Protein 4B0T (pdb70)

Secondary structure (DSSP, 8-state):
--GGGS-SS--EEEEEE-EEEEE--THHHHHHHHHHHHHHHS-SEEE-TTS-EEE--TTS--EEEPPPBSSHHHHHHHHHHHHHHHHHHHHHHHHHHHHSS---EEEEE-SSB-TT--B--EEEEEEEETTS-HHHIIIIIHHHHHHHHHHH---EEE---TT--S----SEEES-SSHHHHHHHHH--STT---SEE--S--SS-TTTEEEEEE--PPP--SHHHHHHHHHHHHHHHHHHHHT--PPP--BSSTTTTHHHHHT-TT---EEEBTTS-EEEHHHHHHHHHHHHHHHHHHPPPPSSSS--HHHHHHHHHHHHHHHHHHHHS--TTTTTT-HHHHHHHHHHHHHHHHT--TT-HHHHHHHHHTTB-STTTSHHHHHHHTTSS--SS-HHHHHHHHHS--SSSTHHHHHHHHHHHHHHT--EEE-SSEEEE-SSS-EEEE---TT----HHHHHHHHHHHHH-/--GGGS-SS--EEEEEE-EEEEE---HHHHHHHHHHHHHHHHS-SEEE-TTS-EEE--TTS--EEEPPPBSSHHHHHHHHHHHHHHHHHHHHHHHHHHHHTT---EEEEE-SSB-TT--B--EEEEEEEETTS-HHHHHHHHHHHHHHHHHHH---EEE---TT-TT----SEEES-SSHHHHHHHHS-SSTT---SEE--S--SS-TTTEEEEEE--PPP--SHHHHHHHHHHHHHHHHHHHTT-------BS-TTTTHHHHHH-TT---EEEBTTS-EEEHHHHHHHHHHHHHHHHHH-PPPSSSS--HHHHHHHHHHHHHHHHHHHHS--TTTTTT-HHHHHHHHHHHHHHHHT--TT-HHHHHHHHHTTB-STTTSHHHHHHHHT-S--SS-HHHHHHHHHS--SSSTHHHHHHHHHHHHHHT---EE-SSEEEE-SSS-EEEE---TT----HHHHHHHHHHHHT--

B-factor: mean 53.7, std 21.45, range [22.52, 218.52]

InterPro domains:
  IPR004347 Pup ligase/deamidase [PF03136] (11-443)
  IPR004347 Pup ligase/deamidase [PIRSF018077] (7-478)
  IPR004347 Pup ligase/deamidase [PTHR42307] (9-471)
  IPR022279 Pup--protein ligase [MF_02111] (8-473)
  IPR022279 Pup--protein ligase [TIGR03686] (10-473)

Structure (mmCIF, N/CA/C/O backbone):
data_4B0T
#
_entry.id   4B0T
#
_cell.length_a   62.100
_cell.length_b   118.810
_cell.length_c   163.020
_cell.angle_alpha   90.00
_cell.angle_beta   90.00
_cell.angle_gamma   90.00
#
_symmetry.space_group_name_H-M   'P 21 21 21'
#
loop_
_entity.id
_entity.type
_entity.pdbx_description
1 polymer 'PUP--PROTEIN LIGASE'
2 non-polymer "ADENOSINE-5'-DIPHOSPHATE"
3 non-polymer 'MAGNESIUM ION'
4 water water
#
loop_
_atom_site.group_PDB
_atom_site.id
_atom_site.type_symbol
_atom_site.label_atom_id
_atom_site.label_alt_id
_atom_site.label_comp_id
_atom_site.label_asym_id
_atom_site.label_entity_id
_atom_site.label_seq_id
_atom_site.pdbx_PDB_ins_code
_atom_site.Cartn_x
_atom_site.Cartn_y
_atom_site.Cartn_z
_atom_site.occupancy
_atom_site.B_iso_or_equiv
_atom_site.auth_seq_id
_atom_site.auth_comp_id
_atom_site.auth_asym_id
_atom_site.auth_atom_id
_atom_site.pdbx_PDB_model_num
ATOM 1 N N . SER A 1 2 ? -22.212 27.984 53.109 1.00 101.13 2 SER A N 1
ATOM 2 C CA . SER A 1 2 ? -22.643 26.806 52.357 1.00 101.85 2 SER A CA 1
ATOM 3 C C . SER A 1 2 ? -21.779 25.589 52.654 1.00 95.90 2 SER A C 1
ATOM 4 O O . SER A 1 2 ? -21.898 24.972 53.716 1.00 94.34 2 SER A O 1
ATOM 7 N N . THR A 1 3 ? -20.906 25.251 51.706 1.00 90.21 3 THR A N 1
ATOM 8 C CA . THR A 1 3 ? -20.087 24.057 51.831 1.00 88.20 3 THR A CA 1
ATOM 9 C C . THR A 1 3 ? -18.643 24.388 52.196 1.00 78.30 3 THR A C 1
ATOM 10 O O . THR A 1 3 ? -17.863 24.827 51.354 1.00 74.30 3 THR A O 1
ATOM 14 N N . VAL A 1 4 ? -18.275 24.098 53.441 1.00 74.07 4 VAL A N 1
ATOM 15 C CA . VAL A 1 4 ? -16.945 24.420 53.950 1.00 71.88 4 VAL A CA 1
ATOM 16 C C . VAL A 1 4 ? -15.856 23.505 53.368 1.00 69.21 4 VAL A C 1
ATOM 17 O O . VAL A 1 4 ? -14.683 23.888 53.287 1.00 67.08 4 VAL A O 1
ATOM 21 N N . GLU A 1 5 ? -16.250 22.300 52.967 1.00 68.61 5 GLU A N 1
ATOM 22 C CA . GLU A 1 5 ? -15.315 21.351 52.370 1.00 69.54 5 GLU A CA 1
ATOM 23 C C . GLU A 1 5 ? -14.941 21.717 50.932 1.00 63.64 5 GLU A C 1
ATOM 24 O O . GLU A 1 5 ? -14.105 21.064 50.325 1.00 61.50 5 GLU A O 1
ATOM 30 N N . SER A 1 6 ? -15.582 22.739 50.377 1.00 63.18 6 SER A N 1
ATOM 31 C CA . SER A 1 6 ? -15.270 23.162 49.016 1.00 61.52 6 SER A CA 1
ATOM 32 C C . SER A 1 6 ? -14.053 24.094 48.926 1.00 58.58 6 SER A C 1
ATOM 33 O O . SER A 1 6 ? -13.472 24.256 47.853 1.00 57.48 6 SER A O 1
ATOM 36 N N . ALA A 1 7 ? -13.663 24.693 50.047 1.00 53.86 7 ALA A N 1
ATOM 37 C CA . ALA A 1 7 ? -12.523 25.596 50.046 1.00 52.49 7 ALA A CA 1
ATOM 38 C C . ALA A 1 7 ? -11.268 24.782 49.813 1.00 52.49 7 ALA A C 1
ATOM 39 O O . ALA A 1 7 ? -11.094 23.730 50.436 1.00 50.69 7 ALA A O 1
ATOM 41 N N . LEU A 1 8 ? -10.361 25.261 48.965 1.00 47.00 8 LEU A N 1
ATOM 42 C CA . LEU A 1 8 ? -9.174 24.464 48.783 1.00 47.57 8 LEU A CA 1
ATOM 43 C C . LEU A 1 8 ? -8.181 24.984 49.798 1.00 47.07 8 LEU A C 1
ATOM 44 O O . LEU A 1 8 ? -7.468 25.966 49.570 1.00 49.29 8 LEU A O 1
ATOM 49 N N . THR A 1 9 ? -8.065 24.202 50.859 1.00 45.03 9 THR A N 1
ATOM 50 C CA . THR A 1 9 ? -7.222 24.461 52.010 1.00 44.90 9 THR A CA 1
ATOM 51 C C . THR A 1 9 ? -5.806 23.994 51.703 1.00 40.35 9 THR A C 1
ATOM 52 O O . THR A 1 9 ? -4.817 24.468 52.271 1.00 40.89 9 THR A O 1
ATOM 56 N N . ARG A 1 10 ? -5.738 23.011 50.815 1.00 37.98 10 ARG A N 1
ATOM 57 C CA . ARG A 1 10 ? -4.512 22.694 50.122 1.00 40.63 10 ARG A CA 1
ATOM 58 C C . ARG A 1 10 ? -4.685 23.160 48.669 1.00 42.43 10 ARG A C 1
ATOM 59 O O . ARG A 1 10 ? -5.579 22.695 47.952 1.00 42.21 10 ARG A O 1
ATOM 67 N N . ARG A 1 11 ? -3.840 24.095 48.248 1.00 39.21 11 ARG A N 1
ATOM 68 C CA . ARG A 1 11 ? -3.964 24.723 46.936 1.00 42.78 11 ARG A CA 1
ATOM 69 C C . ARG A 1 11 ? -2.564 24.853 46.295 1.00 44.72 11 ARG A C 1
ATOM 70 O O . ARG A 1 11 ? -1.571 24.911 47.010 1.00 52.90 11 ARG A O 1
ATOM 78 N N . ILE A 1 12 ? -2.466 24.912 44.969 1.00 37.62 12 ILE A N 1
ATOM 79 C CA . ILE A 1 12 ? -1.163 25.196 44.348 1.00 34.95 12 ILE A CA 1
ATOM 80 C C . ILE A 1 12 ? -0.942 26.717 44.203 1.00 35.25 12 ILE A C 1
ATOM 81 O O . ILE A 1 12 ? -1.878 27.472 43.908 1.00 35.38 12 ILE A O 1
ATOM 86 N N . MET A 1 13 ? 0.287 27.163 44.437 1.00 32.31 13 MET A N 1
ATOM 87 C CA . MET A 1 13 ? 0.598 28.578 44.314 1.00 40.36 13 MET A CA 1
ATOM 88 C C . MET A 1 13 ? 2.057 28.807 43.925 1.00 36.84 13 MET A C 1
ATOM 89 O O . MET A 1 13 ? 2.917 27.971 44.200 1.00 32.71 13 MET A O 1
ATOM 94 N N . GLY A 1 14 ? 2.331 29.939 43.278 1.00 34.66 14 GLY A N 1
ATOM 95 C CA . GLY A 1 14 ? 3.682 30.259 42.844 1.00 32.82 14 GLY A CA 1
ATOM 96 C C . GLY A 1 14 ? 3.882 31.763 42.692 1.00 33.56 14 GLY A C 1
ATOM 97 O O . GLY A 1 14 ? 2.921 32.493 42.467 1.00 33.36 14 GLY A O 1
ATOM 98 N N . ILE A 1 15 ? 5.129 32.223 42.797 1.00 33.74 15 ILE A N 1
ATOM 99 C CA . ILE A 1 15 ? 5.451 33.653 42.669 1.00 30.76 15 ILE A CA 1
ATOM 100 C C . ILE A 1 15 ? 6.499 33.792 41.589 1.00 30.70 15 ILE A C 1
ATOM 101 O O . ILE A 1 15 ? 7.416 32.976 41.526 1.00 31.37 15 ILE A O 1
ATOM 106 N N . GLU A 1 16 ? 6.367 34.816 40.744 1.00 30.55 16 GLU A N 1
ATOM 107 C CA . GLU A 1 16 ? 7.386 35.118 39.736 1.00 33.21 16 GLU A CA 1
ATOM 108 C C . GLU A 1 16 ? 7.911 36.523 40.014 1.00 31.01 16 GLU A C 1
ATOM 109 O O . GLU A 1 16 ? 7.135 37.475 40.086 1.00 30.71 16 GLU A O 1
ATOM 115 N N . THR A 1 17 ? 9.219 36.657 40.185 1.00 32.48 17 THR A N 1
ATOM 116 C CA . THR A 1 17 ? 9.783 37.940 40.593 1.00 36.91 17 THR A CA 1
ATOM 117 C C . THR A 1 17 ? 10.841 38.356 39.622 1.00 33.58 17 THR A C 1
ATOM 118 O O . THR A 1 17 ? 11.758 37.577 39.341 1.00 31.71 17 THR A O 1
ATOM 122 N N . GLU A 1 18 ? 10.700 39.572 39.095 1.00 30.97 18 GLU A N 1
ATOM 123 C CA . GLU A 1 18 ? 11.743 40.199 38.285 1.00 33.70 18 GLU A CA 1
ATOM 124 C C . GLU A 1 18 ? 12.694 40.998 39.173 1.00 34.42 18 GLU A C 1
ATOM 125 O O . GLU A 1 18 ? 12.266 41.628 40.137 1.00 37.40 18 GLU A O 1
ATOM 131 N N . TYR A 1 19 ? 13.976 40.980 38.840 1.00 35.33 19 TYR A N 1
ATOM 132 C CA . TYR A 1 19 ? 14.969 41.748 39.586 1.00 35.45 19 TYR A CA 1
ATOM 133 C C . TYR A 1 19 ? 15.556 42.869 38.738 1.00 38.78 19 TYR A C 1
ATOM 134 O O . TYR A 1 19 ? 15.813 42.683 37.552 1.00 39.22 19 TYR A O 1
ATOM 143 N N . GLY A 1 20 ? 15.721 44.047 39.339 1.00 42.39 20 GLY A N 1
ATOM 144 C CA . GLY A 1 20 ? 16.493 45.121 38.734 1.00 39.59 20 GLY A CA 1
ATOM 145 C C . GLY A 1 20 ? 17.981 44.825 38.759 1.00 42.59 20 GLY A C 1
ATOM 146 O O . GLY A 1 20 ? 18.552 44.571 39.819 1.00 48.80 20 GLY A O 1
ATOM 147 N N . LEU A 1 21 ? 18.618 44.895 37.601 1.00 39.55 21 LEU A N 1
ATOM 148 C CA . LEU A 1 21 ? 20.039 44.601 37.486 1.00 44.14 21 LEU A CA 1
ATOM 149 C C . LEU A 1 21 ? 20.856 45.850 37.118 1.00 49.28 21 LEU A C 1
ATOM 150 O O . LEU A 1 21 ? 20.698 46.405 36.030 1.00 50.58 21 LEU A O 1
ATOM 155 N N . THR A 1 22 ? 21.731 46.289 38.017 1.00 48.82 22 THR A N 1
ATOM 156 C CA . THR A 1 22 ? 22.603 47.424 37.715 1.00 51.76 22 THR A CA 1
ATOM 157 C C . THR A 1 22 ? 24.076 47.106 37.953 1.00 53.02 22 THR A C 1
ATOM 158 O O . THR A 1 22 ? 24.430 46.340 38.847 1.00 49.84 22 THR A O 1
ATOM 162 N N . PHE A 1 23 ? 24.934 47.716 37.153 1.00 54.92 23 PHE A N 1
ATOM 163 C CA . PHE A 1 23 ? 26.365 47.570 37.332 1.00 56.46 23 PHE A CA 1
ATOM 164 C C . PHE A 1 23 ? 27.007 48.931 37.628 1.00 60.66 23 PHE A C 1
ATOM 165 O O . PHE A 1 23 ? 26.792 49.894 36.892 1.00 63.02 23 PHE A O 1
ATOM 173 N N . VAL A 1 24 ? 27.792 49.010 38.701 1.00 61.17 24 VAL A N 1
ATOM 174 C CA . VAL A 1 24 ? 28.424 50.271 39.091 1.00 65.24 24 VAL A CA 1
ATOM 175 C C . VAL A 1 24 ? 29.926 50.260 38.833 1.00 72.02 24 VAL A C 1
ATOM 176 O O . VAL A 1 24 ? 30.671 49.539 39.505 1.00 69.49 24 VAL A O 1
ATOM 180 N N . ASP A 1 25 ? 30.364 51.067 37.868 1.00 80.68 25 ASP A N 1
ATOM 181 C CA . ASP A 1 25 ? 31.790 51.245 37.586 1.00 85.87 25 ASP A CA 1
ATOM 182 C C . ASP A 1 25 ? 32.434 52.143 38.641 1.00 85.13 25 ASP A C 1
ATOM 183 O O . ASP A 1 25 ? 33.037 51.664 39.598 1.00 85.66 25 ASP A O 1
ATOM 188 N N . ARG A 1 32 ? 29.183 47.339 27.472 1.00 125.08 32 ARG A N 1
ATOM 189 C CA . ARG A 1 32 ? 27.900 47.840 27.950 1.00 126.20 32 ARG A CA 1
ATOM 190 C C . ARG A 1 32 ? 27.411 47.013 29.131 1.00 124.72 32 ARG A C 1
ATOM 191 O O . ARG A 1 32 ? 28.094 46.088 29.570 1.00 125.71 32 ARG A O 1
ATOM 199 N N . PRO A 1 33 ? 26.221 47.350 29.653 1.00 120.72 33 PRO A N 1
ATOM 200 C CA . PRO A 1 33 ? 25.565 46.548 30.692 1.00 118.10 33 PRO A CA 1
ATOM 201 C C . PRO A 1 33 ? 25.092 45.195 30.150 1.00 114.52 33 PRO A C 1
ATOM 202 O O . PRO A 1 33 ? 24.937 44.239 30.912 1.00 113.68 33 PRO A O 1
ATOM 206 N N . ASP A 1 34 ? 24.868 45.124 28.842 1.00 110.71 34 ASP A N 1
ATOM 207 C CA . ASP A 1 34 ? 24.432 43.891 28.196 1.00 105.87 34 ASP A CA 1
ATOM 208 C C . ASP A 1 34 ? 25.488 42.806 28.324 1.00 100.57 34 ASP A C 1
ATOM 209 O O . ASP A 1 34 ? 25.181 41.618 28.251 1.00 99.89 34 ASP A O 1
ATOM 214 N N . GLU A 1 35 ? 26.736 43.228 28.504 1.00 96.52 35 GLU A N 1
ATOM 215 C CA . GLU A 1 35 ? 27.849 42.302 28.678 1.00 94.20 35 GLU A CA 1
ATOM 216 C C . GLU A 1 35 ? 27.868 41.769 30.104 1.00 83.10 35 GLU A C 1
ATOM 217 O O . GLU A 1 35 ? 28.367 40.671 30.364 1.00 79.32 35 GLU A O 1
ATOM 223 N N . ILE A 1 36 ? 27.330 42.563 31.026 1.00 76.70 36 ILE A N 1
ATOM 224 C CA . ILE A 1 36 ? 27.229 42.165 32.426 1.00 70.98 36 ILE A CA 1
ATOM 225 C C . ILE A 1 36 ? 26.181 41.064 32.583 1.00 62.14 36 ILE A C 1
ATOM 226 O O . ILE A 1 36 ? 26.410 40.073 33.274 1.00 58.10 36 ILE A O 1
ATOM 231 N N . ALA A 1 37 ? 25.035 41.246 31.933 1.00 59.19 37 ALA A N 1
ATOM 232 C CA . ALA A 1 37 ? 23.938 40.291 32.031 1.00 60.23 37 ALA A CA 1
ATOM 233 C C . ALA A 1 37 ? 24.352 38.953 31.415 1.00 61.43 37 ALA A C 1
ATOM 234 O O . ALA A 1 37 ? 24.132 37.895 32.002 1.00 59.51 37 ALA A O 1
ATOM 236 N N . ARG A 1 38 ? 24.984 39.027 30.245 1.00 61.44 38 ARG A N 1
ATOM 237 C CA . ARG A 1 38 ? 25.466 37.855 29.527 1.00 62.44 38 ARG A CA 1
ATOM 238 C C . ARG A 1 38 ? 26.468 37.009 30.322 1.00 62.13 38 ARG A C 1
ATOM 239 O O . ARG A 1 38 ? 26.377 35.777 30.319 1.00 60.08 38 ARG A O 1
ATOM 247 N N . ARG A 1 39 ? 27.417 37.653 31.000 1.00 58.04 39 ARG A N 1
ATOM 248 C CA . ARG A 1 39 ? 28.409 36.913 31.784 1.00 58.16 39 ARG A CA 1
ATOM 249 C C . ARG A 1 39 ? 27.795 36.331 33.046 1.00 53.06 39 ARG A C 1
ATOM 250 O O . ARG A 1 39 ? 28.195 35.268 33.535 1.00 53.26 39 ARG A O 1
ATOM 258 N N . MET A 1 40 ? 26.825 37.051 33.581 1.00 45.97 40 MET A N 1
ATOM 259 C CA . MET A 1 40 ? 26.120 36.602 34.761 1.00 51.47 40 MET A CA 1
ATOM 260 C C . MET A 1 40 ? 25.237 35.379 34.483 1.00 48.05 40 MET A C 1
ATOM 261 O O . MET A 1 40 ? 25.158 34.465 35.303 1.00 45.99 40 MET A O 1
ATOM 266 N N . PHE A 1 41 ? 24.572 35.381 33.331 1.00 43.11 41 PHE A N 1
ATOM 267 C CA . PHE A 1 41 ? 23.661 34.301 32.954 1.00 43.73 41 PHE A CA 1
ATOM 268 C C . PHE A 1 41 ? 24.412 33.049 32.482 1.00 43.37 41 PHE A C 1
ATOM 269 O O . PHE A 1 41 ? 23.865 31.945 32.459 1.00 42.97 41 PHE A O 1
ATOM 277 N N . ARG A 1 42 ? 25.665 33.233 32.096 1.00 42.59 42 ARG A N 1
ATOM 278 C CA . ARG A 1 42 ? 26.399 32.199 31.377 1.00 48.25 42 ARG A CA 1
ATOM 279 C C . ARG A 1 42 ? 26.471 30.841 32.074 1.00 47.89 42 ARG A C 1
ATOM 280 O O . ARG A 1 42 ? 26.133 29.831 31.480 1.00 48.97 42 ARG A O 1
ATOM 288 N N . PRO A 1 43 ? 26.928 30.813 33.332 1.00 49.28 43 PRO A N 1
ATOM 289 C CA . PRO A 1 43 ? 27.028 29.514 34.008 1.00 50.68 43 PRO A CA 1
ATOM 290 C C . PRO A 1 43 ? 25.696 28.747 34.027 1.00 43.36 43 PRO A C 1
ATOM 291 O O . PRO A 1 43 ? 25.680 27.556 33.750 1.00 41.69 43 PRO A O 1
ATOM 295 N N . ILE A 1 44 ? 24.594 29.417 34.333 1.00 39.17 44 ILE A N 1
ATOM 296 C CA . ILE A 1 44 ? 23.316 28.716 34.422 1.00 38.75 44 ILE A CA 1
ATOM 297 C C . ILE A 1 44 ? 22.751 28.359 33.052 1.00 36.45 44 ILE A C 1
ATOM 298 O O . ILE A 1 44 ? 22.110 27.319 32.903 1.00 32.79 44 ILE A O 1
ATOM 303 N N . VAL A 1 45 ? 22.991 29.209 32.055 1.00 38.41 45 VAL A N 1
ATOM 304 C CA . VAL A 1 45 ? 22.506 28.924 30.707 1.00 40.09 45 VAL A CA 1
ATOM 305 C C . VAL A 1 45 ? 23.193 27.689 30.138 1.00 37.40 45 VAL A C 1
ATOM 306 O O . VAL A 1 45 ? 22.543 26.821 29.579 1.00 36.68 45 VAL A O 1
ATOM 310 N N . GLU A 1 46 ? 24.508 27.607 30.284 1.00 35.28 46 GLU A N 1
ATOM 311 C CA . GLU A 1 46 ? 25.225 26.465 29.734 1.00 41.50 46 GLU A CA 1
ATOM 312 C C . GLU A 1 46 ? 24.898 25.160 30.475 1.00 40.27 46 GLU A C 1
ATOM 313 O O . GLU A 1 46 ? 24.879 24.083 29.880 1.00 42.68 46 GLU A O 1
ATOM 319 N N . LYS A 1 47 ? 24.650 25.260 31.776 1.00 42.11 47 LYS A N 1
ATOM 320 C CA . LYS A 1 47 ? 24.351 24.074 32.583 1.00 44.34 47 LYS A CA 1
ATOM 321 C C . LYS A 1 47 ? 22.917 23.543 32.455 1.00 39.30 47 LYS A C 1
ATOM 322 O O . LYS A 1 47 ? 22.710 22.341 32.415 1.00 39.69 47 LYS A O 1
ATOM 328 N N . TYR A 1 48 ? 21.935 24.429 32.570 1.00 38.98 48 TYR A N 1
ATOM 329 C CA . TYR A 1 48 ? 20.529 24.031 32.530 1.00 34.71 48 TYR A CA 1
ATOM 330 C C . TYR A 1 48 ? 19.643 24.268 31.296 1.00 35.24 48 TYR A C 1
ATOM 331 O O . TYR A 1 48 ? 18.494 23.800 31.265 1.00 32.52 48 TYR A O 1
ATOM 340 N N . SER A 1 49 ? 20.144 24.970 30.282 1.00 30.72 49 SER A N 1
ATOM 341 C CA . SER A 1 49 ? 19.287 25.294 29.161 1.00 30.19 49 SER A CA 1
ATOM 342 C C . SER A 1 49 ? 19.010 24.004 28.395 1.00 31.47 49 SER A C 1
ATOM 343 O O . SER A 1 49 ? 19.809 23.089 28.448 1.00 31.70 49 SER A O 1
ATOM 346 N N . SER A 1 50 ? 17.874 23.926 27.709 1.00 28.57 50 SER A N 1
ATOM 347 C CA . SER A 1 50 ? 17.593 22.760 26.880 1.00 31.97 50 SER A CA 1
ATOM 348 C C . SER A 1 50 ? 18.638 22.593 25.765 1.00 33.27 50 SER A C 1
ATOM 349 O O . SER A 1 50 ? 19.018 23.558 25.101 1.00 29.88 50 SER A O 1
ATOM 352 N N . SER A 1 51 ? 19.078 21.357 25.559 1.00 30.26 51 SER A N 1
ATOM 353 C CA . SER A 1 51 ? 20.043 21.021 24.517 1.00 33.85 51 SER A CA 1
ATOM 354 C C . SER A 1 51 ? 19.471 20.997 23.096 1.00 29.51 51 SER A C 1
ATOM 355 O O . SER A 1 51 ? 20.219 20.868 22.122 1.00 30.63 51 SER A O 1
ATOM 358 N N . ASN A 1 52 ? 18.155 21.087 22.969 1.00 25.80 52 ASN A N 1
ATOM 359 C CA . ASN A 1 52 ? 17.555 21.114 21.643 1.00 29.13 52 ASN A CA 1
ATOM 360 C C . ASN A 1 52 ? 17.410 22.563 21.171 1.00 32.16 52 ASN A C 1
ATOM 361 O O . ASN A 1 52 ? 16.565 23.303 21.658 1.00 30.83 52 ASN A O 1
ATOM 366 N N . ILE A 1 53 ? 18.207 22.938 20.179 1.00 30.11 53 ILE A N 1
ATOM 367 C CA . ILE A 1 53 ? 18.286 24.322 19.747 1.00 29.77 53 ILE A CA 1
ATOM 368 C C . ILE A 1 53 ? 17.774 24.525 18.332 1.00 29.22 53 ILE A C 1
ATOM 369 O O . ILE A 1 53 ? 18.362 24.049 17.357 1.00 29.96 53 ILE A O 1
ATOM 374 N N . PHE A 1 54 ? 16.672 25.256 18.231 1.00 24.67 54 PHE A N 1
ATOM 375 C CA . PHE A 1 54 ? 16.042 25.506 16.944 1.00 25.16 54 PHE A CA 1
ATOM 376 C C . PHE A 1 54 ? 16.553 26.806 16.347 1.00 28.74 54 PHE A C 1
ATOM 377 O O . PHE A 1 54 ? 16.598 27.827 17.022 1.00 30.12 54 PHE A O 1
ATOM 385 N N . ILE A 1 55 ? 16.897 26.771 15.065 1.00 27.40 55 ILE A N 1
ATOM 386 C CA . ILE A 1 55 ? 17.507 27.925 14.402 1.00 29.39 55 ILE A CA 1
ATOM 387 C C . ILE A 1 55 ? 16.635 28.427 13.240 1.00 26.95 55 ILE A C 1
ATOM 388 O O . ILE A 1 55 ? 15.761 27.707 12.761 1.00 32.42 55 ILE A O 1
ATOM 393 N N . PRO A 1 56 ? 16.867 29.673 12.786 1.00 32.91 56 PRO A N 1
ATOM 394 C CA . PRO A 1 56 ? 15.905 30.316 11.874 1.00 32.93 56 PRO A CA 1
ATOM 395 C C . PRO A 1 56 ? 15.656 29.602 10.551 1.00 32.77 56 PRO A C 1
ATOM 396 O O . PRO A 1 56 ? 14.628 29.869 9.937 1.00 34.82 56 PRO A O 1
ATOM 400 N N . ASN A 1 57 ? 16.518 28.686 10.122 1.00 33.66 57 ASN A N 1
ATOM 401 C CA . ASN A 1 57 ? 16.209 27.967 8.879 1.00 29.29 57 ASN A CA 1
ATOM 402 C C . ASN A 1 57 ? 15.240 26.795 9.124 1.00 30.28 57 ASN A C 1
ATOM 403 O O . ASN A 1 57 ? 14.977 26.008 8.216 1.00 33.20 57 ASN A O 1
ATOM 408 N N . GLY A 1 58 ? 14.754 26.661 10.364 1.00 29.34 58 GLY A N 1
ATOM 409 C CA . GLY A 1 58 ? 13.766 25.637 10.711 1.00 33.55 58 GLY A CA 1
ATOM 410 C C . GLY A 1 58 ? 14.346 24.312 11.206 1.00 33.55 58 GLY A C 1
ATOM 411 O O . GLY A 1 58 ? 13.614 23.422 11.659 1.00 28.99 58 GLY A O 1
ATOM 412 N N . SER A 1 59 ? 15.664 24.170 11.051 1.00 29.03 59 SER A N 1
ATOM 413 C CA . SER A 1 59 ? 16.448 23.033 11.547 1.00 23.86 59 SER A CA 1
ATOM 414 C C . SER A 1 59 ? 16.708 23.060 13.060 1.00 30.43 59 SER A C 1
ATOM 415 O O . SER A 1 59 ? 16.446 24.068 13.745 1.00 26.79 59 SER A O 1
ATOM 418 N N . ARG A 1 60 ? 17.134 21.916 13.586 1.00 28.20 60 ARG A N 1
ATOM 419 C CA . ARG A 1 60 ? 17.519 21.821 14.978 1.0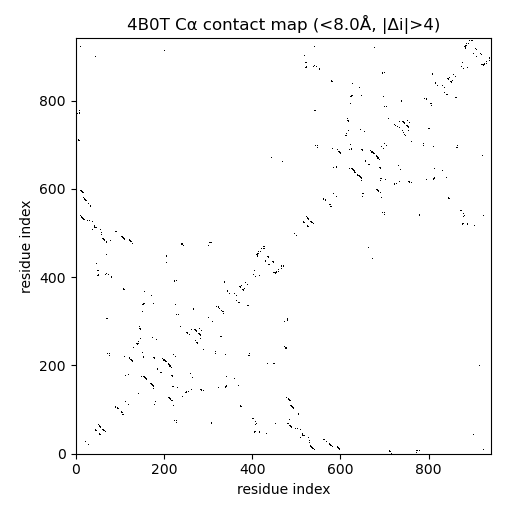0 29.90 60 ARG A CA 1
ATOM 420 C C . ARG A 1 60 ? 18.944 21.300 15.214 1.00 32.72 60 ARG A C 1
ATOM 421 O O . ARG A 1 60 ? 19.374 20.316 14.612 1.00 31.99 60 ARG A O 1
ATOM 429 N N . LEU A 1 61 ? 19.670 21.969 16.099 1.00 29.21 61 LEU A N 1
ATOM 430 C CA . LEU A 1 61 ? 20.971 21.479 16.553 1.00 29.70 61 LEU A CA 1
ATOM 431 C C . LEU A 1 61 ? 20.815 20.915 17.943 1.00 27.40 61 LEU A C 1
ATOM 432 O O . LEU A 1 61 ? 20.221 21.549 18.812 1.00 28.95 61 LEU A O 1
ATOM 437 N N . TYR A 1 62 ? 21.354 19.722 18.153 1.00 27.77 62 TYR A N 1
ATOM 438 C CA . TYR A 1 62 ? 21.394 19.130 19.484 1.00 31.99 62 TYR A CA 1
ATOM 439 C C . TYR A 1 62 ? 22.828 19.235 20.022 1.00 31.34 62 TYR A C 1
ATOM 440 O O . TYR A 1 62 ? 23.732 18.571 19.522 1.00 32.11 62 TYR A O 1
ATOM 449 N N . LEU A 1 63 ? 23.030 20.092 21.024 1.00 34.06 63 LEU A N 1
ATOM 450 C CA . LEU A 1 63 ? 24.373 20.380 21.557 1.00 33.55 63 LEU A CA 1
ATOM 451 C C . LEU A 1 63 ? 24.439 20.151 23.059 1.00 33.96 63 LEU A C 1
ATOM 452 O O . LEU A 1 63 ? 23.814 20.861 23.846 1.00 35.24 63 LEU A O 1
ATOM 457 N N . ASP A 1 64 ? 25.198 19.143 23.450 1.00 38.65 64 ASP A N 1
ATOM 458 C CA . ASP A 1 64 ? 25.406 18.831 24.855 1.00 43.17 64 ASP A CA 1
ATOM 459 C C . ASP A 1 64 ? 26.876 18.457 25.033 1.00 40.57 64 ASP A C 1
ATOM 460 O O . ASP A 1 64 ? 27.378 17.586 24.332 1.00 35.14 64 ASP A O 1
ATOM 465 N N . VAL A 1 65 ? 27.563 19.105 25.967 1.00 42.35 65 VAL A N 1
ATOM 466 C CA . VAL A 1 65 ? 29.025 18.987 26.040 1.00 47.51 65 VAL A CA 1
ATOM 467 C C . VAL A 1 65 ? 29.593 17.553 26.158 1.00 56.02 65 VAL A C 1
ATOM 468 O O . VAL A 1 65 ? 30.737 17.304 25.784 1.00 64.09 65 VAL A O 1
ATOM 472 N N . GLY A 1 66 ? 28.805 16.600 26.631 1.00 57.05 66 GLY A N 1
ATOM 473 C CA . GLY A 1 66 ? 29.258 15.217 26.578 1.00 61.55 66 GLY A CA 1
ATOM 474 C C . GLY A 1 66 ? 28.771 14.368 25.402 1.00 61.83 66 GLY A C 1
ATOM 475 O O . GLY A 1 66 ? 29.004 13.156 25.375 1.00 61.03 66 GLY A O 1
ATOM 476 N N . SER A 1 67 ? 28.095 14.987 24.434 1.00 53.39 67 SER A N 1
ATOM 477 C CA . SER A 1 67 ? 27.463 14.239 23.349 1.00 50.67 67 SER A CA 1
ATOM 478 C C . SER A 1 67 ? 27.991 14.681 21.982 1.00 46.68 67 SER A C 1
ATOM 479 O O . SER A 1 67 ? 28.544 15.772 21.844 1.00 45.35 67 SER A O 1
ATOM 482 N N . HIS A 1 68 ? 27.814 13.829 20.978 1.00 42.91 68 HIS A N 1
ATOM 483 C CA . HIS A 1 68 ? 28.110 14.202 19.597 1.00 45.94 68 HIS A CA 1
ATOM 484 C C . HIS A 1 68 ? 27.184 15.346 19.206 1.00 38.55 68 HIS A C 1
ATOM 485 O O . HIS A 1 68 ? 25.996 15.297 19.492 1.00 35.38 68 HIS A O 1
ATOM 492 N N . PRO A 1 69 ? 27.717 16.383 18.547 1.00 36.70 69 PRO A N 1
ATOM 493 C CA . PRO A 1 69 ? 26.781 17.390 18.026 1.00 31.07 69 PRO A CA 1
ATOM 494 C C . PRO A 1 69 ? 25.950 16.802 16.894 1.00 32.31 69 PRO A C 1
ATOM 495 O O . PRO A 1 69 ? 26.483 16.079 16.039 1.00 32.98 69 PRO A O 1
ATOM 499 N N . GLU A 1 70 ? 24.656 17.093 16.891 1.00 27.36 70 GLU A N 1
ATOM 500 C CA . GLU A 1 70 ? 23.778 16.557 15.857 1.00 27.94 70 GLU A CA 1
ATOM 501 C C . GLU A 1 70 ? 22.966 17.646 15.163 1.00 29.85 70 GLU A C 1
ATOM 502 O O . GLU A 1 70 ? 22.496 18.591 15.808 1.00 32.77 70 GLU A O 1
ATOM 508 N N . TYR A 1 71 ? 22.810 17.518 13.846 1.00 26.11 71 TYR A N 1
ATOM 509 C CA . TYR A 1 71 ? 21.997 18.464 13.086 1.00 26.64 71 TYR A CA 1
ATOM 510 C C . TYR A 1 71 ? 20.835 17.731 12.473 1.00 27.88 71 TYR A C 1
ATOM 511 O O . TYR A 1 71 ? 21.016 16.724 11.783 1.00 30.76 71 TYR A O 1
ATOM 520 N N . ALA A 1 72 ? 19.633 18.217 12.741 1.00 28.33 72 ALA A N 1
ATOM 521 C CA . ALA A 1 72 ? 18.433 17.609 12.183 1.00 28.98 72 ALA A CA 1
ATOM 522 C C . ALA A 1 72 ? 17.784 18.610 11.243 1.00 30.81 72 ALA A C 1
ATOM 523 O O . ALA A 1 72 ? 17.436 19.721 11.668 1.00 29.60 72 ALA A O 1
ATOM 525 N N . THR A 1 73 ? 17.615 18.228 9.979 1.00 27.68 73 THR A N 1
ATOM 526 C CA . THR A 1 73 ? 17.097 19.162 8.985 1.00 25.99 73 THR A CA 1
ATOM 527 C C . THR A 1 73 ? 15.669 19.551 9.355 1.00 29.45 73 THR A C 1
ATOM 528 O O . THR A 1 73 ? 14.986 18.842 10.075 1.00 29.55 73 THR A O 1
ATOM 532 N N . ALA A 1 74 ? 15.244 20.695 8.851 1.00 29.61 74 ALA A N 1
ATOM 533 C CA . ALA A 1 74 ? 13.842 21.086 8.830 1.00 30.69 74 ALA A CA 1
ATOM 534 C C . ALA A 1 74 ? 13.059 20.088 7.973 1.00 29.46 74 ALA A C 1
ATOM 535 O O . ALA A 1 74 ? 13.635 19.349 7.173 1.00 29.47 74 ALA A O 1
ATOM 537 N N . GLU A 1 75 ? 11.749 20.039 8.169 1.00 30.25 75 GLU A N 1
ATOM 538 C CA . GLU A 1 75 ? 10.899 19.195 7.342 1.00 32.88 75 GLU A CA 1
ATOM 539 C C . GLU A 1 75 ? 11.009 19.585 5.866 1.00 37.23 75 GLU A C 1
ATOM 540 O O . GLU A 1 75 ? 10.778 20.737 5.516 1.00 36.81 75 GLU A O 1
ATOM 546 N N . CYS A 1 76 ? 11.332 18.624 5.002 1.00 34.12 76 CYS A N 1
ATOM 547 C CA . CYS A 1 76 ? 11.366 18.882 3.562 1.00 32.99 76 CYS A CA 1
ATOM 548 C C . CYS A 1 76 ? 10.334 18.030 2.807 1.00 34.11 76 CYS A C 1
ATOM 549 O O . CYS A 1 76 ? 9.998 16.935 3.236 1.00 34.71 76 CYS A O 1
ATOM 552 N N . ASP A 1 77 ? 9.700 18.630 1.805 1.00 36.02 77 ASP A N 1
ATOM 553 C CA . ASP A 1 77 ? 8.798 17.939 0.872 1.00 38.16 77 ASP A CA 1
ATOM 554 C C . ASP A 1 77 ? 9.338 17.583 -0.524 1.00 39.54 77 ASP A C 1
ATOM 555 O O . ASP A 1 77 ? 8.557 17.288 -1.419 1.00 38.33 77 ASP A O 1
ATOM 560 N N . ASN A 1 78 ? 10.630 17.783 -0.755 1.00 40.65 78 ASN A N 1
ATOM 561 C CA . ASN A 1 78 ? 11.211 17.599 -2.088 1.00 38.40 78 ASN A CA 1
ATOM 562 C C . ASN A 1 78 ? 12.647 17.038 -1.979 1.00 34.69 78 ASN A C 1
ATOM 563 O O . ASN A 1 78 ? 13.385 17.424 -1.087 1.00 30.45 78 ASN A O 1
ATOM 568 N N . LEU A 1 79 ? 13.043 16.140 -2.878 1.00 33.47 79 LEU A N 1
ATOM 569 C CA . LEU A 1 79 ? 14.363 15.503 -2.778 1.00 34.94 79 LEU A CA 1
ATOM 570 C C . LEU A 1 79 ? 15.535 16.490 -2.820 1.00 35.36 79 LEU A C 1
ATOM 571 O O . LEU A 1 79 ? 16.457 16.427 -1.985 1.00 31.23 79 LEU A O 1
ATOM 576 N N . THR A 1 80 ? 15.525 17.380 -3.804 1.00 32.87 80 THR A N 1
ATOM 577 C CA . THR A 1 80 ? 16.625 18.342 -3.942 1.00 34.69 80 THR A CA 1
ATOM 578 C C . THR A 1 80 ? 16.676 19.304 -2.758 1.00 30.29 80 THR A C 1
ATOM 579 O O . THR A 1 80 ? 17.755 19.642 -2.259 1.00 34.18 80 THR A O 1
ATOM 583 N N . GLN A 1 81 ? 15.505 19.752 -2.322 1.00 29.06 81 GLN A N 1
ATOM 584 C CA . GLN A 1 81 ? 15.391 20.608 -1.143 1.00 29.85 81 GLN A CA 1
ATOM 585 C C . GLN A 1 81 ? 15.968 19.919 0.103 1.00 27.78 81 GLN A C 1
ATOM 586 O O . GLN A 1 81 ? 16.724 20.531 0.864 1.00 28.66 81 GLN A O 1
ATOM 592 N N . LEU A 1 82 ? 15.636 18.643 0.312 1.00 29.99 82 LEU A N 1
ATOM 593 C CA . LEU A 1 82 ? 16.237 17.901 1.428 1.00 28.74 82 LEU A CA 1
ATOM 594 C C . LEU A 1 82 ? 17.769 17.932 1.326 1.00 34.07 82 LEU A C 1
ATOM 595 O O . LEU A 1 82 ? 18.460 18.153 2.326 1.00 32.25 82 LEU A O 1
ATOM 600 N N . ILE A 1 83 ? 18.296 17.715 0.116 1.00 29.76 83 ILE A N 1
ATOM 601 C CA . ILE A 1 83 ? 19.742 17.751 -0.079 1.00 34.39 83 ILE A CA 1
ATOM 602 C C . ILE A 1 83 ? 20.322 19.128 0.293 1.00 32.28 83 ILE A C 1
ATOM 603 O O . ILE A 1 83 ? 21.307 19.217 1.041 1.00 28.53 83 ILE A O 1
ATOM 608 N N . ASN A 1 84 ? 19.677 20.194 -0.176 1.00 30.19 84 ASN A N 1
ATOM 609 C CA . ASN A 1 84 ? 20.080 21.549 0.198 1.00 30.31 84 ASN A CA 1
ATOM 610 C C . ASN A 1 84 ? 20.219 21.757 1.704 1.00 27.95 84 ASN A C 1
ATOM 611 O O . ASN A 1 84 ? 21.204 22.338 2.169 1.00 29.18 84 ASN A O 1
ATOM 616 N N . PHE A 1 85 ? 19.224 21.295 2.454 1.00 26.51 85 PHE A N 1
ATOM 617 C CA . PHE A 1 85 ? 19.196 21.473 3.902 1.00 28.85 85 PHE A CA 1
ATOM 618 C C . PHE A 1 85 ? 20.148 20.577 4.684 1.00 30.98 85 PHE A C 1
ATOM 619 O O . PHE A 1 85 ? 20.670 20.985 5.741 1.00 24.92 85 PHE A O 1
ATOM 627 N N . GLU A 1 86 ? 20.393 19.373 4.172 1.00 32.86 86 GLU A N 1
ATOM 628 C CA . GLU A 1 86 ? 21.405 18.521 4.789 1.00 31.83 86 GLU A CA 1
ATOM 629 C C . GLU A 1 86 ? 22.785 19.145 4.600 1.00 31.12 86 GLU A C 1
ATOM 630 O O . GLU A 1 86 ? 23.598 19.199 5.547 1.00 30.38 86 GLU A O 1
ATOM 636 N N . LYS A 1 87 ? 23.058 19.603 3.374 1.00 27.39 87 LYS A N 1
ATOM 637 C CA . LYS A 1 87 ? 24.330 20.286 3.088 1.00 27.03 87 LYS A CA 1
ATOM 638 C C . LYS A 1 87 ? 24.447 21.596 3.885 1.00 32.33 87 LYS A C 1
ATOM 639 O O . LYS A 1 87 ? 25.537 21.963 4.307 1.00 28.69 87 LYS A O 1
ATOM 645 N N . ALA A 1 88 ? 23.324 22.280 4.127 1.00 28.57 88 ALA A N 1
ATOM 646 C CA . ALA A 1 88 ? 23.377 23.502 4.931 1.00 30.84 88 ALA A CA 1
ATOM 647 C C . ALA A 1 88 ? 23.853 23.184 6.345 1.00 31.19 88 ALA A C 1
ATOM 648 O O . ALA A 1 88 ? 24.569 23.976 6.979 1.00 29.28 88 ALA A O 1
ATOM 650 N N . GLY A 1 89 ? 23.441 22.027 6.851 1.00 28.91 89 GLY A N 1
ATOM 651 C CA . GLY A 1 89 ? 23.926 21.585 8.138 1.00 26.57 89 GLY A CA 1
ATOM 652 C C . GLY A 1 89 ? 25.454 21.487 8.154 1.00 29.81 89 GLY A C 1
ATOM 653 O O . GLY A 1 89 ? 26.100 21.929 9.112 1.00 32.20 89 GLY A O 1
ATOM 654 N N . ASP A 1 90 ? 26.045 20.910 7.112 1.00 30.87 90 ASP A N 1
ATOM 655 C CA . ASP A 1 90 ? 27.510 20.809 7.074 1.00 35.87 90 ASP A CA 1
ATOM 656 C C . ASP A 1 90 ? 28.136 22.205 7.107 1.00 35.93 90 ASP A C 1
ATOM 657 O O . ASP A 1 90 ? 29.117 22.442 7.810 1.00 38.78 90 ASP A O 1
ATOM 662 N N . VAL A 1 91 ? 27.552 23.142 6.373 1.00 32.91 91 VAL A N 1
ATOM 663 C CA . VAL A 1 91 ? 28.046 24.524 6.402 1.00 30.08 91 VAL A CA 1
ATOM 664 C C . VAL A 1 91 ? 27.966 25.137 7.800 1.00 31.77 91 VAL A C 1
ATOM 665 O O . VAL A 1 91 ? 28.926 25.737 8.280 1.00 31.68 91 VAL A O 1
ATOM 669 N N . ILE A 1 92 ? 26.820 24.970 8.452 1.00 30.43 92 ILE A N 1
ATOM 670 C CA . ILE A 1 92 ? 26.601 25.541 9.771 1.00 28.52 92 ILE A CA 1
ATOM 671 C C . ILE A 1 92 ? 27.519 24.926 10.825 1.00 31.41 92 ILE A C 1
ATOM 672 O O . ILE A 1 92 ? 28.073 25.628 11.650 1.00 31.65 92 ILE A O 1
ATOM 677 N N . ALA A 1 93 ? 27.692 23.609 10.786 1.00 27.28 93 ALA A N 1
ATOM 678 C CA . ALA A 1 93 ? 28.560 22.957 11.750 1.00 28.76 93 ALA A CA 1
ATOM 679 C C . ALA A 1 93 ? 30.016 23.347 11.488 1.00 28.88 93 ALA A C 1
ATOM 680 O O . ALA A 1 93 ? 30.780 23.638 12.414 1.00 33.35 93 ALA A O 1
ATOM 682 N N . ASP A 1 94 ? 30.402 23.376 10.223 1.00 27.52 94 ASP A N 1
ATOM 683 C CA . ASP A 1 94 ? 31.772 23.804 9.889 1.00 32.86 94 ASP A CA 1
ATOM 684 C C . ASP A 1 94 ? 32.086 25.215 10.412 1.00 35.28 94 ASP A C 1
ATOM 685 O O . ASP A 1 94 ? 33.172 25.471 10.942 1.00 38.39 94 ASP A O 1
ATOM 690 N N . ARG A 1 95 ? 31.134 26.125 10.256 1.00 29.64 95 ARG A N 1
ATOM 691 C CA . ARG A 1 95 ? 31.306 27.500 10.740 1.00 38.20 95 ARG A CA 1
ATOM 692 C C . ARG A 1 95 ? 31.508 27.571 12.250 1.00 41.08 95 ARG A C 1
ATOM 693 O O . ARG A 1 95 ? 32.230 28.438 12.739 1.00 39.78 95 ARG A O 1
ATOM 701 N N . MET A 1 96 ? 30.869 26.668 12.988 1.00 39.34 96 MET A N 1
ATOM 702 C CA . MET A 1 96 ? 31.099 26.590 14.430 1.00 38.68 96 MET A CA 1
ATOM 703 C C . MET A 1 96 ? 32.549 26.230 14.738 1.00 35.47 96 MET A C 1
ATOM 704 O O . MET A 1 96 ? 33.175 26.848 15.591 1.00 35.04 96 MET A O 1
ATOM 709 N N . ALA A 1 97 ? 33.067 25.222 14.038 1.00 35.32 97 ALA A N 1
ATOM 710 C CA . ALA A 1 97 ? 34.457 24.813 14.185 1.00 35.19 97 ALA A CA 1
ATOM 711 C C . ALA A 1 97 ? 35.421 25.957 13.861 1.00 36.45 97 ALA A C 1
ATOM 712 O O . ALA A 1 97 ? 36.381 26.198 14.606 1.00 40.56 97 ALA A O 1
ATOM 714 N N . VAL A 1 98 ? 35.172 26.642 12.746 1.00 32.55 98 VAL A N 1
ATOM 715 C CA . VAL A 1 98 ? 36.033 27.745 12.309 1.00 36.02 98 VAL A CA 1
ATOM 716 C C . VAL A 1 98 ? 36.082 28.835 13.371 1.00 40.04 98 VAL A C 1
ATOM 717 O O . VAL A 1 98 ? 37.150 29.310 13.723 1.00 41.64 98 VAL A O 1
ATOM 721 N N . ASP A 1 99 ? 34.918 29.218 13.886 1.00 40.44 99 ASP A N 1
ATOM 722 C CA . ASP A 1 99 ? 34.846 30.233 14.932 1.00 40.95 99 ASP A CA 1
ATOM 723 C C . ASP A 1 99 ? 35.534 29.812 16.229 1.00 40.12 99 ASP A C 1
ATOM 724 O O . ASP A 1 99 ? 36.102 30.642 16.921 1.00 45.79 99 ASP A O 1
ATOM 729 N N . ALA A 1 100 ? 35.455 28.531 16.578 1.00 42.21 100 ALA A N 1
ATOM 730 C CA . ALA A 1 100 ? 36.207 28.026 17.726 1.00 45.13 100 ALA A CA 1
ATOM 731 C C . ALA A 1 100 ? 37.741 28.155 17.538 1.00 45.14 100 ALA A C 1
ATOM 732 O O . ALA A 1 100 ? 38.458 28.584 18.451 1.00 47.05 100 ALA A O 1
ATOM 734 N N . GLU A 1 101 ? 38.243 27.797 16.359 1.00 43.78 101 GLU A N 1
ATOM 735 C CA . GLU A 1 101 ? 39.670 27.966 16.066 1.00 47.55 101 GLU A CA 1
ATOM 736 C C . GLU A 1 101 ? 40.121 29.418 16.228 1.00 53.83 101 GLU A C 1
ATOM 737 O O . GLU A 1 101 ? 41.233 29.687 16.698 1.00 53.85 101 GLU A O 1
ATOM 743 N N . GLU A 1 102 ? 39.261 30.353 15.829 1.00 53.38 102 GLU A N 1
ATOM 744 C CA . GLU A 1 102 ? 39.613 31.767 15.887 1.00 58.18 102 GLU A CA 1
ATOM 745 C C . GLU A 1 102 ? 39.603 32.289 17.313 1.00 56.97 102 GLU A C 1
ATOM 746 O O . GLU A 1 102 ? 40.475 33.068 17.689 1.00 58.99 102 GLU A O 1
ATOM 752 N N . SER A 1 103 ? 38.608 31.886 18.100 1.00 53.40 103 SER A N 1
ATOM 753 C CA . SER A 1 103 ? 38.547 32.335 19.487 1.00 59.67 103 SER A CA 1
ATOM 754 C C . SER A 1 103 ? 39.715 31.750 20.280 1.00 62.83 103 SER A C 1
ATOM 755 O O . SER A 1 103 ? 40.230 32.383 21.204 1.00 66.68 103 SER A O 1
ATOM 758 N N . LEU A 1 104 ? 40.150 30.555 19.894 1.00 61.36 104 LEU A N 1
ATOM 759 C CA . LEU A 1 104 ? 41.344 29.965 20.482 1.00 64.34 104 LEU A CA 1
ATOM 760 C C . LEU A 1 104 ? 42.580 30.729 20.047 1.00 67.06 104 LEU A C 1
ATOM 761 O O . LEU A 1 104 ? 43.453 31.016 20.859 1.00 68.50 104 LEU A O 1
ATOM 766 N N . ALA A 1 105 ? 42.660 31.054 18.763 1.00 67.17 105 ALA A N 1
ATOM 767 C CA . ALA A 1 105 ? 43.826 31.764 18.255 1.00 71.03 105 ALA A CA 1
ATOM 768 C C . ALA A 1 105 ? 43.936 33.157 18.864 1.00 76.60 105 ALA A C 1
ATOM 769 O O . ALA A 1 105 ? 45.037 33.681 19.015 1.00 78.96 105 ALA A O 1
ATOM 771 N N . LYS A 1 106 ? 42.799 33.755 19.209 1.00 79.31 106 LYS A N 1
ATOM 772 C CA . LYS A 1 106 ? 42.803 35.062 19.859 1.00 84.39 106 LYS A CA 1
ATOM 773 C C . LYS A 1 106 ? 43.468 34.932 21.217 1.00 91.26 106 LYS A C 1
ATOM 774 O O . LYS A 1 106 ? 44.206 35.813 21.653 1.00 94.37 106 LYS A O 1
ATOM 780 N N . GLU A 1 107 ? 43.175 33.829 21.892 1.00 93.68 107 GLU A N 1
ATOM 781 C CA . GLU A 1 107 ? 43.959 33.389 23.033 1.00 97.34 107 GLU A CA 1
ATOM 782 C C . GLU A 1 107 ? 45.260 32.804 22.503 1.00 99.21 107 GLU A C 1
ATOM 783 O O . GLU A 1 107 ? 45.373 32.515 21.316 1.00 100.29 107 GLU A O 1
ATOM 789 N N . ASP A 1 108 ? 46.260 32.680 23.363 1.00 102.10 108 ASP A N 1
ATOM 790 C CA . ASP A 1 108 ? 47.540 32.107 22.960 1.00 105.93 108 ASP A CA 1
ATOM 791 C C . ASP A 1 108 ? 47.379 30.784 22.200 1.00 101.25 108 ASP A C 1
ATOM 792 O O . ASP A 1 108 ? 48.055 30.550 21.199 1.00 101.82 108 ASP A O 1
ATOM 797 N N . ILE A 1 109 ? 46.478 29.929 22.676 1.00 96.23 109 ILE A N 1
ATOM 798 C CA . ILE A 1 109 ? 46.332 28.568 22.150 1.00 91.52 109 ILE A CA 1
ATOM 799 C C . ILE A 1 109 ? 45.901 28.459 20.679 1.00 88.64 109 ILE A C 1
ATOM 800 O O . ILE A 1 109 ? 44.965 29.121 20.234 1.00 89.59 109 ILE A O 1
ATOM 805 N N . ALA A 1 110 ? 46.594 27.608 19.931 1.00 84.32 110 ALA A N 1
ATOM 806 C CA . ALA A 1 110 ? 46.296 27.428 18.517 1.00 81.32 110 ALA A CA 1
ATOM 807 C C . ALA A 1 110 ? 46.246 25.949 18.156 1.00 74.34 110 ALA A C 1
ATOM 808 O O . ALA A 1 110 ? 46.849 25.115 18.830 1.00 73.16 110 ALA A O 1
ATOM 810 N N . GLY A 1 111 ? 45.517 25.628 17.093 1.00 65.39 111 GLY A N 1
ATOM 811 C CA . GLY A 1 111 ? 45.337 24.245 16.691 1.00 61.06 111 GLY A CA 1
ATOM 812 C C . GLY A 1 111 ? 44.123 24.083 15.800 1.00 53.51 111 GLY A C 1
ATOM 813 O O . GLY A 1 111 ? 43.449 25.059 15.480 1.00 56.28 111 GLY A O 1
ATOM 814 N N . GLN A 1 112 ? 43.837 22.854 15.392 1.00 51.63 112 GLN A N 1
ATOM 815 C CA . GLN A 1 112 ? 42.737 22.627 14.458 1.00 50.59 112 GLN A CA 1
ATOM 816 C C . GLN A 1 112 ? 41.561 21.843 15.027 1.00 44.75 112 GLN A C 1
ATOM 817 O O . GLN A 1 112 ? 41.744 20.854 15.729 1.00 46.87 112 GLN A O 1
ATOM 823 N N . VAL A 1 113 ? 40.356 22.280 14.685 1.00 39.53 113 VAL A N 1
ATOM 824 C CA . VAL A 1 113 ? 39.136 21.568 15.044 1.00 37.80 113 VAL A CA 1
ATOM 825 C C . VAL A 1 113 ? 38.648 20.767 13.842 1.00 36.88 113 VAL A C 1
ATOM 826 O O . VAL A 1 113 ? 38.512 21.304 12.742 1.00 32.12 113 VAL A O 1
ATOM 830 N N . TYR A 1 114 ? 38.429 19.472 14.046 1.00 34.69 114 TYR A N 1
ATOM 831 C CA . TYR A 1 114 ? 37.909 18.605 12.999 1.00 36.82 114 TYR A CA 1
ATOM 832 C C . TYR A 1 114 ? 36.500 18.098 13.335 1.00 37.53 114 TYR A C 1
ATOM 833 O O . TYR A 1 114 ? 36.248 17.591 14.434 1.00 38.80 114 TYR A O 1
ATOM 842 N N . LEU A 1 115 ? 35.603 18.217 12.364 1.00 30.88 115 LEU A N 1
ATOM 843 C CA . LEU A 1 115 ? 34.280 17.621 12.422 1.00 32.86 115 LEU A CA 1
ATOM 844 C C . LEU A 1 115 ? 34.201 16.626 11.265 1.00 36.37 115 LEU A C 1
ATOM 845 O O . LEU A 1 115 ? 34.430 16.993 10.111 1.00 37.78 115 LEU A O 1
ATOM 850 N N . PHE A 1 116 ? 33.884 15.373 11.571 1.00 35.05 116 PHE A N 1
ATOM 851 C CA . PHE A 1 116 ? 33.862 14.331 10.560 1.00 32.64 116 PHE A CA 1
ATOM 852 C C . PHE A 1 116 ? 32.451 13.888 10.333 1.00 30.38 116 PHE A C 1
ATOM 853 O O . PHE A 1 116 ? 31.722 13.617 11.288 1.00 31.38 116 PHE A O 1
ATOM 861 N N . LYS A 1 117 ? 32.025 13.827 9.079 1.00 27.97 117 LYS A N 1
ATOM 862 C CA . LYS A 1 117 ? 30.712 13.268 8.900 1.00 28.84 117 LYS A CA 1
ATOM 863 C C . LYS A 1 117 ? 30.934 11.867 8.349 1.00 31.18 117 LYS A C 1
ATOM 864 O O . LYS A 1 117 ? 30.765 11.615 7.155 1.00 29.08 117 LYS A O 1
ATOM 870 N N . ASN A 1 118 ? 30.989 10.920 9.264 1.00 35.24 118 ASN A N 1
ATOM 871 C CA . ASN A 1 118 ? 31.170 9.510 8.928 1.00 35.32 118 ASN A CA 1
ATOM 872 C C . ASN A 1 118 ? 30.473 8.762 10.046 1.00 33.23 118 ASN A C 1
ATOM 873 O O . ASN A 1 118 ? 29.832 9.399 10.883 1.00 33.91 118 ASN A O 1
ATOM 878 N N . ASN A 1 119 ? 30.446 7.438 9.983 1.00 33.60 119 ASN A N 1
ATOM 879 C CA . ASN A 1 119 ? 29.764 6.653 11.011 1.00 31.21 119 ASN A CA 1
ATOM 880 C C . ASN A 1 119 ? 30.567 5.918 12.098 1.00 36.51 119 ASN A C 1
ATOM 881 O O . ASN A 1 119 ? 29.982 5.289 12.984 1.00 36.85 119 ASN A O 1
ATOM 886 N N . VAL A 1 120 ? 31.888 5.974 12.020 1.00 34.11 120 VAL A N 1
ATOM 887 C CA . VAL A 1 120 ? 32.745 5.236 12.953 1.00 38.05 120 VAL A CA 1
ATOM 888 C C . VAL A 1 120 ? 33.953 6.092 13.302 1.00 43.29 120 VAL A C 1
ATOM 889 O O . VAL A 1 120 ? 34.382 6.919 12.505 1.00 45.56 120 VAL A O 1
ATOM 893 N N . ASP A 1 121 ? 34.520 5.868 14.479 1.00 45.28 121 ASP A N 1
ATOM 894 C CA . ASP A 1 121 ? 35.734 6.573 14.901 1.00 50.32 121 ASP A CA 1
ATOM 895 C C . ASP A 1 121 ? 36.837 5.563 15.222 1.00 51.55 121 ASP A C 1
ATOM 896 O O . ASP A 1 121 ? 36.607 4.361 15.179 1.00 49.77 121 ASP A O 1
ATOM 901 N N . SER A 1 122 ? 38.059 6.043 15.400 1.00 58.67 122 SER A N 1
ATOM 902 C CA . SER A 1 122 ? 39.192 5.165 15.698 1.00 62.06 122 SER A CA 1
ATOM 903 C C . SER A 1 122 ? 38.974 4.249 16.908 1.00 59.50 122 SER A C 1
ATOM 904 O O . SER A 1 122 ? 39.606 3.203 17.016 1.00 60.25 122 SER A O 1
ATOM 907 N N . VAL A 1 123 ? 38.106 4.648 17.829 1.00 59.55 123 VAL A N 1
ATOM 908 C CA . VAL A 1 123 ? 37.893 3.868 19.049 1.00 62.57 123 VAL A CA 1
ATOM 909 C C . VAL A 1 123 ? 36.755 2.849 18.965 1.00 61.80 123 VAL A C 1
ATOM 910 O O . VAL A 1 123 ? 36.581 2.028 19.867 1.00 61.71 123 VAL A O 1
ATOM 914 N N . GLY A 1 124 ? 35.991 2.890 17.879 1.00 59.93 124 GLY A N 1
ATOM 915 C CA . GLY A 1 124 ? 34.879 1.969 17.714 1.00 57.91 124 GLY A CA 1
ATOM 916 C C . GLY A 1 124 ? 33.517 2.557 18.040 1.00 56.97 124 GLY A C 1
ATOM 917 O O . GLY A 1 124 ? 32.504 1.859 17.977 1.00 58.85 124 GLY A O 1
ATOM 918 N N . ASN A 1 125 ? 33.484 3.840 18.388 1.00 56.18 125 ASN A N 1
ATOM 919 C CA . ASN A 1 125 ? 32.213 4.532 18.597 1.00 53.64 125 ASN A CA 1
ATOM 920 C C . ASN A 1 125 ? 31.378 4.635 17.322 1.00 44.91 125 ASN A C 1
ATOM 921 O O . ASN A 1 125 ? 31.903 4.673 16.215 1.00 40.88 125 ASN A O 1
ATOM 926 N N . SER A 1 126 ? 30.070 4.692 17.501 1.00 42.17 126 SER A N 1
ATOM 927 C CA . SER A 1 126 ? 29.130 4.755 16.399 1.00 45.76 126 SER A CA 1
ATOM 928 C C . SER A 1 126 ? 28.539 6.159 16.286 1.00 43.61 126 SER A C 1
ATOM 929 O O . SER A 1 126 ? 28.363 6.830 17.296 1.00 47.83 126 SER A O 1
ATOM 932 N N . TYR A 1 127 ? 28.247 6.589 15.059 1.00 37.95 127 TYR A N 1
ATOM 933 C CA . TYR A 1 127 ? 27.626 7.894 14.784 1.00 41.68 127 TYR A CA 1
ATOM 934 C C . TYR A 1 127 ? 26.534 7.667 13.751 1.00 42.77 127 TYR A C 1
ATOM 935 O O . TYR A 1 127 ? 26.800 7.101 12.694 1.00 43.75 127 TYR A O 1
ATOM 944 N N . GLY A 1 128 ? 25.305 8.074 14.054 1.00 41.94 128 GLY A N 1
ATOM 945 C CA . GLY A 1 128 ? 24.191 7.819 13.147 1.00 40.25 128 GLY A CA 1
ATOM 946 C C . GLY A 1 128 ? 23.939 8.850 12.058 1.00 39.61 128 GLY A C 1
ATOM 947 O O . GLY A 1 128 ? 24.147 10.053 12.266 1.00 36.66 128 GLY A O 1
ATOM 948 N N . CYS A 1 129 ? 23.491 8.400 10.885 1.00 38.67 129 CYS A N 1
ATOM 949 C CA . CYS A 1 129 ? 22.809 9.317 9.985 1.00 38.90 129 CYS A CA 1
ATOM 950 C C . CYS A 1 129 ? 21.418 8.741 9.740 1.00 40.61 129 CYS A C 1
ATOM 951 O O . CYS A 1 129 ? 21.257 7.832 8.925 1.00 41.94 129 CYS A O 1
ATOM 954 N N . HIS A 1 130 ? 20.396 9.347 10.332 1.00 32.48 130 HIS A N 1
ATOM 955 C CA . HIS A 1 130 ? 19.076 8.716 10.350 1.00 30.93 130 HIS A CA 1
ATOM 956 C C . HIS A 1 130 ? 18.087 9.394 9.434 1.00 33.98 130 HIS A C 1
ATOM 957 O O . HIS A 1 130 ? 18.107 10.619 9.281 1.00 33.65 130 HIS A O 1
ATOM 964 N N . GLU A 1 131 ? 17.231 8.579 8.821 1.00 32.03 131 GLU A N 1
ATOM 965 C CA . GLU A 1 131 ? 16.226 9.068 7.894 1.00 33.23 131 GLU A CA 1
ATOM 966 C C . GLU A 1 131 ? 14.856 9.017 8.547 1.00 34.72 131 GLU A C 1
ATOM 967 O O . GLU A 1 131 ? 14.542 8.090 9.318 1.00 32.66 131 GLU A O 1
ATOM 973 N N . ASN A 1 132 ? 14.049 10.028 8.246 1.00 32.00 132 ASN A N 1
ATOM 974 C CA . ASN A 1 132 ? 12.677 10.095 8.730 1.00 31.08 132 ASN A CA 1
ATOM 975 C C . ASN A 1 132 ? 11.758 10.304 7.532 1.00 31.25 132 ASN A C 1
ATOM 976 O O . ASN A 1 132 ? 11.959 11.224 6.733 1.00 36.05 132 ASN A O 1
ATOM 981 N N . TYR A 1 133 ? 10.757 9.445 7.396 1.00 31.10 133 TYR A N 1
ATOM 982 C CA . TYR A 1 133 ? 9.828 9.531 6.283 1.00 34.16 133 TYR A CA 1
ATOM 983 C C . TYR A 1 133 ? 8.410 9.541 6.819 1.00 37.95 133 TYR A C 1
ATOM 984 O O . TYR A 1 133 ? 8.023 8.676 7.612 1.00 39.01 133 TYR A O 1
ATOM 993 N N . LEU A 1 134 ? 7.619 10.506 6.375 1.00 33.52 134 LEU A N 1
ATOM 994 C CA . LEU A 1 134 ? 6.207 10.464 6.709 1.00 36.59 134 LEU A CA 1
ATOM 995 C C . LEU A 1 134 ? 5.523 9.424 5.808 1.00 39.47 134 LEU A C 1
ATOM 996 O O . LEU A 1 134 ? 5.817 9.338 4.614 1.00 37.78 134 LEU A O 1
ATOM 1001 N N . VAL A 1 135 ? 4.667 8.597 6.397 1.00 41.63 135 VAL A N 1
ATOM 1002 C CA . VAL A 1 135 ? 3.833 7.665 5.628 1.00 50.22 135 VAL A CA 1
ATOM 1003 C C . VAL A 1 135 ? 2.401 7.754 6.160 1.00 53.36 135 VAL A C 1
ATOM 1004 O O . VAL A 1 135 ? 2.171 8.217 7.284 1.00 50.41 135 VAL A O 1
ATOM 1008 N N . GLY A 1 136 ? 1.432 7.350 5.352 1.00 62.64 136 GLY A N 1
ATOM 1009 C CA . GLY A 1 136 ? 0.046 7.383 5.791 1.00 71.99 136 GLY A CA 1
ATOM 1010 C C . GLY A 1 136 ? -0.299 6.152 6.605 1.00 80.05 136 GLY A C 1
ATOM 1011 O O . GLY A 1 136 ? 0.318 5.102 6.433 1.00 78.20 136 GLY A O 1
ATOM 1012 N N . ARG A 1 137 ? -1.288 6.272 7.488 1.00 90.92 137 ARG A N 1
ATOM 1013 C CA . ARG A 1 137 ? -1.761 5.118 8.249 1.00 99.96 137 ARG A CA 1
ATOM 1014 C C . ARG A 1 137 ? -2.278 4.073 7.266 1.00 101.45 137 ARG A C 1
ATOM 1015 O O . ARG A 1 137 ? -2.529 2.921 7.630 1.00 101.95 137 ARG A O 1
ATOM 1023 N N . SER A 1 138 ? -2.432 4.506 6.017 1.00 100.94 138 SER A N 1
ATOM 1024 C CA . SER A 1 138 ? -2.784 3.634 4.902 1.00 102.03 138 SER A CA 1
ATOM 1025 C C . SER A 1 138 ? -1.884 2.394 4.803 1.00 102.01 138 SER A C 1
ATOM 1026 O O . SER A 1 138 ? -2.377 1.262 4.777 1.00 102.35 138 SER A O 1
ATOM 1029 N N . MET A 1 139 ? -0.569 2.611 4.756 1.00 99.09 139 MET A N 1
ATOM 1030 C CA . MET A 1 139 ? 0.390 1.517 4.588 1.00 94.44 139 MET A CA 1
ATOM 1031 C C . MET A 1 139 ? 0.423 0.535 5.764 1.00 87.96 139 MET A C 1
ATOM 1032 O O . MET A 1 139 ? 0.550 0.945 6.919 1.00 86.42 139 MET A O 1
ATOM 1037 N N . PRO A 1 140 ? 0.337 -0.773 5.464 1.00 83.55 140 PRO A N 1
ATOM 1038 C CA . PRO A 1 140 ? 0.235 -1.834 6.478 1.00 81.88 140 PRO A CA 1
ATOM 1039 C C . PRO A 1 140 ? 1.557 -2.113 7.204 1.00 80.67 140 PRO A C 1
ATOM 1040 O O . PRO A 1 140 ? 2.625 -1.991 6.608 1.00 79.02 140 PRO A O 1
ATOM 1044 N N . LEU A 1 141 ? 1.476 -2.482 8.480 1.00 80.83 141 LEU A N 1
ATOM 1045 C CA . LEU A 1 141 ? 2.662 -2.837 9.256 1.00 81.39 141 LEU A CA 1
ATOM 1046 C C . LEU A 1 141 ? 3.461 -3.931 8.549 1.00 78.67 141 LEU A C 1
ATOM 1047 O O . LEU A 1 141 ? 4.698 -3.883 8.481 1.00 78.30 141 LEU A O 1
ATOM 1052 N N . LYS A 1 142 ? 2.730 -4.905 8.015 1.00 74.04 142 LYS A N 1
ATOM 1053 C CA . LYS A 1 142 ? 3.310 -6.106 7.429 1.00 71.74 142 LYS A CA 1
ATOM 1054 C C . LYS A 1 142 ? 4.248 -5.821 6.264 1.00 64.37 142 LYS A C 1
ATOM 1055 O O . LYS A 1 142 ? 5.300 -6.447 6.147 1.00 62.30 142 LYS A O 1
ATOM 1061 N N . ALA A 1 143 ? 3.864 -4.883 5.405 1.00 63.38 143 ALA A N 1
ATOM 1062 C CA . ALA A 1 143 ? 4.606 -4.616 4.172 1.00 65.04 143 ALA A CA 1
ATOM 1063 C C . ALA A 1 143 ? 6.069 -4.275 4.407 1.00 63.41 143 ALA A C 1
ATOM 1064 O O . ALA A 1 143 ? 6.925 -4.577 3.574 1.00 71.32 143 ALA A O 1
ATOM 1066 N N . LEU A 1 144 ? 6.360 -3.648 5.540 1.00 54.93 144 LEU A N 1
ATOM 1067 C CA . LEU A 1 144 ? 7.716 -3.187 5.807 1.00 57.61 144 LEU A CA 1
ATOM 1068 C C . LEU A 1 144 ? 8.710 -4.333 5.797 1.00 55.81 144 LEU A C 1
ATOM 1069 O O . LEU A 1 144 ? 9.724 -4.285 5.093 1.00 56.74 144 LEU A O 1
ATOM 1074 N N . GLY A 1 145 ? 8.411 -5.364 6.580 1.00 53.48 145 GLY A N 1
ATOM 1075 C CA . GLY A 1 145 ? 9.245 -6.546 6.626 1.00 50.67 145 GLY A CA 1
ATOM 1076 C C . GLY A 1 145 ? 9.301 -7.244 5.281 1.00 53.75 145 GLY A C 1
ATOM 1077 O O . GLY A 1 145 ? 10.330 -7.790 4.898 1.00 55.69 145 GLY A O 1
ATOM 1078 N N . LYS A 1 146 ? 8.188 -7.230 4.557 1.00 55.56 146 LYS A N 1
ATOM 1079 C CA . LYS A 1 146 ? 8.111 -7.976 3.311 1.00 54.99 146 LYS A CA 1
ATOM 1080 C C . LYS A 1 146 ? 8.785 -7.260 2.153 1.00 55.21 146 LYS A C 1
ATOM 1081 O O . LYS A 1 146 ? 9.477 -7.871 1.346 1.00 56.86 146 LYS A O 1
ATOM 1087 N N . ARG A 1 147 ? 8.579 -5.957 2.077 1.00 52.97 147 ARG A N 1
ATOM 1088 C CA . ARG A 1 147 ? 8.960 -5.199 0.891 1.00 54.01 147 ARG A CA 1
ATOM 1089 C C . ARG A 1 147 ? 10.100 -4.198 1.135 1.00 55.41 147 ARG A C 1
ATOM 1090 O O . ARG A 1 147 ? 11.138 -4.254 0.477 1.00 63.48 147 ARG A O 1
ATOM 1098 N N . LEU A 1 148 ? 9.884 -3.253 2.036 1.00 50.42 148 LEU A N 1
ATOM 1099 C CA . LEU A 1 148 ? 10.926 -2.299 2.400 1.00 48.20 148 LEU A CA 1
ATOM 1100 C C . LEU A 1 148 ? 12.218 -2.949 2.925 1.00 45.68 148 LEU A C 1
ATOM 1101 O O . LEU A 1 148 ? 13.306 -2.665 2.417 1.00 44.14 148 LEU A O 1
ATOM 1106 N N . MET A 1 149 ? 12.111 -3.812 3.940 1.00 42.49 149 MET A N 1
ATOM 1107 C CA .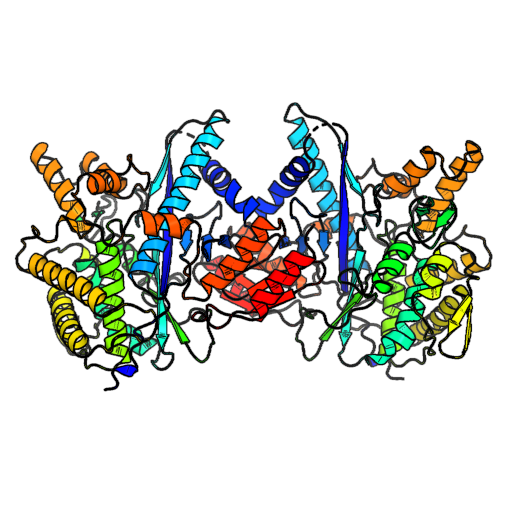 MET A 1 149 ? 13.315 -4.353 4.584 1.00 39.31 149 MET A CA 1
ATOM 1108 C C . MET A 1 149 ? 14.362 -5.004 3.632 1.00 47.19 149 MET A C 1
ATOM 1109 O O . MET A 1 149 ? 15.559 -4.745 3.764 1.00 42.97 149 MET A O 1
ATOM 1114 N N . PRO A 1 150 ? 13.925 -5.870 2.692 1.00 45.49 150 PRO A N 1
ATOM 1115 C CA . PRO A 1 150 ? 14.944 -6.497 1.829 1.00 46.31 150 PRO A CA 1
ATOM 1116 C C . PRO A 1 150 ? 15.697 -5.471 0.987 1.00 45.75 150 PRO A C 1
ATOM 1117 O O . PRO A 1 150 ? 16.904 -5.596 0.786 1.00 47.02 150 PRO A O 1
ATOM 1121 N N . PHE A 1 151 ? 14.985 -4.464 0.501 1.00 43.13 151 PHE A N 1
ATOM 1122 C CA . PHE A 1 151 ? 15.618 -3.367 -0.211 1.00 39.51 151 PHE A CA 1
ATOM 1123 C C . PHE A 1 151 ? 16.642 -2.664 0.689 1.00 39.30 151 PHE A C 1
ATOM 1124 O O . PHE A 1 151 ? 17.752 -2.386 0.264 1.00 39.99 151 PHE A O 1
ATOM 1132 N N . LEU A 1 152 ? 16.275 -2.410 1.939 1.00 39.02 152 LEU A N 1
ATOM 1133 C CA . LEU A 1 152 ? 17.159 -1.694 2.858 1.00 37.93 152 LEU A CA 1
ATOM 1134 C C . LEU A 1 152 ? 18.446 -2.450 3.189 1.00 39.44 152 LEU A C 1
ATOM 1135 O O . LEU A 1 152 ? 19.526 -1.855 3.276 1.00 41.64 152 LEU A O 1
ATOM 1140 N N . ILE A 1 153 ? 18.336 -3.755 3.399 1.00 37.51 153 ILE A N 1
ATOM 1141 C CA . ILE A 1 153 ? 19.511 -4.566 3.715 1.00 38.74 153 ILE A CA 1
ATOM 1142 C C . ILE A 1 153 ? 20.535 -4.522 2.571 1.00 39.72 153 ILE A C 1
ATOM 1143 O O . ILE A 1 153 ? 21.742 -4.516 2.802 1.00 39.98 153 ILE A O 1
ATOM 1148 N N . THR A 1 154 ? 20.051 -4.499 1.334 1.00 37.57 154 THR A N 1
ATOM 1149 C CA . THR A 1 154 ? 20.942 -4.476 0.176 1.00 37.02 154 THR A CA 1
ATOM 1150 C C . THR A 1 154 ? 21.279 -3.062 -0.361 1.00 40.37 154 THR A C 1
ATOM 1151 O O . THR A 1 154 ? 22.121 -2.921 -1.249 1.00 40.05 154 THR A O 1
ATOM 1155 N N . ARG A 1 155 ? 20.626 -2.027 0.169 1.00 38.82 155 ARG A N 1
ATOM 1156 C CA . ARG A 1 155 ? 20.757 -0.658 -0.374 1.00 36.78 155 ARG A CA 1
ATOM 1157 C C . ARG A 1 155 ? 22.188 -0.151 -0.289 1.00 36.13 155 ARG A C 1
ATOM 1158 O O . ARG A 1 155 ? 22.629 0.648 -1.119 1.00 39.35 155 ARG A O 1
ATOM 1166 N N . GLN A 1 156 ? 22.912 -0.650 0.706 1.00 35.04 156 GLN A N 1
ATOM 1167 C CA . GLN A 1 156 ? 24.319 -0.340 0.887 1.00 34.02 156 GLN A CA 1
ATOM 1168 C C . GLN A 1 156 ? 25.152 -0.554 -0.402 1.00 38.86 156 GLN A C 1
ATOM 1169 O O . GLN A 1 156 ? 26.128 0.164 -0.648 1.00 37.06 156 GLN A O 1
ATOM 1175 N N . LEU A 1 157 ? 24.780 -1.536 -1.220 1.00 39.37 157 LEU A N 1
ATOM 1176 C CA . LEU A 1 157 ? 25.522 -1.801 -2.457 1.00 39.91 157 LEU A CA 1
ATOM 1177 C C . LEU A 1 157 ? 25.563 -0.565 -3.341 1.00 41.22 157 LEU A C 1
ATOM 1178 O O . LEU A 1 157 ? 26.562 -0.289 -3.989 1.00 47.64 157 LEU A O 1
ATOM 1183 N N . ILE A 1 158 ? 24.435 0.122 -3.443 1.00 37.13 158 ILE A N 1
ATOM 1184 C CA . ILE A 1 158 ? 24.362 1.315 -4.266 1.00 40.17 158 ILE A CA 1
ATOM 1185 C C . ILE A 1 158 ? 24.842 2.641 -3.625 1.00 45.21 158 ILE A C 1
ATOM 1186 O O . ILE A 1 158 ? 25.364 3.501 -4.317 1.00 52.11 158 ILE A O 1
ATOM 1191 N N . CYS A 1 159 ? 24.479 2.868 -2.372 1.00 44.01 159 CYS A N 1
ATOM 1192 C CA . CYS A 1 159 ? 24.851 4.081 -1.625 1.00 42.74 159 CYS A CA 1
ATOM 1193 C C . CYS A 1 159 ? 25.908 4.133 -0.497 1.00 41.49 159 CYS A C 1
ATOM 1194 O O . CYS A 1 159 ? 26.033 5.181 0.151 1.00 38.72 159 CYS A O 1
ATOM 1197 N N . GLY A 1 160 ? 26.577 3.030 -0.175 1.00 38.53 160 GLY A N 1
ATOM 1198 C CA . GLY A 1 160 ? 27.520 3.035 0.943 1.00 35.68 160 GLY A CA 1
ATOM 1199 C C . GLY A 1 160 ? 28.621 4.094 0.817 1.00 35.77 160 GLY A C 1
ATOM 1200 O O . GLY A 1 160 ? 28.911 4.536 -0.294 1.00 35.69 160 GLY A O 1
ATOM 1201 N N . ALA A 1 161 ? 29.196 4.545 1.939 1.00 33.26 161 ALA A N 1
ATOM 1202 C CA . ALA A 1 161 ? 30.338 5.484 1.888 1.00 35.12 161 ALA A CA 1
ATOM 1203 C C . ALA A 1 161 ? 31.733 4.857 1.937 1.00 36.23 161 ALA A C 1
ATOM 1204 O O . ALA A 1 161 ? 32.738 5.540 1.702 1.00 33.93 161 ALA A O 1
ATOM 1206 N N . GLY A 1 162 ? 31.799 3.571 2.263 1.00 38.41 162 GLY A N 1
ATOM 1207 C CA . GLY A 1 162 ? 33.058 2.835 2.252 1.00 38.10 162 GLY A CA 1
ATOM 1208 C C . GLY A 1 162 ? 33.834 2.991 3.551 1.00 37.77 162 GLY A C 1
ATOM 1209 O O . GLY A 1 162 ? 33.756 4.034 4.202 1.00 39.94 162 GLY A O 1
ATOM 1210 N N . ARG A 1 163 ? 34.563 1.952 3.949 1.00 36.99 163 ARG A N 1
ATOM 1211 C CA . ARG A 1 163 ? 35.554 2.077 5.020 1.00 36.72 163 ARG A CA 1
ATOM 1212 C C . ARG A 1 163 ? 36.564 0.934 4.970 1.00 38.71 163 ARG A C 1
ATOM 1213 O O . ARG A 1 163 ? 36.262 -0.153 4.477 1.00 40.04 163 ARG A O 1
ATOM 1221 N N . ILE A 1 164 ? 37.735 1.160 5.541 1.00 37.77 164 ILE A N 1
ATOM 1222 C CA . ILE A 1 164 ? 38.715 0.100 5.663 1.00 41.97 164 ILE A CA 1
ATOM 1223 C C . ILE A 1 164 ? 38.496 -0.635 6.978 1.00 44.09 164 ILE A C 1
ATOM 1224 O O . ILE A 1 164 ? 38.564 -0.029 8.043 1.00 45.56 164 ILE A O 1
ATOM 1229 N N . HIS A 1 165 ? 38.235 -1.936 6.899 1.00 44.56 165 HIS A N 1
ATOM 1230 C CA . HIS A 1 165 ? 37.998 -2.737 8.091 1.00 45.34 165 HIS A CA 1
ATOM 1231 C C . HIS A 1 165 ? 39.265 -3.400 8.633 1.00 47.06 165 HIS A C 1
ATOM 1232 O O . HIS A 1 165 ? 39.973 -4.094 7.905 1.00 52.29 165 HIS A O 1
ATOM 1239 N N . HIS A 1 166 ? 39.537 -3.184 9.914 1.00 44.25 166 HIS A N 1
ATOM 1240 C CA . HIS A 1 166 ? 40.592 -3.908 10.620 1.00 50.34 166 HIS A CA 1
ATOM 1241 C C . HIS A 1 166 ? 40.009 -4.891 11.629 1.00 55.30 166 HIS A C 1
ATOM 1242 O O . HIS A 1 166 ? 39.241 -4.503 12.512 1.00 58.29 166 HIS A O 1
ATOM 1249 N N . PRO A 1 167 ? 40.373 -6.171 11.503 1.00 55.68 167 PRO A N 1
ATOM 1250 C CA . PRO A 1 167 ? 39.946 -7.139 12.515 1.00 57.02 167 PRO A CA 1
ATOM 1251 C C . PRO A 1 167 ? 40.410 -6.732 13.914 1.00 57.55 167 PRO A C 1
ATOM 1252 O O . PRO A 1 167 ? 41.576 -6.397 14.100 1.00 60.64 167 PRO A O 1
ATOM 1256 N N . ASN A 1 168 ? 39.491 -6.759 14.874 1.00 56.98 168 ASN A N 1
ATOM 1257 C CA . ASN A 1 168 ? 39.803 -6.527 16.278 1.00 63.70 168 ASN A CA 1
ATOM 1258 C C . ASN A 1 168 ? 40.156 -7.848 16.986 1.00 70.55 168 ASN A C 1
ATOM 1259 O O . ASN A 1 168 ? 39.323 -8.757 17.077 1.00 69.88 168 ASN A O 1
ATOM 1264 N N . PRO A 1 169 ? 41.397 -7.954 17.496 1.00 74.60 169 PRO A N 1
ATOM 1265 C CA . PRO A 1 169 ? 41.891 -9.220 18.061 1.00 76.64 169 PRO A CA 1
ATOM 1266 C C . PRO A 1 169 ? 41.100 -9.673 19.290 1.00 76.12 169 PRO A C 1
ATOM 1267 O O . PRO A 1 169 ? 41.060 -10.867 19.566 1.00 80.96 169 PRO A O 1
ATOM 1271 N N . LEU A 1 170 ? 40.482 -8.731 20.000 1.00 74.07 170 LEU A N 1
ATOM 1272 C CA . LEU A 1 170 ? 39.678 -9.035 21.185 1.00 79.07 170 LEU A CA 1
ATOM 1273 C C . LEU A 1 170 ? 38.200 -9.295 20.880 1.00 87.64 170 LEU A C 1
ATOM 1274 O O . LEU A 1 170 ? 37.428 -9.659 21.771 1.00 86.10 170 LEU A O 1
ATOM 1279 N N . ASP A 1 171 ? 37.798 -9.085 19.632 1.00 96.66 171 ASP A N 1
ATOM 1280 C CA . ASP A 1 171 ? 36.428 -9.382 19.241 1.00 103.80 171 ASP A CA 1
ATOM 1281 C C . ASP A 1 171 ? 36.149 -10.848 19.546 1.00 109.14 171 ASP A C 1
ATOM 1282 O O . ASP A 1 171 ? 37.014 -11.707 19.359 1.00 110.23 171 ASP A O 1
ATOM 1287 N N . LYS A 1 172 ? 34.946 -11.132 20.030 1.00 111.44 172 LYS A N 1
ATOM 1288 C CA . LYS A 1 172 ? 34.599 -12.498 20.389 1.00 114.27 172 LYS A CA 1
ATOM 1289 C C . LYS A 1 172 ? 33.559 -13.069 19.432 1.00 115.67 172 LYS A C 1
ATOM 1290 O O . LYS A 1 172 ? 32.571 -12.412 19.105 1.00 114.30 172 LYS A O 1
ATOM 1296 N N . GLY A 1 173 ? 33.811 -14.284 18.959 1.00 118.15 173 GLY A N 1
ATOM 1297 C CA . GLY A 1 173 ? 32.838 -15.026 18.178 1.00 118.76 173 GLY A CA 1
ATOM 1298 C C . GLY A 1 173 ? 32.886 -14.867 16.669 1.00 115.83 173 GLY A C 1
ATOM 1299 O O . GLY A 1 173 ? 32.394 -15.730 15.943 1.00 119.20 173 GLY A O 1
ATOM 1300 N N . GLU A 1 174 ? 33.471 -13.782 16.181 1.00 109.30 174 GLU A N 1
ATOM 1301 C CA . GLU A 1 174 ? 33.559 -13.593 14.738 1.00 108.08 174 GLU A CA 1
ATOM 1302 C C . GLU A 1 174 ? 34.780 -12.793 14.316 1.00 103.13 174 GLU A C 1
ATOM 1303 O O . GLU A 1 174 ? 35.241 -11.901 15.025 1.00 104.83 174 GLU A O 1
ATOM 1309 N N . SER A 1 175 ? 35.294 -13.119 13.141 1.00 95.65 175 SER A N 1
ATOM 1310 C CA . SER A 1 175 ? 36.430 -12.413 12.593 1.00 89.63 175 SER A CA 1
ATOM 1311 C C . SER A 1 175 ? 36.200 -12.154 11.117 1.00 77.33 175 SER A C 1
ATOM 1312 O O . SER A 1 175 ? 35.923 -13.079 10.351 1.00 78.37 175 SER A O 1
ATOM 1315 N N . PHE A 1 176 ? 36.337 -10.898 10.715 1.00 63.80 176 PHE A N 1
ATOM 1316 C CA . PHE A 1 176 ? 36.400 -10.593 9.302 1.00 56.68 176 PHE A CA 1
ATOM 1317 C C . PHE A 1 176 ? 37.787 -10.024 9.105 1.00 54.69 176 PHE A C 1
ATOM 1318 O O . PHE A 1 176 ? 38.294 -9.296 9.961 1.00 54.67 176 PHE A O 1
ATOM 1326 N N . PRO A 1 177 ? 38.400 -10.347 7.961 1.00 52.83 177 PRO A N 1
ATOM 1327 C CA . PRO A 1 177 ? 39.777 -9.991 7.622 1.00 52.42 177 PRO A CA 1
ATOM 1328 C C . PRO A 1 177 ? 39.916 -8.522 7.246 1.00 52.41 177 PRO A C 1
ATOM 1329 O O . PRO A 1 177 ? 38.926 -7.860 6.935 1.00 50.15 177 PRO A O 1
ATOM 1333 N N . LEU A 1 178 ? 41.151 -8.031 7.264 1.00 52.06 178 LEU A N 1
ATOM 1334 C CA . LEU A 1 178 ? 41.456 -6.704 6.781 1.00 50.79 178 LEU A CA 1
ATOM 1335 C C . LEU A 1 178 ? 40.918 -6.592 5.366 1.00 50.81 178 LEU A C 1
ATOM 1336 O O . LEU A 1 178 ? 41.246 -7.403 4.504 1.00 50.23 178 LEU A O 1
ATOM 1341 N N . GLY A 1 179 ? 40.104 -5.570 5.129 1.00 49.49 179 GLY A N 1
ATOM 1342 C CA . GLY A 1 179 ? 39.433 -5.405 3.851 1.00 46.49 179 GLY A CA 1
ATOM 1343 C C . GLY A 1 179 ? 38.653 -4.097 3.749 1.00 46.46 179 GLY A C 1
ATOM 1344 O O . GLY A 1 179 ? 38.322 -3.463 4.757 1.00 47.42 179 GLY A O 1
ATOM 1345 N N . TYR A 1 180 ? 38.373 -3.697 2.514 1.00 43.67 180 TYR A N 1
ATOM 1346 C CA . TYR A 1 180 ? 37.543 -2.545 2.231 1.00 44.83 180 TYR A CA 1
ATOM 1347 C C . TYR A 1 180 ? 36.077 -2.978 2.248 1.00 49.92 180 TYR A C 1
ATOM 1348 O O . TYR A 1 180 ? 35.708 -3.934 1.573 1.00 53.22 180 TYR A O 1
ATOM 1357 N N . CYS A 1 181 ? 35.247 -2.294 3.033 1.00 49.16 181 CYS A N 1
ATOM 1358 C CA . CYS A 1 181 ? 33.802 -2.531 3.029 1.00 47.99 181 CYS A CA 1
ATOM 1359 C C . CYS A 1 181 ? 33.110 -1.387 2.317 1.00 48.70 181 CYS A C 1
ATOM 1360 O O . CYS A 1 181 ? 33.554 -0.236 2.420 1.00 46.10 181 CYS A O 1
ATOM 1363 N N . ILE A 1 182 ? 32.012 -1.678 1.623 1.00 49.06 182 ILE A N 1
ATOM 1364 C CA . ILE A 1 182 ? 31.274 -0.608 0.951 1.00 50.46 182 ILE A CA 1
ATOM 1365 C C . ILE A 1 182 ? 30.436 0.187 1.944 1.00 45.98 182 ILE A C 1
ATOM 1366 O O . ILE A 1 182 ? 30.049 1.316 1.681 1.00 43.46 182 ILE A O 1
ATOM 1371 N N . SER A 1 183 ? 30.162 -0.408 3.093 1.00 44.40 183 SER A N 1
ATOM 1372 C CA . SER A 1 183 ? 29.320 0.243 4.083 1.00 47.38 183 SER A CA 1
ATOM 1373 C C . SER A 1 183 ? 30.084 0.536 5.378 1.00 44.09 183 SER A C 1
ATOM 1374 O O . SER A 1 183 ? 30.868 -0.284 5.844 1.00 46.47 183 SER A O 1
ATOM 1377 N N . GLN A 1 184 ? 29.857 1.707 5.953 1.00 34.24 184 GLN A N 1
ATOM 1378 C CA . GLN A 1 184 ? 30.392 2.001 7.277 1.00 34.53 184 GLN A CA 1
ATOM 1379 C C . GLN A 1 184 ? 29.555 1.383 8.413 1.00 35.78 184 GLN A C 1
ATOM 1380 O O . GLN A 1 184 ? 30.096 0.986 9.434 1.00 39.90 184 GLN A O 1
ATOM 1386 N N . ARG A 1 185 ? 28.236 1.370 8.249 1.00 31.31 185 ARG A N 1
ATOM 1387 C CA . ARG A 1 185 ? 27.306 1.057 9.337 1.00 32.14 185 ARG A CA 1
ATOM 1388 C C . ARG A 1 185 ? 27.013 -0.421 9.634 1.00 41.21 185 ARG A C 1
ATOM 1389 O O . ARG A 1 185 ? 26.548 -0.760 10.731 1.00 45.81 185 ARG A O 1
ATOM 1397 N N . SER A 1 186 ? 27.256 -1.294 8.662 1.00 37.17 186 SER A N 1
ATOM 1398 C CA . SER A 1 186 ? 26.697 -2.640 8.728 1.00 41.28 186 SER A CA 1
ATOM 1399 C C . SER A 1 186 ? 27.052 -3.465 9.980 1.00 37.85 186 SER A C 1
ATOM 1400 O O . SER A 1 186 ? 26.186 -4.140 10.532 1.00 35.61 186 SER A O 1
ATOM 1403 N N . ASP A 1 187 ? 28.301 -3.408 10.437 1.00 32.66 187 ASP A N 1
ATOM 1404 C CA . ASP A 1 187 ? 28.700 -4.209 11.604 1.00 35.56 187 ASP A CA 1
ATOM 1405 C C . ASP A 1 187 ? 27.983 -3.718 12.855 1.00 38.56 187 ASP A C 1
ATOM 1406 O O . ASP A 1 187 ? 27.543 -4.513 13.694 1.00 39.40 187 ASP A O 1
ATOM 1411 N N . HIS A 1 188 ? 27.864 -2.397 12.986 1.00 36.45 188 HIS A N 1
ATOM 1412 C CA . HIS A 1 188 ? 27.190 -1.821 14.144 1.00 38.98 188 HIS A CA 1
ATOM 1413 C C . HIS A 1 188 ? 25.699 -2.108 14.105 1.00 36.20 188 HIS A C 1
ATOM 1414 O O . HIS A 1 188 ? 25.094 -2.365 15.140 1.00 34.11 188 HIS A O 1
ATOM 1421 N N . VAL A 1 189 ? 25.102 -2.039 12.915 1.00 35.21 189 VAL A N 1
ATOM 1422 C CA . VAL A 1 189 ? 23.689 -2.366 12.783 1.00 36.83 189 VAL A CA 1
ATOM 1423 C C . VAL A 1 189 ? 23.453 -3.820 13.213 1.00 38.61 189 VAL A C 1
ATOM 1424 O O . VAL A 1 189 ? 22.511 -4.116 13.947 1.00 38.57 189 VAL A O 1
ATOM 1428 N N . TRP A 1 190 ? 24.338 -4.711 12.773 1.00 41.84 190 TRP A N 1
ATOM 1429 C CA . TRP A 1 190 ? 24.266 -6.119 13.148 1.00 40.00 190 TRP A CA 1
ATOM 1430 C C . TRP A 1 190 ? 24.290 -6.266 14.670 1.00 38.45 190 TRP A C 1
ATOM 1431 O O . TRP A 1 190 ? 23.448 -6.955 15.249 1.00 38.23 190 TRP A O 1
ATOM 1442 N N . GLU A 1 191 ? 25.242 -5.605 15.329 1.00 43.78 191 GLU A N 1
ATOM 1443 C CA . GLU A 1 191 ? 25.321 -5.691 16.788 1.00 45.65 191 GLU A CA 1
ATOM 1444 C C . GLU A 1 191 ? 24.023 -5.237 17.437 1.00 44.58 191 GLU A C 1
ATOM 1445 O O . GLU A 1 191 ? 23.529 -5.877 18.357 1.00 42.06 191 GLU A O 1
ATOM 1451 N N . GLY A 1 192 ? 23.492 -4.105 16.980 1.00 43.89 192 GLY A N 1
ATOM 1452 C CA . GLY A 1 192 ? 22.316 -3.528 17.604 1.00 44.33 192 GLY A CA 1
ATOM 1453 C C . GLY A 1 192 ? 21.125 -4.458 17.523 1.00 41.87 192 GLY A C 1
ATOM 1454 O O . GLY A 1 192 ? 20.407 -4.667 18.517 1.00 43.24 192 GLY A O 1
ATOM 1455 N N . VAL A 1 193 ? 20.910 -5.019 16.334 1.00 38.00 193 VAL A N 1
ATOM 1456 C CA . VAL A 1 193 ? 19.809 -5.960 16.133 1.00 45.03 193 VAL A CA 1
ATOM 1457 C C . VAL A 1 193 ? 20.036 -7.282 16.880 1.00 48.26 193 VAL A C 1
ATOM 1458 O O . VAL A 1 193 ? 19.100 -7.855 17.427 1.00 49.54 193 VAL A O 1
ATOM 1462 N N . SER A 1 194 ? 21.278 -7.757 16.913 1.00 49.39 194 SER A N 1
ATOM 1463 C CA . SER A 1 194 ? 21.565 -9.039 17.564 1.00 49.02 194 SER A CA 1
ATOM 1464 C C . SER A 1 194 ? 21.335 -8.967 19.054 1.00 50.35 194 SER A C 1
ATOM 1465 O O . SER A 1 194 ? 21.040 -9.982 19.690 1.00 49.23 194 SER A O 1
ATOM 1468 N N . SER A 1 195 ? 21.465 -7.767 19.609 1.00 45.11 195 SER A N 1
ATOM 1469 C CA . SER A 1 195 ? 21.436 -7.608 21.057 1.00 50.02 195 SER A CA 1
ATOM 1470 C C . SER A 1 195 ? 20.045 -7.855 21.636 1.00 49.38 195 SER A C 1
ATOM 1471 O O . SER A 1 195 ? 19.031 -7.389 21.089 1.00 49.31 195 SER A O 1
ATOM 1474 N N . ALA A 1 196 ? 20.014 -8.641 22.707 1.00 47.72 196 ALA A N 1
ATOM 1475 C CA . ALA A 1 196 ? 18.808 -8.880 23.504 1.00 52.77 196 ALA A CA 1
ATOM 1476 C C . ALA A 1 196 ? 18.744 -8.004 24.762 1.00 58.46 196 ALA A C 1
ATOM 1477 O O . ALA A 1 196 ? 17.891 -8.208 25.622 1.00 59.63 196 ALA A O 1
ATOM 1479 N N . THR A 1 197 ? 19.722 -7.116 24.922 1.00 61.69 197 THR A N 1
ATOM 1480 C CA . THR A 1 197 ? 19.730 -6.129 26.012 1.00 58.24 197 THR A CA 1
ATOM 1481 C C . THR A 1 197 ? 19.273 -4.691 25.647 1.00 56.72 197 THR A C 1
ATOM 1482 O O . THR A 1 197 ? 18.725 -4.421 24.569 1.00 48.52 197 THR A O 1
ATOM 1486 N N . THR A 1 198 ? 19.488 -3.777 26.587 1.00 59.35 198 THR A N 1
ATOM 1487 C CA . THR A 1 198 ? 19.300 -2.354 26.335 1.00 59.75 198 THR A CA 1
ATOM 1488 C C . THR A 1 198 ? 20.131 -1.874 25.126 1.00 55.29 198 THR A C 1
ATOM 1489 O O . THR A 1 198 ? 19.840 -0.832 24.557 1.00 52.29 198 THR A O 1
ATOM 1493 N N . ARG A 1 199 ? 21.144 -2.650 24.736 1.00 52.63 199 ARG A N 1
ATOM 1494 C CA . ARG A 1 199 ? 21.966 -2.335 23.562 1.00 52.79 199 ARG A CA 1
ATOM 1495 C C . ARG A 1 199 ? 21.286 -2.530 22.202 1.00 50.08 199 ARG A C 1
ATOM 1496 O O . ARG A 1 199 ? 21.858 -2.200 21.166 1.00 48.47 199 ARG A O 1
ATOM 1504 N N . SER A 1 200 ? 20.078 -3.074 22.185 1.00 51.46 200 SER A N 1
ATOM 1505 C CA . SER A 1 200 ? 19.422 -3.342 20.905 1.00 52.34 200 SER A CA 1
ATOM 1506 C C . SER A 1 200 ? 18.929 -2.075 20.161 1.00 49.79 200 SER A C 1
ATOM 1507 O O . SER A 1 200 ? 18.363 -1.152 20.763 1.00 49.02 200 SER A O 1
ATOM 1510 N N . ARG A 1 201 ? 19.276 -1.979 18.880 1.00 51.64 201 ARG A N 1
ATOM 1511 C CA . ARG A 1 201 ? 18.751 -0.945 17.978 1.00 47.52 201 ARG A CA 1
ATOM 1512 C C . ARG A 1 201 ? 18.004 -1.507 16.758 1.00 47.23 201 ARG A C 1
ATOM 1513 O O . ARG A 1 201 ? 18.640 -2.048 15.865 1.00 46.98 201 ARG A O 1
ATOM 1521 N N . PRO A 1 202 ? 16.669 -1.346 16.693 1.00 52.90 202 PRO A N 1
ATOM 1522 C CA . PRO A 1 202 ? 15.876 -1.783 15.529 1.00 50.24 202 PRO A CA 1
ATOM 1523 C C . PRO A 1 202 ? 16.169 -0.970 14.256 1.00 48.50 202 PRO A C 1
ATOM 1524 O O . PRO A 1 202 ? 16.384 0.242 14.326 1.00 45.02 202 PRO A O 1
ATOM 1528 N N . ILE A 1 203 ? 16.163 -1.639 13.108 1.00 43.76 203 ILE A N 1
ATOM 1529 C CA . ILE A 1 203 ? 16.500 -1.006 11.837 1.00 44.47 203 ILE A CA 1
ATOM 1530 C C . ILE A 1 203 ? 15.422 -0.017 11.378 1.00 41.35 203 ILE A C 1
ATOM 1531 O O . ILE A 1 203 ? 15.730 1.085 10.921 1.00 38.39 203 ILE A O 1
ATOM 1536 N N . ILE A 1 204 ? 14.164 -0.422 11.511 1.00 44.58 204 ILE A N 1
ATOM 1537 C CA . ILE A 1 204 ? 13.026 0.434 11.195 1.00 50.09 204 ILE A CA 1
ATOM 1538 C C . ILE A 1 204 ? 12.158 0.603 12.445 1.00 47.61 204 ILE A C 1
ATOM 1539 O O . ILE A 1 204 ? 11.960 -0.352 13.186 1.00 42.81 204 ILE A O 1
ATOM 1544 N N . ASN A 1 205 ? 11.670 1.821 12.686 1.00 51.44 205 ASN A N 1
ATOM 1545 C CA A ASN A 1 205 ? 10.779 2.128 13.801 0.51 54.48 205 ASN A CA 1
ATOM 1546 C CA B ASN A 1 205 ? 10.707 2.056 13.769 0.49 54.45 205 ASN A CA 1
ATOM 1547 C C . ASN A 1 205 ? 9.578 2.951 13.308 1.00 57.72 205 ASN A C 1
ATOM 1548 O O . ASN A 1 205 ? 9.781 4.061 12.807 1.00 58.22 205 ASN A O 1
ATOM 1557 N N . THR A 1 206 ? 8.363 2.430 13.424 1.00 64.45 206 THR A N 1
ATOM 1558 C CA . THR A 1 206 ? 7.175 3.185 13.026 1.00 75.04 206 THR A CA 1
ATOM 1559 C C . THR A 1 206 ? 6.429 3.860 14.171 1.00 80.99 206 THR A C 1
ATOM 1560 O O . THR A 1 206 ? 5.465 4.596 13.942 1.00 82.67 206 THR A O 1
ATOM 1564 N N . ARG A 1 207 ? 6.871 3.613 15.398 1.00 84.46 207 ARG A N 1
ATOM 1565 C CA . ARG A 1 207 ? 6.094 4.011 16.572 1.00 88.94 207 ARG A CA 1
ATOM 1566 C C . ARG A 1 207 ? 6.494 5.336 17.232 1.00 87.97 207 ARG A C 1
ATOM 1567 O O . ARG A 1 207 ? 5.931 5.715 18.264 1.00 89.66 207 ARG A O 1
ATOM 1575 N N . ASP A 1 208 ? 7.449 6.041 16.632 1.00 83.65 208 ASP A N 1
ATOM 1576 C CA . ASP A 1 208 ? 7.933 7.299 17.197 1.00 80.28 208 ASP A CA 1
ATOM 1577 C C . ASP A 1 208 ? 6.787 8.311 17.244 1.00 76.17 208 ASP A C 1
ATOM 1578 O O . ASP A 1 208 ? 5.782 8.145 16.544 1.00 72.47 208 ASP A O 1
ATOM 1583 N N . GLU A 1 209 ? 6.913 9.318 18.111 1.00 73.78 209 GLU A N 1
ATOM 1584 C CA . GLU A 1 209 ? 6.012 10.465 18.079 1.00 72.75 209 GLU A CA 1
ATOM 1585 C C . GLU A 1 209 ? 6.034 10.985 16.653 1.00 62.74 209 GLU A C 1
ATOM 1586 O O . GLU A 1 209 ? 7.106 11.280 16.119 1.00 60.51 209 GLU A O 1
ATOM 1592 N N . PRO A 1 210 ? 4.858 11.074 16.015 1.00 56.90 210 PRO A N 1
ATOM 1593 C CA . PRO A 1 210 ? 4.832 11.448 14.593 1.00 55.34 210 PRO A CA 1
ATOM 1594 C C . PRO A 1 210 ? 5.237 12.901 14.289 1.00 51.63 210 PRO A C 1
ATOM 1595 O O . PRO A 1 210 ? 5.599 13.179 13.149 1.00 50.25 210 PRO A O 1
ATOM 1599 N N . HIS A 1 211 ? 5.210 13.786 15.282 1.00 52.31 211 HIS A N 1
ATOM 1600 C CA . HIS A 1 211 ? 5.341 15.232 15.041 1.00 56.13 211 HIS A CA 1
ATOM 1601 C C . HIS A 1 211 ? 4.324 15.678 14.001 1.00 58.70 211 HIS A C 1
ATOM 1602 O O . HIS A 1 211 ? 4.622 16.492 13.134 1.00 60.31 211 HIS A O 1
ATOM 1609 N N . ALA A 1 212 ? 3.144 15.079 14.078 1.00 59.22 212 ALA A N 1
ATOM 1610 C CA . ALA A 1 212 ? 2.044 15.300 13.143 1.00 62.46 212 ALA A CA 1
ATOM 1611 C C . ALA A 1 212 ? 0.744 14.891 13.840 1.00 73.98 212 ALA A C 1
ATOM 1612 O O . ALA A 1 212 ? 0.781 14.288 14.920 1.00 70.83 212 ALA A O 1
ATOM 1614 N N . ASP A 1 213 ? -0.401 15.254 13.268 1.00 84.40 213 ASP A N 1
ATOM 1615 C CA . ASP A 1 213 ? -1.661 14.705 13.763 1.00 93.37 213 ASP A CA 1
ATOM 1616 C C . ASP A 1 213 ? -1.603 13.179 13.725 1.00 97.06 213 ASP A C 1
ATOM 1617 O O . ASP A 1 213 ? -1.378 12.575 12.671 1.00 95.69 213 ASP A O 1
ATOM 1622 N N . SER A 1 214 ? -1.845 12.567 14.880 1.00 101.79 214 SER A N 1
ATOM 1623 C CA . SER A 1 214 ? -1.587 11.145 15.083 1.00 106.14 214 SER A CA 1
ATOM 1624 C C . SER A 1 214 ? -2.478 10.238 14.238 1.00 109.86 214 SER A C 1
ATOM 1625 O O . SER A 1 214 ? -2.078 9.131 13.867 1.00 110.10 214 SER A O 1
ATOM 1628 N N . HIS A 1 215 ? -3.681 10.712 13.933 1.00 111.11 215 HIS A N 1
ATOM 1629 C CA . HIS A 1 215 ? -4.648 9.908 13.196 1.00 111.30 215 HIS A CA 1
ATOM 1630 C C . HIS A 1 215 ? -4.266 9.722 11.737 1.00 104.29 215 HIS A C 1
ATOM 1631 O O . HIS A 1 215 ? -4.329 8.617 11.203 1.00 104.70 215 HIS A O 1
ATOM 1638 N N . SER A 1 216 ? -3.865 10.809 11.097 1.00 96.47 216 SER A N 1
ATOM 1639 C CA . SER A 1 216 ? -3.542 10.763 9.685 1.00 89.36 216 SER A CA 1
ATOM 1640 C C . SER A 1 216 ? -2.153 10.170 9.426 1.00 82.92 216 SER A C 1
ATOM 1641 O O . SER A 1 216 ? -1.971 9.380 8.493 1.00 78.30 216 SER A O 1
ATOM 1644 N N . TYR A 1 217 ? -1.185 10.541 10.264 1.00 78.49 217 TYR A N 1
ATOM 1645 C CA . TYR A 1 217 ? 0.230 10.376 9.906 1.00 75.33 217 TYR A CA 1
ATOM 1646 C C . TYR A 1 217 ? 1.116 9.596 10.877 1.00 73.70 217 TYR A C 1
ATOM 1647 O O . TYR A 1 217 ? 1.093 9.825 12.090 1.00 73.77 217 TYR A O 1
ATOM 1656 N N . ARG A 1 218 ? 1.907 8.687 10.309 1.00 70.89 218 ARG A N 1
ATOM 1657 C CA . ARG A 1 218 ? 2.963 7.991 11.032 1.00 65.02 218 ARG A CA 1
ATOM 1658 C C . ARG A 1 218 ? 4.328 8.455 10.538 1.00 56.96 218 ARG A C 1
ATOM 1659 O O . ARG A 1 218 ? 4.498 8.796 9.370 1.00 51.74 218 ARG A O 1
ATOM 1667 N N . ARG A 1 219 ? 5.298 8.465 11.446 1.00 53.32 219 ARG A N 1
ATOM 1668 C CA . ARG A 1 219 ? 6.668 8.791 11.111 1.00 48.65 219 ARG A CA 1
ATOM 1669 C C . ARG A 1 219 ? 7.483 7.489 11.106 1.00 49.21 219 ARG A C 1
ATOM 1670 O O . ARG A 1 219 ? 7.471 6.722 12.068 1.00 52.04 219 ARG A O 1
ATOM 1678 N N . LEU A 1 220 ? 8.160 7.227 9.995 1.00 42.92 220 LEU A N 1
ATOM 1679 C CA . LEU A 1 220 ? 9.036 6.070 9.868 1.00 41.06 220 LEU A CA 1
ATOM 1680 C C . LEU A 1 220 ? 10.517 6.480 10.017 1.00 38.08 220 LEU A C 1
ATOM 1681 O O . LEU A 1 220 ? 11.010 7.309 9.251 1.00 39.08 220 LEU A O 1
ATOM 1686 N N . HIS A 1 221 ? 11.206 5.898 10.999 1.00 31.75 221 HIS A N 1
ATOM 1687 C CA . HIS A 1 221 ? 12.587 6.250 11.376 1.00 30.65 221 HIS A CA 1
ATOM 1688 C C . HIS A 1 221 ? 13.546 5.122 10.990 1.00 37.40 221 HIS A C 1
ATOM 1689 O O . HIS A 1 221 ? 13.455 4.018 11.531 1.00 37.63 221 HIS A O 1
ATOM 1696 N N . VAL A 1 222 ? 14.461 5.392 10.053 1.00 38.17 222 VAL A N 1
ATOM 1697 C CA . VAL A 1 222 ? 15.380 4.377 9.532 1.00 34.03 222 VAL A CA 1
ATOM 1698 C C . VAL A 1 222 ? 16.856 4.636 9.923 1.00 32.74 222 VAL A C 1
ATOM 1699 O O . VAL A 1 222 ? 17.362 5.744 9.740 1.00 31.02 222 VAL A O 1
ATOM 1703 N N . ILE A 1 223 ? 17.505 3.646 10.536 1.00 33.21 223 ILE A N 1
ATOM 1704 C CA . ILE A 1 223 ? 18.888 3.795 11.029 1.00 36.85 223 ILE A CA 1
ATOM 1705 C C . ILE A 1 223 ? 20.051 3.206 10.214 1.00 41.06 223 ILE A C 1
ATOM 1706 O O . ILE A 1 223 ? 21.199 3.239 10.659 1.00 40.24 223 ILE A O 1
ATOM 1711 N N . VAL A 1 224 ? 19.761 2.610 9.066 1.00 38.76 224 VAL A N 1
ATOM 1712 C CA . VAL A 1 224 ? 20.747 1.752 8.419 1.00 35.82 224 VAL A CA 1
ATOM 1713 C C . VAL A 1 224 ? 21.742 2.441 7.478 1.00 38.60 224 VAL A C 1
ATOM 1714 O O . VAL A 1 224 ? 22.752 1.849 7.129 1.00 42.58 224 VAL A O 1
ATOM 1718 N N . GLY A 1 225 ? 21.485 3.691 7.097 1.00 39.20 225 GLY A N 1
ATOM 1719 C CA . GLY A 1 225 ? 22.289 4.352 6.073 1.00 38.71 225 GLY A CA 1
ATOM 1720 C C . GLY A 1 225 ? 23.603 4.954 6.560 1.00 38.55 225 GLY A C 1
ATOM 1721 O O . GLY A 1 225 ? 23.716 5.339 7.716 1.00 37.10 225 GLY A O 1
ATOM 1722 N N . ASP A 1 226 ? 24.603 5.023 5.683 1.00 36.41 226 ASP A N 1
ATOM 1723 C CA . ASP A 1 226 ? 25.832 5.771 5.982 1.00 33.12 226 ASP A CA 1
ATOM 1724 C C . ASP A 1 226 ? 25.596 7.284 5.899 1.00 31.77 226 ASP A C 1
ATOM 1725 O O . ASP A 1 226 ? 24.651 7.738 5.270 1.00 32.70 226 ASP A O 1
ATOM 1730 N N . ALA A 1 227 ? 26.447 8.062 6.549 1.00 31.10 227 ALA A N 1
ATOM 1731 C CA . ALA A 1 227 ? 26.534 9.474 6.221 1.00 35.90 227 ALA A CA 1
ATOM 1732 C C . ALA A 1 227 ? 27.257 9.605 4.877 1.00 38.00 227 ALA A C 1
ATOM 1733 O O . ALA A 1 227 ? 28.343 9.055 4.704 1.00 35.39 227 ALA A O 1
ATOM 1735 N N . ASN A 1 228 ? 26.639 10.315 3.932 1.00 39.30 228 ASN A N 1
ATOM 1736 C CA . ASN A 1 228 ? 27.186 10.500 2.582 1.00 36.84 228 ASN A CA 1
ATOM 1737 C C . ASN A 1 228 ? 27.735 11.914 2.335 1.00 39.22 228 ASN A C 1
ATOM 1738 O O . ASN A 1 228 ? 27.222 12.894 2.892 1.00 33.92 228 ASN A O 1
ATOM 1743 N N . MET A 1 229 ? 28.868 12.005 1.646 1.00 36.40 229 MET A N 1
ATOM 1744 C CA . MET A 1 229 ? 29.366 13.285 1.134 1.00 36.45 229 MET A CA 1
ATOM 1745 C C . MET A 1 229 ? 28.829 13.760 -0.234 1.00 35.12 229 MET A C 1
ATOM 1746 O O . MET A 1 229 ? 28.274 14.854 -0.359 1.00 31.56 229 MET A O 1
ATOM 1751 N N . ALA A 1 230 ? 28.919 12.889 -1.237 1.00 35.47 230 ALA A N 1
ATOM 1752 C CA . ALA A 1 230 ? 28.612 13.264 -2.618 1.00 34.02 230 ALA A CA 1
ATOM 1753 C C . ALA A 1 230 ? 27.111 13.443 -2.775 1.00 29.80 230 ALA A C 1
ATOM 1754 O O . ALA A 1 230 ? 26.345 12.596 -2.345 1.00 31.70 230 ALA A O 1
ATOM 1756 N N . GLU A 1 231 ? 26.697 14.552 -3.376 1.00 30.52 231 GLU A N 1
ATOM 1757 C CA . GLU A 1 231 ? 25.279 14.860 -3.507 1.00 27.18 231 GLU A CA 1
ATOM 1758 C C . GLU A 1 231 ? 24.482 13.777 -4.256 1.00 31.76 231 GLU A C 1
ATOM 1759 O O . GLU A 1 231 ? 23.381 13.450 -3.848 1.00 34.27 231 GLU A O 1
ATOM 1765 N N . PRO A 1 232 ? 25.043 13.208 -5.343 1.00 28.10 232 PRO A N 1
ATOM 1766 C CA . PRO A 1 232 ? 24.345 12.145 -6.075 1.00 30.32 232 PRO A CA 1
ATOM 1767 C C . PRO A 1 232 ? 24.148 10.895 -5.212 1.00 33.46 232 PRO A C 1
ATOM 1768 O O . PRO A 1 232 ? 23.190 10.165 -5.433 1.00 30.96 232 PRO A O 1
ATOM 1772 N N . SER A 1 233 ? 25.030 10.668 -4.241 1.00 31.49 233 SER A N 1
ATOM 1773 C CA . SER A 1 233 ? 24.876 9.536 -3.335 1.00 36.16 233 SER A CA 1
ATOM 1774 C C . SER A 1 233 ? 23.735 9.733 -2.347 1.00 36.60 233 SER A C 1
ATOM 1775 O O . SER A 1 233 ? 23.025 8.779 -2.045 1.00 33.23 233 SER A O 1
ATOM 1778 N N . ILE A 1 234 ? 23.594 10.947 -1.809 1.00 34.59 234 ILE A N 1
ATOM 1779 C CA . ILE A 1 234 ? 22.427 11.276 -0.974 1.00 36.19 234 ILE A CA 1
ATOM 1780 C C . ILE A 1 234 ? 21.140 11.162 -1.798 1.00 32.22 234 ILE A C 1
ATOM 1781 O O . ILE A 1 234 ? 20.139 10.625 -1.336 1.00 32.96 234 ILE A O 1
ATOM 1786 N N . ALA A 1 235 ? 21.189 11.655 -3.032 1.00 33.44 235 ALA A N 1
ATOM 1787 C CA . ALA A 1 235 ? 20.031 11.614 -3.921 1.00 33.09 235 ALA A CA 1
ATOM 1788 C C . ALA A 1 235 ? 19.581 10.176 -4.207 1.00 36.49 235 ALA A C 1
ATOM 1789 O O . ALA A 1 235 ? 18.380 9.885 -4.179 1.00 32.43 235 ALA A O 1
ATOM 1791 N N . LEU A 1 236 ? 20.540 9.286 -4.492 1.00 36.58 236 LEU A N 1
ATOM 1792 C CA . LEU A 1 236 ? 20.215 7.887 -4.788 1.00 33.67 236 LEU A CA 1
ATOM 1793 C C . LEU A 1 236 ? 19.709 7.169 -3.535 1.00 33.07 236 LEU A C 1
ATOM 1794 O O . LEU A 1 236 ? 18.714 6.451 -3.588 1.00 37.26 236 LEU A O 1
ATOM 1799 N N . LYS A 1 237 ? 20.384 7.385 -2.409 1.00 30.74 237 LYS A N 1
ATOM 1800 C CA . LYS A 1 237 ? 19.981 6.776 -1.150 1.00 32.82 237 LYS A CA 1
ATOM 1801 C C . LYS A 1 237 ? 18.526 7.084 -0.795 1.00 36.12 237 LYS A C 1
ATOM 1802 O O . LYS A 1 237 ? 17.708 6.170 -0.601 1.00 39.25 237 LYS A O 1
ATOM 1808 N N . VAL A 1 238 ? 18.197 8.371 -0.720 1.00 36.54 238 VAL A N 1
ATOM 1809 C CA . VAL A 1 238 ? 16.854 8.786 -0.333 1.00 34.86 238 VAL A CA 1
ATOM 1810 C C . VAL A 1 238 ? 15.863 8.560 -1.486 1.00 34.39 238 VAL A C 1
ATOM 1811 O O . VAL A 1 238 ? 14.720 8.147 -1.260 1.00 33.46 238 VAL A O 1
ATOM 1815 N N . GLY A 1 239 ? 16.318 8.846 -2.711 1.00 33.62 239 GLY A N 1
ATOM 1816 C CA . GLY A 1 239 ? 15.500 8.737 -3.911 1.00 32.14 239 GLY A CA 1
ATOM 1817 C C . GLY A 1 239 ? 14.995 7.322 -4.155 1.00 40.62 239 GLY A C 1
ATOM 1818 O O . GLY A 1 239 ? 13.804 7.117 -4.394 1.00 38.69 239 GLY A O 1
ATOM 1819 N N . SER A 1 240 ? 15.896 6.343 -4.103 1.00 39.85 240 SER A N 1
ATOM 1820 C CA . SER A 1 240 ? 15.494 4.960 -4.300 1.00 37.76 240 SER A CA 1
ATOM 1821 C C . SER A 1 240 ? 14.456 4.587 -3.248 1.00 38.58 240 SER A C 1
ATOM 1822 O O . SER A 1 240 ? 13.421 4.007 -3.568 1.00 39.40 240 SER A O 1
ATOM 1825 N N . THR A 1 241 ? 14.725 4.955 -1.998 1.00 35.45 241 THR A N 1
ATOM 1826 C CA . THR A 1 241 ? 13.835 4.634 -0.888 1.00 35.08 241 THR A CA 1
ATOM 1827 C C . THR A 1 241 ? 12.440 5.253 -1.076 1.00 35.59 241 THR A C 1
ATOM 1828 O O . THR A 1 241 ? 11.430 4.624 -0.770 1.00 35.82 241 THR A O 1
ATOM 1832 N N . LEU A 1 242 ? 12.389 6.481 -1.589 1.00 35.61 242 LEU A N 1
ATOM 1833 C CA . LEU A 1 242 ? 11.115 7.141 -1.870 1.00 33.62 242 LEU A CA 1
ATOM 1834 C C . LEU A 1 242 ? 10.264 6.357 -2.868 1.00 33.94 242 LEU A C 1
ATOM 1835 O O . LEU A 1 242 ? 9.074 6.148 -2.640 1.00 38.44 242 LEU A O 1
ATOM 1840 N N . LEU A 1 243 ? 10.888 5.923 -3.963 1.00 37.01 243 LEU A N 1
ATOM 1841 C CA . LEU A 1 243 ? 10.222 5.112 -4.974 1.00 39.61 243 LEU A CA 1
ATOM 1842 C C . LEU A 1 243 ? 9.683 3.807 -4.380 1.00 37.49 243 LEU A C 1
ATOM 1843 O O . LEU A 1 243 ? 8.564 3.407 -4.668 1.00 40.38 243 LEU A O 1
ATOM 1848 N N . VAL A 1 244 ? 10.477 3.151 -3.545 1.00 36.47 244 VAL A N 1
ATOM 1849 C CA . VAL A 1 244 ? 10.033 1.911 -2.914 1.00 37.87 244 VAL A CA 1
ATOM 1850 C C . VAL A 1 244 ? 8.806 2.163 -2.044 1.00 38.39 244 VAL A C 1
ATOM 1851 O O . VAL A 1 244 ? 7.836 1.400 -2.096 1.00 42.88 244 VAL A O 1
ATOM 1855 N N . LEU A 1 245 ? 8.824 3.250 -1.274 1.00 35.71 245 LEU A N 1
ATOM 1856 C CA . LEU A 1 245 ? 7.661 3.591 -0.449 1.00 36.55 245 LEU A CA 1
ATOM 1857 C C . LEU A 1 245 ? 6.414 3.855 -1.288 1.00 38.94 245 LEU A C 1
ATOM 1858 O O . LEU A 1 245 ? 5.309 3.454 -0.915 1.00 40.90 245 LEU A O 1
ATOM 1863 N N . GLU A 1 246 ? 6.587 4.542 -2.414 1.00 36.81 246 GLU A N 1
ATOM 1864 C CA . GLU A 1 246 ? 5.453 4.856 -3.285 1.00 41.11 246 GLU A CA 1
ATOM 1865 C C . GLU A 1 246 ? 4.842 3.582 -3.872 1.00 41.60 246 GLU A C 1
ATOM 1866 O O . GLU A 1 246 ? 3.632 3.425 -3.880 1.00 44.27 246 GLU A O 1
ATOM 1872 N N . MET A 1 247 ? 5.689 2.688 -4.371 1.00 38.75 247 MET A N 1
ATOM 1873 C CA . MET A 1 247 ? 5.220 1.416 -4.902 1.00 43.27 247 MET A CA 1
ATOM 1874 C C . MET A 1 247 ? 4.421 0.630 -3.856 1.00 43.80 247 MET A C 1
ATOM 1875 O O . MET A 1 247 ? 3.351 0.108 -4.153 1.00 46.73 247 MET A O 1
ATOM 1880 N N . ILE A 1 248 ? 4.945 0.548 -2.635 1.00 40.40 248 ILE A N 1
ATOM 1881 C CA . ILE A 1 248 ? 4.206 -0.077 -1.550 1.00 45.10 248 ILE A CA 1
ATOM 1882 C C . ILE A 1 248 ? 2.854 0.615 -1.332 1.00 47.18 248 ILE A C 1
ATOM 1883 O O . ILE A 1 248 ? 1.810 -0.035 -1.332 1.00 49.18 248 ILE A O 1
ATOM 1888 N N . GLU A 1 249 ? 2.876 1.933 -1.158 1.00 45.99 249 GLU A N 1
ATOM 1889 C CA . GLU A 1 249 ? 1.651 2.709 -0.959 1.00 45.55 249 GLU A CA 1
ATOM 1890 C C . GLU A 1 249 ? 0.646 2.529 -2.108 1.00 46.98 249 GLU A C 1
ATOM 1891 O O . GLU A 1 249 ? -0.564 2.578 -1.892 1.00 43.53 249 GLU A O 1
ATOM 1897 N N . ALA A 1 250 ? 1.153 2.337 -3.323 1.00 46.13 250 ALA A N 1
ATOM 1898 C CA . ALA A 1 250 ? 0.299 2.244 -4.506 1.00 49.31 250 ALA A CA 1
ATOM 1899 C C . ALA A 1 250 ? -0.123 0.797 -4.786 1.00 52.65 250 ALA A C 1
ATOM 1900 O O . ALA A 1 250 ? -0.891 0.532 -5.712 1.00 49.60 250 ALA A O 1
ATOM 1902 N N . ASP A 1 251 ? 0.381 -0.131 -3.978 1.00 54.27 251 ASP A N 1
ATOM 1903 C CA . ASP A 1 251 ? 0.110 -1.536 -4.185 1.00 62.67 251 ASP A CA 1
ATOM 1904 C C . ASP A 1 251 ? 0.458 -1.878 -5.630 1.00 65.75 251 ASP A C 1
ATOM 1905 O O . ASP A 1 251 ? -0.351 -2.464 -6.353 1.00 70.40 251 ASP A O 1
ATOM 1910 N N . PHE A 1 252 ? 1.667 -1.507 -6.044 1.00 58.40 252 PHE A N 1
ATOM 1911 C CA . PHE A 1 252 ? 2.045 -1.574 -7.449 1.00 54.79 252 PHE A CA 1
ATOM 1912 C C . PHE A 1 252 ? 2.530 -2.958 -7.882 1.00 60.51 252 PHE A C 1
ATOM 1913 O O . PHE A 1 252 ? 2.797 -3.185 -9.063 1.00 63.83 252 PHE A O 1
ATOM 1921 N N . GLY A 1 253 ? 2.617 -3.893 -6.940 1.00 62.76 253 GLY A N 1
ATOM 1922 C CA . GLY A 1 253 ? 2.998 -5.256 -7.283 1.00 64.25 253 GLY A CA 1
ATOM 1923 C C . GLY A 1 253 ? 4.450 -5.650 -7.041 1.00 66.75 253 GLY A C 1
ATOM 1924 O O . GLY A 1 253 ? 4.931 -6.647 -7.586 1.00 68.64 253 GLY A O 1
ATOM 1925 N N . LEU A 1 254 ? 5.163 -4.857 -6.249 1.00 64.94 254 LEU A N 1
ATOM 1926 C CA . LEU A 1 254 ? 6.483 -5.254 -5.769 1.00 61.53 254 LEU A CA 1
ATOM 1927 C C . LEU A 1 254 ? 6.377 -6.607 -5.071 1.00 61.12 254 LEU A C 1
ATOM 1928 O O . LEU A 1 254 ? 5.562 -6.787 -4.157 1.00 61.05 254 LEU A O 1
ATOM 1933 N N . PRO A 1 255 ? 7.185 -7.578 -5.511 1.00 61.32 255 PRO A N 1
ATOM 1934 C CA . PRO A 1 255 ? 7.087 -8.930 -4.949 1.00 64.36 255 PRO A CA 1
ATOM 1935 C C . PRO A 1 255 ? 7.521 -8.927 -3.501 1.00 63.95 255 PRO A C 1
ATOM 1936 O O . PRO A 1 255 ? 8.298 -8.047 -3.107 1.00 58.57 255 PRO A O 1
ATOM 1940 N N . SER A 1 256 ? 7.064 -9.906 -2.727 1.00 63.27 256 SER A N 1
ATOM 1941 C CA . SER A 1 256 ? 7.544 -10.029 -1.365 1.00 62.42 256 SER A CA 1
ATOM 1942 C C . SER A 1 256 ? 8.855 -10.796 -1.405 1.00 62.20 256 SER A C 1
ATOM 1943 O O . SER A 1 256 ? 8.926 -11.939 -1.849 1.00 62.69 256 SER A O 1
ATOM 1946 N N . LEU A 1 257 ? 9.899 -10.096 -0.988 1.00 59.44 257 LEU A N 1
ATOM 1947 C CA . LEU A 1 257 ? 11.268 -10.588 -0.860 1.00 57.53 257 LEU A CA 1
ATOM 1948 C C . LEU A 1 257 ? 11.673 -11.029 0.553 1.00 58.79 257 LEU A C 1
ATOM 1949 O O . LEU A 1 257 ? 12.868 -11.154 0.848 1.00 57.91 257 LEU A O 1
ATOM 1954 N N . GLU A 1 258 ? 10.692 -11.130 1.447 1.00 54.89 258 GLU A N 1
ATOM 1955 C CA . GLU A 1 258 ? 10.932 -11.146 2.883 1.00 50.45 258 GLU A CA 1
ATOM 1956 C C . GLU A 1 258 ? 12.041 -12.113 3.291 1.00 49.48 258 GLU A C 1
ATOM 1957 O O . GLU A 1 258 ? 12.127 -13.229 2.787 1.00 49.09 258 GLU A O 1
ATOM 1963 N N . LEU A 1 259 ? 12.900 -11.659 4.202 1.00 45.97 259 LEU A N 1
ATOM 1964 C CA . LEU A 1 259 ? 14.092 -12.411 4.587 1.00 49.60 259 LEU A CA 1
ATOM 1965 C C . LEU A 1 259 ? 13.826 -13.270 5.806 1.00 55.87 259 LEU A C 1
ATOM 1966 O O . LEU A 1 259 ? 13.082 -12.870 6.703 1.00 60.02 259 LEU A O 1
ATOM 1971 N N . ALA A 1 260 ? 14.438 -14.452 5.831 1.00 56.57 260 ALA A N 1
ATOM 1972 C CA . ALA A 1 260 ? 14.312 -15.343 6.978 1.00 60.96 260 ALA A CA 1
ATOM 1973 C C . ALA A 1 260 ? 14.861 -14.656 8.226 1.00 62.57 260 ALA A C 1
ATOM 1974 O O . ALA A 1 260 ? 14.229 -14.659 9.284 1.00 65.98 260 ALA A O 1
ATOM 1976 N N . ASN A 1 261 ? 16.058 -14.096 8.098 1.00 60.40 261 ASN A N 1
ATOM 1977 C CA . ASN A 1 261 ? 16.655 -13.274 9.145 1.00 58.10 261 ASN A CA 1
ATOM 1978 C C . ASN A 1 261 ? 17.321 -12.021 8.548 1.00 52.14 261 ASN A C 1
ATOM 1979 O O . ASN A 1 261 ? 18.285 -12.122 7.782 1.00 47.44 261 ASN A O 1
ATOM 1984 N N . ASP A 1 262 ? 16.835 -10.842 8.923 1.00 53.52 262 ASP A N 1
ATOM 1985 C CA . ASP A 1 262 ? 17.282 -9.595 8.286 1.00 53.23 262 ASP A CA 1
ATOM 1986 C C . ASP A 1 262 ? 18.793 -9.359 8.305 1.00 46.99 262 ASP A C 1
ATOM 1987 O O . ASP A 1 262 ? 19.371 -8.929 7.310 1.00 50.11 262 ASP A O 1
ATOM 1992 N N . ILE A 1 263 ? 19.436 -9.641 9.430 1.00 43.94 263 ILE A N 1
ATOM 1993 C CA . ILE A 1 263 ? 20.853 -9.325 9.576 1.00 45.74 263 ILE A CA 1
ATOM 1994 C C . ILE A 1 263 ? 21.818 -10.460 9.252 1.00 47.83 263 ILE A C 1
ATOM 1995 O O . ILE A 1 263 ? 23.037 -10.291 9.397 1.00 47.31 263 ILE A O 1
ATOM 2000 N N . ALA A 1 264 ? 21.292 -11.607 8.822 1.00 48.35 264 ALA A N 1
ATOM 2001 C CA . ALA A 1 264 ? 22.136 -12.773 8.579 1.00 50.28 264 ALA A CA 1
ATOM 2002 C C . ALA A 1 264 ? 23.222 -12.487 7.551 1.00 53.85 264 ALA A C 1
ATOM 2003 O O . ALA A 1 264 ? 24.360 -12.940 7.703 1.00 54.82 264 ALA A O 1
ATOM 2005 N N . SER A 1 265 ? 22.855 -11.801 6.471 1.00 50.34 265 SER A N 1
ATOM 2006 C CA . SER A 1 265 ? 23.834 -11.419 5.447 1.00 47.07 265 SER A CA 1
ATOM 2007 C C . SER A 1 265 ? 24.378 -9.969 5.460 1.00 41.52 265 SER A C 1
ATOM 2008 O O . SER A 1 265 ? 25.207 -9.608 4.617 1.00 37.33 265 SER A O 1
ATOM 2011 N N . ILE A 1 266 ? 23.911 -9.131 6.383 1.00 43.16 266 ILE A N 1
ATOM 2012 C CA . ILE A 1 266 ? 24.182 -7.694 6.247 1.00 43.49 266 ILE A CA 1
ATOM 2013 C C . ILE A 1 266 ? 25.670 -7.347 6.265 1.00 45.00 266 ILE A C 1
ATOM 2014 O O . ILE A 1 266 ? 26.133 -6.520 5.475 1.00 42.93 266 ILE A O 1
ATOM 2019 N N . ARG A 1 267 ? 26.419 -7.987 7.158 1.00 45.56 267 ARG A N 1
ATOM 2020 C CA . ARG A 1 267 ? 27.859 -7.774 7.205 1.00 45.61 267 ARG A CA 1
ATOM 2021 C C . ARG A 1 267 ? 28.552 -8.349 5.972 1.00 43.86 267 ARG A C 1
ATOM 2022 O O . ARG A 1 267 ? 29.517 -7.765 5.474 1.00 37.64 267 ARG A O 1
ATOM 2030 N N . GLU A 1 268 ? 28.058 -9.478 5.465 1.00 41.76 268 GLU A N 1
ATOM 2031 C CA . GLU A 1 268 ? 28.696 -10.099 4.301 1.00 45.22 268 GLU A CA 1
ATOM 2032 C C . GLU A 1 268 ? 28.485 -9.304 3.010 1.00 46.28 268 GLU A C 1
ATOM 2033 O O . GLU A 1 268 ? 29.394 -9.199 2.188 1.00 44.89 268 GLU A O 1
ATOM 2039 N N . ILE A 1 269 ? 27.290 -8.753 2.823 1.00 44.58 269 ILE A N 1
ATOM 2040 C CA . ILE A 1 269 ? 27.039 -7.911 1.657 1.00 45.95 269 ILE A CA 1
ATOM 2041 C C . ILE A 1 269 ? 28.050 -6.766 1.594 1.00 47.37 269 ILE A C 1
ATOM 2042 O O . ILE A 1 269 ? 28.487 -6.360 0.512 1.00 46.50 269 ILE A O 1
ATOM 2047 N N . SER A 1 270 ? 28.431 -6.265 2.763 1.00 45.36 270 SER A N 1
ATOM 2048 C CA . SER A 1 270 ? 29.328 -5.117 2.859 1.00 43.12 270 SER A CA 1
ATOM 2049 C C . SER A 1 270 ? 30.712 -5.408 2.281 1.00 44.47 270 SER A C 1
ATOM 2050 O O . SER A 1 270 ? 31.351 -4.527 1.678 1.00 41.18 270 SER A O 1
ATOM 2053 N N . ARG A 1 271 ? 31.158 -6.651 2.459 1.00 45.22 271 ARG A N 1
ATOM 2054 C CA . ARG A 1 271 ? 32.465 -7.110 1.996 1.00 44.10 271 ARG A CA 1
ATOM 2055 C C . ARG A 1 271 ? 32.489 -7.541 0.527 1.00 46.14 271 ARG A C 1
ATOM 2056 O O . ARG A 1 271 ? 33.549 -7.895 0.013 1.00 47.90 271 ARG A O 1
ATOM 2064 N N . ASP A 1 272 ? 31.351 -7.557 -0.158 1.00 46.52 272 ASP A N 1
ATOM 2065 C CA . ASP A 1 272 ? 31.391 -8.046 -1.534 1.00 50.86 272 ASP A CA 1
ATOM 2066 C C . ASP A 1 272 ? 30.792 -7.106 -2.570 1.00 50.10 272 ASP A C 1
ATOM 2067 O O . ASP A 1 272 ? 29.578 -6.992 -2.711 1.00 49.60 272 ASP A O 1
ATOM 2072 N N . ALA A 1 273 ? 31.665 -6.548 -3.394 1.00 52.58 273 ALA A N 1
ATOM 2073 C CA . ALA A 1 273 ? 31.274 -5.503 -4.322 1.00 52.13 273 ALA A CA 1
ATOM 2074 C C . ALA A 1 273 ? 30.703 -6.066 -5.629 1.00 53.17 273 ALA A C 1
ATOM 2075 O O . ALA A 1 273 ? 30.293 -5.299 -6.503 1.00 50.67 273 ALA A O 1
ATOM 2077 N N . THR A 1 274 ? 30.694 -7.395 -5.763 1.00 51.12 274 THR A N 1
ATOM 2078 C CA . THR A 1 274 ? 30.033 -8.054 -6.892 1.00 51.59 274 THR A CA 1
ATOM 2079 C C . THR A 1 274 ? 28.549 -8.312 -6.604 1.00 53.69 274 THR A C 1
ATOM 2080 O O . THR A 1 274 ? 27.780 -8.653 -7.511 1.00 52.88 274 THR A O 1
ATOM 2084 N N . GLY A 1 275 ? 28.153 -8.161 -5.343 1.00 52.22 275 GLY A N 1
ATOM 2085 C CA . GLY A 1 275 ? 26.768 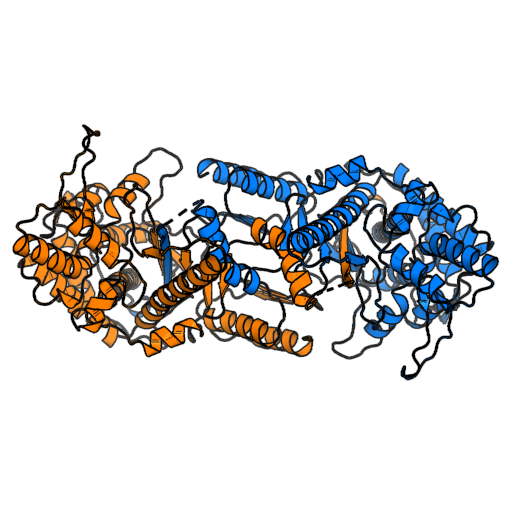-8.364 -4.952 1.00 50.52 275 GLY A CA 1
ATOM 2086 C C . GLY A 1 275 ? 26.304 -9.805 -5.069 1.00 52.58 275 GLY A C 1
ATOM 2087 O O . GLY A 1 275 ? 25.101 -10.087 -5.135 1.00 50.82 275 GLY A O 1
ATOM 2088 N N . SER A 1 276 ? 27.262 -10.726 -5.079 1.00 53.90 276 SER A N 1
ATOM 2089 C CA . SER A 1 276 ? 26.948 -12.142 -5.221 1.00 56.57 276 SER A CA 1
ATOM 2090 C C . SER A 1 276 ? 26.542 -12.788 -3.892 1.00 58.31 276 SER A C 1
ATOM 2091 O O . SER A 1 276 ? 26.119 -13.937 -3.866 1.00 61.04 276 SER A O 1
ATOM 2094 N N . THR A 1 277 ? 26.639 -12.039 -2.796 1.00 55.52 277 THR A N 1
ATOM 2095 C CA . THR A 1 277 ? 26.288 -12.564 -1.477 1.00 52.56 277 THR A CA 1
ATOM 2096 C C . THR A 1 277 ? 24.892 -13.189 -1.537 1.00 55.55 277 THR A C 1
ATOM 2097 O O . THR A 1 277 ? 23.975 -12.619 -2.136 1.00 58.20 277 THR A O 1
ATOM 2101 N N . LEU A 1 278 ? 24.730 -14.362 -0.926 1.00 53.37 278 LEU A N 1
ATOM 2102 C CA . LEU A 1 278 ? 23.468 -15.088 -1.022 1.00 57.47 278 LEU A CA 1
ATOM 2103 C C . LEU A 1 278 ? 22.635 -14.939 0.243 1.00 60.28 278 LEU A C 1
ATOM 2104 O O . LEU A 1 278 ? 23.118 -15.174 1.354 1.00 62.26 278 LEU A O 1
ATOM 2109 N N . LEU A 1 279 ? 21.380 -14.544 0.066 1.00 60.30 279 LEU A N 1
ATOM 2110 C CA . LEU A 1 279 ? 20.467 -14.349 1.185 1.00 57.36 279 LEU A CA 1
ATOM 2111 C C . LEU A 1 279 ? 19.398 -15.416 1.183 1.00 53.69 279 LEU A C 1
ATOM 2112 O O . LEU A 1 279 ? 18.903 -15.796 0.125 1.00 51.65 279 LEU A O 1
ATOM 2117 N N . SER A 1 280 ? 19.017 -15.873 2.369 1.00 56.93 280 SER A N 1
ATOM 2118 C CA . SER A 1 280 ? 17.959 -16.866 2.480 1.00 62.37 280 SER A CA 1
ATOM 2119 C C . SER A 1 280 ? 16.622 -16.193 2.734 1.00 62.67 280 SER A C 1
ATOM 2120 O O . SER A 1 280 ? 16.418 -15.559 3.771 1.00 62.93 280 SER A O 1
ATOM 2123 N N . LEU A 1 281 ? 15.721 -16.331 1.769 1.00 61.11 281 LEU A N 1
ATOM 2124 C CA . LEU A 1 281 ? 14.369 -15.818 1.906 1.00 64.45 281 LEU A CA 1
ATOM 2125 C C . LEU A 1 281 ? 13.525 -16.720 2.801 1.00 66.53 281 LEU A C 1
ATOM 2126 O O . LEU A 1 281 ? 13.739 -17.929 2.856 1.00 66.43 281 LEU A O 1
ATOM 2131 N N . LYS A 1 282 ? 12.565 -16.113 3.490 1.00 66.63 282 LYS A N 1
ATOM 2132 C CA . LYS A 1 282 ? 11.651 -16.822 4.373 1.00 69.06 282 LYS A CA 1
ATOM 2133 C C . LYS A 1 282 ? 10.860 -17.835 3.545 1.00 73.99 282 LYS A C 1
ATOM 2134 O O . LYS A 1 282 ? 10.210 -18.728 4.080 1.00 76.19 282 LYS A O 1
ATOM 2140 N N . ASP A 1 283 ? 10.936 -17.670 2.229 1.00 77.30 283 ASP A N 1
ATOM 2141 C CA . ASP A 1 283 ? 10.412 -18.621 1.255 1.00 80.67 283 ASP A CA 1
ATOM 2142 C C . ASP A 1 283 ? 11.055 -19.990 1.374 1.00 79.28 283 ASP A C 1
ATOM 2143 O O . ASP A 1 283 ? 10.411 -21.006 1.148 1.00 83.54 283 ASP A O 1
ATOM 2148 N N . GLY A 1 284 ? 12.340 -19.999 1.710 1.00 76.27 284 GLY A N 1
ATOM 2149 C CA . GLY A 1 284 ? 13.162 -21.189 1.625 1.00 75.77 284 GLY A CA 1
ATOM 2150 C C . GLY A 1 284 ? 14.065 -21.064 0.412 1.00 76.78 284 GLY A C 1
ATOM 2151 O O . GLY A 1 284 ? 15.080 -21.752 0.296 1.00 79.41 284 GLY A O 1
ATOM 2152 N N . THR A 1 285 ? 13.673 -20.172 -0.493 1.00 72.79 285 THR A N 1
ATOM 2153 C CA . THR A 1 285 ? 14.455 -19.806 -1.674 1.00 71.79 285 THR A CA 1
ATOM 2154 C C . THR A 1 285 ? 15.659 -18.922 -1.325 1.00 69.02 285 THR A C 1
ATOM 2155 O O . THR A 1 285 ? 15.749 -18.399 -0.214 1.00 69.02 285 THR A O 1
ATOM 2159 N N . THR A 1 286 ? 16.614 -18.816 -2.245 1.00 65.99 286 THR A N 1
ATOM 2160 C CA . THR A 1 286 ? 17.724 -17.884 -2.072 1.00 67.80 286 THR A CA 1
ATOM 2161 C C . THR A 1 286 ? 17.947 -16.975 -3.286 1.00 67.54 286 THR A C 1
ATOM 2162 O O . THR A 1 286 ? 17.706 -17.374 -4.427 1.00 69.48 286 THR A O 1
ATOM 2166 N N . MET A 1 287 ? 18.397 -15.749 -3.015 1.00 64.72 287 MET A N 1
ATOM 2167 C CA . MET A 1 287 ? 18.763 -14.779 -4.047 1.00 62.06 287 MET A CA 1
ATOM 2168 C C . MET A 1 287 ? 20.030 -14.067 -3.626 1.00 56.40 287 MET A C 1
ATOM 2169 O O . MET A 1 287 ? 20.337 -13.983 -2.437 1.00 56.95 287 MET A O 1
ATOM 2174 N N . THR A 1 288 ? 20.757 -13.537 -4.603 1.00 50.08 288 THR A N 1
ATOM 2175 C CA . THR A 1 288 ? 21.881 -12.664 -4.314 1.00 51.35 288 THR A CA 1
ATOM 2176 C C . THR A 1 288 ? 21.423 -11.239 -3.986 1.00 47.72 288 THR A C 1
ATOM 2177 O O . THR A 1 288 ? 20.342 -10.791 -4.384 1.00 47.20 288 THR A O 1
ATOM 2181 N N . ALA A 1 289 ? 22.254 -10.540 -3.236 1.00 45.38 289 ALA A N 1
ATOM 2182 C CA . ALA A 1 289 ? 22.008 -9.131 -2.948 1.00 45.06 289 ALA A CA 1
ATOM 2183 C C . ALA A 1 289 ? 21.749 -8.341 -4.231 1.00 48.17 289 ALA A C 1
ATOM 2184 O O . ALA A 1 289 ? 20.823 -7.533 -4.291 1.00 52.09 289 ALA A O 1
ATOM 2186 N N . LEU A 1 290 ? 22.560 -8.584 -5.257 1.00 47.51 290 LEU A N 1
ATOM 2187 C CA . LEU A 1 290 ? 22.398 -7.914 -6.547 1.00 46.05 290 LEU A CA 1
ATOM 2188 C C . LEU A 1 290 ? 21.048 -8.213 -7.191 1.00 46.30 290 LEU A C 1
ATOM 2189 O O . LEU A 1 290 ? 20.393 -7.315 -7.721 1.00 48.04 290 LEU A O 1
ATOM 2194 N N . GLN A 1 291 ? 20.634 -9.473 -7.148 1.00 47.75 291 GLN A N 1
ATOM 2195 C CA . GLN A 1 291 ? 19.347 -9.861 -7.711 1.00 50.92 291 GLN A CA 1
ATOM 2196 C C . GLN A 1 291 ? 18.187 -9.164 -7.000 1.00 52.54 291 GLN A C 1
ATOM 2197 O O . GLN A 1 291 ? 17.204 -8.770 -7.631 1.00 55.36 291 GLN A O 1
ATOM 2203 N N . ILE A 1 292 ? 18.297 -9.012 -5.687 1.00 47.07 292 ILE A N 1
ATOM 2204 C CA . ILE A 1 292 ? 17.267 -8.293 -4.937 1.00 47.32 292 ILE A CA 1
ATOM 2205 C C . ILE A 1 292 ? 17.161 -6.844 -5.433 1.00 49.17 292 ILE A C 1
ATOM 2206 O O . ILE A 1 292 ? 16.067 -6.350 -5.712 1.00 51.13 292 ILE A O 1
ATOM 2211 N N . GLN A 1 293 ? 18.301 -6.179 -5.579 1.00 49.37 293 GLN A N 1
ATOM 2212 C CA . GLN A 1 293 ? 18.323 -4.811 -6.103 1.00 46.34 293 GLN A CA 1
ATOM 2213 C C . GLN A 1 293 ? 17.811 -4.731 -7.548 1.00 52.04 293 GLN A C 1
ATOM 2214 O O . GLN A 1 293 ? 17.107 -3.785 -7.904 1.00 52.51 293 GLN A O 1
ATOM 2220 N N . GLN A 1 294 ? 18.158 -5.715 -8.380 1.00 50.46 294 GLN A N 1
ATOM 2221 C CA . GLN A 1 294 ? 17.703 -5.708 -9.771 1.00 49.45 294 GLN A CA 1
ATOM 2222 C C . GLN A 1 294 ? 16.181 -5.840 -9.852 1.00 50.32 294 GLN A C 1
ATOM 2223 O O . GLN A 1 294 ? 15.540 -5.222 -10.710 1.00 49.80 294 GLN A O 1
ATOM 2229 N N . VAL A 1 295 ? 15.602 -6.626 -8.942 1.00 48.59 295 VAL A N 1
ATOM 2230 C CA . VAL A 1 295 ? 14.148 -6.785 -8.883 1.00 48.15 295 VAL A CA 1
ATOM 2231 C C . VAL A 1 295 ? 13.425 -5.491 -8.527 1.00 47.96 295 VAL A C 1
ATOM 2232 O O . VAL A 1 295 ? 12.477 -5.089 -9.213 1.00 46.17 295 VAL A O 1
ATOM 2236 N N . VAL A 1 296 ? 13.878 -4.836 -7.459 1.00 45.38 296 VAL A N 1
ATOM 2237 C CA . VAL A 1 296 ? 13.259 -3.591 -7.020 1.00 40.74 296 VAL A CA 1
ATOM 2238 C C . VAL A 1 296 ? 13.437 -2.504 -8.075 1.00 42.34 296 VAL A C 1
ATOM 2239 O O . VAL A 1 296 ? 12.511 -1.734 -8.356 1.00 41.13 296 VAL A O 1
ATOM 2243 N N . PHE A 1 297 ? 14.629 -2.457 -8.667 1.00 44.38 297 PHE A N 1
ATOM 2244 C CA . PHE A 1 297 ? 14.937 -1.468 -9.699 1.00 45.06 297 PHE A CA 1
ATOM 2245 C C . PHE A 1 297 ? 14.028 -1.588 -10.927 1.00 49.52 297 PHE A C 1
ATOM 2246 O O . PHE A 1 297 ? 13.453 -0.594 -11.381 1.00 51.55 297 PHE A O 1
ATOM 2254 N N . GLU A 1 298 ? 13.902 -2.802 -11.459 1.00 49.51 298 GLU A N 1
ATOM 2255 C CA . GLU A 1 298 ? 13.022 -3.043 -12.603 1.00 55.61 298 GLU A CA 1
ATOM 2256 C C . GLU A 1 298 ? 11.573 -2.649 -12.328 1.00 51.99 298 GLU A C 1
ATOM 2257 O O . GLU A 1 298 ? 10.904 -2.073 -13.191 1.00 53.15 298 GLU A O 1
ATOM 2263 N N . HIS A 1 299 ? 11.084 -2.951 -11.130 1.00 45.97 299 HIS A N 1
ATOM 2264 C CA . HIS A 1 299 ? 9.731 -2.533 -10.777 1.00 47.67 299 HIS A CA 1
ATOM 2265 C C . HIS A 1 299 ? 9.633 -1.016 -10.608 1.00 46.94 299 HIS A C 1
ATOM 2266 O O . HIS A 1 299 ? 8.637 -0.393 -11.003 1.00 49.41 299 HIS A O 1
ATOM 2273 N N . ALA A 1 300 ? 10.669 -0.422 -10.027 1.00 44.75 300 ALA A N 1
ATOM 2274 C CA . ALA A 1 300 ? 10.712 1.033 -9.879 1.00 46.78 300 ALA A CA 1
ATOM 2275 C C . ALA A 1 300 ? 10.731 1.708 -11.243 1.00 44.16 300 ALA A C 1
ATOM 2276 O O . ALA A 1 300 ? 10.144 2.786 -11.414 1.00 41.82 300 ALA A O 1
ATOM 2278 N N . SER A 1 301 ? 11.389 1.066 -12.210 1.00 38.51 301 SER A N 1
ATOM 2279 C CA . SER A 1 301 ? 11.448 1.594 -13.570 1.00 48.57 301 SER A CA 1
ATOM 2280 C C . SER A 1 301 ? 10.074 1.584 -14.243 1.00 53.08 301 SER A C 1
ATOM 2281 O O . SER A 1 301 ? 9.757 2.458 -15.063 1.00 56.72 301 SER A O 1
ATOM 2284 N N . LYS A 1 302 ? 9.265 0.588 -13.912 1.00 52.25 302 LYS A N 1
ATOM 2285 C CA . LYS A 1 302 ? 7.916 0.534 -14.452 1.00 55.19 302 LYS A CA 1
ATOM 2286 C C . LYS A 1 302 ? 6.988 1.478 -13.697 1.00 51.94 302 LYS A C 1
ATOM 2287 O O . LYS A 1 302 ? 6.081 2.067 -14.284 1.00 53.80 302 LYS A O 1
ATOM 2293 N N . TRP A 1 303 ? 7.221 1.630 -12.398 1.00 50.02 303 TRP A N 1
ATOM 2294 C CA . TRP A 1 303 ? 6.441 2.583 -11.608 1.00 46.82 303 TRP A CA 1
ATOM 2295 C C . TRP A 1 303 ? 6.521 3.970 -12.221 1.00 48.21 303 TRP A C 1
ATOM 2296 O O . TRP A 1 303 ? 5.500 4.644 -12.386 1.00 47.76 303 TRP A O 1
ATOM 2307 N N . LEU A 1 304 ? 7.732 4.385 -12.586 1.00 46.22 304 LEU A N 1
ATOM 2308 C CA . LEU A 1 304 ? 7.936 5.737 -13.100 1.00 49.41 304 LEU A CA 1
ATOM 2309 C C . LEU A 1 304 ? 7.058 6.028 -14.317 1.00 52.18 304 LEU A C 1
ATOM 2310 O O . LEU A 1 304 ? 6.580 7.150 -14.502 1.00 49.81 304 LEU A O 1
ATOM 2315 N N . GLU A 1 305 ? 6.844 5.003 -15.135 1.00 57.60 305 GLU A N 1
ATOM 2316 C CA . GLU A 1 305 ? 6.012 5.120 -16.327 1.00 61.35 305 GLU A CA 1
ATOM 2317 C C . GLU A 1 305 ? 4.565 5.456 -15.982 1.00 58.25 305 GLU A C 1
ATOM 2318 O O . GLU A 1 305 ? 3.886 6.141 -16.745 1.00 59.56 305 GLU A O 1
ATOM 2324 N N . GLN A 1 306 ? 4.080 4.916 -14.866 1.00 55.84 306 GLN A N 1
ATOM 2325 C CA . GLN A 1 306 ? 2.752 5.244 -14.347 1.00 53.81 306 GLN A CA 1
ATOM 2326 C C . GLN A 1 306 ? 2.704 6.283 -13.215 1.00 52.55 306 GLN A C 1
ATOM 2327 O O . GLN A 1 306 ? 1.622 6.636 -12.746 1.00 50.55 306 GLN A O 1
ATOM 2333 N N . ARG A 1 307 ? 3.857 6.761 -12.760 1.00 50.19 307 ARG A N 1
ATOM 2334 C CA . ARG A 1 307 ? 3.888 7.669 -11.606 1.00 47.99 307 ARG A CA 1
ATOM 2335 C C . ARG A 1 307 ? 3.178 8.984 -11.927 1.00 49.74 307 ARG A C 1
ATOM 2336 O O . ARG A 1 307 ? 3.580 9.711 -12.844 1.00 49.73 307 ARG A O 1
ATOM 2344 N N . PRO A 1 308 ? 2.105 9.287 -11.187 1.00 48.26 308 PRO A N 1
ATOM 2345 C CA . PRO A 1 308 ? 1.437 10.571 -11.412 1.00 51.10 308 PRO A CA 1
ATOM 2346 C C . PRO A 1 308 ? 2.321 11.714 -10.944 1.00 51.86 308 PRO A C 1
ATOM 2347 O O . PRO A 1 308 ? 2.887 11.645 -9.851 1.00 51.14 308 PRO A O 1
ATOM 2351 N N . GLU A 1 309 ? 2.424 12.755 -11.763 1.00 52.78 309 GLU A N 1
ATOM 2352 C CA . GLU A 1 309 ? 3.206 13.935 -11.434 1.00 53.22 309 GLU A CA 1
ATOM 2353 C C . GLU A 1 309 ? 2.569 14.606 -10.208 1.00 49.63 309 GLU A C 1
ATOM 2354 O O . GLU A 1 309 ? 1.353 14.775 -10.159 1.00 49.84 309 GLU A O 1
ATOM 2360 N N . PRO A 1 310 ? 3.370 14.952 -9.188 1.00 46.08 310 PRO A N 1
ATOM 2361 C CA . PRO A 1 310 ? 2.720 15.639 -8.062 1.00 46.33 310 PRO A CA 1
ATOM 2362 C C . PRO A 1 310 ? 2.145 16.971 -8.510 1.00 52.22 310 PRO A C 1
ATOM 2363 O O . PRO A 1 310 ? 2.819 17.717 -9.223 1.00 53.52 310 PRO A O 1
ATOM 2367 N N . GLU A 1 311 ? 0.920 17.277 -8.097 1.00 56.84 311 GLU A N 1
ATOM 2368 C CA . GLU A 1 311 ? 0.299 18.525 -8.514 1.00 63.97 311 GLU A CA 1
ATOM 2369 C C . GLU A 1 311 ? 0.948 19.726 -7.844 1.00 63.19 311 GLU A C 1
ATOM 2370 O O . GLU A 1 311 ? 1.022 20.800 -8.434 1.00 65.87 311 GLU A O 1
ATOM 2376 N N . PHE A 1 312 ? 1.427 19.540 -6.619 1.00 59.28 312 PHE A N 1
ATOM 2377 C CA . PHE A 1 312 ? 2.044 20.640 -5.886 1.00 56.93 312 PHE A CA 1
ATOM 2378 C C . PHE A 1 312 ? 3.322 20.226 -5.152 1.00 48.18 312 PHE A C 1
ATOM 2379 O O . PHE A 1 312 ? 3.329 19.278 -4.367 1.00 46.99 312 PHE A O 1
ATOM 2387 N N . SER A 1 313 ? 4.409 20.934 -5.423 1.00 45.86 313 SER A N 1
ATOM 2388 C CA . SER A 1 313 ? 5.693 20.585 -4.831 1.00 45.94 313 SER A CA 1
ATOM 2389 C C . SER A 1 313 ? 5.970 19.091 -5.038 1.00 45.92 313 SER A C 1
ATOM 2390 O O . SER A 1 313 ? 5.712 18.553 -6.115 1.00 50.01 313 SER A O 1
ATOM 2393 N N . GLY A 1 314 ? 6.472 18.418 -4.003 1.00 40.35 314 GLY A N 1
ATOM 2394 C CA . GLY A 1 314 ? 6.874 17.027 -4.128 1.00 35.17 314 GLY A CA 1
ATOM 2395 C C . GLY A 1 314 ? 8.111 16.833 -4.991 1.00 38.32 314 GLY A C 1
ATOM 2396 O O . GLY A 1 314 ? 8.750 17.800 -5.401 1.00 41.35 314 GLY A O 1
ATOM 2397 N N . THR A 1 315 ? 8.455 15.577 -5.264 1.00 36.87 315 THR A N 1
ATOM 2398 C CA . THR A 1 315 ? 9.561 15.257 -6.166 1.00 36.57 315 THR A CA 1
ATOM 2399 C C . THR A 1 315 ? 9.025 14.907 -7.558 1.00 38.12 315 THR A C 1
ATOM 2400 O O . THR A 1 315 ? 8.177 14.018 -7.702 1.00 39.93 315 THR A O 1
ATOM 2404 N N . SER A 1 316 ? 9.532 15.606 -8.572 1.00 37.02 316 SER A N 1
ATOM 2405 C CA . SER A 1 316 ? 8.999 15.539 -9.933 1.00 40.63 316 SER A CA 1
ATOM 2406 C C . SER A 1 316 ? 9.361 14.229 -10.621 1.00 37.73 316 SER A C 1
ATOM 2407 O O . SER A 1 316 ? 10.276 13.528 -10.192 1.00 38.26 316 SER A O 1
ATOM 2410 N N . ASN A 1 317 ? 8.627 13.896 -11.679 1.00 34.99 317 ASN A N 1
ATOM 2411 C CA . ASN A 1 317 ? 8.961 12.721 -12.474 1.00 38.79 317 ASN A CA 1
ATOM 2412 C C . ASN A 1 317 ? 10.317 12.892 -13.143 1.00 39.42 317 ASN A C 1
ATOM 2413 O O . ASN A 1 317 ? 11.090 11.946 -13.229 1.00 43.89 317 ASN A O 1
ATOM 2418 N N . THR A 1 318 ? 10.607 14.105 -13.607 1.00 37.60 318 THR A N 1
ATOM 2419 C CA . THR A 1 318 ? 11.905 14.386 -14.212 1.00 42.44 318 THR A CA 1
ATOM 2420 C C . THR A 1 318 ? 13.032 14.080 -13.237 1.00 43.16 318 THR A C 1
ATOM 2421 O O . THR A 1 318 ? 14.040 13.487 -13.611 1.00 46.80 318 THR A O 1
ATOM 2425 N N . GLU A 1 319 ? 12.863 14.480 -11.983 1.00 40.50 319 GLU A N 1
ATOM 2426 C CA . GLU A 1 319 ? 13.911 14.240 -10.997 1.00 42.14 319 GLU A CA 1
ATOM 2427 C C . GLU A 1 319 ? 14.030 12.737 -10.650 1.00 40.36 319 GLU A C 1
ATOM 2428 O O . GLU A 1 319 ? 15.130 12.215 -10.497 1.00 38.44 319 GLU A O 1
ATOM 2434 N N . MET A 1 320 ? 12.904 12.040 -10.553 1.00 35.18 320 MET A N 1
ATOM 2435 C CA . MET A 1 320 ? 12.947 10.592 -10.361 1.00 37.20 320 MET A CA 1
ATOM 2436 C C . MET A 1 320 ? 13.658 9.875 -11.518 1.00 39.23 320 MET A C 1
ATOM 2437 O O . MET A 1 320 ? 14.345 8.872 -11.309 1.00 40.71 320 MET A O 1
ATOM 2442 N N . ALA A 1 321 ? 13.527 10.409 -12.728 1.00 39.18 321 ALA A N 1
ATOM 2443 C CA . ALA A 1 321 ? 14.241 9.842 -13.872 1.00 42.38 321 ALA A CA 1
ATOM 2444 C C . ALA A 1 321 ? 15.756 9.957 -13.706 1.00 43.03 321 ALA A C 1
ATOM 2445 O O . ALA A 1 321 ? 16.496 9.095 -14.189 1.00 40.37 321 ALA A O 1
ATOM 2447 N N . ARG A 1 322 ? 16.216 11.009 -13.020 1.00 41.74 322 ARG A N 1
ATOM 2448 C CA . ARG A 1 322 ? 17.650 11.165 -12.761 1.00 40.94 322 ARG A CA 1
ATOM 2449 C C . ARG A 1 322 ? 18.071 10.147 -11.715 1.00 35.91 322 ARG A C 1
ATOM 2450 O O . ARG A 1 322 ? 19.134 9.529 -11.803 1.00 39.57 322 ARG A O 1
ATOM 2458 N N . VAL A 1 323 ? 17.220 9.973 -10.717 1.00 36.33 323 VAL A N 1
ATOM 2459 C CA . VAL A 1 323 ? 17.457 8.983 -9.682 1.00 35.45 323 VAL A CA 1
ATOM 2460 C C . VAL A 1 323 ? 17.578 7.588 -10.311 1.00 40.31 323 VAL A C 1
ATOM 2461 O O . VAL A 1 323 ? 18.567 6.889 -10.103 1.00 41.18 323 VAL A O 1
ATOM 2465 N N . LEU A 1 324 ? 16.580 7.200 -11.097 1.00 38.76 324 LEU A N 1
ATOM 2466 C CA . LEU A 1 324 ? 16.584 5.883 -11.734 1.00 43.69 324 LEU A CA 1
ATOM 2467 C C . LEU A 1 324 ? 17.738 5.712 -12.730 1.00 45.64 324 LEU A C 1
ATOM 2468 O O . LEU A 1 324 ? 18.290 4.615 -12.868 1.00 43.38 324 LEU A O 1
ATOM 2473 N N . ASP A 1 325 ? 18.110 6.790 -13.417 1.00 42.76 325 ASP A N 1
ATOM 2474 C CA . ASP A 1 325 ? 19.238 6.702 -14.343 1.00 45.93 325 ASP A CA 1
ATOM 2475 C C . ASP A 1 325 ? 20.503 6.257 -13.600 1.00 45.67 325 ASP A C 1
ATOM 2476 O O . ASP A 1 325 ? 21.147 5.291 -13.985 1.00 46.70 325 ASP A O 1
ATOM 2481 N N . LEU A 1 326 ? 20.844 6.963 -12.524 1.00 43.55 326 LEU A N 1
ATOM 2482 C CA . LEU A 1 326 ? 21.999 6.612 -11.694 1.00 40.06 326 LEU A CA 1
ATOM 2483 C C . LEU A 1 326 ? 21.855 5.212 -11.064 1.00 37.32 326 LEU A C 1
ATOM 2484 O O . LEU A 1 326 ? 22.801 4.435 -11.012 1.00 38.23 326 LEU A O 1
ATOM 2489 N N . TRP A 1 327 ? 20.663 4.907 -10.581 1.00 35.83 327 TRP A N 1
ATOM 2490 C CA . TRP A 1 327 ? 20.383 3.594 -10.010 1.00 38.79 327 TRP A CA 1
ATOM 2491 C C . TRP A 1 327 ? 20.714 2.482 -11.014 1.00 40.91 327 TRP A C 1
ATOM 2492 O O . TRP A 1 327 ? 21.453 1.554 -10.703 1.00 39.60 327 TRP A O 1
ATOM 2503 N N . GLY A 1 328 ? 20.183 2.597 -12.225 1.00 45.35 328 GLY A N 1
ATOM 2504 C CA . GLY A 1 328 ? 20.458 1.624 -13.272 1.00 45.45 328 GLY A CA 1
ATOM 2505 C C . GLY A 1 328 ? 21.934 1.498 -13.617 1.00 47.11 328 GLY A C 1
ATOM 2506 O O . GLY A 1 328 ? 22.475 0.390 -13.720 1.00 46.03 328 GLY A O 1
ATOM 2507 N N . ARG A 1 329 ? 22.589 2.639 -13.801 1.00 44.58 329 ARG A N 1
ATOM 2508 C CA . ARG A 1 329 ? 24.021 2.664 -14.095 1.00 44.22 329 ARG A CA 1
ATOM 2509 C C . ARG A 1 329 ? 24.864 2.004 -13.000 1.00 45.87 329 ARG A C 1
ATOM 2510 O O . ARG A 1 329 ? 25.847 1.322 -13.297 1.00 51.03 329 ARG A O 1
ATOM 2518 N N . MET A 1 330 ? 24.486 2.203 -11.739 1.00 42.29 330 MET A N 1
ATOM 2519 C CA . MET A 1 330 ? 25.212 1.573 -10.634 1.00 41.18 330 MET A CA 1
ATOM 2520 C C . MET A 1 330 ? 25.060 0.033 -10.651 1.00 44.20 330 MET A C 1
ATOM 2521 O O . MET A 1 330 ? 26.042 -0.694 -10.470 1.00 44.33 330 MET A O 1
ATOM 2526 N N . LEU A 1 331 ? 23.844 -0.458 -10.883 1.00 41.90 331 LEU A N 1
ATOM 2527 C CA . LEU A 1 331 ? 23.609 -1.906 -10.944 1.00 44.24 331 LEU A CA 1
ATOM 2528 C C . LEU A 1 331 ? 24.363 -2.565 -12.107 1.00 46.64 331 LEU A C 1
ATOM 2529 O O . LEU A 1 331 ? 24.892 -3.667 -11.967 1.00 49.97 331 LEU A O 1
ATOM 2534 N N . LYS A 1 332 ? 24.413 -1.880 -13.246 1.00 41.16 332 LYS A N 1
ATOM 2535 C CA . LYS A 1 332 ? 25.189 -2.348 -14.393 1.00 46.39 332 LYS A CA 1
ATOM 2536 C C . LYS A 1 332 ? 26.698 -2.356 -14.098 1.00 47.67 332 LYS A C 1
ATOM 2537 O O . LYS A 1 332 ? 27.443 -3.168 -14.647 1.00 48.12 332 LYS A O 1
ATOM 2543 N N . ALA A 1 333 ? 27.147 -1.449 -13.231 1.00 47.19 333 ALA A N 1
ATOM 2544 C CA . ALA A 1 333 ? 28.551 -1.412 -12.827 1.00 43.70 333 ALA A CA 1
ATOM 2545 C C . ALA A 1 333 ? 28.897 -2.539 -11.861 1.00 45.89 333 ALA A C 1
ATOM 2546 O O . ALA A 1 333 ? 29.933 -3.181 -11.997 1.00 50.03 333 ALA A O 1
ATOM 2548 N N . ILE A 1 334 ? 28.042 -2.769 -10.872 1.00 42.24 334 ILE A N 1
ATOM 2549 C CA . ILE A 1 334 ? 28.249 -3.873 -9.938 1.00 45.27 334 ILE A CA 1
ATOM 2550 C C . ILE A 1 334 ? 28.251 -5.208 -10.686 1.00 50.17 334 ILE A C 1
ATOM 2551 O O . ILE A 1 334 ? 29.017 -6.118 -10.372 1.00 55.61 334 ILE A O 1
ATOM 2556 N N . GLU A 1 335 ? 27.386 -5.306 -11.686 1.00 52.03 335 GLU A N 1
ATOM 2557 C CA . GLU A 1 335 ? 27.205 -6.533 -12.448 1.00 58.79 335 GLU A CA 1
ATOM 2558 C C . GLU A 1 335 ? 28.355 -6.766 -13.429 1.00 61.11 335 GLU A C 1
ATOM 2559 O O . GLU A 1 335 ? 28.867 -7.876 -13.543 1.00 61.02 335 GLU A O 1
ATOM 2565 N N . SER A 1 336 ? 28.749 -5.719 -14.146 1.00 60.19 336 SER A N 1
ATOM 2566 C CA . SER A 1 336 ? 29.832 -5.829 -15.117 1.00 59.00 336 SER A CA 1
ATOM 2567 C C . SER A 1 336 ? 31.217 -5.713 -14.486 1.00 59.67 336 SER A C 1
ATOM 2568 O O . SER A 1 336 ? 32.207 -6.115 -15.084 1.00 64.21 336 SER A O 1
ATOM 2571 N N . GLY A 1 337 ? 31.288 -5.146 -13.288 1.00 58.69 337 GLY A N 1
ATOM 2572 C CA . GLY A 1 337 ? 32.565 -4.854 -12.650 1.00 56.69 337 GLY A CA 1
ATOM 2573 C C . GLY A 1 337 ? 33.269 -3.593 -13.147 1.00 56.71 337 GLY A C 1
ATOM 2574 O O . GLY A 1 337 ? 34.359 -3.262 -12.679 1.00 57.67 337 GLY A O 1
ATOM 2575 N N . ASP A 1 338 ? 32.664 -2.887 -14.100 1.00 56.23 338 ASP A N 1
ATOM 2576 C CA . ASP A 1 338 ? 33.264 -1.661 -14.635 1.00 58.30 338 ASP A CA 1
ATOM 2577 C C . ASP A 1 338 ? 32.568 -0.416 -14.078 1.00 55.35 338 ASP A C 1
ATOM 2578 O O . ASP A 1 338 ? 31.399 -0.166 -14.354 1.00 54.34 338 ASP A O 1
ATOM 2583 N N . PHE A 1 339 ? 33.301 0.343 -13.274 1.00 52.60 339 PHE A N 1
ATOM 2584 C CA . PHE A 1 339 ? 32.740 1.474 -12.541 1.00 52.39 339 PHE A CA 1
ATOM 2585 C C . PHE A 1 339 ? 32.927 2.858 -13.185 1.00 51.63 339 PHE A C 1
ATOM 2586 O O . PHE A 1 339 ? 32.586 3.883 -12.577 1.00 50.28 339 PHE A O 1
ATOM 2594 N N . SER A 1 340 ? 33.491 2.894 -14.392 1.00 47.44 340 SER A N 1
ATOM 2595 C CA . SER A 1 340 ? 33.899 4.168 -14.987 1.00 53.44 340 SER A CA 1
ATOM 2596 C C . SER A 1 340 ? 32.741 5.123 -15.257 1.00 52.13 340 SER A C 1
ATOM 2597 O O . SER A 1 340 ? 32.964 6.310 -15.454 1.00 51.88 340 SER A O 1
ATOM 2600 N N . GLU A 1 341 ? 31.517 4.606 -15.311 1.00 48.58 341 GLU A N 1
ATOM 2601 C CA . GLU A 1 341 ? 30.342 5.469 -15.456 1.00 48.76 341 GLU A CA 1
ATOM 2602 C C . GLU A 1 341 ? 29.828 6.083 -14.147 1.00 45.14 341 GLU A C 1
ATOM 2603 O O . GLU A 1 341 ? 29.109 7.073 -14.173 1.00 47.65 341 GLU A O 1
ATOM 2609 N N . VAL A 1 342 ? 30.043 5.387 -13.037 1.00 40.25 342 VAL A N 1
ATOM 2610 C CA . VAL A 1 342 ? 29.588 5.830 -11.706 1.00 40.89 342 VAL A CA 1
ATOM 2611 C C . VAL A 1 342 ? 30.611 6.447 -10.732 1.00 43.80 342 VAL A C 1
ATOM 2612 O O . VAL A 1 342 ? 30.266 6.813 -9.593 1.00 40.93 342 VAL A O 1
ATOM 2616 N N . ASP A 1 343 ? 31.865 6.514 -11.151 1.00 44.49 343 ASP A N 1
ATOM 2617 C CA . ASP A 1 343 ? 32.962 6.737 -10.212 1.00 43.87 343 ASP A CA 1
ATOM 2618 C C . ASP A 1 343 ? 33.211 8.201 -9.839 1.00 43.24 343 ASP A C 1
ATOM 2619 O O . ASP A 1 343 ? 34.155 8.511 -9.095 1.00 39.34 343 ASP A O 1
ATOM 2624 N N . THR A 1 344 ? 32.447 9.118 -10.421 1.00 39.47 344 THR A N 1
ATOM 2625 C CA . THR A 1 344 ? 32.325 10.419 -9.788 1.00 35.76 344 THR A CA 1
ATOM 2626 C C . THR A 1 344 ? 31.026 10.604 -8.980 1.00 37.09 344 THR A C 1
ATOM 2627 O O . THR A 1 344 ? 30.825 11.676 -8.413 1.00 37.44 344 THR A O 1
ATOM 2631 N N . GLU A 1 345 ? 30.094 9.645 -9.019 1.00 37.70 345 GLU A N 1
ATOM 2632 C CA . GLU A 1 345 ? 28.866 9.801 -8.210 1.00 39.61 345 GLU A CA 1
ATOM 2633 C C . GLU A 1 345 ? 28.615 9.077 -6.869 1.00 40.58 345 GLU A C 1
ATOM 2634 O O . GLU A 1 345 ? 27.888 9.610 -6.013 1.00 39.85 345 GLU A O 1
ATOM 2640 N N . ILE A 1 346 ? 29.320 7.983 -6.598 1.00 38.42 346 ILE A N 1
ATOM 2641 C CA . ILE A 1 346 ? 28.921 7.105 -5.487 1.00 38.24 346 ILE A CA 1
ATOM 2642 C C . ILE A 1 346 ? 30.037 7.052 -4.466 1.00 40.21 346 ILE A C 1
ATOM 2643 O O . ILE A 1 346 ? 31.153 6.640 -4.800 1.00 43.07 346 ILE A O 1
ATOM 2648 N N . ASP A 1 347 ? 29.739 7.427 -3.222 1.00 38.10 347 ASP A N 1
ATOM 2649 C CA . ASP A 1 347 ? 30.803 7.624 -2.238 1.00 37.29 347 ASP A CA 1
ATOM 2650 C C . ASP A 1 347 ? 31.773 6.438 -2.194 1.00 36.44 347 ASP A C 1
ATOM 2651 O O . ASP A 1 347 ? 32.963 6.637 -2.420 1.00 37.59 347 ASP A O 1
ATOM 2656 N N . TRP A 1 348 ? 31.298 5.209 -1.952 1.00 34.54 348 TRP A N 1
ATOM 2657 C CA . TRP A 1 348 ? 32.275 4.123 -1.746 1.00 34.82 348 TRP A CA 1
ATOM 2658 C C . TRP A 1 348 ? 33.160 3.881 -2.954 1.00 36.00 348 TRP A C 1
ATOM 2659 O O . TRP A 1 348 ? 34.317 3.468 -2.812 1.00 35.06 348 TRP A O 1
ATOM 2670 N N . VAL A 1 349 ? 32.613 4.142 -4.134 1.00 35.85 349 VAL A N 1
ATOM 2671 C CA . VAL A 1 349 ? 33.351 3.971 -5.385 1.00 37.92 349 VAL A CA 1
ATOM 2672 C C . VAL A 1 349 ? 34.378 5.077 -5.606 1.00 42.59 349 VAL A C 1
ATOM 2673 O O . VAL A 1 349 ? 35.513 4.815 -6.023 1.00 42.43 349 VAL A O 1
ATOM 2677 N N . ILE A 1 350 ? 33.965 6.319 -5.355 1.00 39.77 350 ILE A N 1
ATOM 2678 C CA . ILE A 1 350 ? 34.857 7.467 -5.449 1.00 40.85 350 ILE A CA 1
ATOM 2679 C C . ILE A 1 350 ? 36.052 7.252 -4.516 1.00 40.72 350 ILE A C 1
ATOM 2680 O O . ILE A 1 350 ? 37.210 7.438 -4.898 1.00 36.63 350 ILE A O 1
ATOM 2685 N N . LYS A 1 351 ? 35.753 6.847 -3.289 1.00 40.15 351 LYS A N 1
ATOM 2686 C CA . LYS A 1 351 ? 36.774 6.674 -2.265 1.00 40.22 351 LYS A CA 1
ATOM 2687 C C . LYS A 1 351 ? 37.696 5.517 -2.640 1.00 44.78 351 LYS A C 1
ATOM 2688 O O . LYS A 1 351 ? 38.911 5.586 -2.454 1.00 46.82 351 LYS A O 1
ATOM 2694 N N . LYS A 1 352 ? 37.116 4.455 -3.176 1.00 45.67 352 LYS A N 1
ATOM 2695 C CA . LYS A 1 352 ? 37.892 3.267 -3.476 1.00 45.58 352 LYS A CA 1
ATOM 2696 C C . LYS A 1 352 ? 38.832 3.569 -4.637 1.00 48.35 352 LYS A C 1
ATOM 2697 O O . LYS A 1 352 ? 39.977 3.101 -4.664 1.00 45.38 352 LYS A O 1
ATOM 2703 N N . LYS A 1 353 ? 38.346 4.360 -5.587 1.00 49.58 353 LYS A N 1
ATOM 2704 C CA . LYS A 1 353 ? 39.145 4.716 -6.750 1.00 49.57 353 LYS A CA 1
ATOM 2705 C C . LYS A 1 353 ? 40.393 5.478 -6.327 1.00 53.95 353 LYS A C 1
ATOM 2706 O O . LYS A 1 353 ? 41.468 5.295 -6.899 1.00 52.94 353 LYS A O 1
ATOM 2712 N N . LEU A 1 354 ? 40.253 6.334 -5.321 1.00 53.23 354 LEU A N 1
ATOM 2713 C CA . LEU A 1 354 ? 41.390 7.104 -4.837 1.00 52.08 354 LEU A CA 1
ATOM 2714 C C . LEU A 1 354 ? 42.363 6.209 -4.087 1.00 54.52 354 LEU A C 1
ATOM 2715 O O . LEU A 1 354 ? 43.572 6.264 -4.307 1.00 52.80 354 LEU A O 1
ATOM 2720 N N . ILE A 1 355 ? 41.825 5.387 -3.193 1.00 52.41 355 ILE A N 1
ATOM 2721 C CA . ILE A 1 355 ? 42.624 4.414 -2.458 1.00 51.77 355 ILE A CA 1
ATOM 2722 C C . ILE A 1 355 ? 43.439 3.521 -3.404 1.00 55.82 355 ILE A C 1
ATOM 2723 O O . ILE A 1 355 ? 44.623 3.276 -3.170 1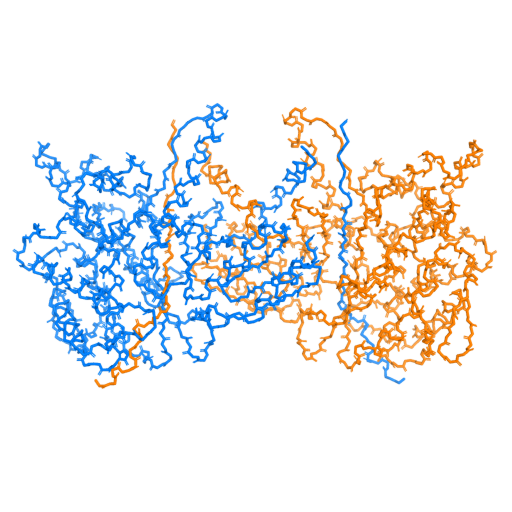.00 54.82 355 ILE A O 1
ATOM 2728 N N . ASP A 1 356 ? 42.809 3.055 -4.480 1.00 58.99 356 ASP A N 1
ATOM 2729 C CA . ASP A 1 356 ? 43.496 2.205 -5.459 1.00 62.71 356 ASP A CA 1
ATOM 2730 C C . ASP A 1 356 ? 44.651 2.909 -6.172 1.00 62.52 356 ASP A C 1
ATOM 2731 O O . ASP A 1 356 ? 45.668 2.281 -6.459 1.00 61.61 356 ASP A O 1
ATOM 2736 N N . ARG A 1 357 ? 44.495 4.198 -6.464 1.00 61.52 357 ARG A N 1
ATOM 2737 C CA . ARG A 1 357 ? 45.589 4.969 -7.043 1.00 65.89 357 ARG A CA 1
ATOM 2738 C C . ARG A 1 357 ? 46.777 5.004 -6.095 1.00 63.52 357 ARG A C 1
ATOM 2739 O O . ARG A 1 357 ? 47.914 4.825 -6.516 1.00 63.60 357 ARG A O 1
ATOM 2747 N N . PHE A 1 358 ? 46.515 5.256 -4.817 1.00 59.20 358 PHE A N 1
ATOM 2748 C CA . PHE A 1 358 ? 47.583 5.302 -3.831 1.00 58.23 358 PHE A CA 1
ATOM 2749 C C . PHE A 1 358 ? 48.257 3.945 -3.674 1.00 60.25 358 PHE A C 1
ATOM 2750 O O . PHE A 1 358 ? 49.482 3.864 -3.565 1.00 66.96 358 PHE A O 1
ATOM 2758 N N . ILE A 1 359 ? 47.465 2.879 -3.682 1.00 56.18 359 ILE A N 1
ATOM 2759 C CA . ILE A 1 359 ? 48.024 1.537 -3.601 1.00 59.69 359 ILE A CA 1
ATOM 2760 C C . ILE A 1 359 ? 48.908 1.227 -4.810 1.00 66.35 359 ILE A C 1
ATOM 2761 O O . ILE A 1 359 ? 50.029 0.747 -4.662 1.00 61.96 359 ILE A O 1
ATOM 2766 N N . GLN A 1 360 ? 48.382 1.492 -6.001 1.00 73.43 360 GLN A N 1
ATOM 2767 C CA . GLN A 1 360 ? 49.123 1.309 -7.243 1.00 79.95 360 GLN A CA 1
ATOM 2768 C C . GLN A 1 360 ? 50.461 2.049 -7.217 1.00 83.72 360 GLN A C 1
ATOM 2769 O O . GLN A 1 360 ? 51.516 1.443 -7.380 1.00 85.60 360 GLN A O 1
ATOM 2775 N N . ARG A 1 361 ? 50.417 3.354 -6.976 1.00 84.78 361 ARG A N 1
ATOM 2776 C CA . ARG A 1 361 ? 51.622 4.172 -7.053 1.00 88.06 361 ARG A CA 1
ATOM 2777 C C . ARG A 1 361 ? 52.656 3.800 -5.997 1.00 89.21 361 ARG A C 1
ATOM 2778 O O . ARG A 1 361 ? 53.825 3.588 -6.316 1.00 94.95 361 ARG A O 1
ATOM 2786 N N . GLY A 1 362 ? 52.233 3.738 -4.740 1.00 83.93 362 GLY A N 1
ATOM 2787 C CA . GLY A 1 362 ? 53.151 3.470 -3.648 1.00 79.23 362 GLY A CA 1
ATOM 2788 C C . GLY A 1 362 ? 53.361 1.994 -3.360 1.00 76.18 362 GLY A C 1
ATOM 2789 O O . GLY A 1 362 ? 54.169 1.631 -2.500 1.00 73.53 362 GLY A O 1
ATOM 2790 N N . ASN A 1 363 ? 52.638 1.137 -4.075 1.00 77.39 363 ASN A N 1
ATOM 2791 C CA . ASN A 1 363 ? 52.705 -0.303 -3.833 1.00 78.14 363 ASN A CA 1
ATOM 2792 C C . ASN A 1 363 ? 52.302 -0.646 -2.398 1.00 75.29 363 ASN A C 1
ATOM 2793 O O . ASN A 1 363 ? 52.845 -1.572 -1.794 1.00 76.34 363 ASN A O 1
ATOM 2798 N N . LEU A 1 364 ? 51.347 0.111 -1.866 1.00 71.25 364 LEU A N 1
ATOM 2799 C CA . LEU A 1 364 ? 50.969 0.042 -0.454 1.00 68.17 364 LEU A CA 1
ATOM 2800 C C . LEU A 1 364 ? 50.103 -1.164 -0.095 1.00 66.98 364 LEU A C 1
ATOM 2801 O O . LEU A 1 364 ? 49.441 -1.747 -0.953 1.00 70.14 364 LEU A O 1
ATOM 2806 N N . GLY A 1 365 ? 50.124 -1.529 1.183 1.00 63.26 365 GLY A N 1
ATOM 2807 C CA . GLY A 1 365 ? 49.192 -2.505 1.726 1.00 63.72 365 GLY A CA 1
ATOM 2808 C C . GLY A 1 365 ? 47.971 -1.789 2.283 1.00 64.77 365 GLY A C 1
ATOM 2809 O O . GLY A 1 365 ? 48.028 -0.587 2.557 1.00 62.36 365 GLY A O 1
ATOM 2810 N N . LEU A 1 366 ? 46.873 -2.520 2.462 1.00 64.30 366 LEU A N 1
ATOM 2811 C CA . LEU A 1 366 ? 45.588 -1.910 2.821 1.00 63.26 366 LEU A CA 1
ATOM 2812 C C . LEU A 1 366 ? 45.585 -1.252 4.203 1.00 60.50 366 LEU A C 1
ATOM 2813 O O . LEU A 1 366 ? 44.762 -0.384 4.491 1.00 60.02 366 LEU A O 1
ATOM 2818 N N . ASP A 1 367 ? 46.522 -1.666 5.044 1.00 61.67 367 ASP A N 1
ATOM 2819 C CA . ASP A 1 367 ? 46.666 -1.129 6.395 1.00 61.48 367 ASP A CA 1
ATOM 2820 C C . ASP A 1 367 ? 47.633 0.060 6.472 1.00 59.20 367 ASP A C 1
ATOM 2821 O O . ASP A 1 367 ? 48.004 0.489 7.562 1.00 60.00 367 ASP A O 1
ATOM 2826 N N . ASP A 1 368 ? 48.102 0.539 5.326 1.00 59.84 368 ASP A N 1
ATOM 2827 C CA . ASP A 1 368 ? 49.009 1.687 5.307 1.00 65.23 368 ASP A CA 1
ATOM 2828 C C . ASP A 1 368 ? 48.331 2.938 5.880 1.00 67.75 368 ASP A C 1
ATOM 2829 O O . ASP A 1 368 ? 47.225 3.297 5.469 1.00 66.58 368 ASP A O 1
ATOM 2834 N N . PRO A 1 369 ? 49.001 3.608 6.828 1.00 68.58 369 PRO A N 1
ATOM 2835 C CA . PRO A 1 369 ? 48.487 4.831 7.457 1.00 69.30 369 PRO A CA 1
ATOM 2836 C C . PRO A 1 369 ? 48.043 5.879 6.435 1.00 66.51 369 PRO A C 1
ATOM 2837 O O . PRO A 1 369 ? 47.139 6.667 6.708 1.00 62.73 369 PRO A O 1
ATOM 2841 N N . LYS A 1 370 ? 48.674 5.883 5.269 1.00 66.78 370 LYS A N 1
ATOM 2842 C CA . LYS A 1 370 ? 48.318 6.825 4.221 1.00 68.17 370 LYS A CA 1
ATOM 2843 C C . LYS A 1 370 ? 46.882 6.589 3.754 1.00 62.93 370 LYS A C 1
ATOM 2844 O O . LYS A 1 370 ? 46.138 7.538 3.492 1.00 59.56 370 LYS A O 1
ATOM 2850 N N . LEU A 1 371 ? 46.501 5.319 3.654 1.00 56.13 371 LEU A N 1
ATOM 2851 C CA . LEU A 1 371 ? 45.161 4.957 3.215 1.00 46.58 371 LEU A CA 1
ATOM 2852 C C . LEU A 1 371 ? 44.134 5.288 4.292 1.00 42.30 371 LEU A C 1
ATOM 2853 O O . LEU A 1 371 ? 43.025 5.729 3.987 1.00 42.83 371 LEU A O 1
ATOM 2858 N N . ALA A 1 372 ? 44.504 5.067 5.548 1.00 39.54 372 ALA A N 1
ATOM 2859 C CA . ALA A 1 372 ? 43.622 5.385 6.659 1.00 45.39 372 ALA A CA 1
ATOM 2860 C C . ALA A 1 372 ? 43.306 6.884 6.655 1.00 48.75 372 ALA A C 1
ATOM 2861 O O . ALA A 1 372 ? 42.200 7.306 7.011 1.00 45.77 372 ALA A O 1
ATOM 2863 N N . GLN A 1 373 ? 44.279 7.683 6.234 1.00 48.73 373 GLN A N 1
ATOM 2864 C CA . GLN A 1 373 ? 44.089 9.121 6.174 1.00 51.76 373 GLN A CA 1
ATOM 2865 C C . GLN A 1 373 ? 43.092 9.486 5.072 1.00 51.56 373 GLN A C 1
ATOM 2866 O O . GLN A 1 373 ? 42.212 10.330 5.282 1.00 51.25 373 GLN A O 1
ATOM 2872 N N . VAL A 1 374 ? 43.216 8.855 3.904 1.00 43.80 374 VAL A N 1
ATOM 2873 C CA . VAL A 1 374 ? 42.208 9.053 2.871 1.00 42.02 374 VAL A CA 1
ATOM 2874 C C . VAL A 1 374 ? 40.802 8.700 3.377 1.00 41.37 374 VAL A C 1
ATOM 2875 O O . VAL A 1 374 ? 39.874 9.498 3.230 1.00 42.75 374 VAL A O 1
ATOM 2879 N N . ASP A 1 375 ? 40.667 7.515 3.975 1.00 40.77 375 ASP A N 1
ATOM 2880 C CA . ASP A 1 375 ? 39.382 6.962 4.436 1.00 39.10 375 ASP A CA 1
ATOM 2881 C C . ASP A 1 375 ? 38.737 7.916 5.446 1.00 40.39 375 ASP A C 1
ATOM 2882 O O . ASP A 1 375 ? 37.525 8.098 5.438 1.00 41.74 375 ASP A O 1
ATOM 2887 N N . LEU A 1 376 ? 39.552 8.508 6.324 1.00 41.38 376 LEU A N 1
ATOM 2888 C CA . LEU A 1 376 ? 39.059 9.474 7.303 1.00 41.13 376 LEU A CA 1
ATOM 2889 C C . LEU A 1 376 ? 38.774 10.900 6.774 1.00 40.13 376 LEU A C 1
ATOM 2890 O O . LEU A 1 376 ? 37.678 11.419 6.973 1.00 37.16 376 LEU A O 1
ATOM 2895 N N . THR A 1 377 ? 39.740 11.506 6.078 1.00 35.98 377 THR A N 1
ATOM 2896 C CA . THR A 1 377 ? 39.661 12.922 5.752 1.00 37.89 377 THR A CA 1
ATOM 2897 C C . THR A 1 377 ? 38.741 13.177 4.560 1.00 39.67 377 THR A C 1
ATOM 2898 O O . THR A 1 377 ? 38.419 14.330 4.261 1.00 37.12 377 THR A O 1
ATOM 2902 N N . TYR A 1 378 ? 38.345 12.102 3.882 1.00 31.49 378 TYR A N 1
ATOM 2903 C CA . TYR A 1 378 ? 37.236 12.152 2.945 1.00 32.77 378 TYR A CA 1
ATOM 2904 C C . TYR A 1 378 ? 36.025 12.774 3.641 1.00 34.73 378 TYR A C 1
ATOM 2905 O O . TYR A 1 378 ? 35.206 13.437 2.997 1.00 37.90 378 TYR A O 1
ATOM 2914 N N . HIS A 1 379 ? 35.901 12.536 4.948 1.00 30.83 379 HIS A N 1
ATOM 2915 C CA . HIS A 1 379 ? 34.727 12.998 5.714 1.00 28.61 379 HIS A CA 1
ATOM 2916 C C . HIS A 1 379 ? 34.883 14.317 6.479 1.00 28.67 379 HIS A C 1
ATOM 2917 O O . HIS A 1 379 ? 33.949 14.762 7.167 1.00 30.31 379 HIS A O 1
ATOM 2924 N N . ASP A 1 380 ? 36.055 14.936 6.372 1.00 30.35 380 ASP A N 1
ATOM 2925 C CA . ASP A 1 380 ? 36.293 16.243 6.988 1.00 32.71 380 ASP A CA 1
ATOM 2926 C C . ASP A 1 380 ? 35.496 17.290 6.211 1.00 33.92 380 ASP A C 1
ATOM 2927 O O . ASP A 1 380 ? 35.759 17.524 5.034 1.00 31.72 380 ASP A O 1
ATOM 2932 N N . ILE A 1 381 ? 34.578 17.980 6.888 1.00 31.40 381 ILE A N 1
ATOM 2933 C CA . ILE A 1 381 ? 33.647 18.865 6.187 1.00 34.80 381 ILE A CA 1
ATOM 2934 C C . ILE A 1 381 ? 34.212 20.251 5.880 1.00 36.10 381 ILE A C 1
ATOM 2935 O O . ILE A 1 381 ? 33.535 21.059 5.261 1.00 37.84 381 ILE A O 1
ATOM 2940 N N . ARG A 1 382 ? 35.446 20.521 6.302 1.00 30.70 382 ARG A N 1
ATOM 2941 C CA . ARG A 1 382 ? 36.024 21.844 6.120 1.00 29.71 382 ARG A CA 1
ATOM 2942 C C . ARG A 1 382 ? 36.379 22.112 4.651 1.00 34.15 382 ARG A C 1
ATOM 2943 O O . ARG A 1 382 ? 37.211 21.410 4.076 1.00 35.70 382 ARG A O 1
ATOM 2951 N N . PRO A 1 383 ? 35.743 23.129 4.042 1.00 34.21 383 PRO A N 1
ATOM 2952 C CA . PRO A 1 383 ? 36.072 23.499 2.660 1.00 39.60 383 PRO A CA 1
ATOM 2953 C C . PRO A 1 383 ? 37.560 23.769 2.481 1.00 43.93 383 PRO A C 1
ATOM 2954 O O . PRO A 1 383 ? 38.155 24.554 3.215 1.00 42.84 383 PRO A O 1
ATOM 2958 N N . GLY A 1 384 ? 38.139 23.101 1.494 1.00 46.73 384 GLY A N 1
ATOM 2959 C CA . GLY A 1 384 ? 39.504 23.313 1.045 1.00 47.60 384 GLY A CA 1
ATOM 2960 C C . GLY A 1 384 ? 40.511 22.490 1.836 1.00 49.37 384 GLY A C 1
ATOM 2961 O O . GLY A 1 384 ? 41.566 22.154 1.321 1.00 51.47 384 GLY A O 1
ATOM 2962 N N . ARG A 1 385 ? 40.190 22.162 3.086 1.00 50.36 385 ARG A N 1
ATOM 2963 C CA . ARG A 1 385 ? 40.965 21.191 3.863 1.00 47.52 385 ARG A CA 1
ATOM 2964 C C . ARG A 1 385 ? 40.555 19.726 3.645 1.00 47.01 385 ARG A C 1
ATOM 2965 O O . ARG A 1 385 ? 41.392 18.848 3.477 1.00 49.60 385 ARG A O 1
ATOM 2973 N N . GLY A 1 386 ? 39.252 19.474 3.642 1.00 42.04 386 GLY A N 1
ATOM 2974 C CA . GLY A 1 386 ? 38.748 18.116 3.582 1.00 37.79 386 GLY A CA 1
ATOM 2975 C C . GLY A 1 386 ? 38.957 17.526 2.209 1.00 42.62 386 GLY A C 1
ATOM 2976 O O . GLY A 1 386 ? 38.938 18.253 1.213 1.00 42.09 386 GLY A O 1
ATOM 2977 N N . LEU A 1 387 ? 39.156 16.211 2.148 1.00 38.69 387 LEU A N 1
ATOM 2978 C CA . LEU A 1 387 ? 39.410 15.562 0.876 1.00 41.68 387 LEU A CA 1
ATOM 2979 C C . LEU A 1 387 ? 38.200 15.584 -0.083 1.00 42.91 387 LEU A C 1
ATOM 2980 O O . LEU A 1 387 ? 38.365 15.749 -1.287 1.00 43.70 387 LEU A O 1
ATOM 2985 N N . PHE A 1 388 ? 36.991 15.415 0.438 1.00 39.22 388 PHE A N 1
ATOM 2986 C CA . PHE A 1 388 ? 35.802 15.539 -0.412 1.00 40.45 388 PHE A CA 1
ATOM 2987 C C . PHE A 1 388 ? 35.735 16.907 -1.126 1.00 39.53 388 PHE A C 1
ATOM 2988 O O . PHE A 1 388 ? 35.427 16.989 -2.314 1.00 37.86 388 PHE A O 1
ATOM 2996 N N . SER A 1 389 ? 36.038 17.969 -0.388 1.00 39.12 389 SER A N 1
ATOM 2997 C CA . SER A 1 389 ? 36.004 19.335 -0.917 1.00 37.55 389 SER A CA 1
ATOM 2998 C C . SER A 1 389 ? 36.994 19.536 -2.086 1.00 37.64 389 SER A C 1
ATOM 2999 O O . SER A 1 389 ? 36.665 20.139 -3.106 1.00 34.84 389 SER A O 1
ATOM 3002 N N . VAL A 1 390 ? 38.204 19.015 -1.931 1.00 34.64 390 VAL A N 1
ATOM 3003 C CA . VAL A 1 390 ? 39.237 19.120 -2.958 1.00 34.89 390 VAL A CA 1
ATOM 3004 C C . VAL A 1 390 ? 38.814 18.373 -4.237 1.00 36.44 390 VAL A C 1
ATOM 3005 O O . VAL A 1 390 ? 38.899 18.919 -5.335 1.00 32.82 390 VAL A O 1
ATOM 3009 N N . LEU A 1 391 ? 38.328 17.135 -4.078 1.00 31.07 391 LEU A N 1
ATOM 3010 C CA . LEU A 1 391 ? 37.866 16.329 -5.203 1.00 32.43 391 LEU A CA 1
ATOM 3011 C C . LEU A 1 391 ? 36.748 17.020 -5.979 1.00 35.78 391 LEU A C 1
ATOM 3012 O O . LEU A 1 391 ? 36.785 17.098 -7.198 1.00 36.42 391 LEU A O 1
ATOM 3017 N N . GLN A 1 392 ? 35.746 17.515 -5.262 1.00 34.00 392 GLN A N 1
ATOM 3018 C CA . GLN A 1 392 ? 34.590 18.110 -5.904 1.00 31.50 392 GLN A CA 1
ATOM 3019 C C . GLN A 1 392 ? 34.980 19.401 -6.663 1.00 36.36 392 GLN A C 1
ATOM 3020 O O . GLN A 1 392 ? 34.443 19.693 -7.728 1.00 38.57 392 GLN A O 1
ATOM 3026 N N . SER A 1 393 ? 35.912 20.162 -6.096 1.00 30.11 393 SER A N 1
ATOM 3027 C CA . SER A 1 393 ? 36.369 21.415 -6.681 1.00 32.88 393 SER A CA 1
ATOM 3028 C C . SER A 1 393 ? 37.113 21.192 -8.009 1.00 33.19 393 SER A C 1
ATOM 3029 O O . SER A 1 393 ? 37.056 22.011 -8.918 1.00 30.49 393 SER A O 1
ATOM 3032 N N . ARG A 1 394 ? 37.784 20.060 -8.117 1.00 35.73 394 ARG A N 1
ATOM 3033 C CA . ARG A 1 394 ? 38.497 19.682 -9.331 1.00 38.03 394 ARG A CA 1
ATOM 3034 C C . ARG A 1 394 ? 37.629 18.905 -10.351 1.00 41.01 394 ARG A C 1
ATOM 3035 O O . ARG A 1 394 ? 38.128 18.458 -11.378 1.00 42.68 394 ARG A O 1
ATOM 3043 N N . GLY A 1 395 ? 36.344 18.713 -10.060 1.00 38.20 395 GLY A N 1
ATOM 3044 C CA . GLY A 1 395 ? 35.454 18.053 -11.007 1.00 38.97 395 GLY A CA 1
ATOM 3045 C C . GLY A 1 395 ? 35.440 16.531 -10.911 1.00 42.47 395 GLY A C 1
ATOM 3046 O O . GLY A 1 395 ? 34.933 15.837 -11.793 1.00 41.85 395 GLY A O 1
ATOM 3047 N N . MET A 1 396 ? 35.992 16.003 -9.829 1.00 37.93 396 MET A N 1
ATOM 3048 C CA . MET A 1 396 ? 36.102 14.570 -9.681 1.00 34.60 396 MET A CA 1
ATOM 3049 C C . MET A 1 396 ? 34.917 13.999 -8.908 1.00 38.79 396 MET A C 1
ATOM 3050 O O . MET A 1 396 ? 34.823 12.793 -8.722 1.00 37.38 396 MET A O 1
ATOM 3055 N N . ILE A 1 397 ? 34.027 14.879 -8.457 1.00 37.62 397 ILE A N 1
ATOM 3056 C CA . ILE A 1 397 ? 32.752 14.467 -7.869 1.00 33.73 397 ILE A CA 1
ATOM 3057 C C . ILE A 1 397 ? 31.653 15.316 -8.503 1.00 40.27 397 ILE A C 1
ATOM 3058 O O . ILE A 1 397 ? 31.761 16.540 -8.561 1.00 42.84 397 ILE A O 1
ATOM 3063 N N . LYS A 1 398 ? 30.615 14.661 -9.001 1.00 39.15 398 LYS A N 1
ATOM 3064 C CA . LYS A 1 398 ? 29.520 15.338 -9.685 1.00 40.85 398 LYS A CA 1
ATOM 3065 C C . LYS A 1 398 ? 28.538 15.965 -8.685 1.00 40.17 398 LYS A C 1
ATOM 3066 O O . LYS A 1 398 ? 28.376 15.445 -7.582 1.00 35.81 398 LYS A O 1
ATOM 3072 N N . ARG A 1 399 ? 27.884 17.058 -9.089 1.00 38.23 399 ARG A N 1
ATOM 3073 C CA . ARG A 1 399 ? 26.896 17.777 -8.267 1.00 36.78 399 ARG A CA 1
ATOM 3074 C C . ARG A 1 399 ? 25.464 17.360 -8.598 1.00 39.16 399 ARG A C 1
ATOM 3075 O O . ARG A 1 399 ? 25.141 17.120 -9.762 1.00 41.59 399 ARG A O 1
ATOM 3083 N N . TRP A 1 400 ? 24.639 17.178 -7.572 1.00 35.56 400 TRP A N 1
ATOM 3084 C CA . TRP A 1 400 ? 23.177 17.132 -7.719 1.00 35.03 400 TRP A CA 1
ATOM 3085 C C . TRP A 1 400 ? 22.492 18.506 -7.706 1.00 35.31 400 TRP A C 1
ATOM 3086 O O . TRP A 1 400 ? 21.473 18.708 -8.357 1.00 37.04 400 TRP A O 1
ATOM 3097 N N . THR A 1 401 ? 23.018 19.403 -6.872 1.00 35.32 401 THR A N 1
ATOM 3098 C CA . THR A 1 401 ? 22.445 20.736 -6.607 1.00 33.71 401 THR A CA 1
ATOM 3099 C C . THR A 1 401 ? 23.528 21.820 -6.770 1.00 35.68 401 THR A C 1
ATOM 3100 O O . THR A 1 401 ? 24.562 21.551 -7.378 1.00 38.04 401 THR A O 1
ATOM 3104 N N . THR A 1 402 ? 23.254 23.055 -6.348 1.00 36.05 402 THR A N 1
ATOM 3105 C CA . THR A 1 402 ? 24.245 24.144 -6.453 1.00 36.23 402 THR A CA 1
ATOM 3106 C C . THR A 1 402 ? 24.661 24.741 -5.105 1.00 37.23 402 THR A C 1
ATOM 3107 O O . THR A 1 402 ? 23.914 24.673 -4.117 1.00 36.36 402 THR A O 1
ATOM 3111 N N . ASP A 1 403 ? 25.849 25.343 -5.069 1.00 35.96 403 ASP A N 1
ATOM 3112 C CA . ASP A 1 403 ? 26.280 26.098 -3.893 1.00 38.17 403 ASP A CA 1
ATOM 3113 C C . ASP A 1 403 ? 25.308 27.211 -3.506 1.00 36.76 403 ASP A C 1
ATOM 3114 O O . ASP A 1 403 ? 25.128 27.486 -2.322 1.00 32.09 403 ASP A O 1
ATOM 3119 N N . GLU A 1 404 ? 24.717 27.867 -4.502 1.00 31.28 404 GLU A N 1
ATOM 3120 C CA . GLU A 1 404 ? 23.814 28.978 -4.241 1.00 34.56 404 GLU A CA 1
ATOM 3121 C C . GLU A 1 404 ? 22.622 28.485 -3.411 1.00 34.01 404 GLU A C 1
ATOM 3122 O O . GLU A 1 404 ? 22.259 29.096 -2.410 1.00 33.22 404 GLU A O 1
ATOM 3128 N N . ALA A 1 405 ? 22.035 27.367 -3.825 1.00 34.01 405 ALA A N 1
ATOM 3129 C CA . ALA A 1 405 ? 20.878 26.816 -3.127 1.00 32.49 405 ALA A CA 1
ATOM 3130 C C . ALA A 1 405 ? 21.227 26.344 -1.705 1.00 30.39 405 ALA A C 1
ATOM 3131 O O . ALA A 1 405 ? 20.447 26.510 -0.771 1.00 31.43 405 ALA A O 1
ATOM 3133 N N . ILE A 1 406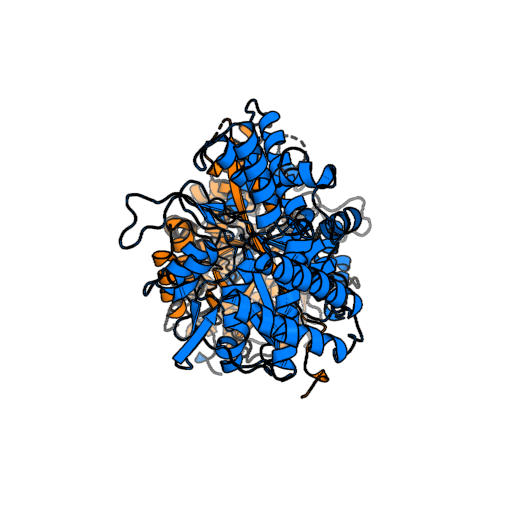 ? 22.407 25.765 -1.537 1.00 30.90 406 ILE A N 1
ATOM 3134 C CA . ILE A 1 406 ? 22.828 25.315 -0.218 1.00 29.31 406 ILE A CA 1
ATOM 3135 C C . ILE A 1 406 ? 23.005 26.542 0.680 1.00 32.47 406 ILE A C 1
ATOM 3136 O O . ILE A 1 406 ? 22.507 26.570 1.808 1.00 26.88 406 ILE A O 1
ATOM 3141 N N . LEU A 1 407 ? 23.686 27.566 0.166 1.00 28.29 407 LEU A N 1
ATOM 3142 C CA . LEU A 1 407 ? 23.872 28.812 0.913 1.00 31.22 407 LEU A CA 1
ATOM 3143 C C . LEU A 1 407 ? 22.548 29.463 1.349 1.00 35.91 407 LEU A C 1
ATOM 3144 O O . LEU A 1 407 ? 22.432 29.924 2.490 1.00 36.79 407 LEU A O 1
ATOM 3149 N N . ALA A 1 408 ? 21.559 29.504 0.451 1.00 29.64 408 ALA A N 1
ATOM 3150 C CA . ALA A 1 408 ? 20.250 30.067 0.793 1.00 32.27 408 ALA A CA 1
ATOM 3151 C C . ALA A 1 408 ? 19.551 29.287 1.921 1.00 33.30 408 ALA A C 1
ATOM 3152 O O . ALA A 1 408 ? 18.876 29.872 2.773 1.00 32.34 408 ALA A O 1
ATOM 3154 N N . ALA A 1 409 ? 19.708 27.964 1.915 1.00 33.21 409 ALA A N 1
ATOM 3155 C CA . ALA A 1 409 ? 19.088 27.105 2.928 1.00 30.97 409 ALA A CA 1
ATOM 3156 C C . ALA A 1 409 ? 19.748 27.279 4.297 1.00 33.25 409 ALA A C 1
ATOM 3157 O O . ALA A 1 409 ? 19.213 26.857 5.319 1.00 33.03 409 ALA A O 1
ATOM 3159 N N . VAL A 1 410 ? 20.926 27.884 4.326 1.00 33.97 410 VAL A N 1
ATOM 3160 C CA . VAL A 1 410 ? 21.573 28.145 5.611 1.00 33.40 410 VAL A CA 1
ATOM 3161 C C . VAL A 1 410 ? 20.752 29.104 6.506 1.00 34.83 410 VAL A C 1
ATOM 3162 O O . VAL A 1 410 ? 20.660 28.906 7.727 1.00 32.58 410 VAL A O 1
ATOM 3166 N N . ASP A 1 411 ? 20.305 30.220 5.934 1.00 38.05 411 ASP A N 1
ATOM 3167 C CA . ASP A 1 411 ? 19.445 31.159 6.657 1.00 38.99 411 ASP A CA 1
ATOM 3168 C C . ASP A 1 411 ? 17.926 31.118 6.436 1.00 38.76 411 ASP A C 1
ATOM 3169 O O . ASP A 1 411 ? 17.187 31.711 7.206 1.00 41.63 411 ASP A O 1
ATOM 3174 N N . THR A 1 412 ? 17.447 30.410 5.423 1.00 35.11 412 THR A N 1
ATOM 3175 C CA . THR A 1 412 ? 16.020 30.500 5.099 1.00 34.40 412 THR A CA 1
ATOM 3176 C C . THR A 1 412 ? 15.373 29.131 5.040 1.00 33.30 412 THR A C 1
ATOM 3177 O O . THR A 1 412 ? 15.855 28.242 4.347 1.00 36.45 412 THR A O 1
ATOM 3181 N N . ALA A 1 413 ? 14.281 28.984 5.782 1.00 30.04 413 ALA A N 1
ATOM 3182 C CA . ALA A 1 413 ? 13.571 27.722 5.934 1.00 29.70 413 ALA A CA 1
ATOM 3183 C C . ALA A 1 413 ? 12.907 27.264 4.632 1.00 31.43 413 ALA A C 1
ATOM 3184 O O . ALA A 1 413 ? 12.672 28.072 3.736 1.00 31.54 413 ALA A O 1
ATOM 3186 N N . PRO A 1 414 ? 12.623 25.954 4.516 1.00 35.68 414 PRO A N 1
ATOM 3187 C CA . PRO A 1 414 ? 11.824 25.434 3.392 1.00 33.79 414 PRO A CA 1
ATOM 3188 C C . PRO A 1 414 ? 10.520 26.228 3.319 1.00 37.59 414 PRO A C 1
ATOM 3189 O O . PRO A 1 414 ? 9.903 26.481 4.358 1.00 41.65 414 PRO A O 1
ATOM 3193 N N . ASP A 1 415 ? 10.125 26.654 2.127 1.00 35.20 415 ASP A N 1
ATOM 3194 C CA . ASP A 1 415 ? 8.943 27.507 1.985 1.00 39.41 415 ASP A CA 1
ATOM 3195 C C . ASP A 1 415 ? 7.639 26.754 1.712 1.00 41.57 415 ASP A C 1
ATOM 3196 O O . ASP A 1 415 ? 6.584 27.375 1.634 1.00 43.31 415 ASP A O 1
ATOM 3201 N N . THR A 1 416 ? 7.741 25.444 1.481 1.00 33.04 416 THR A N 1
ATOM 3202 C CA . THR A 1 416 ? 6.602 24.588 1.192 1.00 36.10 416 THR A CA 1
ATOM 3203 C C . THR A 1 416 ? 6.061 23.738 2.361 1.00 38.86 416 THR A C 1
ATOM 3204 O O . THR A 1 416 ? 5.131 22.974 2.165 1.00 42.60 416 THR A O 1
ATOM 3208 N N . THR A 1 417 ? 6.673 23.796 3.540 1.00 35.75 417 THR A N 1
ATOM 3209 C CA . THR A 1 417 ? 6.236 22.930 4.641 1.00 33.31 417 THR A CA 1
ATOM 3210 C C . THR A 1 417 ? 6.028 23.757 5.907 1.00 34.86 417 THR A C 1
ATOM 3211 O O . THR A 1 417 ? 6.210 24.978 5.899 1.00 34.82 417 THR A O 1
ATOM 3215 N N . ARG A 1 418 ? 5.677 23.067 6.992 1.00 32.96 418 ARG A N 1
ATOM 3216 C CA . ARG A 1 418 ? 5.535 23.652 8.325 1.00 31.21 418 ARG A CA 1
ATOM 3217 C C . ARG A 1 418 ? 6.786 24.417 8.774 1.00 29.52 418 ARG A C 1
ATOM 3218 O O . ARG A 1 418 ? 6.700 25.406 9.518 1.00 29.10 418 ARG A O 1
ATOM 3226 N N . ALA A 1 419 ? 7.956 23.960 8.342 1.00 28.36 419 ALA A N 1
ATOM 3227 C CA . ALA A 1 419 ? 9.186 24.645 8.728 1.00 26.99 419 ALA A CA 1
ATOM 3228 C C . ALA A 1 419 ? 9.165 26.135 8.302 1.00 28.30 419 ALA A C 1
ATOM 3229 O O . ALA A 1 419 ? 9.799 26.991 8.939 1.00 27.13 419 ALA A O 1
ATOM 3231 N N . HIS A 1 420 ? 8.443 26.433 7.217 1.00 28.25 420 HIS A N 1
ATOM 3232 C CA . HIS A 1 420 ? 8.262 27.815 6.755 1.00 30.86 420 HIS A CA 1
ATOM 3233 C C . HIS A 1 420 ? 7.698 28.679 7.886 1.00 34.88 420 HIS A C 1
ATOM 3234 O O . HIS A 1 420 ? 8.140 29.810 8.108 1.00 33.90 420 HIS A O 1
ATOM 3241 N N . LEU A 1 421 ? 6.715 28.131 8.598 1.00 31.10 421 LEU A N 1
ATOM 3242 C CA . LEU A 1 421 ? 6.081 28.828 9.717 1.00 30.71 421 LEU A CA 1
ATOM 3243 C C . LEU A 1 421 ? 7.008 28.991 10.929 1.00 32.35 421 LEU A C 1
ATOM 3244 O O . LEU A 1 421 ? 7.054 30.066 11.545 1.00 29.31 421 LEU A O 1
ATOM 3249 N N . ARG A 1 422 ? 7.751 27.933 11.260 1.00 30.12 422 ARG A N 1
ATOM 3250 C CA . ARG A 1 422 ? 8.720 27.994 12.349 1.00 30.62 422 ARG A CA 1
ATOM 3251 C C . ARG A 1 422 ? 9.773 29.063 12.048 1.00 30.18 422 ARG A C 1
ATOM 3252 O O . ARG A 1 422 ? 10.122 29.867 12.915 1.00 32.50 422 ARG A O 1
ATOM 3260 N N . GLY A 1 423 ? 10.257 29.067 10.809 1.00 29.39 423 GLY A N 1
ATOM 3261 C CA . GLY A 1 423 ? 11.158 30.096 10.321 1.00 29.64 423 GLY A CA 1
ATOM 3262 C C . GLY A 1 423 ? 10.623 31.522 10.444 1.00 32.50 423 GLY A C 1
ATOM 3263 O O . GLY A 1 423 ? 11.355 32.407 10.865 1.00 31.45 423 GLY A O 1
ATOM 3264 N N . ARG A 1 424 ? 9.359 31.757 10.086 1.00 29.02 424 ARG A N 1
ATOM 3265 C CA . ARG A 1 424 ? 8.795 33.103 10.214 1.00 32.42 424 ARG A CA 1
ATOM 3266 C C . ARG A 1 424 ? 8.837 33.561 11.677 1.00 33.78 424 ARG A C 1
ATOM 3267 O O . ARG A 1 424 ? 9.182 34.694 11.988 1.00 30.64 424 ARG A O 1
ATOM 3275 N N . ILE A 1 425 ? 8.490 32.655 12.577 1.00 33.54 425 ILE A N 1
ATOM 3276 C CA . ILE A 1 425 ? 8.431 32.967 13.993 1.00 33.48 425 ILE A CA 1
ATOM 3277 C C . ILE A 1 425 ? 9.815 33.309 14.551 1.00 33.35 425 ILE A C 1
ATOM 3278 O O . ILE A 1 425 ? 9.995 34.292 15.263 1.00 36.97 425 ILE A O 1
ATOM 3283 N N . LEU A 1 426 ? 10.803 32.512 14.190 1.00 30.94 426 LEU A N 1
ATOM 3284 C CA . LEU A 1 426 ? 12.150 32.708 14.703 1.00 33.77 426 LEU A CA 1
ATOM 3285 C C . LEU A 1 426 ? 12.791 33.975 14.152 1.00 36.89 426 LEU A C 1
ATOM 3286 O O . LEU A 1 426 ? 13.501 34.671 14.862 1.00 35.32 426 LEU A O 1
ATOM 3291 N N . LYS A 1 427 ? 12.523 34.290 12.892 1.00 37.82 427 LYS A N 1
ATOM 3292 C CA . LYS A 1 427 ? 13.060 35.516 12.310 1.00 41.23 427 LYS A CA 1
ATOM 3293 C C . LYS A 1 427 ? 12.474 36.770 12.947 1.00 38.85 427 LYS A C 1
ATOM 3294 O O . LYS A 1 427 ? 13.211 37.706 13.265 1.00 38.50 427 LYS A O 1
ATOM 3300 N N . ALA A 1 428 ? 11.163 36.779 13.162 1.00 34.10 428 ALA A N 1
ATOM 3301 C CA . ALA A 1 428 ? 10.552 37.865 13.927 1.00 42.27 428 ALA A CA 1
ATOM 3302 C C . ALA A 1 428 ? 11.172 37.963 15.327 1.00 47.71 428 ALA A C 1
ATOM 3303 O O . ALA A 1 428 ? 11.593 39.032 15.748 1.00 47.65 428 ALA A O 1
ATOM 3305 N N . ALA A 1 429 ? 11.247 36.843 16.043 1.00 46.37 429 ALA A N 1
ATOM 3306 C CA . ALA A 1 429 ? 11.870 36.847 17.362 1.00 47.30 429 ALA A CA 1
ATOM 3307 C C . ALA A 1 429 ? 13.248 37.516 17.338 1.00 50.79 429 ALA A C 1
ATOM 3308 O O . ALA A 1 429 ? 13.561 38.320 18.213 1.00 50.15 429 ALA A O 1
ATOM 3310 N N . ASP A 1 430 ? 14.070 37.181 16.343 1.00 51.64 430 ASP A N 1
ATOM 3311 C CA . ASP A 1 430 ? 15.404 37.775 16.215 1.00 54.19 430 ASP A CA 1
ATOM 3312 C C . ASP A 1 430 ? 15.359 39.290 15.997 1.00 56.17 430 ASP A C 1
ATOM 3313 O O . ASP A 1 430 ? 16.117 40.046 16.609 1.00 56.68 430 ASP A O 1
ATOM 3318 N N . THR A 1 431 ? 14.485 39.733 15.106 1.00 53.43 431 THR A N 1
ATOM 3319 C CA . THR A 1 431 ? 14.427 41.150 14.779 1.00 52.53 431 THR A CA 1
ATOM 3320 C C . THR A 1 431 ? 13.726 41.975 15.877 1.00 56.07 431 THR A C 1
ATOM 3321 O O . THR A 1 431 ? 14.186 43.061 16.221 1.00 63.47 431 THR A O 1
ATOM 3325 N N . LEU A 1 432 ? 12.642 41.450 16.443 1.00 51.13 432 LEU A N 1
ATOM 3326 C CA . LEU A 1 432 ? 11.904 42.154 17.492 1.00 53.43 432 LEU A CA 1
ATOM 3327 C C . LEU A 1 432 ? 12.619 42.108 18.838 1.00 64.63 432 LEU A C 1
ATOM 3328 O O . LEU A 1 432 ? 12.369 42.950 19.706 1.00 66.38 432 LEU A O 1
ATOM 3333 N N . GLY A 1 433 ? 13.495 41.117 19.014 1.00 65.92 433 GLY A N 1
ATOM 3334 C CA . GLY A 1 433 ? 14.221 40.943 20.262 1.00 66.70 433 GLY A CA 1
ATOM 3335 C C . GLY A 1 433 ? 13.435 40.207 21.334 1.00 70.22 433 GLY A C 1
ATOM 3336 O O . GLY A 1 433 ? 13.842 40.160 22.493 1.00 76.82 433 GLY A O 1
ATOM 3337 N N . VAL A 1 434 ? 12.305 39.631 20.945 1.00 67.33 434 VAL A N 1
ATOM 3338 C CA . VAL A 1 434 ? 11.436 38.906 21.860 1.00 64.21 434 VAL A CA 1
ATOM 3339 C C . VAL A 1 434 ? 11.881 37.445 22.018 1.00 64.57 434 VAL A C 1
ATOM 3340 O O . VAL A 1 434 ? 12.343 36.828 21.057 1.00 62.78 434 VAL A O 1
ATOM 3344 N N . PRO A 1 435 ? 11.794 36.905 23.249 1.00 64.91 435 PRO A N 1
ATOM 3345 C CA . PRO A 1 435 ? 12.061 35.481 23.482 1.00 62.68 435 PRO A CA 1
ATOM 3346 C C . PRO A 1 435 ? 10.907 34.582 23.038 1.00 58.06 435 PRO A C 1
ATOM 3347 O O . PRO A 1 435 ? 9.751 34.864 23.334 1.00 59.94 435 PRO A O 1
ATOM 3351 N N . VAL A 1 436 ? 11.229 33.455 22.423 1.00 51.91 436 VAL A N 1
ATOM 3352 C CA . VAL A 1 436 ? 10.214 32.531 21.942 1.00 47.42 436 VAL A CA 1
ATOM 3353 C C . VAL A 1 436 ? 10.744 31.111 22.161 1.00 47.80 436 VAL A C 1
ATOM 3354 O O . VAL A 1 436 ? 11.957 30.909 22.199 1.00 48.70 436 VAL A O 1
ATOM 3358 N N . THR A 1 437 ? 9.849 30.140 22.336 1.00 45.75 437 THR A N 1
ATOM 3359 C CA . THR A 1 437 ? 10.238 28.738 22.524 1.00 42.59 437 THR A CA 1
ATOM 3360 C C . THR A 1 437 ? 9.523 27.846 21.510 1.00 44.46 437 THR A C 1
ATOM 3361 O O . THR A 1 437 ? 8.300 27.738 21.536 1.00 47.02 437 THR A O 1
ATOM 3365 N N . VAL A 1 438 ? 10.280 27.187 20.635 1.00 43.61 438 VAL A N 1
ATOM 3366 C CA . VAL A 1 438 ? 9.673 26.351 19.595 1.00 42.16 438 VAL A CA 1
ATOM 3367 C C . VAL A 1 438 ? 10.140 24.898 19.628 1.00 40.56 438 VAL A C 1
ATOM 3368 O O . VAL A 1 438 ? 11.127 24.570 20.257 1.00 41.65 438 VAL A O 1
ATOM 3372 N N . ASP A 1 439 ? 9.392 24.044 18.940 1.00 38.31 439 ASP A N 1
ATOM 3373 C CA . ASP A 1 439 ? 9.686 22.628 18.806 1.00 41.84 439 ASP A CA 1
ATOM 3374 C C . ASP A 1 439 ? 9.053 22.251 17.468 1.00 36.15 439 ASP A C 1
ATOM 3375 O O . ASP A 1 439 ? 8.569 23.130 16.765 1.00 35.04 439 ASP A O 1
ATOM 3380 N N . TRP A 1 440 ? 9.025 20.974 17.100 1.00 34.52 440 TRP A N 1
ATOM 3381 C CA . TRP A 1 440 ? 8.471 20.620 15.789 1.00 39.23 440 TRP A CA 1
ATOM 3382 C C . TRP A 1 440 ? 6.991 21.014 15.632 1.00 42.97 440 TRP A C 1
ATOM 3383 O O . TRP A 1 440 ? 6.602 21.586 14.608 1.00 38.98 440 TRP A O 1
ATOM 3394 N N . MET A 1 441 ? 6.154 20.568 16.565 1.00 44.95 441 MET A N 1
ATOM 3395 C CA . MET A 1 441 ? 4.760 21.027 16.674 1.00 45.23 441 MET A CA 1
ATOM 3396 C C . MET A 1 441 ? 4.437 22.311 17.425 1.00 42.38 441 MET A C 1
ATOM 3397 O O . MET A 1 441 ? 3.738 23.181 16.916 1.00 39.34 441 MET A O 1
ATOM 3402 N N . ARG A 1 442 ? 4.964 22.438 18.631 1.00 44.48 442 ARG A N 1
ATOM 3403 C CA . ARG A 1 442 ? 4.478 23.470 19.538 1.00 49.53 442 ARG A CA 1
ATOM 3404 C C . ARG A 1 442 ? 5.324 24.721 19.452 1.00 49.56 442 ARG A C 1
ATOM 3405 O O . ARG A 1 442 ? 6.549 24.663 19.506 1.00 52.01 442 ARG A O 1
ATOM 3413 N N . HIS A 1 443 ? 4.657 25.855 19.311 1.00 46.97 443 HIS A N 1
ATOM 3414 C CA . HIS A 1 443 ? 5.331 27.129 19.173 1.00 47.79 443 HIS A CA 1
ATOM 3415 C C . HIS A 1 443 ? 4.731 28.099 20.174 1.00 48.42 443 HIS A C 1
ATOM 3416 O O . HIS A 1 443 ? 3.514 28.267 20.243 1.00 51.19 443 HIS A O 1
ATOM 3423 N N . LYS A 1 444 ? 5.585 28.735 20.960 1.00 45.91 444 LYS A N 1
ATOM 3424 C CA . LYS A 1 444 ? 5.101 29.479 22.106 1.00 47.82 444 LYS A CA 1
ATOM 3425 C C . LYS A 1 444 ? 5.867 30.766 22.296 1.00 46.48 444 LYS A C 1
ATOM 3426 O O . LYS A 1 444 ? 7.085 30.784 22.180 1.00 45.29 444 LYS A O 1
ATOM 3432 N N . VAL A 1 445 ? 5.135 31.842 22.566 1.00 46.36 445 VAL A N 1
ATOM 3433 C CA . VAL A 1 445 ? 5.714 33.112 22.983 1.00 47.82 445 VAL A CA 1
ATOM 3434 C C . VAL A 1 445 ? 5.552 33.159 24.477 1.00 54.78 445 VAL A C 1
ATOM 3435 O O . VAL A 1 445 ? 4.454 33.003 24.999 1.00 63.03 445 VAL A O 1
ATOM 3439 N N . ASN A 1 446 ? 6.651 33.356 25.178 1.00 60.40 446 ASN A N 1
ATOM 3440 C CA . ASN A 1 446 ? 6.638 33.193 26.616 1.00 65.86 446 ASN A CA 1
ATOM 3441 C C . ASN A 1 446 ? 6.124 34.402 27.379 1.00 61.74 446 ASN A C 1
ATOM 3442 O O . ASN A 1 446 ? 5.753 34.282 28.546 1.00 64.80 446 ASN A O 1
ATOM 3447 N N . ARG A 1 447 ? 6.131 35.561 26.721 1.00 59.53 447 ARG A N 1
ATOM 3448 C CA . ARG A 1 447 ? 5.819 36.841 27.367 1.00 64.08 447 ARG A CA 1
ATOM 3449 C C . ARG A 1 447 ? 5.125 37.851 26.432 1.00 65.88 447 ARG A C 1
ATOM 3450 O O . ARG A 1 447 ? 5.238 37.746 25.209 1.00 64.97 447 ARG A O 1
ATOM 3458 N N . PRO A 1 448 ? 4.406 38.836 27.005 1.00 65.44 448 PRO A N 1
ATOM 3459 C CA . PRO A 1 448 ? 4.091 38.922 28.440 1.00 71.35 448 PRO A CA 1
ATOM 3460 C C . PRO A 1 448 ? 3.234 37.748 28.895 1.00 76.93 448 PRO A C 1
ATOM 3461 O O . PRO A 1 448 ? 3.542 37.087 29.890 1.00 78.96 448 PRO A O 1
ATOM 3465 N N . GLU A 1 449 ? 2.165 37.498 28.143 1.00 77.36 449 GLU A N 1
ATOM 3466 C CA . GLU A 1 449 ? 1.303 36.338 28.332 1.00 79.09 449 GLU A CA 1
ATOM 3467 C C . GLU A 1 449 ? 1.752 35.207 27.430 1.00 75.38 449 GLU A C 1
ATOM 3468 O O . GLU A 1 449 ? 2.127 35.442 26.289 1.00 75.65 449 GLU A O 1
ATOM 3474 N N . PRO A 1 450 ? 1.686 33.970 27.931 1.00 77.18 450 PRO A N 1
ATOM 3475 C CA . PRO A 1 450 ? 2.160 32.783 27.208 1.00 81.21 450 PRO A CA 1
ATOM 3476 C C . PRO A 1 450 ? 1.245 32.333 26.048 1.00 82.21 450 PRO A C 1
ATOM 3477 O O . PRO A 1 450 ? 0.406 31.448 26.242 1.00 85.91 450 PRO A O 1
ATOM 3481 N N . GLN A 1 451 ? 1.394 32.957 24.876 1.00 73.19 451 GLN A N 1
ATOM 3482 C CA . GLN A 1 451 ? 0.619 32.583 23.689 1.00 64.61 451 GLN A CA 1
ATOM 3483 C C . GLN A 1 451 ? 1.213 31.373 22.975 1.00 60.39 451 GLN A C 1
ATOM 3484 O O . GLN A 1 451 ? 2.345 31.420 22.508 1.00 55.74 451 GLN A O 1
ATOM 3490 N N . SER A 1 452 ? 0.430 30.307 22.862 1.00 57.75 452 SER A N 1
ATOM 3491 C CA . SER A 1 452 ? 0.887 29.072 22.246 1.00 57.23 452 SER A CA 1
ATOM 3492 C C . SER A 1 452 ? 0.154 28.757 20.942 1.00 54.64 452 SER A C 1
ATOM 3493 O O . SER A 1 452 ? -1.028 29.055 20.802 1.00 51.65 452 SER A O 1
ATOM 3496 N N . VAL A 1 453 ? 0.867 28.141 20.001 1.00 50.43 453 VAL A N 1
ATOM 3497 C CA . VAL A 1 453 ? 0.272 27.632 18.780 1.00 49.81 453 VAL A CA 1
ATOM 3498 C C . VAL A 1 453 ? 0.794 26.230 18.493 1.00 53.10 453 VAL A C 1
ATOM 3499 O O . VAL A 1 453 ? 1.983 25.957 18.643 1.00 56.94 453 VAL A O 1
ATOM 3503 N N . GLU A 1 454 ? -0.106 25.352 18.068 1.00 47.55 454 GLU A N 1
ATOM 3504 C CA . GLU A 1 454 ? 0.214 23.965 17.798 1.00 49.57 454 GLU A CA 1
ATOM 3505 C C . GLU A 1 454 ? 0.082 23.692 16.316 1.00 49.52 454 GLU A C 1
ATOM 3506 O O . GLU A 1 454 ? -1.015 23.786 15.768 1.00 52.34 454 GLU A O 1
ATOM 3512 N N . LEU A 1 455 ? 1.184 23.344 15.658 1.00 45.97 455 LEU A N 1
ATOM 3513 C CA . LEU A 1 455 ? 1.107 23.095 14.235 1.00 43.97 455 LEU A CA 1
ATOM 3514 C C . LEU A 1 455 ? 1.204 21.592 14.010 1.00 47.13 455 LEU A C 1
ATOM 3515 O O . LEU A 1 455 ? 2.296 21.008 14.014 1.00 47.75 455 LEU A O 1
ATOM 3520 N N . GLY A 1 456 ? 0.056 20.995 13.711 1.00 45.53 456 GLY A N 1
ATOM 3521 C CA . GLY A 1 456 ? -0.067 19.555 13.697 1.00 44.11 456 GLY A CA 1
ATOM 3522 C C . GLY A 1 456 ? 0.092 19.021 12.301 1.00 46.20 456 GLY A C 1
ATOM 3523 O O . GLY A 1 456 ? 0.404 17.853 12.119 1.00 44.14 456 GLY A O 1
ATOM 3524 N N . ASP A 1 457 ? -0.098 19.893 11.312 1.00 44.62 457 ASP A N 1
ATOM 3525 C CA . ASP A 1 457 ? 0.010 19.494 9.918 1.00 41.24 457 ASP A CA 1
ATOM 3526 C C . ASP A 1 457 ? 1.386 19.887 9.367 1.00 38.17 457 ASP A C 1
ATOM 3527 O O . ASP A 1 457 ? 1.651 21.065 9.135 1.00 40.06 457 ASP A O 1
ATOM 3532 N N . PRO A 1 458 ? 2.263 18.895 9.156 1.00 38.50 458 PRO A N 1
ATOM 3533 C CA . PRO A 1 458 ? 3.641 19.148 8.723 1.00 36.20 458 PRO A CA 1
ATOM 3534 C C . PRO A 1 458 ? 3.719 19.646 7.280 1.00 35.76 458 PRO A C 1
ATOM 3535 O O . PRO A 1 458 ? 4.703 20.280 6.916 1.00 36.07 458 PRO A O 1
ATOM 3539 N N . PHE A 1 459 ? 2.680 19.374 6.492 1.00 36.50 459 PHE A N 1
ATOM 3540 C CA . PHE A 1 459 ? 2.599 19.791 5.094 1.00 37.01 459 PHE A CA 1
ATOM 3541 C C . PHE A 1 459 ? 2.242 21.274 4.886 1.00 42.00 459 PHE A C 1
ATOM 3542 O O . PHE A 1 459 ? 2.518 21.840 3.818 1.00 43.51 459 PHE A O 1
ATOM 3550 N N . SER A 1 460 ? 1.602 21.895 5.875 1.00 35.88 460 SER A N 1
ATOM 3551 C CA . SER A 1 460 ? 1.107 23.261 5.689 1.00 37.79 460 SER A CA 1
ATOM 3552 C C . SER A 1 460 ? 2.092 24.403 6.019 1.00 38.26 460 SER A C 1
ATOM 3553 O O . SER A 1 460 ? 2.619 24.486 7.130 1.00 37.51 460 SER A O 1
ATOM 3556 N N . ALA A 1 461 ? 2.305 25.275 5.033 1.00 35.63 461 ALA A N 1
ATOM 3557 C CA . ALA A 1 461 ? 3.064 26.518 5.176 1.00 34.10 461 ALA A CA 1
ATOM 3558 C C . ALA A 1 461 ? 2.184 27.758 5.459 1.00 33.17 461 ALA A C 1
ATOM 3559 O O . ALA A 1 461 ? 2.681 28.884 5.459 1.00 38.71 461 ALA A O 1
ATOM 3561 N N . VAL A 1 462 ? 0.884 27.548 5.656 1.00 33.28 462 VAL A N 1
ATOM 3562 C CA . VAL A 1 462 ? -0.083 28.625 5.914 1.00 37.77 462 VAL A CA 1
ATOM 3563 C C . VAL A 1 462 ? -0.872 28.393 7.213 1.00 40.68 462 VAL A C 1
ATOM 3564 O O . VAL A 1 462 ? -1.493 27.350 7.376 1.00 45.34 462 VAL A O 1
ATOM 3568 N N . ASN A 1 463 ? -0.754 29.296 8.185 1.00 41.73 463 ASN A N 1
ATOM 3569 C CA . ASN A 1 463 ? -1.625 29.256 9.363 1.00 41.15 463 ASN A CA 1
ATOM 3570 C C . ASN A 1 463 ? -1.973 30.642 9.866 1.00 38.85 463 ASN A C 1
ATOM 3571 O O . ASN A 1 463 ? -1.067 31.357 10.270 1.00 36.16 463 ASN A O 1
ATOM 3576 N N . SER A 1 464 ? -3.258 30.984 9.987 1.00 37.61 464 SER A N 1
ATOM 3577 C CA . SER A 1 464 ? -3.614 32.327 10.447 1.00 40.62 464 SER A CA 1
ATOM 3578 C C . SER A 1 464 ? -3.327 32.560 11.943 1.00 39.80 464 SER A C 1
ATOM 3579 O O . SER A 1 464 ? -3.173 33.711 12.388 1.00 37.73 464 SER A O 1
ATOM 3582 N N . GLU A 1 465 ? -3.251 31.478 12.714 1.00 37.74 465 GLU A N 1
ATOM 3583 C CA . GLU A 1 465 ? -2.819 31.569 14.113 1.00 41.24 465 GLU A CA 1
ATOM 3584 C C . GLU A 1 465 ? -1.371 32.038 14.224 1.00 37.70 465 GLU A C 1
ATOM 3585 O O . GLU A 1 465 ? -1.018 32.808 15.126 1.00 42.50 465 GLU A O 1
ATOM 3591 N N . VAL A 1 466 ? -0.520 31.552 13.326 1.00 35.53 466 VAL A N 1
ATOM 3592 C CA . VAL A 1 466 ? 0.861 32.012 13.313 1.00 34.62 466 VAL A CA 1
ATOM 3593 C C . VAL A 1 466 ? 0.929 33.500 12.959 1.00 36.82 466 VAL A C 1
ATOM 3594 O O . VAL A 1 466 ? 1.717 34.240 13.551 1.00 35.10 466 VAL A O 1
ATOM 3598 N N . ASP A 1 467 ? 0.089 33.942 12.018 1.00 33.23 467 ASP A N 1
ATOM 3599 C CA . ASP A 1 467 ? -0.001 35.381 11.685 1.00 37.67 467 ASP A CA 1
ATOM 3600 C C . ASP A 1 467 ? -0.447 36.223 12.901 1.00 38.22 467 ASP A C 1
ATOM 3601 O O . ASP A 1 467 ? 0.070 37.305 13.145 1.00 39.69 467 ASP A O 1
ATOM 3606 N N . GLN A 1 468 ? -1.397 35.721 13.676 1.00 34.70 468 GLN A N 1
ATOM 3607 C CA . GLN A 1 468 ? -1.801 36.428 14.893 1.00 45.11 468 GLN A CA 1
ATOM 3608 C C . GLN A 1 468 ? -0.646 36.457 15.902 1.00 45.78 468 GLN A C 1
ATOM 3609 O O . GLN A 1 468 ? -0.433 37.448 16.609 1.00 42.68 468 GLN A O 1
ATOM 3615 N N . LEU A 1 469 ? 0.100 35.360 15.966 1.00 41.88 469 LEU A N 1
ATOM 3616 C CA . LEU A 1 469 ? 1.187 35.263 16.933 1.00 42.14 469 LEU A CA 1
ATOM 3617 C C . LEU A 1 469 ? 2.270 36.302 16.628 1.00 41.01 469 LEU A C 1
ATOM 3618 O O . LEU A 1 469 ? 2.793 36.979 17.522 1.00 41.13 469 LEU A O 1
ATOM 3623 N N . ILE A 1 470 ? 2.599 36.429 15.351 1.00 37.39 470 ILE A N 1
ATOM 3624 C CA . ILE A 1 470 ? 3.640 37.351 14.938 1.00 39.07 470 ILE A CA 1
ATOM 3625 C C . ILE A 1 470 ? 3.217 38.819 15.122 1.00 44.87 470 ILE A C 1
ATOM 3626 O O . ILE A 1 470 ? 4.034 39.666 15.493 1.00 45.64 470 ILE A O 1
ATOM 3631 N N . GLU A 1 471 ? 1.940 39.120 14.906 1.00 45.18 471 GLU A N 1
ATOM 3632 C CA . GLU A 1 471 ? 1.472 40.484 15.139 1.00 53.12 471 GLU A CA 1
ATOM 3633 C C . GLU A 1 471 ? 1.470 40.785 16.639 1.00 49.43 471 GLU A C 1
ATOM 3634 O O . GLU A 1 471 ? 1.812 41.889 17.058 1.00 54.41 471 GLU A O 1
ATOM 3640 N N . TYR A 1 472 ? 1.055 39.801 17.429 1.00 42.72 472 TYR A N 1
ATOM 3641 C CA . TYR A 1 472 ? 1.092 39.886 18.886 1.00 47.03 472 TYR A CA 1
ATOM 3642 C C . TYR A 1 472 ? 2.501 40.270 19.342 1.00 50.97 472 TYR A C 1
ATOM 3643 O O . TYR A 1 472 ? 2.667 41.174 20.152 1.00 51.95 472 TYR A O 1
ATOM 3652 N N . MET A 1 473 ? 3.512 39.590 18.797 1.00 51.40 473 MET A N 1
ATOM 3653 C CA . MET A 1 473 ? 4.913 39.886 19.104 1.00 48.94 473 MET A CA 1
ATOM 3654 C C . MET A 1 473 ? 5.265 41.311 18.683 1.00 51.84 473 MET A C 1
ATOM 3655 O O . MET A 1 473 ? 5.978 42.031 19.394 1.00 50.24 473 MET A O 1
ATOM 3660 N N . THR A 1 474 ? 4.789 41.704 17.507 1.00 52.91 474 THR A N 1
ATOM 3661 C CA . THR A 1 474 ? 5.088 43.026 16.965 1.00 55.50 474 THR A CA 1
ATOM 3662 C C . THR A 1 474 ? 4.475 44.111 17.850 1.00 60.65 474 THR A C 1
ATOM 3663 O O . THR A 1 474 ? 5.080 45.155 18.081 1.00 61.42 474 THR A O 1
ATOM 3667 N N . VAL A 1 475 ? 3.272 43.845 18.348 1.00 64.90 475 VAL A N 1
ATOM 3668 C CA . VAL A 1 475 ? 2.565 44.796 19.201 1.00 72.75 475 VAL A CA 1
ATOM 3669 C C . VAL A 1 475 ? 3.329 45.152 20.481 1.00 73.82 475 VAL A C 1
ATOM 3670 O O . VAL A 1 475 ? 3.344 46.311 20.896 1.00 74.57 475 VAL A O 1
ATOM 3674 N N . HIS A 1 476 ? 3.938 44.154 21.116 1.00 73.02 476 HIS A N 1
ATOM 3675 C CA . HIS A 1 476 ? 4.611 44.375 22.391 1.00 73.52 476 HIS A CA 1
ATOM 3676 C C . HIS A 1 476 ? 6.121 44.614 22.302 1.00 72.21 476 HIS A C 1
ATOM 3677 O O . HIS A 1 476 ? 6.764 44.892 23.313 1.00 73.31 476 HIS A O 1
ATOM 3684 N N . ALA A 1 477 ? 6.678 44.531 21.100 1.00 71.02 477 ALA A N 1
ATOM 3685 C CA . ALA A 1 477 ? 8.120 44.689 20.915 1.00 73.24 477 ALA A CA 1
ATOM 3686 C C . ALA A 1 477 ? 8.735 45.658 21.925 1.00 75.38 477 ALA A C 1
ATOM 3687 O O . ALA A 1 477 ? 8.945 46.836 21.626 1.00 76.65 477 ALA A O 1
ATOM 3689 N N . SER B 1 2 ? -1.874 -0.873 -8.876 1.00 84.45 2 SER B N 1
ATOM 3690 C CA . SER B 1 2 ? -3.240 -0.907 -8.359 1.00 86.59 2 SER B CA 1
ATOM 3691 C C . SER B 1 2 ? -3.781 0.510 -8.177 1.00 83.64 2 SER B C 1
ATOM 3692 O O . SER B 1 2 ? -4.279 1.107 -9.133 1.00 85.86 2 SER B O 1
ATOM 3695 N N . THR B 1 3 ? -3.662 1.063 -6.969 1.00 77.73 3 THR B N 1
ATOM 3696 C CA . THR B 1 3 ? -4.139 2.425 -6.737 1.00 69.60 3 THR B CA 1
ATOM 3697 C C . THR B 1 3 ? -2.968 3.405 -6.744 1.00 65.45 3 THR B C 1
ATOM 3698 O O . THR B 1 3 ? -2.277 3.597 -5.735 1.00 64.39 3 THR B O 1
ATOM 3702 N N . VAL B 1 4 ? -2.819 4.101 -7.866 1.00 62.95 4 VAL B N 1
ATOM 3703 C CA . VAL B 1 4 ? -1.625 4.897 -8.111 1.00 62.75 4 VAL B CA 1
ATOM 3704 C C . VAL B 1 4 ? -1.702 6.219 -7.377 1.00 59.57 4 VAL B C 1
ATOM 3705 O O . VAL B 1 4 ? -0.675 6.816 -7.060 1.00 56.05 4 VAL B O 1
ATOM 3709 N N . GLU B 1 5 ? -2.925 6.657 -7.091 1.00 59.17 5 GLU B N 1
ATOM 3710 C CA . GLU B 1 5 ? -3.145 7.942 -6.440 1.00 60.72 5 GLU B CA 1
ATOM 3711 C C . GLU B 1 5 ? -2.857 7.890 -4.950 1.00 54.75 5 GLU B C 1
ATOM 3712 O O . GLU B 1 5 ? -2.892 8.915 -4.268 1.00 53.32 5 GLU B O 1
ATOM 3718 N N . SER B 1 6 ? -2.592 6.694 -4.440 1.00 54.46 6 SER B N 1
ATOM 3719 C CA . SER B 1 6 ? -2.286 6.541 -3.018 1.00 52.92 6 SER B CA 1
ATOM 3720 C C . SER B 1 6 ? -0.824 6.831 -2.687 1.00 48.48 6 SER B C 1
ATOM 3721 O O . SER B 1 6 ? -0.494 7.099 -1.537 1.00 45.99 6 SER B O 1
ATOM 3724 N N . ALA B 1 7 ? 0.043 6.778 -3.695 1.00 44.75 7 ALA B N 1
ATOM 3725 C CA . ALA B 1 7 ? 1.458 7.093 -3.500 1.00 42.85 7 ALA B CA 1
ATOM 3726 C C . ALA B 1 7 ? 1.620 8.540 -3.050 1.00 44.22 7 ALA B C 1
ATOM 3727 O O . ALA B 1 7 ? 1.080 9.462 -3.682 1.00 41.55 7 ALA B O 1
ATOM 3729 N N . LEU B 1 8 ? 2.384 8.772 -1.986 1.00 42.05 8 LEU B N 1
ATOM 3730 C CA . LEU B 1 8 ? 2.592 10.155 -1.623 1.00 42.73 8 LEU B CA 1
ATOM 3731 C C . LEU B 1 8 ? 3.844 10.600 -2.376 1.00 44.43 8 LEU B C 1
ATOM 3732 O O . LEU B 1 8 ? 4.966 10.449 -1.883 1.00 42.99 8 LEU B O 1
ATOM 3737 N N . THR B 1 9 ? 3.630 11.266 -3.509 1.00 40.75 9 THR B N 1
ATOM 3738 C CA . THR B 1 9 ? 4.727 11.714 -4.361 1.00 41.98 9 THR B CA 1
ATOM 3739 C C . THR B 1 9 ? 5.207 13.060 -3.834 1.00 42.92 9 THR B C 1
ATOM 3740 O O . THR B 1 9 ? 6.259 13.571 -4.220 1.00 38.83 9 THR B O 1
ATOM 3744 N N . ARG B 1 10 ? 4.399 13.629 -2.952 1.00 42.97 10 ARG B N 1
ATOM 3745 C CA . ARG B 1 10 ? 4.860 14.666 -2.049 1.00 43.87 10 ARG B CA 1
ATOM 3746 C C . ARG B 1 10 ? 4.773 14.082 -0.631 1.00 41.32 10 ARG B C 1
ATOM 3747 O O . ARG B 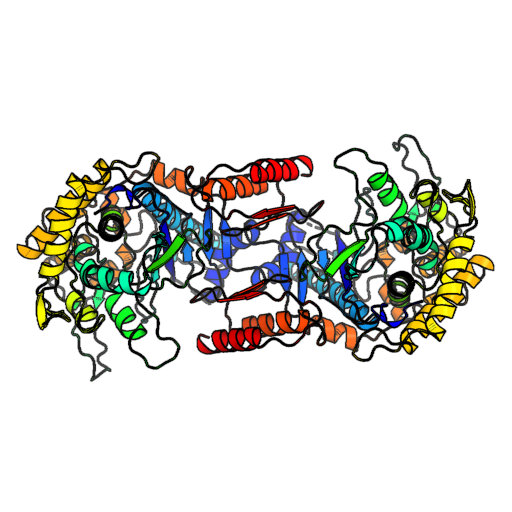1 10 ? 3.676 13.750 -0.173 1.00 37.60 10 ARG B O 1
ATOM 3755 N N . ARG B 1 11 ? 5.912 13.907 0.045 1.00 36.94 11 ARG B N 1
ATOM 3756 C CA . ARG B 1 11 ? 5.887 13.517 1.463 1.00 39.96 11 ARG B CA 1
ATOM 3757 C C . ARG B 1 11 ? 6.883 14.319 2.295 1.00 38.38 11 ARG B C 1
ATOM 3758 O O . ARG B 1 11 ? 7.790 14.939 1.755 1.00 44.46 11 ARG B O 1
ATOM 3766 N N . ILE B 1 12 ? 6.706 14.316 3.608 1.00 37.18 12 ILE B N 1
ATOM 3767 C CA . ILE B 1 12 ? 7.651 15.001 4.487 1.00 36.82 12 ILE B CA 1
ATOM 3768 C C . ILE B 1 12 ? 8.825 14.088 4.800 1.00 32.49 12 ILE B C 1
ATOM 3769 O O . ILE B 1 12 ? 8.664 12.880 4.952 1.00 35.52 12 ILE B O 1
ATOM 3774 N N . MET B 1 13 ? 10.016 14.658 4.860 1.00 33.88 13 MET B N 1
ATOM 3775 C CA . MET B 1 13 ? 11.217 13.880 5.126 1.00 31.51 13 MET B CA 1
ATOM 3776 C C . MET B 1 13 ? 12.242 14.766 5.807 1.00 29.91 13 MET B C 1
ATOM 3777 O O . MET B 1 13 ? 12.213 15.984 5.649 1.00 29.19 13 MET B O 1
ATOM 3782 N N . GLY B 1 14 ? 13.133 14.144 6.567 1.00 29.06 14 GLY B N 1
ATOM 3783 C CA . GLY B 1 14 ? 14.163 14.846 7.301 1.00 29.32 14 GLY B CA 1
ATOM 3784 C C . GLY B 1 14 ? 15.329 13.923 7.588 1.00 33.16 14 GLY B C 1
ATOM 3785 O O . GLY B 1 14 ? 15.159 12.697 7.640 1.00 31.99 14 GLY B O 1
ATOM 3786 N N . ILE B 1 15 ? 16.517 14.503 7.764 1.00 31.10 15 ILE B N 1
ATOM 3787 C CA . ILE B 1 15 ? 17.724 13.723 8.079 1.00 29.54 15 ILE B CA 1
ATOM 3788 C C . ILE B 1 15 ? 18.329 14.230 9.375 1.00 27.49 15 ILE B C 1
ATOM 3789 O O . ILE B 1 15 ? 18.377 15.441 9.606 1.00 30.51 15 ILE B O 1
ATOM 3794 N N . GLU B 1 16 ? 18.819 13.313 10.196 1.00 26.64 16 GLU B N 1
ATOM 3795 C CA . GLU B 1 16 ? 19.523 13.671 11.428 1.00 30.69 16 GLU B CA 1
ATOM 3796 C C . GLU B 1 16 ? 20.917 13.114 11.344 1.00 29.65 16 GLU B C 1
ATOM 3797 O O . GLU B 1 16 ? 21.094 11.912 11.195 1.00 36.36 16 GLU B O 1
ATOM 3803 N N . THR B 1 17 ? 21.907 13.984 11.451 1.00 26.13 17 THR B N 1
ATOM 3804 C CA . THR B 1 17 ? 23.289 13.589 11.259 1.00 25.73 17 THR B CA 1
ATOM 3805 C C . THR B 1 17 ? 24.105 13.964 12.488 1.00 31.92 17 THR B C 1
ATOM 3806 O O . THR B 1 17 ? 24.138 15.148 12.875 1.00 30.08 17 THR B O 1
ATOM 3810 N N . GLU B 1 18 ? 24.783 12.972 13.070 1.00 28.79 18 GLU B N 1
ATOM 3811 C CA . GLU B 1 18 ? 25.800 13.209 14.096 1.00 34.50 18 GLU B CA 1
ATOM 3812 C C . GLU B 1 18 ? 27.186 13.392 13.471 1.00 33.03 18 GLU B C 1
ATOM 3813 O O . GLU B 1 18 ? 27.536 12.696 12.530 1.00 37.80 18 GLU B O 1
ATOM 3819 N N . TYR B 1 19 ? 27.967 14.325 13.999 1.00 30.74 19 TYR B N 1
ATOM 3820 C CA . TYR B 1 19 ? 29.336 14.533 13.550 1.00 33.91 19 TYR B CA 1
ATOM 3821 C C . TYR B 1 19 ? 30.320 14.090 14.633 1.00 38.09 19 TYR B C 1
ATOM 3822 O O . TYR B 1 19 ? 30.058 14.259 15.825 1.00 34.86 19 TYR B O 1
ATOM 3831 N N . GLY B 1 20 ? 31.444 13.516 14.218 1.00 36.27 20 GLY B N 1
ATOM 3832 C CA . GLY B 1 20 ? 32.551 13.286 15.129 1.00 38.29 20 GLY B CA 1
ATOM 3833 C C . GLY B 1 20 ? 33.364 14.557 15.318 1.00 38.58 20 GLY B C 1
ATOM 3834 O O . GLY B 1 20 ? 33.645 15.262 14.362 1.00 41.87 20 GLY B O 1
ATOM 3835 N N . LEU B 1 21 ? 33.783 14.824 16.545 1.00 35.17 21 LEU B N 1
ATOM 3836 C CA . LEU B 1 21 ? 34.466 16.070 16.860 1.00 39.33 21 LEU B CA 1
ATOM 3837 C C . LEU B 1 21 ? 35.816 15.773 17.490 1.00 42.48 21 LEU B C 1
ATOM 3838 O O . LEU B 1 21 ? 35.900 15.001 18.436 1.00 44.94 21 LEU B O 1
ATOM 3843 N N . THR B 1 22 ? 36.877 16.370 16.967 1.00 45.63 22 THR B N 1
ATOM 3844 C CA . THR B 1 22 ? 38.193 16.194 17.572 1.00 52.92 22 THR B CA 1
ATOM 3845 C C . THR B 1 22 ? 39.097 17.400 17.365 1.00 53.47 22 THR B C 1
ATOM 3846 O O . THR B 1 22 ? 38.972 18.132 16.373 1.00 53.35 22 THR B O 1
ATOM 3850 N N . PHE B 1 23 ? 40.007 17.600 18.312 1.00 49.88 23 PHE B N 1
ATOM 3851 C CA . PHE B 1 23 ? 40.900 18.740 18.286 1.00 52.89 23 PHE B CA 1
ATOM 3852 C C . PHE B 1 23 ? 42.363 18.290 18.224 1.00 55.76 23 PHE B C 1
ATOM 3853 O O . PHE B 1 23 ? 42.794 17.458 19.014 1.00 57.94 23 PHE B O 1
ATOM 3861 N N . VAL B 1 24 ? 43.114 18.840 17.274 1.00 55.32 24 VAL B N 1
ATOM 3862 C CA . VAL B 1 24 ? 44.546 18.555 17.139 1.00 60.06 24 VAL B CA 1
ATOM 3863 C C . VAL B 1 24 ? 45.383 19.770 17.521 1.00 63.78 24 VAL B C 1
ATOM 3864 O O . VAL B 1 24 ? 45.204 20.858 16.967 1.00 59.85 24 VAL B O 1
ATOM 3868 N N . ASP B 1 25 ? 46.298 19.577 18.466 1.00 74.61 25 ASP B N 1
ATOM 3869 C CA . ASP B 1 25 ? 47.126 20.667 18.979 1.00 83.42 25 ASP B CA 1
ATOM 3870 C C . ASP B 1 25 ? 48.219 21.066 18.000 1.00 85.61 25 ASP B C 1
ATOM 3871 O O . ASP B 1 25 ? 48.910 22.061 18.213 1.00 88.59 25 ASP B O 1
ATOM 3876 N N . LEU B 1 31 ? 43.423 21.263 25.003 1.00 109.27 31 LEU B N 1
ATOM 3877 C CA . LEU B 1 31 ? 42.581 21.328 26.191 1.00 108.28 31 LEU B CA 1
ATOM 3878 C C . LEU B 1 31 ? 41.734 20.079 26.303 1.00 107.06 31 LEU B C 1
ATOM 3879 O O . LEU B 1 31 ? 41.760 19.220 25.422 1.00 106.00 31 LEU B O 1
ATOM 3884 N N . ARG B 1 32 ? 40.980 19.983 27.392 1.00 107.05 32 ARG B N 1
ATOM 3885 C CA . ARG B 1 32 ? 39.976 18.941 27.520 1.00 107.06 32 ARG B CA 1
ATOM 3886 C C . ARG B 1 32 ? 38.989 19.082 26.369 1.00 101.34 32 ARG B C 1
ATOM 3887 O O . ARG B 1 32 ? 38.532 20.189 26.080 1.00 101.18 32 ARG B O 1
ATOM 3895 N N . PRO B 1 33 ? 38.658 17.964 25.704 1.00 95.33 33 PRO B N 1
ATOM 3896 C CA . PRO B 1 33 ? 37.678 18.020 24.617 1.00 91.32 33 PRO B CA 1
ATOM 3897 C C . PRO B 1 33 ? 36.362 18.604 25.114 1.00 88.97 33 PRO B C 1
ATOM 3898 O O . PRO B 1 33 ? 35.631 19.208 24.329 1.00 90.90 33 PRO B O 1
ATOM 3902 N N . ASP B 1 34 ? 36.068 18.427 26.399 1.00 83.81 34 ASP B N 1
ATOM 3903 C CA . ASP B 1 34 ? 34.911 19.073 27.004 1.00 79.83 34 ASP B CA 1
ATOM 3904 C C . ASP B 1 34 ? 35.009 20.572 26.812 1.00 72.33 34 ASP B C 1
ATOM 3905 O O . ASP B 1 34 ? 34.043 21.226 26.422 1.00 70.46 34 ASP B O 1
ATOM 3910 N N . GLU B 1 35 ? 36.192 21.109 27.088 1.00 67.52 35 GLU B N 1
ATOM 3911 C CA . GLU B 1 35 ? 36.428 22.536 26.964 1.00 67.54 35 GLU B CA 1
ATOM 3912 C C . GLU B 1 35 ? 36.370 23.001 25.512 1.00 60.53 35 GLU B C 1
ATOM 3913 O O . GLU B 1 35 ? 36.048 24.159 25.237 1.00 56.50 35 GLU B O 1
ATOM 3919 N N . ILE B 1 36 ? 36.689 22.106 24.580 1.00 56.62 36 ILE B N 1
ATOM 3920 C CA . ILE B 1 36 ? 36.646 22.468 23.165 1.00 57.74 36 ILE B CA 1
ATOM 3921 C C . ILE B 1 36 ? 35.200 22.531 22.666 1.00 50.25 36 ILE B C 1
ATOM 3922 O O . ILE B 1 36 ? 34.819 23.455 21.944 1.00 48.24 36 ILE B O 1
ATOM 3927 N N . ALA B 1 37 ? 34.396 21.557 23.074 1.00 46.27 37 ALA B N 1
ATOM 3928 C CA . ALA B 1 37 ? 32.990 21.544 22.699 1.00 47.71 37 ALA B CA 1
ATOM 3929 C C . ALA B 1 37 ? 32.274 22.732 23.331 1.00 47.02 37 ALA B C 1
ATOM 3930 O O . ALA B 1 37 ? 31.513 23.451 22.668 1.00 43.21 37 ALA B O 1
ATOM 3932 N N . ARG B 1 38 ? 32.540 22.951 24.612 1.00 50.16 38 ARG B N 1
ATOM 3933 C CA . ARG B 1 38 ? 31.895 24.042 25.327 1.00 50.69 38 ARG B CA 1
ATOM 3934 C C . ARG B 1 38 ? 32.087 25.355 24.592 1.00 45.80 38 ARG B C 1
ATOM 3935 O O . ARG B 1 38 ? 31.129 26.089 24.354 1.00 46.99 38 ARG B O 1
ATOM 3943 N N . ARG B 1 39 ? 33.327 25.648 24.224 1.00 45.42 39 ARG B N 1
ATOM 3944 C CA . ARG B 1 39 ? 33.627 26.885 23.515 1.00 50.74 39 ARG B CA 1
ATOM 3945 C C . ARG B 1 39 ? 32.993 26.938 22.122 1.00 45.73 39 ARG B C 1
ATOM 3946 O O . ARG B 1 39 ? 32.555 27.991 21.658 1.00 44.37 39 ARG B O 1
ATOM 3954 N N . MET B 1 40 ? 32.959 25.795 21.451 1.00 42.79 40 MET B N 1
ATOM 3955 C CA . MET B 1 40 ? 32.374 25.712 20.120 1.00 43.31 40 MET B CA 1
ATOM 3956 C C . MET B 1 40 ? 30.859 25.974 20.128 1.00 42.37 40 MET B C 1
ATOM 3957 O O . MET B 1 40 ? 30.342 26.640 19.238 1.00 37.37 40 MET B O 1
ATOM 3962 N N . PHE B 1 41 ? 30.166 25.451 21.140 1.00 40.24 41 PHE B N 1
ATOM 3963 C CA . PHE B 1 41 ? 28.704 25.524 21.210 1.00 37.81 41 PHE B CA 1
ATOM 3964 C C . PHE B 1 41 ? 28.209 26.889 21.699 1.00 40.11 41 PHE B C 1
ATOM 3965 O O . PHE B 1 41 ? 27.096 27.311 21.386 1.00 41.57 41 PHE B O 1
ATOM 3973 N N . ARG B 1 42 ? 29.061 27.578 22.448 1.00 38.73 42 ARG B N 1
ATOM 3974 C CA . ARG B 1 42 ? 28.655 28.741 23.232 1.00 39.19 42 ARG B CA 1
ATOM 3975 C C . ARG B 1 42 ? 27.845 29.796 22.471 1.00 41.55 42 ARG B C 1
ATOM 3976 O O . ARG B 1 42 ? 26.793 30.211 22.939 1.00 42.96 42 ARG B O 1
ATOM 3984 N N . PRO B 1 43 ? 28.346 30.253 21.308 1.00 42.67 43 PRO B N 1
ATOM 3985 C CA . PRO B 1 43 ? 27.634 31.319 20.590 1.00 43.83 43 PRO B CA 1
ATOM 3986 C C . PRO B 1 43 ? 26.213 30.913 20.176 1.00 43.03 43 PRO B C 1
ATOM 3987 O O . PRO B 1 43 ? 25.297 31.732 20.242 1.00 39.18 43 PRO B O 1
ATOM 3991 N N . ILE B 1 44 ? 26.028 29.666 19.750 1.00 42.02 44 ILE B N 1
ATOM 3992 C CA . ILE B 1 44 ? 24.699 29.213 19.324 1.00 41.28 44 ILE B CA 1
ATOM 3993 C C . ILE B 1 44 ? 23.787 28.988 20.529 1.00 37.86 44 ILE B C 1
ATOM 3994 O O . ILE B 1 44 ? 22.633 29.405 20.520 1.00 37.67 44 ILE B O 1
ATOM 3999 N N . VAL B 1 45 ? 24.322 28.351 21.566 1.00 35.90 45 VAL B N 1
ATOM 4000 C CA . VAL B 1 45 ? 23.606 28.218 22.823 1.00 39.16 45 VAL B CA 1
ATOM 4001 C C . VAL B 1 45 ? 23.125 29.596 23.314 1.00 39.13 45 VAL B C 1
ATOM 4002 O O . VAL B 1 45 ? 21.942 29.797 23.592 1.00 38.93 45 VAL B O 1
ATOM 4006 N N . GLU B 1 46 ? 24.042 30.548 23.408 1.00 35.59 46 GLU B N 1
ATOM 4007 C CA . GLU B 1 46 ? 23.695 31.868 23.940 1.00 44.28 46 GLU B CA 1
ATOM 4008 C C . GLU B 1 46 ? 22.642 32.589 23.100 1.00 44.13 46 GLU B C 1
ATOM 4009 O O . GLU B 1 46 ? 21.764 33.256 23.634 1.00 49.24 46 GLU B O 1
ATOM 4015 N N . LYS B 1 47 ? 22.736 32.452 21.784 1.00 40.08 47 LYS B N 1
ATOM 4016 C CA . LYS B 1 47 ? 21.819 33.140 20.878 1.00 41.37 47 LYS B CA 1
ATOM 4017 C C . LYS B 1 47 ? 20.448 32.483 20.729 1.00 41.98 47 LYS B C 1
ATOM 4018 O O . LYS B 1 47 ? 19.420 33.182 20.686 1.00 40.47 47 LYS B O 1
ATOM 4024 N N . TYR B 1 48 ? 20.449 31.160 20.526 1.00 35.15 48 TYR B N 1
ATOM 4025 C CA . TYR B 1 48 ? 19.224 30.441 20.183 1.00 28.92 48 TYR B CA 1
ATOM 4026 C C . TYR B 1 48 ? 18.574 29.509 21.200 1.00 31.19 48 TYR B C 1
ATOM 4027 O O . TYR B 1 48 ? 17.472 29.018 20.959 1.00 33.76 48 TYR B O 1
ATOM 4036 N N . SER B 1 49 ? 19.229 29.243 22.325 1.00 29.70 49 SER B N 1
ATOM 4037 C CA . SER B 1 49 ? 18.629 28.314 23.279 1.00 35.96 49 SER B CA 1
ATOM 4038 C C . SER B 1 49 ? 17.416 28.964 23.930 1.00 34.53 49 SER B C 1
ATOM 4039 O O . SER B 1 49 ? 17.342 30.181 24.018 1.00 34.21 49 SER B O 1
ATOM 4042 N N . SER B 1 50 ? 16.476 28.139 24.373 1.00 31.11 50 SER B N 1
ATOM 4043 C CA . SER B 1 50 ? 15.289 28.616 25.056 1.00 34.21 50 SER B CA 1
ATOM 4044 C C . SER B 1 50 ? 15.672 29.411 26.307 1.00 38.34 50 SER B C 1
ATOM 4045 O O . SER B 1 50 ? 16.468 28.954 27.125 1.00 38.28 50 SER B O 1
ATOM 4048 N N . SER B 1 51 ? 15.090 30.598 26.446 1.00 36.55 51 SER B N 1
ATOM 4049 C CA . SER B 1 51 ? 15.318 31.465 27.604 1.00 41.57 51 SER B CA 1
ATOM 4050 C C . SER B 1 51 ? 14.596 31.027 28.893 1.00 39.05 51 SER B C 1
ATOM 4051 O O . SER B 1 51 ? 14.885 31.568 29.966 1.00 39.50 51 SER B O 1
ATOM 4054 N N . ASN B 1 52 ? 13.692 30.046 28.806 1.00 32.46 52 ASN B N 1
ATOM 4055 C CA . ASN B 1 52 ? 13.101 29.480 30.033 1.00 38.80 52 ASN B CA 1
ATOM 4056 C C . ASN B 1 52 ? 13.930 28.319 30.557 1.00 34.81 52 ASN B C 1
ATOM 4057 O O . ASN B 1 52 ? 13.926 27.239 29.968 1.00 35.46 52 ASN B O 1
ATOM 4062 N N . ILE B 1 53 ? 14.588 28.529 31.693 1.00 31.29 53 ILE B N 1
ATOM 4063 C CA . ILE B 1 53 ? 15.543 27.565 32.209 1.00 31.69 53 ILE B CA 1
ATOM 4064 C C . ILE B 1 53 ? 15.144 26.921 33.550 1.00 34.71 53 ILE B C 1
ATOM 4065 O O . ILE B 1 53 ? 15.080 27.578 34.598 1.00 33.78 53 ILE B O 1
ATOM 4070 N N . PHE B 1 54 ? 14.900 25.620 33.505 1.00 27.42 54 PHE B N 1
ATOM 4071 C CA . PHE B 1 54 ? 14.440 24.869 34.683 1.00 30.65 54 PHE B CA 1
ATOM 4072 C C . PHE B 1 54 ? 15.587 24.296 35.502 1.00 31.63 54 PHE B C 1
ATOM 4073 O O . PHE B 1 54 ? 16.522 23.721 34.954 1.00 34.64 54 PHE B O 1
ATOM 4081 N N . ILE B 1 55 ? 15.533 24.484 36.813 1.00 27.39 55 ILE B N 1
ATOM 4082 C CA . ILE B 1 55 ? 16.642 24.098 37.688 1.00 27.76 55 ILE B CA 1
ATOM 4083 C C . ILE B 1 55 ? 16.179 23.076 38.731 1.00 27.70 55 ILE B C 1
ATOM 4084 O O . ILE B 1 55 ? 14.984 22.891 38.918 1.00 30.65 55 ILE B O 1
ATOM 4089 N N . PRO B 1 56 ? 17.137 22.375 39.372 1.00 36.41 56 PRO B N 1
ATOM 4090 C CA . PRO B 1 56 ? 16.888 21.194 40.219 1.00 34.48 56 PRO B CA 1
ATOM 4091 C C . PRO B 1 56 ? 15.933 21.401 41.394 1.00 38.17 56 PRO B C 1
ATOM 4092 O O . PRO B 1 56 ? 15.322 20.427 41.838 1.00 36.51 56 PRO B O 1
ATOM 4096 N N . ASN B 1 57 ? 15.788 22.624 41.891 1.00 39.11 57 ASN B N 1
ATOM 4097 C CA . ASN B 1 57 ? 14.875 22.855 43.015 1.00 35.78 57 ASN B CA 1
ATOM 4098 C C . ASN B 1 57 ? 13.436 23.026 42.547 1.00 35.94 57 ASN B C 1
ATOM 4099 O O . ASN B 1 57 ? 12.551 23.351 43.340 1.00 37.91 57 ASN B O 1
ATOM 4104 N N . GLY B 1 58 ? 13.211 22.829 41.249 1.00 33.42 58 GLY B N 1
ATOM 4105 C CA . GLY B 1 58 ? 11.858 22.838 40.714 1.00 35.48 58 GLY B CA 1
ATOM 4106 C C . GLY B 1 58 ? 11.431 24.179 40.136 1.00 37.78 58 GLY B C 1
ATOM 4107 O O . GLY B 1 58 ? 10.354 24.300 39.552 1.00 38.43 58 GLY B O 1
ATOM 4108 N N . SER B 1 59 ? 12.285 25.185 40.272 1.00 33.28 59 SER B N 1
ATOM 4109 C CA . SER B 1 59 ? 11.940 26.540 39.831 1.00 32.99 59 SER B CA 1
ATOM 4110 C C . SER B 1 59 ? 12.373 26.776 38.387 1.00 34.19 59 SER B C 1
ATOM 4111 O O . SER B 1 59 ? 12.991 25.910 37.760 1.00 30.45 59 SER B O 1
ATOM 4114 N N . ARG B 1 60 ? 12.051 27.958 37.877 1.00 30.18 60 ARG B N 1
ATOM 4115 C CA . ARG B 1 60 ? 12.342 28.333 36.500 1.00 28.51 60 ARG B CA 1
ATOM 4116 C C . ARG B 1 60 ? 12.920 29.768 36.489 1.00 33.90 60 ARG B C 1
ATOM 4117 O O . ARG B 1 60 ? 12.347 30.686 37.081 1.00 31.06 60 ARG B O 1
ATOM 4125 N N . LEU B 1 61 ? 14.081 29.934 35.856 1.00 29.60 61 LEU B N 1
ATOM 4126 C CA . LEU B 1 61 ? 14.665 31.239 35.639 1.00 30.53 61 LEU B CA 1
ATOM 4127 C C . LEU B 1 61 ? 14.419 31.658 34.201 1.00 34.79 61 LEU B C 1
ATOM 4128 O O . LEU B 1 61 ? 14.612 30.864 33.283 1.00 36.88 61 LEU B O 1
ATOM 4133 N N . TYR B 1 62 ? 13.976 32.899 34.009 1.00 31.78 62 TYR B N 1
ATOM 4134 C CA . TYR B 1 62 ? 13.904 33.477 32.669 1.00 34.45 62 TYR B CA 1
ATOM 4135 C C . TYR B 1 62 ? 15.084 34.425 32.486 1.00 38.07 62 TYR B C 1
ATOM 4136 O O . TYR B 1 62 ? 15.145 35.486 33.122 1.00 38.24 62 TYR B O 1
ATOM 4145 N N . LEU B 1 63 ? 16.033 34.008 31.646 1.00 34.89 63 LEU B N 1
ATOM 4146 C CA . LEU B 1 63 ? 17.271 34.737 31.412 1.00 39.54 63 LEU B CA 1
ATOM 4147 C C . LEU B 1 63 ? 17.425 35.069 29.930 1.00 45.90 63 LEU B C 1
ATOM 4148 O O . LEU B 1 63 ? 17.616 34.182 29.092 1.00 41.83 63 LEU B O 1
ATOM 4153 N N . ASP B 1 64 ? 17.304 36.354 29.616 1.00 47.07 64 ASP B N 1
ATOM 4154 C CA . ASP B 1 64 ? 17.430 36.840 28.259 1.00 49.38 64 ASP B CA 1
ATOM 4155 C C . ASP B 1 64 ? 18.135 38.205 28.271 1.00 44.57 64 ASP B C 1
ATOM 4156 O O . ASP B 1 64 ? 17.646 39.149 28.895 1.00 37.47 64 ASP B O 1
ATOM 4161 N N . VAL B 1 65 ? 19.255 38.323 27.569 1.00 47.99 65 VAL B N 1
ATOM 4162 C CA . VAL B 1 65 ? 20.102 39.520 27.670 1.00 51.18 65 VAL B CA 1
ATOM 4163 C C . VAL B 1 65 ? 19.335 40.840 27.513 1.00 56.69 65 VAL B C 1
ATOM 4164 O O . VAL B 1 65 ? 19.669 41.850 28.141 1.00 61.59 65 VAL B O 1
ATOM 4168 N N . GLY B 1 66 ? 18.294 40.842 26.694 1.00 56.58 66 GLY B N 1
ATOM 4169 C CA . GLY B 1 66 ? 17.436 42.010 26.625 1.00 63.19 66 GLY B CA 1
ATOM 4170 C C . GLY B 1 66 ? 16.645 42.362 27.888 1.00 65.68 66 GLY B C 1
ATOM 4171 O O . GLY B 1 66 ? 16.356 43.538 28.126 1.00 64.04 66 GLY B O 1
ATOM 4172 N N . SER B 1 67 ? 16.303 41.368 28.708 1.00 61.54 67 SER B N 1
ATOM 4173 C CA . SER B 1 67 ? 15.262 41.571 29.718 1.00 61.80 67 SER B CA 1
ATOM 4174 C C . SER B 1 67 ? 15.693 41.521 31.194 1.00 55.74 67 SER B C 1
ATOM 4175 O O . SER B 1 67 ? 16.837 41.205 31.522 1.00 49.42 67 SER B O 1
ATOM 4178 N N . HIS B 1 68 ? 14.741 41.811 32.080 1.00 53.82 68 HIS B N 1
ATOM 4179 C CA . HIS B 1 68 ? 14.958 41.671 33.516 1.00 49.25 68 HIS B CA 1
ATOM 4180 C C . HIS B 1 68 ? 15.020 40.184 33.822 1.00 44.34 68 HIS B C 1
ATOM 4181 O O . HIS B 1 68 ? 14.180 39.424 33.346 1.00 42.25 68 HIS B O 1
ATOM 4188 N N . PRO B 1 69 ? 16.017 39.757 34.607 1.00 41.08 69 PRO B N 1
ATOM 4189 C CA . PRO B 1 69 ? 16.001 38.355 35.048 1.00 37.24 69 PRO B CA 1
ATOM 4190 C C . PRO B 1 69 ? 14.807 38.104 35.979 1.00 40.73 69 PRO B C 1
ATOM 4191 O O . PRO B 1 69 ? 14.542 38.902 36.893 1.00 41.51 69 PRO B O 1
ATOM 4195 N N . GLU B 1 70 ? 14.087 37.016 35.725 1.00 34.93 70 GLU B N 1
ATOM 4196 C CA . GLU B 1 70 ? 12.938 36.652 36.532 1.00 33.84 70 GLU B CA 1
ATOM 4197 C C . GLU B 1 70 ? 13.069 35.231 37.073 1.00 34.10 70 GLU B C 1
ATOM 4198 O O . GLU B 1 70 ? 13.484 34.318 36.367 1.00 36.96 70 GLU B O 1
ATOM 4204 N N . TYR B 1 71 ? 12.701 35.060 38.333 1.00 34.49 71 TYR B N 1
ATOM 4205 C CA . TYR B 1 71 ? 12.724 33.766 38.985 1.00 33.03 71 TYR B CA 1
ATOM 4206 C C . TYR B 1 71 ? 11.303 33.415 39.365 1.00 36.12 71 TYR B C 1
ATOM 4207 O O . TYR B 1 71 ? 10.635 34.185 40.067 1.00 31.74 71 TYR B O 1
ATOM 4216 N N . ALA B 1 72 ? 10.847 32.253 38.900 1.00 29.73 72 ALA B N 1
ATOM 4217 C CA . ALA B 1 72 ? 9.512 31.755 39.192 1.00 31.99 72 ALA B CA 1
ATOM 4218 C C . ALA B 1 72 ? 9.642 30.546 40.105 1.00 37.39 72 ALA B C 1
ATOM 4219 O O . ALA B 1 72 ? 10.279 29.570 39.726 1.00 34.70 72 ALA B O 1
ATOM 4221 N N . THR B 1 73 ? 9.021 30.585 41.283 1.00 29.50 73 THR B N 1
ATOM 4222 C CA . THR B 1 73 ? 9.136 29.464 42.204 1.00 29.37 73 THR B CA 1
ATOM 4223 C C . THR B 1 73 ? 8.551 28.180 41.632 1.00 28.69 73 THR B C 1
ATOM 4224 O O . THR B 1 73 ? 7.664 28.192 40.785 1.00 28.71 73 THR B O 1
ATOM 4228 N N . ALA B 1 74 ? 9.031 27.069 42.165 1.00 30.43 74 ALA B N 1
ATOM 4229 C CA . ALA B 1 74 ? 8.405 25.776 41.958 1.00 31.69 74 ALA B CA 1
ATOM 4230 C C . ALA B 1 74 ? 6.971 25.863 42.509 1.00 36.92 74 ALA B C 1
ATOM 4231 O O . ALA B 1 74 ? 6.641 26.788 43.276 1.00 34.14 74 ALA B O 1
ATOM 4233 N N . GLU B 1 75 ? 6.103 24.953 42.061 1.00 30.48 75 GLU B N 1
ATOM 4234 C CA . GLU B 1 75 ? 4.739 24.865 42.578 1.00 36.94 75 GLU B CA 1
ATOM 4235 C C . GLU B 1 75 ? 4.778 24.495 44.057 1.00 34.24 75 GLU B C 1
ATOM 4236 O O . GLU B 1 75 ? 5.424 23.525 44.442 1.00 31.90 75 GLU B O 1
ATOM 4242 N N . CYS B 1 76 ? 4.098 25.285 44.878 1.00 28.18 76 CYS B N 1
ATOM 4243 C CA . CYS B 1 76 ? 4.059 25.070 46.319 1.00 31.03 76 CYS B CA 1
ATOM 4244 C C . CYS B 1 76 ? 2.610 24.871 46.773 1.00 28.88 76 CYS B C 1
ATOM 4245 O O . CYS B 1 76 ? 1.690 25.398 46.160 1.00 33.96 76 CYS B O 1
ATOM 4248 N N . ASP B 1 77 ? 2.407 23.984 47.735 1.00 33.21 77 ASP B N 1
ATOM 4249 C CA . ASP B 1 77 ? 1.089 23.780 48.343 1.00 40.39 77 ASP B CA 1
ATOM 4250 C C . ASP B 1 77 ? 0.873 24.264 49.793 1.00 42.87 77 ASP B C 1
ATOM 4251 O O . ASP B 1 77 ? -0.153 23.963 50.387 1.00 47.05 77 ASP B O 1
ATOM 4256 N N . ASN B 1 78 ? 1.866 24.926 50.377 1.00 45.09 78 ASN B N 1
ATOM 4257 C CA . ASN B 1 78 ? 1.790 25.426 51.760 1.00 43.48 78 ASN B CA 1
ATOM 4258 C C . ASN B 1 78 ? 2.395 26.846 51.893 1.00 36.51 78 ASN B C 1
ATOM 4259 O O . ASN B 1 78 ? 3.416 27.145 51.269 1.00 36.30 78 ASN B O 1
ATOM 4264 N N . LEU B 1 79 ? 1.793 27.712 52.710 1.00 36.81 79 LEU B N 1
ATOM 4265 C CA . LEU B 1 79 ? 2.277 29.105 52.842 1.00 36.85 79 LEU B CA 1
ATOM 4266 C C . LEU B 1 79 ? 3.776 29.233 53.174 1.00 39.43 79 LEU B C 1
ATOM 4267 O O . LEU B 1 79 ? 4.520 29.927 52.470 1.00 34.70 79 LEU B O 1
ATOM 4272 N N . THR B 1 80 ? 4.222 28.571 54.237 1.00 39.35 80 THR B N 1
ATOM 4273 C CA . THR B 1 80 ? 5.624 28.671 54.642 1.00 42.92 80 THR B CA 1
ATOM 4274 C C . THR B 1 80 ? 6.561 28.116 53.571 1.00 41.14 80 THR B C 1
ATOM 4275 O O . THR B 1 80 ? 7.636 28.665 53.321 1.00 41.23 80 THR B O 1
ATOM 4279 N N . GLN B 1 81 ? 6.142 27.033 52.931 1.00 39.13 81 GLN B N 1
ATOM 4280 C CA . GLN B 1 81 ? 6.930 26.447 51.852 1.00 34.06 81 GLN B CA 1
ATOM 4281 C C . GLN B 1 81 ? 7.108 27.461 50.714 1.00 31.43 81 GLN B C 1
ATOM 4282 O O . GLN B 1 81 ? 8.181 27.564 50.125 1.00 34.43 81 GLN B O 1
ATOM 4288 N N . LEU B 1 82 ? 6.052 28.204 50.403 1.00 33.97 82 LEU B N 1
ATOM 4289 C CA . LEU B 1 82 ? 6.127 29.197 49.341 1.00 36.26 82 LEU B CA 1
ATOM 4290 C C . LEU B 1 82 ? 7.133 30.298 49.719 1.00 39.08 82 LEU B C 1
ATOM 4291 O O . LEU B 1 82 ? 7.962 30.702 48.904 1.00 38.24 82 LEU B O 1
ATOM 4296 N N . ILE B 1 83 ? 7.068 30.767 50.963 1.00 33.60 83 ILE B N 1
ATOM 4297 C CA . ILE B 1 83 ? 8.061 31.711 51.461 1.00 33.55 83 ILE B CA 1
ATOM 4298 C C . ILE B 1 83 ? 9.476 31.161 51.313 1.00 36.88 83 ILE B C 1
ATOM 4299 O O . ILE B 1 83 ? 10.348 31.866 50.810 1.00 36.15 83 ILE B O 1
ATOM 4304 N N . ASN B 1 84 ? 9.703 29.898 51.701 1.00 35.36 84 ASN B N 1
ATOM 4305 C CA . ASN B 1 84 ? 11.040 29.308 51.571 1.00 33.73 84 ASN B CA 1
ATOM 4306 C C . ASN B 1 84 ? 11.585 29.382 50.145 1.00 35.53 84 ASN B C 1
ATOM 4307 O O . ASN B 1 84 ? 12.759 29.696 49.937 1.00 35.34 84 ASN B O 1
ATOM 4312 N N . PHE B 1 85 ? 10.735 29.060 49.170 1.00 30.59 85 PHE B N 1
ATOM 4313 C CA . PHE B 1 85 ? 11.157 29.023 47.783 1.00 30.83 85 PHE B CA 1
ATOM 4314 C C . PHE B 1 85 ? 11.271 30.404 47.130 1.00 30.54 85 PHE B C 1
ATOM 4315 O O . PHE B 1 85 ? 12.077 30.582 46.231 1.00 35.01 85 PHE B O 1
ATOM 4323 N N . GLU B 1 86 ? 10.491 31.378 47.584 1.00 32.12 86 GLU B N 1
ATOM 4324 C CA . GLU B 1 86 ? 10.728 32.760 47.127 1.00 34.72 86 GLU B CA 1
ATOM 4325 C C . GLU B 1 86 ? 12.055 33.300 47.657 1.00 34.95 86 GLU B C 1
ATOM 4326 O O . GLU B 1 86 ? 12.802 33.964 46.942 1.00 35.68 86 GLU B O 1
ATOM 4332 N N . LYS B 1 87 ? 12.341 33.026 48.922 1.00 35.99 87 LYS B N 1
ATOM 4333 C CA . LYS B 1 87 ? 13.606 33.456 49.512 1.00 34.74 87 LYS B CA 1
ATOM 4334 C C . LYS B 1 87 ? 14.800 32.705 48.923 1.00 35.79 87 LYS B C 1
ATOM 4335 O O . LYS B 1 87 ? 15.887 33.267 48.798 1.00 38.03 87 LYS B O 1
ATOM 4341 N N . ALA B 1 88 ? 14.596 31.446 48.530 1.00 33.53 88 ALA B N 1
ATOM 4342 C CA . ALA B 1 88 ? 15.657 30.688 47.863 1.00 35.81 88 ALA B CA 1
ATOM 4343 C C . ALA B 1 88 ? 16.051 31.362 46.548 1.00 35.96 88 ALA B C 1
ATOM 4344 O O . ALA B 1 88 ? 17.216 31.353 46.149 1.00 37.29 88 ALA B O 1
ATOM 4346 N N . GLY B 1 89 ? 15.064 31.937 45.876 1.00 35.89 89 GLY B N 1
ATOM 4347 C CA . GLY B 1 89 ? 15.318 32.654 44.650 1.00 35.89 89 GLY B CA 1
ATOM 4348 C C . GLY B 1 89 ? 16.275 33.816 44.848 1.00 37.33 89 GLY B C 1
ATOM 4349 O O . GLY B 1 89 ? 17.146 34.040 43.997 1.00 36.53 89 GLY B O 1
ATOM 4350 N N . ASP B 1 90 ? 16.127 34.560 45.949 1.00 36.36 90 ASP B N 1
ATOM 4351 C CA . ASP B 1 90 ? 17.031 35.693 46.187 1.00 40.19 90 ASP B CA 1
ATOM 4352 C C . ASP B 1 90 ? 18.443 35.172 46.384 1.00 42.94 90 ASP B C 1
ATOM 4353 O O . ASP B 1 90 ? 19.404 35.790 45.929 1.00 41.69 90 ASP B O 1
ATOM 4358 N N . VAL B 1 91 ? 18.566 34.027 47.059 1.00 41.39 91 VAL B N 1
ATOM 4359 C CA . VAL B 1 91 ? 19.883 33.445 47.295 1.00 37.81 91 VAL B CA 1
ATOM 4360 C C . VAL B 1 91 ? 20.508 33.060 45.966 1.00 40.24 91 VAL B C 1
ATOM 4361 O O . VAL B 1 91 ? 21.679 33.337 45.720 1.00 40.49 91 VAL B O 1
ATOM 4365 N N . ILE B 1 92 ? 19.710 32.436 45.104 1.00 37.62 92 ILE B N 1
ATOM 4366 C CA . ILE B 1 92 ? 20.199 31.955 43.823 1.00 37.17 92 ILE B CA 1
ATOM 4367 C C . ILE B 1 92 ? 20.587 33.124 42.914 1.00 39.01 92 ILE B C 1
ATOM 4368 O O . ILE B 1 92 ? 21.612 33.079 42.231 1.00 39.78 92 ILE B O 1
ATOM 4373 N N . ALA B 1 93 ? 19.766 34.172 42.922 1.00 36.79 93 ALA B N 1
ATOM 4374 C CA . ALA B 1 93 ? 20.029 35.356 42.108 1.00 37.27 93 ALA B CA 1
ATOM 4375 C C . ALA B 1 93 ? 21.304 36.051 42.597 1.00 39.74 93 ALA B C 1
ATOM 4376 O O . ALA B 1 93 ? 22.169 36.451 41.807 1.00 42.54 93 ALA B O 1
ATOM 4378 N N . ASP B 1 94 ? 21.437 36.150 43.909 1.00 40.31 94 ASP B N 1
ATOM 4379 C CA . ASP B 1 94 ? 22.617 36.763 44.512 1.00 43.43 94 ASP B CA 1
ATOM 4380 C C . ASP B 1 94 ? 23.913 36.011 44.169 1.00 46.75 94 ASP B C 1
ATOM 4381 O O . ASP B 1 94 ? 24.954 36.623 43.906 1.00 49.83 94 ASP B O 1
ATOM 4386 N N . ARG B 1 95 ? 23.854 34.685 44.178 1.00 46.99 95 ARG B N 1
ATOM 4387 C CA . ARG B 1 95 ? 25.008 33.882 43.785 1.00 49.76 95 ARG B CA 1
ATOM 4388 C C . ARG B 1 95 ? 25.432 34.139 42.341 1.00 44.98 95 ARG B C 1
ATOM 4389 O O . ARG B 1 95 ? 26.619 34.165 42.043 1.00 46.05 95 ARG B O 1
ATOM 4397 N N . MET B 1 96 ? 24.465 34.304 41.445 1.00 43.23 96 MET B N 1
ATOM 4398 C CA . MET B 1 96 ? 24.771 34.625 40.056 1.00 44.02 96 MET B CA 1
ATOM 4399 C C . MET B 1 96 ? 25.530 35.944 39.986 1.00 45.32 96 MET B C 1
ATOM 4400 O O . MET B 1 96 ? 26.517 36.060 39.266 1.00 48.66 96 MET B O 1
ATOM 4405 N N . ALA B 1 97 ? 25.067 36.932 40.749 1.00 42.14 97 ALA B N 1
ATOM 4406 C CA . ALA B 1 97 ? 25.719 38.240 40.803 1.00 43.74 97 ALA B CA 1
ATOM 4407 C C . ALA B 1 97 ? 27.134 38.143 41.352 1.00 50.48 97 ALA B C 1
ATOM 4408 O O . ALA B 1 97 ? 28.067 38.748 40.815 1.00 55.71 97 ALA B O 1
ATOM 4410 N N . VAL B 1 98 ? 27.299 37.385 42.427 1.00 51.62 98 VAL B N 1
ATOM 4411 C CA . VAL B 1 98 ? 28.609 37.272 43.063 1.00 54.47 98 VAL B CA 1
ATOM 4412 C C . VAL B 1 98 ? 29.615 36.601 42.136 1.00 62.52 98 VAL B C 1
ATOM 4413 O O . VAL B 1 98 ? 30.760 37.039 42.039 1.00 68.04 98 VAL B O 1
ATOM 4417 N N . ASP B 1 99 ? 29.184 35.541 41.458 1.00 62.02 99 ASP B N 1
ATOM 4418 C CA . ASP B 1 99 ? 30.028 34.858 40.484 1.00 64.99 99 ASP B CA 1
ATOM 4419 C C . ASP B 1 99 ? 30.343 35.722 39.264 1.00 61.69 99 ASP B C 1
ATOM 4420 O O . ASP B 1 99 ? 31.405 35.587 38.660 1.00 60.71 99 ASP B O 1
ATOM 4425 N N . ALA B 1 100 ? 29.414 36.588 38.880 1.00 60.71 100 ALA B N 1
ATOM 4426 C CA . ALA B 1 100 ? 29.673 37.497 37.768 1.00 62.92 100 ALA B CA 1
ATOM 4427 C C . ALA B 1 100 ? 30.727 38.531 38.159 1.00 65.84 100 ALA B C 1
ATOM 4428 O O . ALA B 1 100 ? 31.563 38.900 37.342 1.00 65.74 100 ALA B O 1
ATOM 4430 N N . GLU B 1 101 ? 30.689 38.988 39.408 1.00 67.96 101 GLU B N 1
ATOM 4431 C CA . GLU B 1 101 ? 31.709 39.908 39.906 1.00 74.80 101 GLU B CA 1
ATOM 4432 C C . GLU B 1 101 ? 33.111 39.312 39.786 1.00 80.58 101 GLU B C 1
ATOM 4433 O O . GLU B 1 101 ? 34.057 39.997 39.398 1.00 83.90 101 GLU B O 1
ATOM 4439 N N . GLU B 1 102 ? 33.246 38.035 40.119 1.00 83.86 102 GLU B N 1
ATOM 4440 C CA . GLU B 1 102 ? 34.546 37.379 40.054 1.00 91.76 102 GLU B CA 1
ATOM 4441 C C . GLU B 1 102 ? 34.899 36.906 38.641 1.00 93.68 102 GLU B C 1
ATOM 4442 O O . GLU B 1 102 ? 36.061 36.629 38.344 1.00 94.45 102 GLU B O 1
ATOM 4448 N N . SER B 1 103 ? 33.896 36.820 37.772 1.00 93.50 103 SER B N 1
ATOM 4449 C CA . SER B 1 103 ? 34.139 36.530 36.363 1.00 94.83 103 SER B CA 1
ATOM 4450 C C . SER B 1 103 ? 34.608 37.791 35.642 1.00 96.29 103 SER B C 1
ATOM 4451 O O . SER B 1 103 ? 35.505 37.743 34.794 1.00 95.70 103 SER B O 1
ATOM 4454 N N . LEU B 1 104 ? 33.989 38.917 35.987 1.00 96.51 104 LEU B N 1
ATOM 4455 C CA . LEU B 1 104 ? 34.359 40.212 35.421 1.00 96.96 104 LEU B CA 1
ATOM 4456 C C . LEU B 1 104 ? 35.736 40.662 35.893 1.00 98.26 104 LEU B C 1
ATOM 4457 O O . LEU B 1 104 ? 36.454 41.338 35.160 1.00 97.41 104 LEU B O 1
ATOM 4462 N N . ALA B 1 105 ? 36.098 40.286 37.116 1.00 99.62 105 ALA B N 1
ATOM 4463 C CA . ALA B 1 105 ? 37.405 40.633 37.668 1.00 102.69 105 ALA B CA 1
ATOM 4464 C C . ALA B 1 105 ? 38.547 40.030 36.847 1.00 105.68 105 ALA B C 1
ATOM 4465 O O . ALA B 1 105 ? 39.587 40.661 36.666 1.00 106.50 105 ALA B O 1
ATOM 4467 N N . LYS B 1 106 ? 38.352 38.810 36.355 1.00 110.08 106 LYS B N 1
ATOM 4468 C CA . LYS B 1 106 ? 39.336 38.178 35.481 1.00 115.46 106 LYS B CA 1
ATOM 4469 C C . LYS B 1 106 ? 39.622 39.105 34.307 1.00 120.51 106 LYS B C 1
ATOM 4470 O O . LYS B 1 106 ? 40.774 39.386 33.984 1.00 122.42 106 LYS B O 1
ATOM 4476 N N . GLU B 1 107 ? 38.554 39.571 33.671 1.00 123.52 107 GLU B N 1
ATOM 4477 C CA . GLU B 1 107 ? 38.641 40.662 32.713 1.00 128.45 107 GLU B CA 1
ATOM 4478 C C . GLU B 1 107 ? 39.002 41.926 33.489 1.00 130.07 107 GLU B C 1
ATOM 4479 O O . GLU B 1 107 ? 38.903 41.959 34.711 1.00 131.23 107 GLU B O 1
ATOM 4485 N N . ASP B 1 108 ? 39.452 42.957 32.791 1.00 129.88 108 ASP B N 1
ATOM 4486 C CA . ASP B 1 108 ? 39.890 44.177 33.462 1.00 129.89 108 ASP B CA 1
ATOM 4487 C C . ASP B 1 108 ? 38.760 45.001 34.087 1.00 123.47 108 ASP B C 1
ATOM 4488 O O . ASP B 1 108 ? 39.011 46.024 34.723 1.00 124.11 108 ASP B O 1
ATOM 4493 N N . ILE B 1 109 ? 37.520 44.562 33.899 1.00 116.68 109 ILE B N 1
ATOM 4494 C CA . ILE B 1 109 ? 36.374 45.303 34.414 1.00 111.99 109 ILE B CA 1
ATOM 4495 C C . ILE B 1 109 ? 36.142 45.091 35.910 1.00 106.17 109 ILE B C 1
ATOM 4496 O O . ILE B 1 109 ? 35.867 43.978 36.357 1.00 104.96 109 ILE B O 1
ATOM 4501 N N . ALA B 1 110 ? 36.227 46.175 36.674 1.00 101.97 110 ALA B N 1
ATOM 4502 C CA . ALA B 1 110 ? 35.954 46.133 38.105 1.00 96.76 110 ALA B CA 1
ATOM 4503 C C . ALA B 1 110 ? 34.695 46.936 38.416 1.00 92.16 110 ALA B C 1
ATOM 4504 O O . ALA B 1 110 ? 34.353 47.879 37.702 1.00 92.04 110 ALA B O 1
ATOM 4506 N N . GLY B 1 111 ? 34.000 46.553 39.479 1.00 87.82 111 GLY B N 1
ATOM 4507 C CA . GLY B 1 111 ? 32.767 47.218 39.850 1.00 85.16 111 GLY B CA 1
ATOM 4508 C C . GLY B 1 111 ? 31.885 46.303 40.669 1.00 81.81 111 GLY B C 1
ATOM 4509 O O . GLY B 1 111 ? 32.222 45.142 40.905 1.00 81.55 111 GLY B O 1
ATOM 4510 N N . GLN B 1 112 ? 30.749 46.825 41.111 1.00 76.85 112 GLN B N 1
ATOM 4511 C CA . GLN B 1 112 ? 29.829 46.033 41.905 1.00 71.32 112 GLN B CA 1
ATOM 4512 C C . GLN B 1 112 ? 28.548 45.744 41.142 1.00 62.25 112 GLN B C 1
ATOM 4513 O O . GLN B 1 112 ? 28.001 46.626 40.478 1.00 57.30 112 GLN B O 1
ATOM 4519 N N . VAL B 1 113 ? 28.092 44.495 41.236 1.00 55.75 113 VAL B N 1
ATOM 4520 C CA . VAL B 1 113 ? 26.803 44.090 40.699 1.00 51.73 113 VAL B CA 1
ATOM 4521 C C . VAL B 1 113 ? 25.710 44.259 41.744 1.00 50.10 113 VAL B C 1
ATOM 4522 O O . VAL B 1 113 ? 25.792 43.709 42.846 1.00 47.76 113 VAL B O 1
ATOM 4526 N N . TYR B 1 114 ? 24.679 45.014 41.384 1.00 48.72 114 TYR B N 1
ATOM 4527 C CA . TYR B 1 114 ? 23.512 45.159 42.237 1.00 50.36 114 TYR B CA 1
ATOM 4528 C C . TYR B 1 114 ? 22.279 44.499 41.602 1.00 47.99 114 TYR B C 1
ATOM 4529 O O . TYR B 1 114 ? 21.993 44.687 40.413 1.00 50.00 114 TYR B O 1
ATOM 4538 N N . LEU B 1 115 ? 21.573 43.712 42.404 1.00 40.63 115 LEU B N 1
ATOM 4539 C CA . LEU B 1 115 ? 20.283 43.165 42.026 1.00 43.77 115 LEU B CA 1
ATOM 4540 C C . LEU B 1 115 ? 19.291 43.638 43.067 1.00 43.06 115 LEU B C 1
ATOM 4541 O O . LEU B 1 115 ? 19.485 43.407 44.262 1.00 42.44 115 LEU B O 1
ATOM 4546 N N . PHE B 1 116 ? 18.245 44.321 42.613 1.00 43.98 116 PHE B N 1
ATOM 4547 C CA . PHE B 1 116 ? 17.272 44.913 43.518 1.00 42.70 116 PHE B CA 1
ATOM 4548 C C . PHE B 1 116 ? 15.934 44.186 43.410 1.00 44.46 116 PHE B C 1
ATOM 4549 O O . PHE B 1 116 ? 15.413 43.975 42.312 1.00 42.66 116 PHE B O 1
ATOM 4557 N N . LYS B 1 117 ? 15.357 43.804 44.538 1.00 40.73 117 LYS B N 1
ATOM 4558 C CA . LYS B 1 117 ? 14.053 43.206 44.425 1.00 39.82 117 LYS B CA 1
ATOM 4559 C C . LYS B 1 117 ? 13.073 44.284 44.851 1.00 38.45 117 LYS B C 1
ATOM 4560 O O . LYS B 1 117 ? 12.591 44.286 45.976 1.00 40.56 117 LYS B O 1
ATOM 4566 N N . ASN B 1 118 ? 12.660 45.086 43.875 1.00 34.72 118 ASN B N 1
ATOM 4567 C CA . ASN B 1 118 ? 11.679 46.142 44.052 1.00 36.62 118 ASN B CA 1
ATOM 4568 C C . ASN B 1 118 ? 10.912 46.233 42.746 1.00 37.54 118 ASN B C 1
ATOM 4569 O O . ASN B 1 118 ? 11.073 45.366 41.896 1.00 37.55 118 ASN B O 1
ATOM 4574 N N . ASN B 1 119 ? 9.994 47.187 42.638 1.00 34.26 119 ASN B N 1
ATOM 4575 C CA . ASN B 1 119 ? 9.142 47.310 41.451 1.00 33.91 119 ASN B CA 1
ATOM 4576 C C . ASN B 1 119 ? 9.346 48.478 40.486 1.00 39.22 119 ASN B C 1
ATOM 4577 O O . ASN B 1 119 ? 8.650 48.565 39.471 1.00 35.64 119 ASN B O 1
ATOM 4582 N N . VAL B 1 120 ? 10.254 49.386 40.831 1.00 40.93 120 VAL B N 1
ATOM 4583 C CA . VAL B 1 120 ? 10.509 50.585 40.036 1.00 45.67 120 VAL B CA 1
ATOM 4584 C C . VAL B 1 120 ? 11.993 50.924 40.126 1.00 51.00 120 VAL B C 1
ATOM 4585 O O . VAL B 1 120 ? 12.633 50.649 41.144 1.00 54.63 120 VAL B O 1
ATOM 4589 N N . ASP B 1 121 ? 12.545 51.503 39.064 1.00 48.74 121 ASP B N 1
ATOM 4590 C CA . ASP B 1 121 ? 13.882 52.084 39.157 1.00 52.93 121 ASP B CA 1
ATOM 4591 C C . ASP B 1 121 ? 13.847 53.611 38.963 1.00 59.82 121 ASP B C 1
ATOM 4592 O O . ASP B 1 121 ? 12.806 54.185 38.642 1.00 59.58 121 ASP B O 1
ATOM 4597 N N . SER B 1 122 ? 14.993 54.262 39.131 1.00 66.39 122 SER B N 1
ATOM 4598 C CA . SER B 1 122 ? 15.046 55.718 39.063 1.00 71.26 122 SER B CA 1
ATOM 4599 C C . SER B 1 122 ? 14.644 56.227 37.686 1.00 74.71 122 SER B C 1
ATOM 4600 O O . SER B 1 122 ? 14.272 57.393 37.527 1.00 76.53 122 SER B O 1
ATOM 4603 N N . VAL B 1 123 ? 14.715 55.348 36.691 1.00 74.04 123 VAL B N 1
ATOM 4604 C CA . VAL B 1 123 ? 14.444 55.748 35.314 1.00 74.47 123 VAL B CA 1
ATOM 4605 C C . VAL B 1 123 ? 12.990 55.541 34.870 1.00 71.16 123 VAL B C 1
ATOM 4606 O O . VAL B 1 123 ? 12.626 55.896 33.751 1.00 72.54 123 VAL B O 1
ATOM 4610 N N . GLY B 1 124 ? 12.161 54.967 35.736 1.00 67.92 124 GLY B N 1
ATOM 4611 C CA . GLY B 1 124 ? 10.755 54.777 35.414 1.00 65.65 124 GLY B CA 1
ATOM 4612 C C . GLY B 1 124 ? 10.342 53.422 34.853 1.00 59.90 124 GLY B C 1
ATOM 4613 O O . GLY B 1 124 ? 9.183 53.236 34.466 1.00 56.26 124 GLY B O 1
ATOM 4614 N N . ASN B 1 125 ? 11.275 52.475 34.796 1.00 56.53 125 ASN B N 1
ATOM 4615 C CA . ASN B 1 125 ? 10.924 51.096 34.448 1.00 53.93 125 ASN B CA 1
ATOM 4616 C C . ASN B 1 125 ? 10.079 50.432 35.543 1.00 47.42 125 ASN B C 1
ATOM 4617 O O . ASN B 1 125 ? 10.188 50.773 36.720 1.00 44.55 125 ASN B O 1
ATOM 4622 N N . SER B 1 126 ? 9.229 49.492 35.150 1.00 45.21 126 SER B N 1
ATOM 4623 C CA . SER B 1 126 ? 8.468 48.698 36.109 1.00 48.53 126 SER B CA 1
ATOM 4624 C C . SER B 1 126 ? 8.963 47.241 36.112 1.00 47.17 126 SER B C 1
ATOM 4625 O O . SER B 1 126 ? 9.380 46.724 35.071 1.00 50.58 126 SER B O 1
ATOM 4628 N N . TYR B 1 127 ? 8.920 46.601 37.284 1.00 38.47 127 TYR B N 1
ATOM 4629 C CA . TYR B 1 127 ? 9.321 45.198 37.471 1.00 41.61 127 TYR B CA 1
ATOM 4630 C C . TYR B 1 127 ? 8.208 44.542 38.274 1.00 37.59 127 TYR B C 1
ATOM 4631 O O . TYR B 1 127 ? 7.759 45.105 39.272 1.00 38.03 127 TYR B O 1
ATOM 4640 N N . GLY B 1 128 ? 7.731 43.381 37.842 1.00 34.41 128 GLY B N 1
ATOM 4641 C CA . GLY B 1 128 ? 6.606 42.764 38.529 1.00 32.22 128 GLY B CA 1
ATOM 4642 C C . GLY B 1 128 ? 6.935 41.680 39.543 1.00 35.41 128 GLY B C 1
ATOM 4643 O O . GLY B 1 128 ? 7.924 40.950 39.405 1.00 35.45 128 GLY B O 1
ATOM 4644 N N . CYS B 1 129 ? 6.081 41.556 40.555 1.00 34.61 129 CYS B N 1
ATOM 4645 C CA . CYS B 1 129 ? 6.078 40.379 41.398 1.00 36.41 129 CYS B CA 1
ATOM 4646 C C . CYS B 1 129 ? 4.669 39.833 41.270 1.00 37.84 129 CYS B C 1
ATOM 4647 O O . CYS B 1 129 ? 3.741 40.355 41.875 1.00 39.62 129 CYS B O 1
ATOM 4650 N N . HIS B 1 130 ? 4.521 38.746 40.526 1.00 33.61 130 HIS B N 1
ATOM 4651 C CA . HIS B 1 130 ? 3.197 38.222 40.210 1.00 37.54 130 HIS B CA 1
ATOM 4652 C C . HIS B 1 130 ? 2.876 36.932 40.977 1.00 34.48 130 HIS B C 1
ATOM 4653 O O . HIS B 1 130 ? 3.750 36.114 41.231 1.00 30.57 130 HIS B O 1
ATOM 4660 N N . GLU B 1 131 ? 1.621 36.785 41.365 1.00 31.88 131 GLU B N 1
ATOM 4661 C CA . GLU B 1 131 ? 1.165 35.629 42.139 1.00 35.83 131 GLU B CA 1
ATOM 4662 C C . GLU B 1 131 ? 0.301 34.736 41.251 1.00 33.27 131 GLU B C 1
ATOM 4663 O O . GLU B 1 131 ? -0.513 35.233 40.455 1.00 31.33 131 GLU B O 1
ATOM 4669 N N . ASN B 1 132 ? 0.492 33.426 41.382 1.00 32.19 132 ASN B N 1
ATOM 4670 C CA . ASN B 1 132 ? -0.337 32.433 40.695 1.00 34.84 132 ASN B CA 1
ATOM 4671 C C . ASN B 1 132 ? -1.047 31.573 41.727 1.00 33.07 132 ASN B C 1
ATOM 4672 O O . ASN B 1 132 ? -0.419 31.091 42.666 1.00 30.23 132 ASN B O 1
ATOM 4677 N N . TYR B 1 133 ? -2.349 31.385 41.541 1.00 31.33 133 TYR B N 1
ATOM 4678 C CA . TYR B 1 133 ? -3.164 30.593 42.457 1.00 36.12 133 TYR B CA 1
ATOM 4679 C C . TYR B 1 133 ? -4.003 29.602 41.658 1.00 33.35 133 TYR B C 1
ATOM 4680 O O . TYR B 1 133 ? -4.711 29.988 40.725 1.00 38.95 133 TYR B O 1
ATOM 4689 N N . LEU B 1 134 ? -3.916 28.328 42.013 1.00 33.25 134 LEU B N 1
ATOM 4690 C CA . LEU B 1 134 ? -4.832 27.336 41.457 1.00 35.52 134 LEU B CA 1
ATOM 4691 C C . LEU B 1 134 ? -6.150 27.518 42.191 1.00 37.10 134 LEU B C 1
ATOM 4692 O O . LEU B 1 134 ? -6.163 27.625 43.421 1.00 39.93 134 LEU B O 1
ATOM 4697 N N . VAL B 1 135 ? -7.251 27.621 41.452 1.00 37.84 135 VAL B N 1
ATOM 4698 C CA . VAL B 1 135 ? -8.572 27.716 42.085 1.00 43.35 135 VAL B CA 1
ATOM 4699 C C . VAL B 1 135 ? -9.494 26.672 41.473 1.00 54.28 135 VAL B C 1
ATOM 4700 O O . VAL B 1 135 ? -9.154 26.062 40.453 1.00 54.72 135 VAL B O 1
ATOM 4704 N N . GLY B 1 136 ? -10.641 26.451 42.114 1.00 68.21 136 GLY B N 1
ATOM 4705 C CA . GLY B 1 136 ? -11.616 25.488 41.626 1.00 80.96 136 GLY B CA 1
ATOM 4706 C C . GLY B 1 136 ? -12.276 25.928 40.330 1.00 89.52 136 GLY B C 1
ATOM 4707 O O . GLY B 1 136 ? -12.797 27.043 40.243 1.00 90.05 136 GLY B O 1
ATOM 4708 N N . ARG B 1 137 ? -12.267 25.051 39.327 1.00 94.92 137 ARG B N 1
ATOM 4709 C CA . ARG B 1 137 ? -12.821 25.385 38.015 1.00 101.66 137 ARG B CA 1
ATOM 4710 C C . ARG B 1 137 ? -14.328 25.632 38.057 1.00 106.00 137 ARG B C 1
ATOM 4711 O O . ARG B 1 137 ? -14.922 26.052 37.065 1.00 106.52 137 ARG B O 1
ATOM 4719 N N . SER B 1 138 ? -14.940 25.359 39.203 1.00 108.65 138 SER B N 1
ATOM 4720 C CA . SER B 1 138 ? -16.370 25.577 39.382 1.00 110.51 138 SER B CA 1
ATOM 4721 C C . SER B 1 138 ? -16.746 27.035 39.146 1.00 111.96 138 SER B C 1
ATOM 4722 O O . SER B 1 138 ? -17.672 27.334 38.389 1.00 112.24 138 SER B O 1
ATOM 4725 N N . MET B 1 139 ? -16.018 27.936 39.802 1.00 113.06 139 MET B N 1
ATOM 4726 C CA . MET B 1 139 ? -16.335 29.365 39.791 1.00 113.53 139 MET B CA 1
ATOM 4727 C C . MET B 1 139 ? -16.004 30.073 38.479 1.00 111.60 139 MET B C 1
ATOM 4728 O O . MET B 1 139 ? -14.868 30.016 38.004 1.00 111.02 139 MET B O 1
ATOM 4733 N N . PRO B 1 140 ? -17.002 30.755 37.895 1.00 110.65 140 PRO B N 1
ATOM 4734 C CA . PRO B 1 140 ? -16.817 31.536 36.669 1.00 109.79 140 PRO B CA 1
ATOM 4735 C C . PRO B 1 140 ? -15.716 32.579 36.833 1.00 107.92 140 PRO B C 1
ATOM 4736 O O . PRO B 1 140 ? -15.663 33.290 37.839 1.00 104.90 140 PRO B O 1
ATOM 4740 N N . LEU B 1 141 ? -14.852 32.661 35.827 1.00 109.44 141 LEU B N 1
ATOM 4741 C CA . LEU B 1 141 ? -13.646 33.481 35.871 1.00 109.33 141 LEU B CA 1
ATOM 4742 C C . LEU B 1 141 ? -13.877 34.921 36.333 1.00 106.04 141 LEU B C 1
ATOM 4743 O O . LEU B 1 141 ? -13.147 35.436 37.184 1.00 104.06 141 LEU B O 1
ATOM 4748 N N . LYS B 1 142 ? -14.893 35.566 35.772 1.00 104.01 142 LYS B N 1
ATOM 4749 C CA . LYS B 1 142 ? -15.141 36.977 36.035 1.00 101.17 142 LYS B CA 1
ATOM 4750 C C . LYS B 1 142 ? -15.800 37.224 37.396 1.00 94.91 142 LYS B C 1
ATOM 4751 O O . LYS B 1 142 ? -15.535 38.238 38.048 1.00 93.14 142 LYS B O 1
ATOM 4757 N N . ALA B 1 143 ? -16.659 36.302 37.819 1.00 89.43 143 ALA B N 1
ATOM 4758 C CA . ALA B 1 143 ? -17.364 36.453 39.087 1.00 83.27 143 ALA B CA 1
ATOM 4759 C C . ALA B 1 143 ? -16.371 36.418 40.243 1.00 78.32 143 ALA B C 1
ATOM 4760 O O . ALA B 1 143 ? -16.590 37.025 41.292 1.00 75.80 143 ALA B O 1
ATOM 4762 N N . LEU B 1 144 ? -15.276 35.696 40.036 1.00 76.99 144 LEU B N 1
ATOM 4763 C CA . LEU B 1 144 ? -14.229 35.591 41.043 1.00 77.35 144 LEU B CA 1
ATOM 4764 C C . LEU B 1 144 ? -13.488 36.908 41.183 1.00 72.13 144 LEU B C 1
ATOM 4765 O O . LEU B 1 144 ? -13.274 37.398 42.289 1.00 70.01 144 LEU B O 1
ATOM 4770 N N . GLY B 1 145 ? -13.084 37.469 40.051 1.00 70.99 145 GLY B N 1
ATOM 4771 C CA . GLY B 1 145 ? -12.472 38.779 40.050 1.00 71.17 145 GLY B CA 1
ATOM 4772 C C . GLY B 1 145 ? -13.326 39.794 40.786 1.00 74.18 145 GLY B C 1
ATOM 4773 O O . GLY B 1 145 ? -12.843 40.463 41.702 1.00 77.37 145 GLY B O 1
ATOM 4774 N N . LYS B 1 146 ? -14.596 39.904 40.402 1.00 73.19 146 LYS B N 1
ATOM 4775 C CA . LYS B 1 146 ? -15.470 40.920 40.979 1.00 80.31 146 LYS B CA 1
ATOM 4776 C C . LYS B 1 146 ? -15.402 40.897 42.501 1.00 78.21 146 LYS B C 1
ATOM 4777 O O . LYS B 1 146 ? -15.300 41.949 43.134 1.00 76.58 146 LYS B O 1
ATOM 4783 N N . ARG B 1 147 ? -15.462 39.692 43.072 1.00 74.70 147 ARG B N 1
ATOM 4784 C CA . ARG B 1 147 ? -15.509 39.490 44.526 1.00 71.35 147 ARG B CA 1
ATOM 4785 C C . ARG B 1 147 ? -14.132 39.526 45.192 1.00 61.27 147 ARG B C 1
ATOM 4786 O O . ARG B 1 147 ? -14.017 39.662 46.412 1.00 57.50 147 ARG B O 1
ATOM 4794 N N . LEU B 1 148 ? -13.101 39.316 44.384 1.00 51.20 148 LEU B N 1
ATOM 4795 C CA . LEU B 1 148 ? -11.717 39.418 44.813 1.00 45.89 148 LEU B CA 1
ATOM 4796 C C . LEU B 1 148 ? -11.192 40.851 44.767 1.00 39.07 148 LEU B C 1
ATOM 4797 O O . LEU B 1 148 ? -10.386 41.257 45.595 1.00 40.52 148 LEU B O 1
ATOM 4802 N N . MET B 1 149 ? -11.659 41.614 43.788 1.00 36.33 149 MET B N 1
ATOM 4803 C CA . MET B 1 149 ? -11.103 42.939 43.491 1.00 42.38 149 MET B CA 1
ATOM 4804 C C . MET B 1 149 ? -11.082 43.994 44.634 1.00 40.83 149 MET B C 1
ATOM 4805 O O . MET B 1 149 ? -10.066 44.645 44.855 1.00 39.63 149 MET B O 1
ATOM 4810 N N . PRO B 1 150 ? -12.208 44.189 45.337 1.00 44.07 150 PRO B N 1
ATOM 4811 C CA . PRO B 1 150 ? -12.234 45.178 46.427 1.00 42.92 150 PRO B CA 1
ATOM 4812 C C . PRO B 1 150 ? -11.107 44.922 47.423 1.00 39.53 150 PRO B C 1
ATOM 4813 O O . PRO B 1 150 ? -10.367 45.836 47.796 1.00 38.00 150 PRO B O 1
ATOM 4817 N N . PHE B 1 151 ? -10.968 43.661 47.818 1.00 35.18 151 PHE B N 1
ATOM 4818 C CA . PHE B 1 151 ? -9.881 43.223 48.673 1.00 37.55 151 PHE B CA 1
ATOM 4819 C C . PHE B 1 151 ? -8.497 43.492 48.059 1.00 37.45 151 PHE B C 1
ATOM 4820 O O . PHE B 1 151 ? -7.604 44.016 48.737 1.00 38.63 151 PHE B O 1
ATOM 4828 N N . LEU B 1 152 ? -8.313 43.115 46.793 1.00 33.88 152 LEU B N 1
ATOM 4829 C CA . LEU B 1 152 ? -7.010 43.288 46.123 1.00 34.73 152 LEU B CA 1
ATOM 4830 C C . LEU B 1 152 ? -6.591 44.747 45.977 1.00 35.29 152 LEU B C 1
ATOM 4831 O O . LEU B 1 152 ? -5.427 45.078 46.192 1.00 38.90 152 LEU B O 1
ATOM 4836 N N . ILE B 1 153 ? -7.527 45.611 45.581 1.00 36.01 153 ILE B N 1
ATOM 4837 C CA . ILE B 1 153 ? -7.216 47.039 45.415 1.00 33.81 153 ILE B CA 1
ATOM 4838 C C . ILE B 1 153 ? -6.717 47.661 46.731 1.00 33.64 153 ILE B C 1
ATOM 4839 O O . ILE B 1 153 ? -5.810 48.505 46.730 1.00 34.09 153 ILE B O 1
ATOM 4844 N N . THR B 1 154 ? -7.284 47.212 47.851 1.00 34.84 154 THR B N 1
ATOM 4845 C CA . THR B 1 154 ? -6.962 47.788 49.158 1.00 34.16 154 THR B CA 1
ATOM 4846 C C . THR B 1 154 ? -5.861 47.047 49.919 1.00 38.55 154 THR B C 1
ATOM 4847 O O . THR B 1 154 ? -5.417 47.514 50.973 1.00 37.21 154 THR B O 1
ATOM 4851 N N . ARG B 1 155 ? -5.409 45.914 49.374 1.00 35.65 155 ARG B N 1
ATOM 4852 C CA . ARG B 1 155 ? -4.461 45.038 50.061 1.00 32.79 155 ARG B CA 1
ATOM 4853 C C . ARG B 1 155 ? -3.113 45.733 50.266 1.00 33.19 155 ARG B C 1
ATOM 4854 O O . ARG B 1 155 ? -2.407 45.494 51.251 1.00 34.98 155 ARG B O 1
ATOM 4862 N N . GLN B 1 156 ? -2.773 46.618 49.342 1.00 30.76 156 GLN B N 1
ATOM 4863 C CA . GLN B 1 156 ? -1.561 47.412 49.451 1.00 35.05 156 GLN B CA 1
ATOM 4864 C C . GLN B 1 156 ? -1.415 48.056 50.848 1.00 35.39 156 GLN B C 1
ATOM 4865 O O . GLN B 1 156 ? -0.306 48.176 51.356 1.00 33.29 156 GLN B O 1
ATOM 4871 N N . LEU B 1 157 ? -2.521 48.436 51.481 1.00 32.35 157 LEU B N 1
ATOM 4872 C CA . LEU B 1 157 ? -2.448 48.996 52.836 1.00 39.65 157 LEU B CA 1
ATOM 4873 C C . LEU B 1 157 ? -1.704 48.100 53.824 1.00 40.54 157 LEU B C 1
ATOM 4874 O O . LEU B 1 157 ? -0.896 48.578 54.619 1.00 43.15 157 LEU B O 1
ATOM 4879 N N . ILE B 1 158 ? -2.018 46.808 53.817 1.00 35.09 158 ILE B N 1
ATOM 4880 C CA . ILE B 1 158 ? -1.407 45.899 54.789 1.00 38.13 158 ILE B CA 1
ATOM 4881 C C . ILE B 1 158 ? -0.035 45.362 54.396 1.00 41.87 158 ILE B C 1
ATOM 4882 O O . ILE B 1 158 ? 0.750 44.953 55.255 1.00 42.61 158 ILE B O 1
ATOM 4887 N N . CYS B 1 159 ? 0.174 45.197 53.097 1.00 40.34 159 CYS B N 1
ATOM 4888 C CA . CYS B 1 159 ? 1.421 44.616 52.605 1.00 42.83 159 CYS B CA 1
ATOM 4889 C C . CYS B 1 159 ? 2.388 45.417 51.723 1.00 41.39 159 CYS B C 1
ATOM 4890 O O . CYS B 1 159 ? 3.322 44.831 51.179 1.00 38.80 159 CYS B O 1
ATOM 4893 N N . GLY B 1 160 ? 2.126 46.700 51.482 1.00 41.13 160 GLY B N 1
ATOM 4894 C CA . GLY B 1 160 ? 2.979 47.474 50.592 1.00 35.53 160 GLY B CA 1
ATOM 4895 C C . GLY B 1 160 ? 4.443 47.523 51.025 1.00 35.25 160 GLY B C 1
ATOM 4896 O O . GLY B 1 160 ? 4.748 47.338 52.195 1.00 38.15 160 GLY B O 1
ATOM 4897 N N . ALA B 1 161 ? 5.353 47.734 50.078 1.00 30.82 161 ALA B N 1
ATOM 4898 C CA . ALA B 1 161 ? 6.777 47.880 50.389 1.00 31.53 161 ALA B CA 1
ATOM 4899 C C . ALA B 1 161 ? 7.306 49.314 50.527 1.00 35.03 161 ALA B C 1
ATOM 4900 O O . ALA B 1 161 ? 8.436 49.516 50.979 1.00 38.14 161 ALA B O 1
ATOM 4902 N N . GLY B 1 162 ? 6.513 50.286 50.091 1.00 36.68 162 GLY B N 1
ATOM 4903 C CA . GLY B 1 162 ? 6.848 51.703 50.204 1.00 35.19 162 GLY B CA 1
ATOM 4904 C C . GLY B 1 162 ? 7.731 52.234 49.089 1.00 37.21 162 GLY B C 1
ATOM 4905 O O . GLY B 1 162 ? 8.576 51.517 48.541 1.00 35.31 162 GLY B O 1
ATOM 4906 N N . ARG B 1 163 ? 7.544 53.504 48.743 1.00 35.06 163 ARG B N 1
ATOM 4907 C CA . ARG B 1 163 ? 8.514 54.202 47.907 1.00 38.33 163 ARG B CA 1
ATOM 4908 C C . ARG B 1 163 ? 8.340 55.709 48.051 1.00 39.15 163 ARG B C 1
ATOM 4909 O O . ARG B 1 163 ? 7.276 56.181 48.437 1.00 37.52 163 ARG B O 1
ATOM 4917 N N . ILE B 1 164 ? 9.383 56.455 47.713 1.00 36.91 164 ILE B N 1
ATOM 4918 C CA . ILE B 1 164 ? 9.297 57.910 47.682 1.00 40.54 164 ILE B CA 1
ATOM 4919 C C . ILE B 1 164 ? 8.950 58.354 46.273 1.00 39.37 164 ILE B C 1
ATOM 4920 O O . ILE B 1 164 ? 9.709 58.116 45.349 1.00 36.76 164 ILE B O 1
ATOM 4925 N N . HIS B 1 165 ? 7.787 58.974 46.114 1.00 41.44 165 HIS B N 1
ATOM 4926 C CA . HIS B 1 165 ? 7.351 59.438 44.806 1.00 41.96 165 HIS B CA 1
ATOM 4927 C C . HIS B 1 165 ? 7.908 60.832 44.535 1.00 46.55 165 HIS B C 1
ATOM 4928 O O . HIS B 1 165 ? 7.758 61.740 45.359 1.00 44.45 165 HIS B O 1
ATOM 4935 N N . HIS B 1 166 ? 8.562 60.984 43.388 1.00 52.39 166 HIS B N 1
ATOM 4936 C CA . HIS B 1 166 ? 9.086 62.275 42.954 1.00 59.57 166 HIS B CA 1
ATOM 4937 C C . HIS B 1 166 ? 8.361 62.762 41.714 1.00 58.34 166 HIS B C 1
ATOM 4938 O O . HIS B 1 166 ? 8.556 62.228 40.631 1.00 62.12 166 HIS B O 1
ATOM 4945 N N . PRO B 1 167 ? 7.547 63.802 41.869 1.00 58.60 167 PRO B N 1
ATOM 4946 C CA . PRO B 1 167 ? 6.849 64.434 40.750 1.00 64.33 167 PRO B CA 1
ATOM 4947 C C . PRO B 1 167 ? 7.837 64.817 39.648 1.00 68.41 167 PRO B C 1
ATOM 4948 O O . PRO B 1 167 ? 8.972 65.188 39.948 1.00 63.19 167 PRO B O 1
ATOM 4952 N N . ASN B 1 168 ? 7.406 64.738 38.393 1.00 75.16 168 ASN B N 1
ATOM 4953 C CA . ASN B 1 168 ? 8.214 65.238 37.285 1.00 81.14 168 ASN B CA 1
ATOM 4954 C C . ASN B 1 168 ? 7.848 66.693 37.001 1.00 85.16 168 ASN B C 1
ATOM 4955 O O . ASN B 1 168 ? 6.762 66.983 36.491 1.00 85.81 168 ASN B O 1
ATOM 4960 N N . PRO B 1 169 ? 8.755 67.618 37.342 1.00 88.75 169 PRO B N 1
ATOM 4961 C CA . PRO B 1 169 ? 8.468 69.053 37.250 1.00 96.05 169 PRO B CA 1
ATOM 4962 C C . PRO B 1 169 ? 8.147 69.468 35.821 1.00 102.83 169 PRO B C 1
ATOM 4963 O O . PRO B 1 169 ? 7.485 70.482 35.609 1.00 103.43 169 PRO B O 1
ATOM 4967 N N . LEU B 1 170 ? 8.613 68.682 34.856 1.00 108.31 170 LEU B N 1
ATOM 4968 C CA . LEU B 1 170 ? 8.346 68.957 33.448 1.00 112.80 170 LEU B CA 1
ATOM 4969 C C . LEU B 1 170 ? 6.938 68.540 33.039 1.00 112.28 170 LEU B C 1
ATOM 4970 O O . LEU B 1 170 ? 6.483 68.859 31.942 1.00 115.12 170 LEU B O 1
ATOM 4975 N N . ASP B 1 171 ? 6.249 67.825 33.920 1.00 107.89 171 ASP B N 1
ATOM 4976 C CA . ASP B 1 171 ? 4.861 67.470 33.668 1.00 106.00 171 ASP B CA 1
ATOM 4977 C C . ASP B 1 171 ? 3.943 68.457 34.387 1.00 105.68 171 ASP B C 1
ATOM 4978 O O . ASP B 1 171 ? 3.930 68.520 35.618 1.00 105.39 171 ASP B O 1
ATOM 4983 N N . LYS B 1 172 ? 3.193 69.240 33.616 1.00 105.09 172 LYS B N 1
ATOM 4984 C CA . LYS B 1 172 ? 2.239 70.182 34.191 1.00 104.14 172 LYS B CA 1
ATOM 4985 C C . LYS B 1 172 ? 0.966 69.441 34.576 1.00 106.88 172 LYS B C 1
ATOM 4986 O O . LYS B 1 172 ? 0.125 69.968 35.307 1.00 109.42 172 LYS B O 1
ATOM 4992 N N . GLY B 1 173 ? 0.841 68.210 34.082 1.00 105.63 173 GLY B N 1
ATOM 4993 C CA . GLY B 1 173 ? -0.305 67.365 34.372 1.00 104.69 173 GLY B CA 1
ATOM 4994 C C . GLY B 1 173 ? -0.041 66.324 35.448 1.00 102.98 173 GLY B C 1
ATOM 4995 O O . GLY B 1 173 ? -0.737 65.309 35.530 1.00 101.68 173 GLY B O 1
ATOM 4996 N N . GLU B 1 174 ? 0.968 66.575 36.277 1.00 100.93 174 GLU B N 1
ATOM 4997 C CA . GLU B 1 174 ? 1.294 65.674 37.372 1.00 96.01 174 GLU B CA 1
ATOM 4998 C C . GLU B 1 174 ? 0.286 65.905 38.486 1.00 89.26 174 GLU B C 1
ATOM 4999 O O . GLU B 1 174 ? 0.163 67.019 39.000 1.00 90.04 174 GLU B O 1
ATOM 5005 N N . SER B 1 175 ? -0.447 64.857 38.847 1.00 80.21 175 SER B N 1
ATOM 5006 C CA . SER B 1 175 ? -1.499 64.987 39.846 1.00 70.65 175 SER B CA 1
ATOM 5007 C C . SER B 1 175 ? -1.020 64.803 41.293 1.00 61.81 175 SER B C 1
ATOM 5008 O O . SER B 1 175 ? -1.701 65.238 42.243 1.00 48.82 175 SER B O 1
ATOM 5011 N N . PHE B 1 176 ? 0.165 64.206 41.451 1.00 59.45 176 PHE B N 1
ATOM 5012 C CA . PHE B 1 176 ? 0.668 63.827 42.773 1.00 52.77 176 PHE B CA 1
ATOM 5013 C C . PHE B 1 176 ? 1.968 64.537 43.126 1.00 49.92 176 PHE B C 1
ATOM 5014 O O . PHE B 1 176 ? 2.855 64.678 42.288 1.00 50.98 176 PHE B O 1
ATOM 5022 N N . PRO B 1 177 ? 2.105 64.927 44.398 1.00 45.43 177 PRO B N 1
ATOM 5023 C CA . PRO B 1 177 ? 3.263 65.670 44.892 1.00 48.83 177 PRO B CA 1
ATOM 5024 C C . PRO B 1 177 ? 4.378 64.764 45.388 1.00 46.85 177 PRO B C 1
ATOM 5025 O O . PRO B 1 177 ? 4.210 63.540 45.460 1.00 41.81 177 PRO B O 1
ATOM 5029 N N . LEU B 1 178 ? 5.498 65.383 45.762 1.00 46.27 178 LEU B N 1
ATOM 5030 C CA . LEU B 1 178 ? 6.548 64.699 46.497 1.00 47.89 178 LEU B CA 1
ATOM 5031 C C . LEU B 1 178 ? 5.940 64.131 47.768 1.00 47.28 178 LEU B C 1
ATOM 5032 O O . LEU B 1 178 ? 5.310 64.856 48.528 1.00 46.92 178 LEU B O 1
ATOM 5037 N N . GLY B 1 179 ? 6.114 62.831 47.994 1.00 46.47 179 GLY B N 1
ATOM 5038 C CA . GLY B 1 179 ? 5.526 62.182 49.157 1.00 40.49 179 GLY B CA 1
ATOM 5039 C C . GLY B 1 179 ? 5.882 60.708 49.267 1.00 45.68 179 GLY B C 1
ATOM 5040 O O . GLY B 1 179 ? 6.333 60.096 48.296 1.00 44.91 179 GLY B O 1
ATOM 5041 N N . TYR B 1 180 ? 5.689 60.150 50.461 1.00 47.75 180 TYR B N 1
ATOM 5042 C CA . TYR B 1 180 ? 5.930 58.733 50.715 1.00 49.01 180 TYR B CA 1
ATOM 5043 C C . TYR B 1 180 ? 4.694 57.914 50.390 1.00 50.75 180 TYR B C 1
ATOM 5044 O O . TYR B 1 180 ? 3.620 58.181 50.920 1.00 52.46 180 TYR B O 1
ATOM 5053 N N . CYS B 1 181 ? 4.855 56.917 49.524 1.00 48.81 181 CYS B N 1
ATOM 5054 C CA . CYS B 1 181 ? 3.769 56.005 49.173 1.00 45.28 181 CYS B CA 1
ATOM 5055 C C . CYS B 1 181 ? 3.986 54.667 49.848 1.00 43.22 181 CYS B C 1
ATOM 5056 O O . CYS B 1 181 ? 5.114 54.209 49.967 1.00 46.90 181 CYS B O 1
ATOM 5059 N N . ILE B 1 182 ? 2.905 54.034 50.287 1.00 39.74 182 ILE B N 1
ATOM 5060 C CA . ILE B 1 182 ? 3.009 52.709 50.900 1.00 41.33 182 ILE B CA 1
ATOM 5061 C C . ILE B 1 182 ? 3.246 51.600 49.855 1.00 41.72 182 ILE B C 1
ATOM 5062 O O . ILE B 1 182 ? 3.802 50.535 50.162 1.00 41.14 182 ILE B O 1
ATOM 5067 N N . SER B 1 183 ? 2.838 51.869 48.618 1.00 42.50 183 SER B N 1
ATOM 5068 C CA . SER B 1 183 ? 2.886 50.878 47.547 1.00 44.46 183 SER B CA 1
ATOM 5069 C C . SER B 1 183 ? 3.801 51.301 46.406 1.00 40.39 183 SER B C 1
ATOM 5070 O O . SER B 1 183 ? 3.831 52.465 46.024 1.00 41.18 183 SER B O 1
ATOM 5073 N N . GLN B 1 184 ? 4.543 50.348 45.861 1.00 35.99 184 GLN B N 1
ATOM 5074 C CA . GLN B 1 184 ? 5.395 50.622 44.704 1.00 39.77 184 GLN B CA 1
ATOM 5075 C C . GLN B 1 184 ? 4.649 50.572 43.370 1.00 42.08 184 GLN B C 1
ATOM 5076 O O . GLN B 1 184 ? 4.869 51.394 42.484 1.00 46.57 184 GLN B O 1
ATOM 5082 N N . ARG B 1 185 ? 3.778 49.585 43.242 1.00 35.73 185 ARG B N 1
ATOM 5083 C CA . ARG B 1 185 ? 3.201 49.186 41.964 1.00 37.93 185 ARG B CA 1
ATOM 5084 C C . ARG B 1 185 ? 1.988 49.985 41.492 1.00 34.66 185 ARG B C 1
ATOM 5085 O O . ARG B 1 185 ? 1.676 49.991 40.304 1.00 37.06 185 ARG B O 1
ATOM 5093 N N . SER B 1 186 ? 1.298 50.645 42.419 1.00 32.11 186 SER B N 1
ATOM 5094 C CA . SER B 1 186 ? -0.007 51.246 42.108 1.00 39.01 186 SER B CA 1
ATOM 5095 C C . SER B 1 186 ? -0.075 52.150 40.872 1.00 36.82 186 SER B C 1
ATOM 5096 O O . SER B 1 186 ? -0.985 51.995 40.056 1.00 32.17 186 SER B O 1
ATOM 5099 N N . ASP B 1 187 ? 0.867 53.081 40.731 1.00 29.39 187 ASP B N 1
ATOM 5100 C CA . ASP B 1 187 ? 0.838 53.990 39.576 1.00 34.39 187 ASP B CA 1
ATOM 5101 C C . ASP B 1 187 ? 0.969 53.233 38.252 1.00 36.12 187 ASP B C 1
ATOM 5102 O O . ASP B 1 187 ? 0.230 53.491 37.302 1.00 37.01 187 ASP B O 1
ATOM 5107 N N . HIS B 1 188 ? 1.921 52.310 38.189 1.00 36.49 188 HIS B N 1
ATOM 5108 C CA . HIS B 1 188 ? 2.122 51.525 36.974 1.00 42.46 188 HIS B CA 1
ATOM 5109 C C . HIS B 1 188 ? 0.938 50.615 36.653 1.00 39.98 188 HIS B C 1
ATOM 5110 O O . HIS B 1 188 ? 0.620 50.403 35.491 1.00 40.88 188 HIS B O 1
ATOM 5117 N N . VAL B 1 189 ? 0.286 50.080 37.675 1.00 37.36 189 VAL B N 1
ATOM 5118 C CA . VAL B 1 189 ? -0.880 49.242 37.431 1.00 41.75 189 VAL B CA 1
ATOM 5119 C C . VAL B 1 189 ? -1.984 50.104 36.854 1.00 39.26 189 VAL B C 1
ATOM 5120 O O . VAL B 1 189 ? -2.651 49.718 35.902 1.00 37.92 189 VAL B O 1
ATOM 5124 N N . TRP B 1 190 ? -2.163 51.288 37.429 1.00 37.59 190 TRP B N 1
ATOM 5125 C CA . TRP B 1 190 ? -3.162 52.216 36.917 1.00 36.80 190 TRP B CA 1
ATOM 5126 C C . TRP B 1 190 ? -2.905 52.520 35.436 1.00 37.74 190 TRP B C 1
ATOM 5127 O O . TRP B 1 190 ? -3.831 52.555 34.631 1.00 38.74 190 TRP B O 1
ATOM 5138 N N . GLU B 1 191 ? -1.644 52.739 35.089 1.00 36.76 191 GLU B N 1
ATOM 5139 C CA . GLU B 1 191 ? -1.286 53.109 33.724 1.00 43.76 191 GLU B CA 1
ATOM 5140 C C . GLU B 1 191 ? -1.539 51.978 32.729 1.00 46.67 191 GLU B C 1
ATOM 5141 O O . GLU B 1 191 ? -1.958 52.227 31.602 1.00 45.23 191 GLU B O 1
ATOM 5147 N N . GLY B 1 192 ? -1.313 50.736 33.155 1.00 44.86 192 GLY B N 1
ATOM 5148 C CA . GLY B 1 192 ? -1.507 49.589 32.281 1.00 43.89 192 GLY B CA 1
ATOM 5149 C C . GLY B 1 192 ? -2.968 49.277 32.002 1.00 51.66 192 GLY B C 1
ATOM 5150 O O . GLY B 1 192 ? -3.331 48.878 30.895 1.00 59.17 192 GLY B O 1
ATOM 5151 N N . VAL B 1 193 ? -3.820 49.458 33.001 1.00 50.34 193 VAL B N 1
ATOM 5152 C CA . VAL B 1 193 ? -5.237 49.210 32.802 1.00 54.05 193 VAL B CA 1
ATOM 5153 C C . VAL B 1 193 ? -5.887 50.277 31.935 1.00 64.13 193 VAL B C 1
ATOM 5154 O O . VAL B 1 193 ? -6.691 49.953 31.057 1.00 66.91 193 VAL B O 1
ATOM 5158 N N . SER B 1 194 ? -5.553 51.546 32.153 1.00 69.47 194 SER B N 1
ATOM 5159 C CA . SER B 1 194 ? -6.178 52.553 31.314 1.00 74.42 194 SER B CA 1
ATOM 5160 C C . SER B 1 194 ? -5.224 53.006 30.224 1.00 84.49 194 SER B C 1
ATOM 5161 O O . SER B 1 194 ? -4.384 53.883 30.415 1.00 86.54 194 SER B O 1
ATOM 5164 N N . SER B 1 195 ? -5.397 52.387 29.065 1.00 92.08 195 SER B N 1
ATOM 5165 C CA . SER B 1 195 ? -4.892 52.861 27.793 1.00 99.54 195 SER B CA 1
ATOM 5166 C C . SER B 1 195 ? -5.764 52.162 26.758 1.00 108.90 195 SER B C 1
ATOM 5167 O O . SER B 1 195 ? -6.181 51.020 26.974 1.00 108.83 195 SER B O 1
ATOM 5170 N N . ALA B 1 196 ? -6.040 52.820 25.639 1.00 116.76 196 ALA B N 1
ATOM 5171 C CA . ALA B 1 196 ? -6.773 52.162 24.565 1.00 123.09 196 ALA B CA 1
ATOM 5172 C C . ALA B 1 196 ? -5.809 51.212 23.878 1.00 126.74 196 ALA B C 1
ATOM 5173 O O . ALA B 1 196 ? -6.204 50.203 23.292 1.00 126.19 196 ALA B O 1
ATOM 5175 N N . THR B 1 197 ? -4.528 51.547 23.992 1.00 130.54 197 THR B N 1
ATOM 5176 C CA . THR B 1 197 ? -3.456 50.793 23.366 1.00 133.95 197 THR B CA 1
ATOM 5177 C C . THR B 1 197 ? -3.556 49.309 23.702 1.00 135.36 197 THR B C 1
ATOM 5178 O O . THR B 1 197 ? -3.873 48.931 24.830 1.00 135.79 197 THR B O 1
ATOM 5182 N N . THR B 1 198 ? -3.287 48.477 22.703 1.00 135.58 198 THR B N 1
ATOM 5183 C CA . THR B 1 198 ? -3.469 47.036 22.808 1.00 134.62 198 THR B CA 1
ATOM 5184 C C . THR B 1 198 ? -2.630 46.395 23.914 1.00 132.76 198 THR B C 1
ATOM 5185 O O . THR B 1 198 ? -2.826 45.227 24.251 1.00 131.82 198 THR B O 1
ATOM 5189 N N . ARG B 1 199 ? -1.695 47.157 24.474 1.00 132.12 199 ARG B N 1
ATOM 5190 C CA . ARG B 1 199 ? -0.816 46.637 25.518 1.00 130.92 199 ARG B CA 1
ATOM 5191 C C . ARG B 1 199 ? -1.420 46.734 26.920 1.00 125.95 199 ARG B C 1
ATOM 5192 O O . ARG B 1 199 ? -0.778 46.357 27.901 1.00 126.75 199 ARG B O 1
ATOM 5200 N N . SER B 1 200 ? -2.645 47.245 27.016 1.00 119.99 200 SER B N 1
ATOM 5201 C CA . SER B 1 200 ? -3.318 47.361 28.308 1.00 114.54 200 SER B CA 1
ATOM 5202 C C . SER B 1 200 ? -3.481 45.985 28.945 1.00 110.08 200 SER B C 1
ATOM 5203 O O . SER B 1 200 ? -3.999 45.061 28.312 1.00 111.38 200 SER B O 1
ATOM 5206 N N . ARG B 1 201 ? -3.055 45.850 30.200 1.00 102.05 201 ARG B N 1
ATOM 5207 C CA . ARG B 1 201 ? -3.075 44.546 30.856 1.00 94.30 201 ARG B CA 1
ATOM 5208 C C . ARG B 1 201 ? -3.890 44.558 32.156 1.00 81.51 201 ARG B C 1
ATOM 5209 O O . ARG B 1 201 ? -3.758 45.461 32.981 1.00 77.16 201 ARG B O 1
ATOM 5217 N N . PRO B 1 202 ? -4.710 43.515 32.356 1.00 72.62 202 PRO B N 1
ATOM 5218 C CA . PRO B 1 202 ? -5.642 43.440 33.489 1.00 61.54 202 PRO B CA 1
ATOM 5219 C C . PRO B 1 202 ? -5.013 43.020 34.821 1.00 51.52 202 PRO B C 1
ATOM 5220 O O . PRO B 1 202 ? -3.954 42.397 34.863 1.00 47.54 202 PRO B O 1
ATOM 5224 N N . ILE B 1 203 ? -5.686 43.395 35.902 1.00 46.88 203 ILE B N 1
ATOM 5225 C CA . ILE B 1 203 ? -5.246 43.105 37.256 1.00 46.53 203 ILE B CA 1
ATOM 5226 C C . ILE B 1 203 ? -5.347 41.602 37.551 1.00 48.02 203 ILE B C 1
ATOM 5227 O O . ILE B 1 203 ? -4.466 41.009 38.175 1.00 46.62 203 ILE B O 1
ATOM 5232 N N . ILE B 1 204 ? -6.432 41.000 37.089 1.00 48.03 204 ILE B N 1
ATOM 5233 C CA . ILE B 1 204 ? -6.651 39.581 37.257 1.00 52.76 204 ILE B CA 1
ATOM 5234 C C . ILE B 1 204 ? -6.756 38.950 35.888 1.00 53.97 204 ILE B C 1
ATOM 5235 O O . ILE B 1 204 ? -7.422 39.490 34.997 1.00 49.64 204 ILE B O 1
ATOM 5240 N N . ASN B 1 205 ? -6.088 37.816 35.723 1.00 57.70 205 ASN B N 1
ATOM 5241 C CA . ASN B 1 205 ? -6.196 37.031 34.506 1.00 69.65 205 ASN B CA 1
ATOM 5242 C C . ASN B 1 205 ? -6.414 35.569 34.854 1.00 74.47 205 ASN B C 1
ATOM 5243 O O . ASN B 1 205 ? -5.585 34.944 35.511 1.00 67.79 205 ASN B O 1
ATOM 5248 N N . THR B 1 206 ? -7.572 35.052 34.467 1.00 88.75 206 THR B N 1
ATOM 5249 C CA . THR B 1 206 ? -7.911 33.656 34.698 1.00 101.19 206 THR B CA 1
ATOM 5250 C C . THR B 1 206 ? -7.605 32.791 33.481 1.00 110.25 206 THR B C 1
ATOM 5251 O O . THR B 1 206 ? -7.598 31.561 33.555 1.00 108.80 206 THR B O 1
ATOM 5255 N N . ARG B 1 207 ? -7.326 33.445 32.364 1.00 120.66 207 ARG B N 1
ATOM 5256 C CA . ARG B 1 207 ? -7.358 32.770 31.074 1.00 130.94 207 ARG B CA 1
ATOM 5257 C C . ARG B 1 207 ? -6.011 32.167 30.682 1.00 134.36 207 ARG B C 1
ATOM 5258 O O . ARG B 1 207 ? -5.846 31.663 29.569 1.00 135.31 207 ARG B O 1
ATOM 5266 N N . ASP B 1 208 ? -5.056 32.223 31.606 1.00 135.53 208 ASP B N 1
ATOM 5267 C CA . ASP B 1 208 ? -3.751 31.601 31.406 1.00 136.32 208 ASP B CA 1
ATOM 5268 C C . ASP B 1 208 ? -3.896 30.086 31.285 1.00 136.39 208 ASP B C 1
ATOM 5269 O O . ASP B 1 208 ? -4.882 29.512 31.753 1.00 136.28 208 ASP B O 1
ATOM 5274 N N . GLU B 1 209 ? -2.922 29.448 30.639 1.00 136.29 209 GLU B N 1
ATOM 5275 C CA . GLU B 1 209 ? -2.882 27.990 30.550 1.00 135.24 209 GLU B CA 1
ATOM 5276 C C . GLU B 1 209 ? -2.750 27.418 31.955 1.00 130.08 209 GLU B C 1
ATOM 5277 O O . GLU B 1 209 ? -1.858 27.820 32.705 1.00 130.49 209 GLU B O 1
ATOM 5283 N N . PRO B 1 210 ? -3.631 26.473 32.317 1.00 123.61 210 PRO B N 1
ATOM 5284 C CA . PRO B 1 210 ? -3.679 25.978 33.699 1.00 119.85 210 PRO B CA 1
ATOM 5285 C C . PRO B 1 210 ? -2.417 25.236 34.172 1.00 117.25 210 PRO B C 1
ATOM 5286 O O . PRO B 1 210 ? -2.152 25.224 35.376 1.00 117.07 210 PRO B O 1
ATOM 5290 N N . HIS B 1 211 ? -1.651 24.650 33.252 1.00 114.59 211 HIS B N 1
ATOM 5291 C CA . HIS B 1 211 ? -0.545 23.758 33.620 1.00 110.64 211 HIS B CA 1
ATOM 5292 C C . HIS B 1 211 ? -1.059 22.661 34.547 1.00 112.79 211 HIS B C 1
ATOM 5293 O O . HIS B 1 211 ? -0.350 22.181 35.434 1.00 110.26 211 HIS B O 1
ATOM 5300 N N . ALA B 1 212 ? -2.314 22.289 34.307 1.00 117.78 212 ALA B N 1
ATOM 5301 C CA . ALA B 1 212 ? -3.083 21.354 35.118 1.00 121.65 212 ALA B CA 1
ATOM 5302 C C . ALA B 1 212 ? -4.181 20.785 34.222 1.00 127.89 212 ALA B C 1
ATOM 5303 O O . ALA B 1 212 ? -4.382 21.271 33.109 1.00 128.83 212 ALA B O 1
ATOM 5305 N N . ASP B 1 213 ? -4.865 19.739 34.677 1.00 132.56 213 ASP B N 1
ATOM 5306 C CA . ASP B 1 213 ? -5.973 19.188 33.903 1.00 136.67 213 ASP B CA 1
ATOM 5307 C C . ASP B 1 213 ? -6.943 20.313 33.569 1.00 137.85 213 ASP B C 1
ATOM 5308 O O . ASP B 1 213 ? -7.420 21.019 34.459 1.00 138.76 213 ASP B O 1
ATOM 5313 N N . SER B 1 214 ? -7.240 20.469 32.284 1.00 137.47 214 SER B N 1
ATOM 5314 C CA . SER B 1 214 ? -8.050 21.588 31.813 1.00 136.02 214 SER B CA 1
ATOM 5315 C C . SER B 1 214 ? -9.427 21.636 32.476 1.00 133.32 214 SER B C 1
ATOM 5316 O O . SER B 1 214 ? -9.940 22.710 32.790 1.00 134.21 214 SER B O 1
ATOM 5319 N N . HIS B 1 215 ? -10.015 20.464 32.690 1.00 129.43 215 HIS B N 1
ATOM 5320 C CA . HIS B 1 215 ? -11.359 20.357 33.251 1.00 126.09 215 HIS B CA 1
ATOM 5321 C C . HIS B 1 215 ? -11.406 20.525 34.768 1.00 118.36 215 HIS B C 1
ATOM 5322 O O . HIS B 1 215 ? -12.399 21.000 35.316 1.00 118.05 215 HIS B O 1
ATOM 5329 N N . SER B 1 216 ? -10.343 20.114 35.448 1.00 111.32 216 SER B N 1
ATOM 5330 C CA . SER B 1 216 ? -10.342 20.117 36.907 1.00 105.12 216 SER B CA 1
ATOM 5331 C C . SER B 1 216 ? -10.063 21.484 37.539 1.00 100.09 216 SER B C 1
ATOM 5332 O O . SER B 1 216 ? -10.745 21.885 38.483 1.00 100.15 216 SER B O 1
ATOM 5335 N N . TYR B 1 217 ? -9.074 22.202 37.016 1.00 94.18 217 TYR B N 1
ATOM 5336 C CA . TYR B 1 217 ? -8.568 23.382 37.711 1.00 91.33 217 TYR B CA 1
ATOM 5337 C C . TYR B 1 217 ? -8.390 24.614 36.830 1.00 86.82 217 TYR B C 1
ATOM 5338 O O . TYR B 1 217 ? -8.086 24.510 35.637 1.00 86.61 217 TYR B O 1
ATOM 5347 N N . ARG B 1 218 ? -8.568 25.780 37.446 1.00 81.41 218 ARG B N 1
ATOM 5348 C CA . ARG B 1 218 ? -8.313 27.060 36.791 1.00 72.95 218 ARG B CA 1
ATOM 5349 C C . ARG B 1 218 ? -7.135 27.782 37.427 1.00 60.87 218 ARG B C 1
ATOM 5350 O O . ARG B 1 218 ? -6.860 27.627 38.615 1.00 57.63 218 ARG B O 1
ATOM 5358 N N . ARG B 1 219 ? -6.446 28.576 36.618 1.00 55.82 219 ARG B N 1
ATOM 5359 C CA . ARG B 1 219 ? -5.294 29.347 37.069 1.00 56.33 219 ARG B CA 1
ATOM 5360 C C . ARG B 1 219 ? -5.633 30.826 37.258 1.00 53.32 219 ARG B C 1
ATOM 5361 O O . ARG B 1 219 ? -6.132 31.485 36.343 1.00 51.18 219 ARG B O 1
ATOM 5369 N N . LEU B 1 220 ? -5.362 31.340 38.450 1.00 47.64 220 LEU B N 1
ATOM 5370 C CA . LEU B 1 220 ? -5.497 32.765 38.705 1.00 45.90 220 LEU B CA 1
ATOM 5371 C C . LEU B 1 220 ? -4.122 33.449 38.735 1.00 41.08 220 LEU B C 1
ATOM 5372 O O . LEU B 1 220 ? -3.242 33.055 39.492 1.00 41.12 220 LEU B O 1
ATOM 5377 N N . HIS B 1 221 ? -3.956 34.475 37.909 1.00 33.58 221 HIS B N 1
ATOM 5378 C CA . HIS B 1 221 ? -2.714 35.226 37.836 1.00 35.67 221 HIS B CA 1
ATOM 5379 C C . HIS B 1 221 ? -2.971 36.679 38.271 1.00 38.39 221 HIS B C 1
ATOM 5380 O O . HIS B 1 221 ? -3.787 37.379 37.663 1.00 38.60 221 HIS B O 1
ATOM 5387 N N . VAL B 1 222 ? -2.293 37.107 39.339 1.00 34.45 222 VAL B N 1
ATOM 5388 C CA . VAL B 1 222 ? -2.512 38.425 39.948 1.00 36.16 222 VAL B CA 1
ATOM 5389 C C . VAL B 1 222 ? -1.264 39.299 39.881 1.00 37.89 222 VAL B C 1
ATOM 5390 O O . VAL B 1 222 ? -0.170 38.846 40.225 1.00 36.53 222 VAL B O 1
ATOM 5394 N N . ILE B 1 223 ? -1.421 40.524 39.373 1.00 39.47 223 ILE B N 1
ATOM 5395 C CA . ILE B 1 223 ? -0.300 41.465 39.202 1.00 35.59 223 ILE B CA 1
ATOM 5396 C C . ILE B 1 223 ? -0.141 42.663 40.150 1.00 40.72 223 ILE B C 1
ATOM 5397 O O . ILE B 1 223 ? 0.780 43.460 39.950 1.00 42.36 223 ILE B O 1
ATOM 5402 N N . VAL B 1 224 ? -1.038 42.852 41.117 1.00 35.90 224 VAL B N 1
ATOM 5403 C CA . VAL B 1 224 ? -1.054 44.125 41.847 1.00 34.78 224 VAL B CA 1
ATOM 5404 C C . VAL B 1 224 ? -0.058 44.270 42.993 1.00 38.04 224 VAL B C 1
ATOM 5405 O O . VAL B 1 224 ? 0.119 45.381 43.489 1.00 31.90 224 VAL B O 1
ATOM 5409 N N . GLY B 1 225 ? 0.564 43.175 43.438 1.00 37.49 225 GLY B N 1
ATOM 5410 C CA . GLY B 1 225 ? 1.386 43.224 44.643 1.00 35.15 225 GLY B CA 1
ATOM 5411 C C . GLY B 1 225 ? 2.806 43.743 44.498 1.00 35.64 225 GLY B C 1
ATOM 5412 O O . GLY B 1 225 ? 3.397 43.651 43.434 1.00 34.04 225 GLY B O 1
ATOM 5413 N N . ASP B 1 226 ? 3.362 44.284 45.583 1.00 35.97 226 ASP B N 1
ATOM 5414 C CA . ASP B 1 226 ? 4.770 44.678 45.613 1.00 33.03 226 ASP B CA 1
ATOM 5415 C C . ASP B 1 226 ? 5.696 43.471 45.834 1.00 32.86 226 ASP B C 1
ATOM 5416 O O . ASP B 1 226 ? 5.295 42.468 46.435 1.00 31.16 226 ASP B O 1
ATOM 5421 N N . ALA B 1 227 ? 6.937 43.565 45.361 1.00 31.26 227 ALA B N 1
ATOM 5422 C CA . ALA B 1 227 ? 7.979 42.646 45.829 1.00 37.53 227 ALA B CA 1
ATOM 5423 C C . ALA B 1 227 ? 8.309 42.967 47.301 1.00 41.00 227 ALA B C 1
ATOM 5424 O O . ALA B 1 227 ? 8.635 44.110 47.632 1.00 38.42 227 ALA B O 1
ATOM 5426 N N . ASN B 1 228 ? 8.203 41.970 48.178 1.00 35.98 228 ASN B N 1
ATOM 5427 C CA . ASN B 1 228 ? 8.465 42.166 49.604 1.00 37.58 228 ASN B CA 1
ATOM 5428 C C . ASN B 1 228 ? 9.775 41.554 50.081 1.00 38.15 228 ASN B C 1
ATOM 5429 O O . ASN B 1 228 ? 10.224 40.542 49.557 1.00 41.06 228 ASN B O 1
ATOM 5434 N N . MET B 1 229 ? 10.373 42.175 51.093 1.00 40.16 229 MET B N 1
ATOM 5435 C CA . MET B 1 229 ? 11.584 41.658 51.724 1.00 39.95 229 MET B CA 1
ATOM 5436 C C . MET B 1 229 ? 11.246 40.882 53.005 1.00 39.65 229 MET B C 1
ATOM 5437 O O . MET B 1 229 ? 11.567 39.703 53.131 1.00 38.23 229 MET B O 1
ATOM 5442 N N . ALA B 1 230 ? 10.629 41.563 53.965 1.00 39.11 230 ALA B N 1
ATOM 5443 C CA . ALA B 1 230 ? 10.250 40.951 55.233 1.00 39.09 230 ALA B CA 1
ATOM 5444 C C . ALA B 1 230 ? 9.374 39.714 55.063 1.00 41.14 230 ALA B C 1
ATOM 5445 O O . ALA B 1 230 ? 8.323 39.758 54.415 1.00 41.53 230 ALA B O 1
ATOM 5447 N N . GLU B 1 231 ? 9.794 38.615 55.685 1.00 40.02 231 GLU B N 1
ATOM 5448 C CA . GLU B 1 231 ? 9.074 37.352 55.552 1.00 38.01 231 GLU B CA 1
ATOM 5449 C C . GLU B 1 231 ? 7.613 37.457 56.013 1.00 37.52 231 GLU B C 1
ATOM 5450 O O . GLU B 1 231 ? 6.729 36.880 55.393 1.00 37.86 231 GLU B O 1
ATOM 5456 N N . PRO B 1 232 ? 7.348 38.190 57.108 1.00 38.88 232 PRO B N 1
ATOM 5457 C CA . PRO B 1 232 ? 5.952 38.329 57.538 1.00 40.34 232 PRO B CA 1
ATOM 5458 C C . PRO B 1 232 ? 5.126 39.196 56.577 1.00 39.62 232 PRO B C 1
ATOM 5459 O O . PRO B 1 232 ? 3.894 39.111 56.580 1.00 39.49 232 PRO B O 1
ATOM 5463 N N . SER B 1 233 ? 5.783 40.029 55.778 1.00 35.95 233 SER B N 1
ATOM 5464 C CA . SER B 1 233 ? 5.055 40.769 54.744 1.00 38.00 233 SER B CA 1
ATOM 5465 C C . SER B 1 233 ? 4.575 39.828 53.638 1.00 33.61 233 SER B C 1
ATOM 5466 O O . SER B 1 233 ? 3.444 39.927 53.157 1.00 34.17 233 SER B O 1
ATOM 5469 N N . ILE B 1 234 ? 5.440 38.913 53.234 1.00 31.51 234 ILE B N 1
ATOM 5470 C CA . ILE B 1 234 ? 5.046 37.937 52.228 1.00 35.83 234 ILE B CA 1
ATOM 5471 C C . ILE B 1 234 ? 3.905 37.089 52.788 1.00 37.44 234 ILE B C 1
ATOM 5472 O O . ILE B 1 234 ? 2.885 36.885 52.126 1.00 36.01 234 ILE B O 1
ATOM 5477 N N . ALA B 1 235 ? 4.071 36.621 54.023 1.00 34.87 235 ALA B N 1
ATOM 5478 C CA . ALA B 1 235 ? 3.060 35.774 54.647 1.00 37.57 235 ALA B CA 1
ATOM 5479 C C . ALA B 1 235 ? 1.708 36.460 54.680 1.00 41.48 235 ALA B C 1
ATOM 5480 O O . ALA B 1 235 ? 0.684 35.831 54.429 1.00 40.07 235 ALA B O 1
ATOM 5482 N N . LEU B 1 236 ? 1.703 37.754 54.993 1.00 38.88 236 LEU B N 1
ATOM 5483 C CA . LEU B 1 236 ? 0.447 38.469 55.120 1.00 36.17 236 LEU B CA 1
ATOM 5484 C C . LEU B 1 236 ? -0.200 38.666 53.756 1.00 37.29 236 LEU B C 1
ATOM 5485 O O . LEU B 1 236 ? -1.402 38.466 53.609 1.00 38.25 236 LEU B O 1
ATOM 5490 N N . LYS B 1 237 ? 0.603 39.063 52.768 1.00 35.60 237 LYS B N 1
ATOM 5491 C CA . LYS B 1 237 ? 0.114 39.294 51.408 1.00 35.72 237 LYS B CA 1
ATOM 5492 C C . LYS B 1 237 ? -0.559 38.041 50.847 1.00 37.95 237 LYS B C 1
ATOM 5493 O O . LYS B 1 237 ? -1.712 38.069 50.406 1.00 36.30 237 LYS B O 1
ATOM 5499 N N . VAL B 1 238 ? 0.170 36.935 50.863 1.00 37.70 238 VAL B N 1
ATOM 5500 C CA . VAL B 1 238 ? -0.351 35.690 50.293 1.00 37.90 238 VAL B CA 1
ATOM 5501 C C . VAL B 1 238 ? -1.403 35.059 51.202 1.00 37.28 238 VAL B C 1
ATOM 5502 O O . VAL B 1 238 ? -2.449 34.610 50.729 1.00 39.91 238 VAL B O 1
ATOM 5506 N N . GLY B 1 239 ? -1.126 35.059 52.506 1.00 32.96 239 GLY B N 1
ATOM 5507 C CA . GLY B 1 239 ? -1.990 34.426 53.488 1.00 37.76 239 GLY B CA 1
ATOM 5508 C C . GLY B 1 239 ? -3.388 35.002 53.539 1.00 42.02 239 GLY B C 1
ATOM 5509 O O . GLY B 1 239 ? -4.376 34.267 53.561 1.00 42.24 239 GLY B O 1
ATOM 5510 N N . SER B 1 240 ? -3.473 36.327 53.573 1.00 43.28 240 SER B N 1
ATOM 5511 C CA . SER B 1 240 ? -4.769 36.989 53.540 1.00 38.92 240 SER B CA 1
ATOM 5512 C C . SER B 1 240 ? -5.507 36.636 52.235 1.00 33.80 240 SER B C 1
ATOM 5513 O O . SER B 1 240 ? -6.710 36.411 52.238 1.00 35.46 240 SER B O 1
ATOM 5516 N N . THR B 1 241 ? -4.776 36.573 51.126 1.00 31.04 241 THR B N 1
ATOM 5517 C CA . THR B 1 241 ? -5.376 36.251 49.828 1.00 34.97 241 THR B CA 1
ATOM 5518 C C . THR B 1 241 ? -5.916 34.807 49.816 1.00 37.68 241 THR B C 1
ATOM 5519 O O . THR B 1 241 ? -6.986 34.538 49.260 1.00 38.64 241 THR B O 1
ATOM 5523 N N . LEU B 1 242 ? -5.186 33.886 50.438 1.00 36.67 242 LEU B N 1
ATOM 5524 C CA . LEU B 1 242 ? -5.653 32.500 50.547 1.00 39.59 242 LEU B CA 1
ATOM 5525 C C . LEU B 1 242 ? -6.986 32.423 51.319 1.00 41.27 242 LEU B C 1
ATOM 5526 O O . LEU B 1 242 ? -7.930 31.751 50.889 1.00 41.23 242 LEU B O 1
ATOM 5531 N N . LEU B 1 243 ? -7.080 33.135 52.436 1.00 37.31 243 LEU B N 1
ATOM 5532 C CA . LEU B 1 243 ? -8.321 33.120 53.211 1.00 38.57 243 LEU B CA 1
ATOM 5533 C C . LEU B 1 243 ? -9.478 33.703 52.403 1.00 38.74 243 LEU B C 1
ATOM 5534 O O . LEU B 1 243 ? -10.595 33.218 52.485 1.00 44.42 243 LEU B O 1
ATOM 5539 N N . VAL B 1 244 ? -9.213 34.731 51.603 1.00 39.69 244 VAL B N 1
ATOM 5540 C CA . VAL B 1 244 ? -10.276 35.306 50.788 1.00 36.90 244 VAL B CA 1
ATOM 5541 C C . VAL B 1 244 ? -10.731 34.323 49.707 1.00 37.66 244 VAL B C 1
ATOM 5542 O O . VAL B 1 244 ? -11.925 34.140 49.505 1.00 42.38 244 VAL B O 1
ATOM 5546 N N . LEU B 1 245 ? -9.784 33.688 49.018 1.00 35.43 245 LEU B N 1
ATOM 5547 C CA . LEU B 1 245 ? -10.139 32.674 48.029 1.00 35.58 245 LEU B CA 1
ATOM 5548 C C . LEU B 1 245 ? -10.954 31.523 48.662 1.00 40.20 245 LEU B C 1
ATOM 5549 O O . LEU B 1 245 ? -11.894 31.006 48.053 1.00 42.67 245 LEU B O 1
ATOM 5554 N N . GLU B 1 246 ? -10.586 31.127 49.878 1.00 36.09 246 GLU B N 1
ATOM 5555 C CA . GLU B 1 246 ? -11.285 30.043 50.577 1.00 39.13 246 GLU B CA 1
ATOM 5556 C C . GLU B 1 246 ? -12.731 30.418 50.904 1.00 45.55 246 GLU B C 1
ATOM 5557 O O . GLU B 1 246 ? -13.657 29.639 50.650 1.00 46.13 246 GLU B O 1
ATOM 5563 N N . MET B 1 247 ? -12.923 31.610 51.468 1.00 46.72 247 MET B N 1
ATOM 5564 C CA . MET B 1 247 ? -14.263 32.085 51.810 1.00 48.22 247 MET B CA 1
ATOM 5565 C C . MET B 1 247 ? -15.158 32.116 50.579 1.00 48.30 247 MET B C 1
ATOM 5566 O O . MET B 1 247 ? -16.327 31.764 50.645 1.00 47.41 247 MET B O 1
ATOM 5571 N N . ILE B 1 248 ? -14.604 32.546 49.456 1.00 44.97 248 ILE B N 1
ATOM 5572 C CA . ILE B 1 248 ? -15.345 32.568 48.206 1.00 47.69 248 ILE B CA 1
ATOM 5573 C C . ILE B 1 248 ? -15.708 31.149 47.751 1.00 49.51 248 ILE B C 1
ATOM 5574 O O . ILE B 1 248 ? -16.865 30.878 47.433 1.00 55.70 248 ILE B O 1
ATOM 5579 N N . GLU B 1 249 ? -14.732 30.246 47.732 1.00 50.20 249 GLU B N 1
ATOM 5580 C CA . GLU B 1 249 ? -14.985 28.857 47.321 1.00 54.79 249 GLU B CA 1
ATOM 5581 C C . GLU B 1 249 ? -15.975 28.129 48.237 1.00 57.91 249 GLU B C 1
ATOM 5582 O O . GLU B 1 249 ? -16.721 27.257 47.788 1.00 59.52 249 GLU B O 1
ATOM 5588 N N . ALA B 1 250 ? -15.964 28.466 49.521 1.00 59.24 250 ALA B N 1
ATOM 5589 C CA . ALA B 1 250 ? -16.879 27.840 50.473 1.00 61.47 250 ALA B CA 1
ATOM 5590 C C . ALA B 1 250 ? -18.199 28.591 50.513 1.00 66.10 250 ALA B C 1
ATOM 5591 O O . ALA B 1 250 ? -19.123 28.196 51.229 1.00 67.49 250 ALA B O 1
ATOM 5593 N N . ASP B 1 251 ? -18.282 29.674 49.743 1.00 65.83 251 ASP B N 1
ATOM 5594 C CA . ASP B 1 251 ? -19.460 30.534 49.755 1.00 70.06 251 ASP B CA 1
ATOM 5595 C C . ASP B 1 251 ? -19.833 30.890 51.191 1.00 66.33 251 ASP B C 1
ATOM 5596 O O . ASP B 1 251 ? -20.983 30.760 51.611 1.00 67.45 251 ASP B O 1
ATOM 5601 N N . PHE B 1 252 ? -18.837 31.343 51.938 1.00 63.80 252 PHE B N 1
ATOM 5602 C CA . PHE B 1 252 ? -18.964 31.575 53.369 1.00 65.12 252 PHE B CA 1
ATOM 5603 C C . PHE B 1 252 ? -19.818 32.803 53.721 1.00 68.76 252 PHE B C 1
ATOM 5604 O O . PHE B 1 252 ? -20.180 32.997 54.885 1.00 71.46 252 PHE B O 1
ATOM 5612 N N . GLY B 1 253 ? -20.170 33.611 52.722 1.00 64.81 253 GLY B N 1
ATOM 5613 C CA . GLY B 1 253 ? -20.984 34.793 52.966 1.00 61.70 253 GLY B CA 1
ATOM 5614 C C . GLY B 1 253 ? -20.254 36.128 53.032 1.00 64.07 253 GLY B C 1
ATOM 5615 O O . GLY B 1 253 ? -20.780 37.110 53.579 1.00 65.35 253 GLY B O 1
ATOM 5616 N N . LEU B 1 254 ? -19.037 36.166 52.493 1.00 59.93 254 LEU B N 1
ATOM 5617 C CA . LEU B 1 254 ? -18.318 37.423 52.298 1.00 57.69 254 LEU B CA 1
ATOM 5618 C C . LEU B 1 254 ? -19.149 38.349 51.415 1.00 55.52 254 LEU B C 1
ATOM 5619 O O . LEU B 1 254 ? -19.474 38.008 50.282 1.00 58.63 254 LEU B O 1
ATOM 5624 N N . PRO B 1 255 ? -19.507 39.526 51.933 1.00 56.74 255 PRO B N 1
ATOM 5625 C CA . PRO B 1 255 ? -20.399 40.422 51.183 1.00 60.06 255 PRO B CA 1
ATOM 5626 C C . PRO B 1 255 ? -19.829 40.806 49.815 1.00 60.10 255 PRO B C 1
ATOM 5627 O O . PRO B 1 255 ? -18.608 40.850 49.649 1.00 54.39 255 PRO B O 1
ATOM 5631 N N . SER B 1 256 ? -20.699 41.055 48.839 1.00 65.50 256 SER B N 1
ATOM 5632 C CA . SER B 1 256 ? -20.227 41.577 47.567 1.00 69.69 256 SER B CA 1
ATOM 5633 C C . SER B 1 256 ? -20.013 43.072 47.739 1.00 68.35 256 SER B C 1
ATOM 5634 O O . SER B 1 256 ? -20.956 43.821 47.995 1.00 70.79 256 SER B O 1
ATOM 5637 N N . LEU B 1 257 ? -18.752 43.472 47.629 1.00 63.20 257 LEU B N 1
ATOM 5638 C CA . LEU B 1 257 ? -18.298 44.864 47.725 1.00 57.14 257 LEU B CA 1
ATOM 5639 C C . LEU B 1 257 ? -17.996 45.551 46.383 1.00 58.27 257 LEU B C 1
ATOM 5640 O O . LEU B 1 257 ? -17.207 46.492 46.338 1.00 59.99 257 LEU B O 1
ATOM 5645 N N . GLU B 1 258 ? -18.505 45.003 45.285 1.00 55.73 258 GLU B N 1
ATOM 5646 C CA . GLU B 1 258 ? -18.026 45.362 43.952 1.00 54.18 258 GLU B CA 1
ATOM 5647 C C . GLU B 1 258 ? -17.891 46.877 43.736 1.00 49.37 258 GLU B C 1
ATOM 5648 O O . GLU B 1 258 ? -18.780 47.664 44.069 1.00 51.30 258 GLU B O 1
ATOM 5654 N N . LEU B 1 259 ? -16.752 47.272 43.184 1.00 45.62 259 LEU B N 1
ATOM 5655 C CA . LEU B 1 259 ? -16.441 48.682 42.968 1.00 48.45 259 LEU B CA 1
ATOM 5656 C C . LEU B 1 259 ? -17.027 49.170 41.658 1.00 47.97 259 LEU B C 1
ATOM 5657 O O . LEU B 1 259 ? -17.080 48.422 40.683 1.00 49.84 259 LEU B O 1
ATOM 5662 N N . ALA B 1 260 ? -17.490 50.419 41.648 1.00 48.31 260 ALA B N 1
ATOM 5663 C CA . ALA B 1 260 ? -17.911 51.075 40.414 1.00 49.71 260 ALA B CA 1
ATOM 5664 C C . ALA B 1 260 ? -16.767 51.049 39.398 1.00 54.60 260 ALA B C 1
ATOM 5665 O O . ALA B 1 260 ? -16.960 50.746 38.225 1.00 59.08 260 ALA B O 1
ATOM 5667 N N . ASN B 1 261 ? -15.573 51.397 39.853 1.00 54.18 261 ASN B N 1
ATOM 5668 C CA . ASN B 1 261 ? -14.410 51.388 38.979 1.00 56.80 261 ASN B CA 1
ATOM 5669 C C . ASN B 1 261 ? -13.180 50.852 39.706 1.00 52.60 261 ASN B C 1
ATOM 5670 O O . ASN B 1 261 ? -12.748 51.417 40.720 1.00 53.32 261 ASN B O 1
ATOM 5675 N N . ASP B 1 262 ? -12.605 49.781 39.168 1.00 46.96 262 ASP B N 1
ATOM 5676 C CA . ASP B 1 262 ? -11.521 49.077 39.839 1.00 48.41 262 ASP B CA 1
ATOM 5677 C C . ASP B 1 262 ? -10.313 49.956 40.164 1.00 46.30 262 ASP B C 1
ATOM 5678 O O . ASP B 1 262 ? -9.757 49.864 41.253 1.00 43.52 262 ASP B O 1
ATOM 5683 N N . ILE B 1 263 ? -9.874 50.756 39.196 1.00 43.71 263 ILE B N 1
ATOM 5684 C CA . ILE B 1 263 ? -8.631 51.515 39.340 1.00 45.94 263 ILE B CA 1
ATOM 5685 C C . ILE B 1 263 ? -8.821 52.979 39.764 1.00 42.55 263 ILE B C 1
ATOM 5686 O O . ILE B 1 263 ? -7.853 53.739 39.831 1.00 41.02 263 ILE B O 1
ATOM 5691 N N . ALA B 1 264 ? -10.062 53.374 40.032 1.00 42.45 264 ALA B N 1
ATOM 5692 C CA . ALA B 1 264 ? -10.368 54.773 40.322 1.00 45.77 264 ALA B CA 1
ATOM 5693 C C . ALA B 1 264 ? -9.607 55.309 41.538 1.00 45.84 264 ALA B C 1
ATOM 5694 O O . ALA B 1 264 ? -9.192 56.449 41.551 1.00 41.09 264 ALA B O 1
ATOM 5696 N N . SER B 1 265 ? -9.507 54.503 42.587 1.00 45.02 265 SER B N 1
ATOM 5697 C CA . SER B 1 265 ? -8.807 54.892 43.811 1.00 42.59 265 SER B CA 1
ATOM 5698 C C . SER B 1 265 ? -7.410 54.290 44.046 1.00 41.24 265 SER B C 1
ATOM 5699 O O . SER B 1 265 ? -6.817 54.494 45.118 1.00 38.36 265 SER B O 1
ATOM 5702 N N . ILE B 1 266 ? -6.896 53.513 43.094 1.00 34.43 266 ILE B N 1
ATOM 5703 C CA . ILE B 1 266 ? -5.712 52.700 43.398 1.00 35.62 266 ILE B CA 1
ATOM 5704 C C . ILE B 1 266 ? -4.468 53.536 43.733 1.00 34.67 266 ILE B C 1
ATOM 5705 O O . ILE B 1 266 ? -3.702 53.206 44.651 1.00 32.34 266 ILE B O 1
ATOM 5710 N N . ARG B 1 267 ? -4.285 54.631 43.005 1.00 32.11 267 ARG B N 1
ATOM 5711 C CA . ARG B 1 267 ? -3.121 55.480 43.207 1.00 34.10 267 ARG B CA 1
ATOM 5712 C C . ARG B 1 267 ? -3.302 56.322 44.473 1.00 36.42 267 ARG B C 1
ATOM 5713 O O . ARG B 1 267 ? -2.335 56.650 45.164 1.00 41.80 267 ARG B O 1
ATOM 5721 N N . GLU B 1 268 ? -4.550 56.657 44.775 1.00 35.12 268 GLU B N 1
ATOM 5722 C CA . GLU B 1 268 ? -4.876 57.506 45.926 1.00 41.69 268 GLU B CA 1
ATOM 5723 C C . GLU B 1 268 ? -4.691 56.780 47.260 1.00 40.09 268 GLU B C 1
ATOM 5724 O O . GLU B 1 268 ? -4.188 57.360 48.232 1.00 35.03 268 GLU B O 1
ATOM 5730 N N . ILE B 1 269 ? -5.096 55.510 47.301 1.00 38.72 269 ILE B N 1
ATOM 5731 C CA . ILE B 1 269 ? -4.900 54.685 48.483 1.00 34.38 269 ILE B CA 1
ATOM 5732 C C . ILE B 1 269 ? -3.414 54.607 48.822 1.00 39.72 269 ILE B C 1
ATOM 5733 O O . ILE B 1 269 ? -3.021 54.630 49.994 1.00 37.22 269 ILE B O 1
ATOM 5738 N N . SER B 1 270 ? -2.598 54.499 47.776 1.00 37.01 270 SER B N 1
ATOM 5739 C CA . SER B 1 270 ? -1.157 54.365 47.922 1.00 40.47 270 SER B CA 1
ATOM 5740 C C . SER B 1 270 ? -0.561 55.529 48.708 1.00 45.02 270 SER B C 1
ATOM 5741 O O . SER B 1 270 ? 0.429 55.366 49.420 1.00 44.88 270 SER B O 1
ATOM 5744 N N . ARG B 1 271 ? -1.160 56.705 48.571 1.00 45.63 271 ARG B N 1
ATOM 5745 C CA . ARG B 1 271 ? -0.643 57.892 49.234 1.00 44.61 271 ARG B CA 1
ATOM 5746 C C . ARG B 1 271 ? -1.217 58.139 50.624 1.00 47.42 271 ARG B C 1
ATOM 5747 O O . ARG B 1 271 ? -0.766 59.052 51.311 1.00 47.17 271 ARG B O 1
ATOM 5755 N N . ASP B 1 272 ? -2.214 57.364 51.049 1.00 45.77 272 ASP B N 1
ATOM 5756 C CA . ASP B 1 272 ? -2.819 57.677 52.343 1.00 43.41 272 ASP B CA 1
ATOM 5757 C C . ASP B 1 272 ? -2.750 56.550 53.375 1.00 42.16 272 ASP B C 1
ATOM 5758 O O . ASP B 1 272 ? -3.546 55.612 53.356 1.00 41.06 272 ASP B O 1
ATOM 5763 N N . ALA B 1 273 ? -1.866 56.739 54.348 1.00 45.82 273 ALA B N 1
ATOM 5764 C CA . ALA B 1 273 ? -1.518 55.704 55.311 1.00 48.49 273 ALA B CA 1
ATOM 5765 C C . ALA B 1 273 ? -2.529 55.621 56.449 1.00 47.75 273 ALA B C 1
ATOM 5766 O O . ALA B 1 273 ? -2.379 54.796 57.353 1.00 44.87 273 ALA B O 1
ATOM 5768 N N . THR B 1 274 ? -3.538 56.492 56.417 1.00 45.69 274 THR B N 1
ATOM 5769 C CA . THR B 1 274 ? -4.654 56.403 57.357 1.00 45.98 274 THR B CA 1
ATOM 5770 C C . THR B 1 274 ? -5.777 55.577 56.758 1.00 44.78 274 THR B C 1
ATOM 5771 O O . THR B 1 274 ? -6.736 55.232 57.444 1.00 44.04 274 THR B O 1
ATOM 5775 N N . GLY B 1 275 ? -5.665 55.266 55.472 1.00 43.21 275 GLY B N 1
ATOM 5776 C CA . GLY B 1 275 ? -6.649 54.408 54.834 1.00 44.82 275 GLY B CA 1
ATOM 5777 C C . GLY B 1 275 ? -8.013 55.050 54.652 1.00 45.95 275 GLY B C 1
ATOM 5778 O O . GLY B 1 275 ? -9.012 54.353 54.491 1.00 40.58 275 GLY B O 1
ATOM 5779 N N . SER B 1 276 ? -8.059 56.383 54.640 1.00 44.40 276 SER B N 1
ATOM 5780 C CA . SER B 1 276 ? -9.341 57.073 54.570 1.00 44.18 276 SER B CA 1
ATOM 5781 C C . SER B 1 276 ? -9.805 57.330 53.135 1.00 40.83 276 SER B C 1
ATOM 5782 O O . SER B 1 276 ? -10.896 57.856 52.917 1.00 38.67 276 SER B O 1
ATOM 5785 N N . THR B 1 277 ? -8.999 56.925 52.157 1.00 37.24 277 THR B N 1
ATOM 5786 C CA . THR B 1 277 ? -9.380 57.073 50.752 1.00 38.85 277 THR B CA 1
ATOM 5787 C C . THR B 1 277 ? -10.772 56.486 50.473 1.00 39.97 277 THR B C 1
ATOM 5788 O O . THR B 1 277 ? -11.061 55.359 50.868 1.00 39.75 277 THR B O 1
ATOM 5792 N N . LEU B 1 278 ? -11.624 57.254 49.791 1.00 41.26 278 LEU B N 1
ATOM 5793 C CA . LEU B 1 278 ? -12.996 56.827 49.473 1.00 42.90 278 LEU B CA 1
ATOM 5794 C C . LEU B 1 278 ? -13.094 55.952 48.214 1.00 46.52 278 LEU B C 1
ATOM 5795 O O . LEU B 1 278 ? -12.468 56.249 47.194 1.00 44.62 278 LEU B O 1
ATOM 5800 N N . LEU B 1 279 ? -13.888 54.885 48.283 1.00 42.54 279 LEU B N 1
ATOM 5801 C CA . LEU B 1 279 ? -14.159 54.043 47.110 1.00 43.99 279 LEU B CA 1
ATOM 5802 C C . LEU B 1 279 ? -15.661 53.944 46.817 1.00 45.28 279 LEU B C 1
ATOM 5803 O O . LEU B 1 279 ? -16.436 53.564 47.689 1.00 46.08 279 LEU B O 1
ATOM 5808 N N . SER B 1 280 ? -16.061 54.250 45.585 1.00 48.97 280 SER B N 1
ATOM 5809 C CA . SER B 1 280 ? -17.463 54.139 45.181 1.00 53.23 280 SER B CA 1
ATOM 5810 C C . SER B 1 280 ? -17.857 52.710 44.777 1.00 52.02 280 SER B C 1
ATOM 5811 O O . SER B 1 280 ? -17.334 52.162 43.808 1.00 53.34 280 SER B O 1
ATOM 5814 N N . LEU B 1 281 ? -18.782 52.123 45.530 1.00 50.61 281 LEU B N 1
ATOM 5815 C CA . LEU B 1 281 ? -19.330 50.797 45.234 1.00 55.41 281 LEU B CA 1
ATOM 5816 C C . LEU B 1 281 ? -20.466 50.810 44.215 1.00 56.87 281 LEU B C 1
ATOM 5817 O O . LEU B 1 281 ? -21.184 51.799 44.091 1.00 54.64 281 LEU B O 1
ATOM 5822 N N . LYS B 1 282 ? -20.630 49.694 43.508 1.00 59.96 282 LYS B N 1
ATOM 5823 C CA . LYS B 1 282 ? -21.748 49.498 42.578 1.00 64.24 282 LYS B CA 1
ATOM 5824 C C . LYS B 1 282 ? -23.123 49.714 43.212 1.00 61.08 282 LYS B C 1
ATOM 5825 O O . LYS B 1 282 ? -24.022 50.266 42.581 1.00 64.77 282 LYS B O 1
ATOM 5831 N N . ASP B 1 283 ? -23.292 49.250 44.446 1.00 54.11 283 ASP B N 1
ATOM 5832 C CA . ASP B 1 283 ? -24.575 49.347 45.131 1.00 60.96 283 ASP B CA 1
ATOM 5833 C C . ASP B 1 283 ? -24.933 50.779 45.554 1.00 63.87 283 ASP B C 1
ATOM 5834 O O . ASP B 1 283 ? -26.040 51.029 46.028 1.00 67.97 283 ASP B O 1
ATOM 5839 N N . GLY B 1 284 ? -23.998 51.711 45.390 1.00 61.58 284 GLY B N 1
ATOM 5840 C CA . GLY B 1 284 ? -24.285 53.116 45.599 1.00 59.14 284 GLY B CA 1
ATOM 5841 C C . GLY B 1 284 ? -23.794 53.676 46.919 1.00 61.70 284 GLY B C 1
ATOM 5842 O O . GLY B 1 284 ? -23.912 54.879 47.160 1.00 63.72 284 GLY B O 1
ATOM 5843 N N . THR B 1 285 ? -23.248 52.819 47.778 1.00 59.16 285 THR B N 1
ATOM 5844 C CA . THR B 1 285 ? -22.631 53.300 49.007 1.00 56.47 285 THR B CA 1
ATOM 5845 C C . THR B 1 285 ? -21.162 53.648 48.745 1.00 52.17 285 THR B C 1
ATOM 5846 O O . THR B 1 285 ? -20.632 53.403 47.655 1.00 48.98 285 THR B O 1
ATOM 5850 N N . THR B 1 286 ? -20.498 54.190 49.760 1.00 51.83 286 THR B N 1
ATOM 5851 C CA . THR B 1 286 ? -19.074 54.488 49.676 1.00 52.69 286 THR B CA 1
ATOM 5852 C C . THR B 1 286 ? -18.385 54.003 50.959 1.00 49.33 286 THR B C 1
ATOM 5853 O O . THR B 1 286 ? -18.926 54.141 52.052 1.00 53.05 286 THR B O 1
ATOM 5857 N N . MET B 1 287 ? -17.195 53.432 50.829 1.00 42.10 287 MET B N 1
ATOM 5858 C CA . MET B 1 287 ? -16.443 52.984 52.001 1.00 39.67 287 MET B CA 1
ATOM 5859 C C . MET B 1 287 ? -15.020 53.485 51.878 1.00 41.21 287 MET B C 1
ATOM 5860 O O . MET B 1 287 ? -14.539 53.724 50.773 1.00 41.86 287 MET B O 1
ATOM 5865 N N . THR B 1 288 ? -14.340 53.647 53.005 1.00 39.45 288 THR B N 1
ATOM 5866 C CA . THR B 1 288 ? -12.913 53.895 52.958 1.00 42.15 288 THR B CA 1
ATOM 5867 C C . THR B 1 288 ? -12.145 52.591 52.689 1.00 46.60 288 THR B C 1
ATOM 5868 O O . THR B 1 288 ? -12.661 51.497 52.921 1.00 42.16 288 THR B O 1
ATOM 5872 N N . ALA B 1 289 ? -10.917 52.718 52.192 1.00 44.94 289 ALA B N 1
ATOM 5873 C CA . ALA B 1 289 ? -10.050 51.564 51.987 1.00 40.79 289 ALA B CA 1
ATOM 5874 C C . ALA B 1 289 ? -9.897 50.779 53.279 1.00 41.44 289 ALA B C 1
ATOM 5875 O O . ALA B 1 289 ? -9.936 49.544 53.275 1.00 37.97 289 ALA B O 1
ATOM 5877 N N . LEU B 1 290 ? -9.716 51.492 54.389 1.00 38.06 290 LEU B N 1
ATOM 5878 C CA . LEU B 1 290 ? -9.578 50.831 55.681 1.00 40.42 290 LEU B CA 1
ATOM 5879 C C . LEU B 1 290 ? -10.840 50.052 56.092 1.00 43.90 290 LEU B C 1
ATOM 5880 O O . LEU B 1 290 ? -10.757 49.033 56.778 1.00 44.36 290 LEU B O 1
ATOM 5885 N N . GLN B 1 291 ? -12.005 50.536 55.677 1.00 49.30 291 GLN B N 1
ATOM 5886 C CA . GLN B 1 291 ? -13.267 49.885 56.016 1.00 46.00 291 GLN B CA 1
ATOM 5887 C C . GLN B 1 291 ? -13.491 48.588 55.225 1.00 47.71 291 GLN B C 1
ATOM 5888 O O . GLN B 1 291 ? -14.060 47.625 55.746 1.00 46.54 291 GLN B O 1
ATOM 5894 N N . ILE B 1 292 ? -13.060 48.564 53.969 1.00 45.53 292 ILE B N 1
ATOM 5895 C CA . ILE B 1 292 ? -13.133 47.330 53.170 1.00 40.97 292 ILE B CA 1
ATOM 5896 C C . ILE B 1 292 ? -12.256 46.246 53.781 1.00 38.56 292 ILE B C 1
ATOM 5897 O O . ILE B 1 292 ? -12.682 45.099 53.933 1.00 40.86 292 ILE B O 1
ATOM 5902 N N . GLN B 1 293 ? -11.030 46.614 54.134 1.00 41.14 293 GLN B N 1
ATOM 5903 C CA . GLN B 1 293 ? -10.130 45.691 54.816 1.00 39.52 293 GLN B CA 1
ATOM 5904 C C . GLN B 1 293 ? -10.705 45.205 56.143 1.00 41.53 293 GLN B C 1
ATOM 5905 O O . GLN B 1 293 ? -10.626 44.020 56.444 1.00 41.10 293 GLN B O 1
ATOM 5911 N N . GLN B 1 294 ? -11.268 46.116 56.943 1.00 42.81 294 GLN B N 1
ATOM 5912 C CA . GLN B 1 294 ? -11.888 45.722 58.210 1.00 44.96 294 GLN B CA 1
ATOM 5913 C C . GLN B 1 294 ? -12.989 44.697 57.999 1.00 49.67 294 GLN B C 1
ATOM 5914 O O . GLN B 1 294 ? -13.090 43.727 58.741 1.00 48.93 294 GLN B O 1
ATOM 5920 N N . VAL B 1 295 ? -13.830 44.919 56.997 1.00 49.73 295 VAL B N 1
ATOM 5921 C CA . VAL B 1 295 ? -14.940 44.003 56.762 1.00 48.12 295 VAL B CA 1
ATOM 5922 C C . VAL B 1 295 ? -14.445 42.646 56.243 1.00 46.07 295 VAL B C 1
ATOM 5923 O O . VAL B 1 295 ? -14.952 41.599 56.636 1.00 49.13 295 VAL B O 1
ATOM 5927 N N . VAL B 1 296 ? -13.455 42.665 55.356 1.00 41.27 296 VAL B N 1
ATOM 5928 C CA . VAL B 1 296 ? -12.896 41.418 54.848 1.00 40.58 296 VAL B CA 1
ATOM 5929 C C . VAL B 1 296 ? -12.232 40.663 55.994 1.00 43.16 296 VAL B C 1
ATOM 5930 O O . VAL B 1 296 ? -12.480 39.478 56.180 1.00 39.87 296 VAL B O 1
ATOM 5934 N N . PHE B 1 297 ? -11.410 41.365 56.771 1.00 44.77 297 PHE B N 1
ATOM 5935 C CA . PHE B 1 297 ? -10.738 40.767 57.926 1.00 43.76 297 PHE B CA 1
ATOM 5936 C C . PHE B 1 297 ? -11.706 40.197 58.970 1.00 49.15 297 PHE B C 1
ATOM 5937 O O . PHE B 1 297 ? -11.466 39.113 59.525 1.00 49.03 297 PHE B O 1
ATOM 5945 N N . GLU B 1 298 ? -12.792 40.920 59.241 1.00 47.04 298 GLU B N 1
ATOM 5946 C CA . GLU B 1 298 ? -13.797 40.431 60.189 1.00 51.48 298 GLU B CA 1
ATOM 5947 C C . GLU B 1 298 ? -14.379 39.094 59.736 1.00 51.29 298 GLU B C 1
ATOM 5948 O O . GLU B 1 298 ? -14.547 38.183 60.542 1.00 52.27 298 GLU B O 1
ATOM 5954 N N . HIS B 1 299 ? -14.676 38.969 58.445 1.00 50.45 299 HIS B N 1
ATOM 5955 C CA . HIS B 1 299 ? -15.209 37.705 57.936 1.00 49.93 299 HIS B CA 1
ATOM 5956 C C . HIS B 1 299 ? -14.164 36.583 57.943 1.00 46.17 299 HIS B C 1
ATOM 5957 O O . HIS B 1 299 ? -14.451 35.468 58.363 1.00 46.16 299 HIS B O 1
ATOM 5964 N N . ALA B 1 300 ? -12.953 36.881 57.481 1.00 47.02 300 ALA B N 1
ATOM 5965 C CA . ALA B 1 300 ? -11.872 35.903 57.533 1.00 46.68 300 ALA B CA 1
ATOM 5966 C C . ALA B 1 300 ? -11.745 35.325 58.943 1.00 48.87 300 ALA B C 1
ATOM 5967 O O . ALA B 1 300 ? -11.416 34.155 59.119 1.00 48.01 300 ALA B O 1
ATOM 5969 N N . SER B 1 301 ? -11.988 36.165 59.942 1.00 48.89 301 SER B N 1
ATOM 5970 C CA . SER B 1 301 ? -11.861 35.760 61.336 1.00 52.25 301 SER B CA 1
ATOM 5971 C C . SER B 1 301 ? -12.942 34.763 61.733 1.00 54.28 301 SER B C 1
ATOM 5972 O O . SER B 1 301 ? -12.708 33.874 62.550 1.00 51.16 301 SER B O 1
ATOM 5975 N N . LYS B 1 302 ? -14.137 34.932 61.179 1.00 57.70 302 LYS B N 1
ATOM 5976 C CA . LYS B 1 302 ? -15.214 33.981 61.420 1.00 56.47 302 LYS B CA 1
ATOM 5977 C C . LYS B 1 302 ? -14.961 32.713 60.625 1.00 53.06 302 LYS B C 1
ATOM 5978 O O . LYS B 1 302 ? -15.330 31.621 61.045 1.00 57.35 302 LYS B O 1
ATOM 5984 N N . TRP B 1 303 ? -14.337 32.868 59.463 1.00 49.90 303 TRP B N 1
ATOM 5985 C CA . TRP B 1 303 ? -14.070 31.735 58.610 1.00 49.62 303 TRP B CA 1
ATOM 5986 C C . TRP B 1 303 ? -13.130 30.793 59.338 1.00 50.17 303 TRP B C 1
ATOM 5987 O O . TRP B 1 303 ? -13.348 29.583 59.361 1.00 47.40 303 TRP B O 1
ATOM 5998 N N . LEU B 1 304 ? -12.102 31.354 59.972 1.00 54.06 304 LEU B N 1
ATOM 5999 C CA . LEU B 1 304 ? -11.122 30.535 60.688 1.00 56.26 304 LEU B CA 1
ATOM 6000 C C . LEU B 1 304 ? -11.787 29.596 61.702 1.00 58.99 304 LEU B C 1
ATOM 6001 O O . LEU B 1 304 ? -11.357 28.454 61.872 1.00 57.09 304 LEU B O 1
ATOM 6006 N N . GLU B 1 305 ? -12.838 30.083 62.358 1.00 63.76 305 GLU B N 1
ATOM 6007 C CA . GLU B 1 305 ? -13.597 29.281 63.316 1.00 71.00 305 GLU B CA 1
ATOM 6008 C C . GLU B 1 305 ? -14.189 28.024 62.693 1.00 71.37 305 GLU B C 1
ATOM 6009 O O . GLU B 1 305 ? -14.294 26.995 63.351 1.00 73.37 305 GLU B O 1
ATOM 6015 N N . GLN B 1 306 ? -14.628 28.130 61.442 1.00 70.19 306 GLN B N 1
ATOM 6016 C CA . GLN B 1 306 ? -15.210 26.996 60.734 1.00 68.83 306 GLN B CA 1
ATOM 6017 C C . GLN B 1 306 ? -14.251 26.265 59.793 1.00 62.99 306 GLN B C 1
ATOM 6018 O O . GLN B 1 306 ? -14.642 25.277 59.179 1.00 59.86 306 GLN B O 1
ATOM 6024 N N . ARG B 1 307 ? -13.016 26.745 59.664 1.00 58.33 307 ARG B N 1
ATOM 6025 C CA . ARG B 1 307 ? -12.097 26.217 58.641 1.00 52.89 307 ARG B CA 1
ATOM 6026 C C . ARG B 1 307 ? -11.654 24.776 58.912 1.00 53.65 307 ARG B C 1
ATOM 6027 O O . ARG B 1 307 ? -10.955 24.505 59.901 1.00 49.15 307 ARG B O 1
ATOM 6035 N N . PRO B 1 308 ? -12.049 23.840 58.029 1.00 57.90 308 PRO B N 1
ATOM 6036 C CA . PRO B 1 308 ? -11.635 22.454 58.256 1.00 61.62 308 PRO B CA 1
ATOM 6037 C C . PRO B 1 308 ? -10.137 22.298 58.075 1.00 63.56 308 PRO B C 1
ATOM 6038 O O . PRO B 1 308 ? -9.572 22.747 57.071 1.00 63.72 308 PRO B O 1
ATOM 6042 N N . GLU B 1 309 ? -9.506 21.656 59.050 1.00 62.82 309 GLU B N 1
ATOM 6043 C CA . GLU B 1 309 ? -8.085 21.384 58.993 1.00 65.26 309 GLU B CA 1
ATOM 6044 C C . GLU B 1 309 ? -7.817 20.570 57.721 1.00 65.53 309 GLU B C 1
ATOM 6045 O O . GLU B 1 309 ? -8.505 19.582 57.467 1.00 68.76 309 GLU B O 1
ATOM 6051 N N . PRO B 1 310 ? -6.847 21.003 56.892 1.00 61.70 310 PRO B N 1
ATOM 6052 C CA . PRO B 1 310 ? -6.524 20.217 55.692 1.00 59.53 310 PRO B CA 1
ATOM 6053 C C . PRO B 1 310 ? -6.027 18.833 56.077 1.00 55.61 310 PRO B C 1
ATOM 6054 O O . PRO B 1 310 ? -5.197 18.730 56.980 1.00 52.27 310 PRO B O 1
ATOM 6058 N N . GLU B 1 311 ? -6.524 17.801 55.397 1.00 57.11 311 GLU B N 1
ATOM 6059 C CA . GLU B 1 311 ? -6.136 16.413 55.678 1.00 67.46 311 GLU B CA 1
ATOM 6060 C C . GLU B 1 311 ? -4.667 16.146 55.366 1.00 64.79 311 GLU B C 1
ATOM 6061 O O . GLU B 1 311 ? -3.945 15.558 56.168 1.00 65.03 311 GLU B O 1
ATOM 6067 N N . PHE B 1 312 ? -4.234 16.585 54.191 1.00 58.88 312 PHE B N 1
ATOM 6068 C CA . PHE B 1 312 ? -2.889 16.314 53.715 1.00 58.59 312 PHE B CA 1
ATOM 6069 C C . PHE B 1 312 ? -2.215 17.618 53.294 1.00 56.42 312 PHE B C 1
ATOM 6070 O O . PHE B 1 312 ? -2.709 18.331 52.410 1.00 54.17 312 PHE B O 1
ATOM 6078 N N . SER B 1 313 ? -1.095 17.932 53.939 1.00 50.56 313 SER B N 1
ATOM 6079 C CA . SER B 1 313 ? -0.339 19.134 53.611 1.00 49.81 313 SER B CA 1
ATOM 6080 C C . SER B 1 313 ? -1.212 20.390 53.729 1.00 49.14 313 SER B C 1
ATOM 6081 O O . SER B 1 313 ? -1.983 20.522 54.684 1.00 52.33 313 SER B O 1
ATOM 6084 N N . GLY B 1 314 ? -1.101 21.298 52.755 1.00 46.97 314 GLY B N 1
ATOM 6085 C CA . GLY B 1 314 ? -1.841 22.557 52.784 1.00 38.38 314 GLY B CA 1
ATOM 6086 C C . GLY B 1 314 ? -1.340 23.498 53.868 1.00 43.56 314 GLY B C 1
ATOM 6087 O O . GLY B 1 314 ? -0.300 23.245 54.477 1.00 51.37 314 GLY B O 1
ATOM 6088 N N . THR B 1 315 ? -2.062 24.594 54.103 1.00 45.36 315 THR B N 1
ATOM 6089 C CA . THR B 1 315 ? -1.720 25.533 55.178 1.00 46.42 315 THR B CA 1
ATOM 6090 C C . THR B 1 315 ? -2.620 25.233 56.385 1.00 46.64 315 THR B C 1
ATOM 6091 O O . THR B 1 315 ? -3.853 25.226 56.259 1.00 41.75 315 THR B O 1
ATOM 6095 N N . SER B 1 316 ? -2.018 24.984 57.547 1.00 46.36 316 SER B N 1
ATOM 6096 C CA . SER B 1 316 ? -2.799 24.558 58.716 1.00 50.82 316 SER B CA 1
ATOM 6097 C C . SER B 1 316 ? -3.601 25.702 59.343 1.00 53.58 316 SER B C 1
ATOM 6098 O O . SER B 1 316 ? -3.466 26.867 58.959 1.00 50.50 316 SER B O 1
ATOM 6101 N N . ASN B 1 317 ? -4.404 25.370 60.345 1.00 52.61 317 ASN B N 1
ATOM 6102 C CA . ASN B 1 317 ? -5.183 26.382 61.043 1.00 49.81 317 ASN B CA 1
ATOM 6103 C C . ASN B 1 317 ? -4.312 27.213 61.972 1.00 50.05 317 ASN B C 1
ATOM 6104 O O . ASN B 1 317 ? -4.599 28.388 62.221 1.00 52.76 317 ASN B O 1
ATOM 6109 N N . THR B 1 318 ? -3.231 26.621 62.463 1.00 49.60 318 THR B N 1
ATOM 6110 C CA . THR B 1 318 ? -2.317 27.359 63.327 1.00 53.59 318 THR B CA 1
ATOM 6111 C C . THR B 1 318 ? -1.571 28.440 62.553 1.00 56.93 318 THR B C 1
ATOM 6112 O O . THR B 1 318 ? -1.342 29.539 63.064 1.00 56.07 318 THR B O 1
ATOM 6116 N N . GLU B 1 319 ? -1.191 28.130 61.318 1.00 53.93 319 GLU B N 1
ATOM 6117 C CA . GLU B 1 319 ? -0.499 29.118 60.509 1.00 50.73 319 GLU B CA 1
ATOM 6118 C C . GLU B 1 319 ? -1.455 30.258 60.132 1.00 45.26 319 GLU B C 1
ATOM 6119 O O . GLU B 1 319 ? -1.113 31.433 60.234 1.00 43.51 319 GLU B O 1
ATOM 6125 N N . MET B 1 320 ? -2.660 29.903 59.709 1.00 43.03 320 MET B N 1
ATOM 6126 C CA . MET B 1 320 ? -3.666 30.902 59.396 1.00 42.02 320 MET B CA 1
ATOM 6127 C C . MET B 1 320 ? -3.985 31.819 60.580 1.00 49.83 320 MET B C 1
ATOM 6128 O O . MET B 1 320 ? -4.299 32.997 60.382 1.00 49.09 320 MET B O 1
ATOM 6133 N N . ALA B 1 321 ? -3.908 31.285 61.800 1.00 51.03 321 ALA B N 1
ATOM 6134 C CA . ALA B 1 321 ? -4.129 32.100 62.999 1.00 51.56 321 ALA B CA 1
ATOM 6135 C C . ALA B 1 321 ? -3.019 33.129 63.145 1.00 50.56 321 ALA B C 1
ATOM 6136 O O . ALA B 1 321 ? -3.271 34.275 63.500 1.00 55.87 321 ALA B O 1
ATOM 6138 N N . ARG B 1 322 ? -1.785 32.711 62.874 1.00 51.10 322 ARG B N 1
ATOM 6139 C CA . ARG B 1 322 ? -0.660 33.641 62.824 1.00 53.80 322 ARG B CA 1
ATOM 6140 C C . ARG B 1 322 ? -0.899 34.751 61.793 1.00 50.21 322 ARG B C 1
ATOM 6141 O O . ARG B 1 322 ? -0.588 35.923 62.045 1.00 48.15 322 ARG B O 1
ATOM 6149 N N . VAL B 1 323 ? -1.452 34.373 60.640 1.00 45.76 323 VAL B N 1
ATOM 6150 C CA . VAL B 1 323 ? -1.733 35.330 59.579 1.00 46.52 323 VAL B CA 1
ATOM 6151 C C . VAL B 1 323 ? -2.743 36.369 60.061 1.00 47.77 323 VAL B C 1
ATOM 6152 O O . VAL B 1 323 ? -2.560 37.565 59.839 1.00 44.61 323 VAL B O 1
ATOM 6156 N N . LEU B 1 324 ? -3.799 35.901 60.727 1.00 47.23 324 LEU B N 1
ATOM 6157 C CA . LEU B 1 324 ? -4.843 36.781 61.232 1.00 52.95 324 LEU B CA 1
ATOM 6158 C C . LEU B 1 324 ? -4.377 37.640 62.402 1.00 54.67 324 LEU B C 1
ATOM 6159 O O . LEU B 1 324 ? -4.785 38.796 62.527 1.00 54.83 324 LEU B O 1
ATOM 6164 N N . ASP B 1 325 ? -3.517 37.084 63.252 1.00 53.82 325 ASP B N 1
ATOM 6165 C CA . ASP B 1 325 ? -2.905 37.880 64.312 1.00 52.01 325 ASP B CA 1
ATOM 6166 C C . ASP B 1 325 ? -2.257 39.137 63.717 1.00 48.18 325 ASP B C 1
ATOM 6167 O O . ASP B 1 325 ? -2.486 40.251 64.184 1.00 48.88 325 ASP B O 1
ATOM 6172 N N . LEU B 1 326 ? -1.440 38.944 62.682 1.00 48.17 326 LEU B N 1
ATOM 6173 C CA . LEU B 1 326 ? -0.756 40.048 62.020 1.00 47.25 326 LEU B CA 1
ATOM 6174 C C . LEU B 1 326 ? -1.751 40.971 61.294 1.00 46.79 326 LEU B C 1
ATOM 6175 O O . LEU B 1 326 ? -1.668 42.201 61.383 1.00 46.80 326 LEU B O 1
ATOM 6180 N N . TRP B 1 327 ? -2.693 40.372 60.574 1.00 42.58 327 TRP B N 1
ATOM 6181 C CA . TRP B 1 327 ? -3.678 41.144 59.833 1.00 42.60 327 TRP B CA 1
ATOM 6182 C C . TRP B 1 327 ? -4.413 42.105 60.787 1.00 47.54 327 TRP B C 1
ATOM 6183 O O . TRP B 1 327 ? -4.525 43.306 60.506 1.00 43.46 327 TRP B O 1
ATOM 6194 N N . GLY B 1 328 ? -4.872 41.584 61.927 1.00 46.49 328 GLY B N 1
ATOM 6195 C CA . GLY B 1 328 ? -5.567 42.402 62.916 1.00 44.50 328 GLY B CA 1
ATOM 6196 C C . GLY B 1 328 ?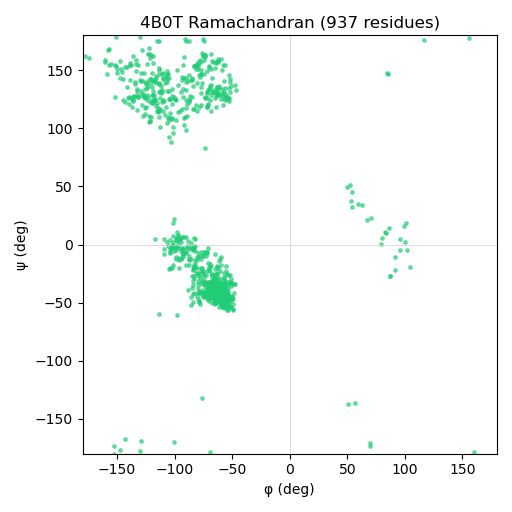 -4.733 43.526 63.510 1.00 44.69 328 GLY B C 1
ATOM 6197 O O . GLY B 1 328 ? -5.206 44.660 63.647 1.00 50.55 328 GLY B O 1
ATOM 6198 N N . ARG B 1 329 ? -3.488 43.225 63.865 1.00 48.54 329 ARG B N 1
ATOM 6199 C CA . ARG B 1 329 ? -2.592 44.247 64.396 1.00 51.77 329 ARG B CA 1
ATOM 6200 C C . ARG B 1 329 ? -2.330 45.365 63.386 1.00 53.17 329 ARG B C 1
ATOM 6201 O O . ARG B 1 329 ? -2.257 46.540 63.759 1.00 55.88 329 ARG B O 1
ATOM 6209 N N . MET B 1 330 ? -2.215 45.006 62.109 1.00 46.89 330 MET B N 1
ATOM 6210 C CA . MET B 1 330 ? -1.957 46.004 61.076 1.00 47.23 330 MET B CA 1
ATOM 6211 C C . MET B 1 330 ? -3.122 46.976 60.936 1.00 48.41 330 MET B C 1
ATOM 6212 O O . MET B 1 330 ? -2.920 48.186 60.858 1.00 47.26 330 MET B O 1
ATOM 6217 N N . LEU B 1 331 ? -4.337 46.435 60.905 1.00 51.41 331 LEU B N 1
ATOM 6218 C CA . LEU B 1 331 ? -5.541 47.247 60.787 1.00 50.21 331 LEU B CA 1
ATOM 6219 C C . LEU B 1 331 ? -5.743 48.146 62.006 1.00 52.68 331 LEU B C 1
ATOM 6220 O O . LEU B 1 331 ? -6.267 49.252 61.883 1.00 51.78 331 LEU B O 1
ATOM 6225 N N . LYS B 1 332 ? -5.334 47.669 63.176 1.00 54.19 332 LYS B N 1
ATOM 6226 C CA . LYS B 1 332 ? -5.406 48.480 64.382 1.00 56.88 332 LYS B CA 1
ATOM 6227 C C . LYS B 1 332 ? -4.415 49.633 64.309 1.00 55.27 332 LYS B C 1
ATOM 6228 O O . LYS B 1 332 ? -4.740 50.768 64.660 1.00 59.48 332 LYS B O 1
ATOM 6234 N N . ALA B 1 333 ? -3.209 49.337 63.840 1.00 51.17 333 ALA B N 1
ATOM 6235 C CA . ALA B 1 333 ? -2.188 50.361 63.664 1.00 51.12 333 ALA B CA 1
ATOM 6236 C C . ALA B 1 333 ? -2.646 51.432 62.683 1.00 52.26 333 ALA B C 1
ATOM 6237 O O . ALA B 1 333 ? -2.450 52.625 62.922 1.00 50.63 333 ALA B O 1
ATOM 6239 N N . ILE B 1 334 ? -3.245 51.010 61.572 1.00 51.24 334 ILE B N 1
ATOM 6240 C CA . ILE B 1 334 ? -3.720 51.962 60.575 1.00 53.74 334 ILE B CA 1
ATOM 6241 C C . ILE B 1 334 ? -4.801 52.884 61.150 1.00 58.56 334 ILE B C 1
ATOM 6242 O O . ILE B 1 334 ? -4.857 54.067 60.833 1.00 59.83 334 ILE B O 1
ATOM 6247 N N . GLU B 1 335 ? -5.650 52.340 62.010 1.00 62.65 335 GLU B N 1
ATOM 6248 C CA . GLU B 1 335 ? -6.765 53.106 62.550 1.00 66.46 335 GLU B CA 1
ATOM 6249 C C . GLU B 1 335 ? -6.322 54.074 63.642 1.00 66.11 335 GLU B C 1
ATOM 6250 O O . GLU B 1 335 ? -6.771 55.217 63.683 1.00 67.80 335 GLU B O 1
ATOM 6256 N N . SER B 1 336 ? -5.449 53.601 64.525 1.00 64.63 336 SER B N 1
ATOM 6257 C CA . SER B 1 336 ? -4.958 54.396 65.645 1.00 66.27 336 SER B CA 1
ATOM 6258 C C . SER B 1 336 ? -3.827 55.339 65.255 1.00 64.68 336 SER B C 1
ATOM 6259 O O . SER B 1 336 ? -3.591 56.337 65.927 1.00 68.26 336 SER B O 1
ATOM 6262 N N . GLY B 1 337 ? -3.110 55.006 64.186 1.00 59.27 337 GLY B N 1
ATOM 6263 C CA . GLY B 1 337 ? -1.931 55.762 63.794 1.00 56.16 337 GLY B CA 1
ATOM 6264 C C . GLY B 1 337 ? -0.709 55.389 64.621 1.00 58.05 337 GLY B C 1
ATOM 6265 O O . GLY B 1 337 ? 0.345 56.012 64.496 1.00 59.19 337 GLY B O 1
ATOM 6266 N N . ASP B 1 338 ? -0.859 54.378 65.477 1.00 58.15 338 ASP B N 1
ATOM 6267 C CA . ASP B 1 338 ? 0.247 53.854 66.281 1.00 60.49 338 ASP B CA 1
ATOM 6268 C C . ASP B 1 338 ? 0.725 52.511 65.728 1.00 61.88 338 ASP B C 1
ATOM 6269 O O . ASP B 1 338 ? 0.029 51.501 65.841 1.00 61.51 338 ASP B O 1
ATOM 6274 N N . PHE B 1 339 ? 1.916 52.516 65.135 1.00 62.31 339 PHE B N 1
ATOM 6275 C CA . PHE B 1 339 ? 2.489 51.352 64.460 1.00 59.23 339 PHE B CA 1
ATOM 6276 C C . PHE B 1 339 ? 3.510 50.537 65.264 1.00 56.34 339 PHE B C 1
ATOM 6277 O O . PHE B 1 339 ? 4.137 49.611 64.728 1.00 52.02 339 PHE B O 1
ATOM 6285 N N . SER B 1 340 ? 3.696 50.901 66.529 1.00 49.73 340 SER B N 1
ATOM 6286 C CA . SER B 1 340 ? 4.743 50.316 67.364 1.00 54.31 340 SER B CA 1
ATOM 6287 C C . SER B 1 340 ? 4.731 48.793 67.443 1.00 56.36 340 SER B C 1
ATOM 6288 O O . SER B 1 340 ? 5.755 48.192 67.740 1.00 58.11 340 SER B O 1
ATOM 6291 N N . GLU B 1 341 ? 3.569 48.175 67.244 1.00 59.02 341 GLU B N 1
ATOM 6292 C CA . GLU B 1 341 ? 3.463 46.710 67.255 1.00 63.85 341 GLU B CA 1
ATOM 6293 C C . GLU B 1 341 ? 3.775 45.966 65.945 1.00 58.77 341 GLU B C 1
ATOM 6294 O O . GLU B 1 341 ? 4.104 44.783 65.971 1.00 53.98 341 GLU B O 1
ATOM 6300 N N . VAL B 1 342 ? 3.571 46.630 64.811 1.00 58.46 342 VAL B N 1
ATOM 6301 C CA . VAL B 1 342 ? 3.827 46.039 63.494 1.00 53.06 342 VAL B CA 1
ATOM 6302 C C . VAL B 1 342 ? 5.125 46.481 62.813 1.00 55.54 342 VAL B C 1
ATOM 6303 O O . VAL B 1 342 ? 5.428 46.058 61.693 1.00 56.72 342 VAL B O 1
ATOM 6307 N N . ASP B 1 343 ? 5.870 47.348 63.482 1.00 57.10 343 ASP B N 1
ATOM 6308 C CA . ASP B 1 343 ? 6.995 48.048 62.876 1.00 55.72 343 ASP B CA 1
ATOM 6309 C C . ASP B 1 343 ? 8.225 47.165 62.647 1.00 51.40 343 ASP B C 1
ATOM 6310 O O . ASP B 1 343 ? 9.226 47.625 62.103 1.00 50.29 343 ASP B O 1
ATOM 6315 N N . THR B 1 344 ? 8.196 45.931 63.137 1.00 48.30 344 THR B N 1
ATOM 6316 C CA . THR B 1 344 ? 9.175 44.944 62.689 1.00 47.91 344 THR B CA 1
ATOM 6317 C C . THR B 1 344 ? 8.655 43.973 61.601 1.00 51.24 344 THR B C 1
ATOM 6318 O O . THR B 1 344 ? 9.436 43.177 61.076 1.00 51.92 344 THR B O 1
ATOM 6322 N N . GLU B 1 345 ? 7.342 43.965 61.338 1.00 50.29 345 GLU B N 1
ATOM 6323 C CA . GLU B 1 345 ? 6.770 43.015 60.362 1.00 46.38 345 GLU B CA 1
ATOM 6324 C C . GLU B 1 345 ? 6.346 43.446 58.937 1.00 43.88 345 GLU B C 1
ATOM 6325 O O . GLU B 1 345 ? 6.289 42.597 58.028 1.00 42.87 345 GLU B O 1
ATOM 6331 N N . ILE B 1 346 ? 6.110 44.737 58.706 1.00 41.14 346 ILE B N 1
ATOM 6332 C CA . ILE B 1 346 ? 5.531 45.173 57.431 1.00 39.14 346 ILE B CA 1
ATOM 6333 C C . ILE B 1 346 ? 6.504 46.088 56.699 1.00 44.27 346 ILE B C 1
ATOM 6334 O O . ILE B 1 346 ? 6.942 47.097 57.263 1.00 41.03 346 ILE B O 1
ATOM 6339 N N . ASP B 1 347 ? 6.844 45.740 55.453 1.00 40.79 347 ASP B N 1
ATOM 6340 C CA . ASP B 1 347 ? 7.909 46.452 54.728 1.00 41.53 347 ASP B CA 1
ATOM 6341 C C . ASP B 1 347 ? 7.775 47.979 54.746 1.00 38.96 347 ASP B C 1
ATOM 6342 O O . ASP B 1 347 ? 8.711 48.670 55.133 1.00 43.08 347 ASP B O 1
ATOM 6347 N N . TRP B 1 348 ? 6.637 48.509 54.306 1.00 33.23 348 TRP B N 1
ATOM 6348 C CA . TRP B 1 348 ? 6.552 49.958 54.175 1.00 37.44 348 TRP B CA 1
ATOM 6349 C C . TRP B 1 348 ? 6.668 50.625 55.542 1.00 42.99 348 TRP B C 1
ATOM 6350 O O . TRP B 1 348 ? 7.224 51.722 55.664 1.00 44.77 348 TRP B O 1
ATOM 6361 N N . VAL B 1 349 ? 6.185 49.937 56.571 1.00 39.98 349 VAL B N 1
ATOM 6362 C CA . VAL B 1 349 ? 6.280 50.443 57.933 1.00 45.21 349 VAL B CA 1
ATOM 6363 C C . VAL B 1 349 ? 7.717 50.407 58.421 1.00 49.45 349 VAL B C 1
ATOM 6364 O O . VAL B 1 349 ? 8.208 51.373 59.006 1.00 46.64 349 VAL B O 1
ATOM 6368 N N . ILE B 1 350 ? 8.376 49.280 58.190 1.00 46.07 350 ILE B N 1
ATOM 6369 C CA . ILE B 1 350 ? 9.773 49.107 58.548 1.00 48.18 350 ILE B CA 1
ATOM 6370 C C . ILE B 1 350 ? 10.617 50.180 57.866 1.00 46.57 350 ILE B C 1
ATOM 6371 O O . ILE B 1 350 ? 11.445 50.830 58.504 1.00 45.58 350 ILE B O 1
ATOM 6376 N N . LYS B 1 351 ? 10.396 50.360 56.566 1.00 42.05 351 LYS B N 1
ATOM 6377 C CA . LYS B 1 351 ? 11.156 51.334 55.781 1.00 44.53 351 LYS B CA 1
ATOM 6378 C C . LYS B 1 351 ? 10.896 52.787 56.241 1.00 45.89 351 LYS B C 1
ATOM 6379 O O . LYS B 1 351 ? 11.829 53.584 56.364 1.00 46.93 351 LYS B O 1
ATOM 6385 N N . LYS B 1 352 ? 9.630 53.111 56.504 1.00 44.83 352 LYS B N 1
ATOM 6386 C CA . LYS B 1 352 ? 9.250 54.454 56.928 1.00 48.40 352 LYS B CA 1
ATOM 6387 C C . LYS B 1 352 ? 9.878 54.817 58.285 1.00 51.20 352 LYS B C 1
ATOM 6388 O O . LYS B 1 352 ? 10.296 55.962 58.503 1.00 47.74 352 LYS B O 1
ATOM 6394 N N . LYS B 1 353 ? 9.932 53.847 59.194 1.00 48.16 353 LYS B N 1
ATOM 6395 C CA . LYS B 1 353 ? 10.569 54.062 60.482 1.00 52.31 353 LYS B CA 1
ATOM 6396 C C . LYS B 1 353 ? 12.009 54.515 60.254 1.00 55.78 353 LYS B C 1
ATOM 6397 O O . LYS B 1 353 ? 12.476 55.494 60.845 1.00 58.28 353 LYS B O 1
ATOM 6403 N N . LEU B 1 354 ? 12.702 53.802 59.374 1.00 54.84 354 LEU B N 1
ATOM 6404 C CA . LEU B 1 354 ? 14.078 54.131 59.015 1.00 56.69 354 LEU B CA 1
ATOM 6405 C C . LEU B 1 354 ? 14.182 55.531 58.409 1.00 57.59 354 LEU B C 1
ATOM 6406 O O . LEU B 1 354 ? 15.021 56.341 58.811 1.00 57.65 354 LEU B O 1
ATOM 6411 N N . ILE B 1 355 ? 13.323 55.805 57.436 1.00 55.31 355 ILE B N 1
ATOM 6412 C CA . ILE B 1 355 ? 13.328 57.085 56.747 1.00 51.69 355 ILE B CA 1
ATOM 6413 C C . ILE B 1 355 ? 13.089 58.248 57.707 1.00 52.77 355 ILE B C 1
ATOM 6414 O O . ILE B 1 355 ? 13.785 59.267 57.645 1.00 51.71 355 ILE B O 1
ATOM 6419 N N . ASP B 1 356 ? 12.110 58.083 58.595 1.00 52.91 356 ASP B N 1
ATOM 6420 C CA . ASP B 1 356 ? 11.778 59.102 59.579 1.00 56.98 356 ASP B CA 1
ATOM 6421 C C . ASP B 1 356 ? 12.952 59.412 60.517 1.00 61.87 356 ASP B C 1
ATOM 6422 O O . ASP B 1 356 ? 13.177 60.561 60.874 1.00 64.35 356 ASP B O 1
ATOM 6427 N N . ARG B 1 357 ? 13.692 58.385 60.918 1.00 64.28 357 ARG B N 1
ATOM 6428 C CA . ARG B 1 357 ? 14.877 58.578 61.748 1.00 65.09 357 ARG B CA 1
ATOM 6429 C C . ARG B 1 357 ? 15.888 59.514 61.087 1.00 62.62 357 ARG B C 1
ATOM 6430 O O . ARG B 1 357 ? 16.341 60.485 61.700 1.00 64.16 357 ARG B O 1
ATOM 6438 N N . PHE B 1 358 ? 16.250 59.214 59.841 1.00 58.71 358 PHE B N 1
ATOM 6439 C CA . PHE B 1 358 ? 17.210 60.034 59.112 1.00 61.81 358 PHE B CA 1
ATOM 6440 C C . PHE B 1 358 ? 16.714 61.465 58.955 1.00 66.39 358 PHE B C 1
ATOM 6441 O O . PHE B 1 358 ? 17.486 62.428 59.098 1.00 70.66 358 PHE B O 1
ATOM 6449 N N . ILE B 1 359 ? 15.424 61.594 58.666 1.00 61.77 359 ILE B N 1
ATOM 6450 C CA . ILE B 1 359 ? 14.791 62.896 58.550 1.00 62.33 359 ILE B CA 1
ATOM 6451 C C . ILE B 1 359 ? 15.003 63.702 59.825 1.00 65.38 359 ILE B C 1
ATOM 6452 O O . ILE B 1 359 ? 15.412 64.862 59.772 1.00 62.16 359 ILE B O 1
ATOM 6457 N N . GLN B 1 360 ? 14.740 63.077 60.968 1.00 67.98 360 GLN B N 1
ATOM 6458 C CA . GLN B 1 360 ? 14.889 63.755 62.253 1.00 74.82 360 GLN B CA 1
ATOM 6459 C C . GLN B 1 360 ? 16.353 64.077 62.591 1.00 73.85 360 GLN B C 1
ATOM 6460 O O . GLN B 1 360 ? 16.681 65.210 62.926 1.00 71.23 360 GLN B O 1
ATOM 6466 N N . ARG B 1 361 ? 17.234 63.089 62.486 1.00 74.37 361 ARG B N 1
ATOM 6467 C CA . ARG B 1 361 ? 18.652 63.326 62.736 1.00 76.62 361 ARG B CA 1
ATOM 6468 C C . ARG B 1 361 ? 19.222 64.480 61.905 1.00 74.75 361 ARG B C 1
ATOM 6469 O O . ARG B 1 361 ? 20.013 65.279 62.408 1.00 78.90 361 ARG B O 1
ATOM 6477 N N . GLY B 1 362 ? 18.825 64.562 60.639 1.00 67.74 362 GLY B N 1
ATOM 6478 C CA . GLY B 1 362 ? 19.423 65.517 59.726 1.00 65.31 362 GLY B CA 1
ATOM 6479 C C . GLY B 1 362 ? 18.598 66.748 59.395 1.00 69.77 362 GLY B C 1
ATOM 6480 O O . GLY B 1 362 ? 19.072 67.646 58.690 1.00 70.01 362 GLY B O 1
ATOM 6481 N N . ASN B 1 363 ? 17.373 66.814 59.905 1.00 71.76 363 ASN B N 1
ATOM 6482 C CA . ASN B 1 363 ? 16.458 67.854 59.462 1.00 76.24 363 ASN B CA 1
ATOM 6483 C C . ASN B 1 363 ? 16.348 67.797 57.935 1.00 74.35 363 ASN B C 1
ATOM 6484 O O . ASN B 1 363 ? 16.434 68.816 57.252 1.00 75.23 363 ASN B O 1
ATOM 6489 N N . LEU B 1 364 ? 16.191 66.588 57.404 1.00 73.57 364 LEU B N 1
ATOM 6490 C CA . LEU B 1 364 ? 16.174 66.364 55.960 1.00 71.49 364 LEU B CA 1
ATOM 6491 C C . LEU B 1 364 ? 14.826 66.657 55.307 1.00 70.73 364 LEU B C 1
ATOM 6492 O O . LEU B 1 364 ? 13.786 66.600 55.963 1.00 74.21 364 LEU B O 1
ATOM 6497 N N . GLY B 1 365 ? 14.856 66.983 54.016 1.00 67.15 365 GLY B N 1
ATOM 6498 C CA . GLY B 1 365 ? 13.650 67.016 53.201 1.00 64.96 365 GLY B CA 1
ATOM 6499 C C . GLY B 1 365 ? 13.463 65.665 52.513 1.00 60.10 365 GLY B C 1
ATOM 6500 O O . GLY B 1 365 ? 14.437 64.954 52.283 1.00 60.80 365 GLY B O 1
ATOM 6501 N N . LEU B 1 366 ? 12.226 65.319 52.163 1.00 59.39 366 LEU B N 1
ATOM 6502 C CA . LEU B 1 366 ? 11.910 63.977 51.642 1.00 61.84 366 LEU B CA 1
ATOM 6503 C C . LEU B 1 366 ? 12.594 63.640 50.308 1.00 62.91 366 LEU B C 1
ATOM 6504 O O . LEU B 1 366 ? 12.699 62.469 49.922 1.00 65.68 366 LEU B O 1
ATOM 6509 N N . ASP B 1 367 ? 13.054 64.681 49.619 1.00 64.36 367 ASP B N 1
ATOM 6510 C CA . ASP B 1 367 ? 13.714 64.572 48.318 1.00 64.64 367 ASP B CA 1
ATOM 6511 C C . ASP B 1 367 ? 15.245 64.495 48.422 1.00 61.93 367 ASP B C 1
ATOM 6512 O O . ASP B 1 367 ? 15.955 64.551 47.415 1.00 59.28 367 ASP B O 1
ATOM 6517 N N . ASP B 1 368 ? 15.752 64.407 49.646 1.00 63.41 368 ASP B N 1
ATOM 6518 C CA . ASP B 1 368 ? 17.185 64.241 49.862 1.00 66.56 368 ASP B CA 1
ATOM 6519 C C . ASP B 1 368 ? 17.669 62.898 49.321 1.00 60.79 368 ASP B C 1
ATOM 6520 O O . ASP B 1 368 ? 17.152 61.853 49.707 1.00 57.35 368 ASP B O 1
ATOM 6525 N N . PRO B 1 369 ? 18.697 62.931 48.457 1.00 64.94 369 PRO B N 1
ATOM 6526 C CA . PRO B 1 369 ? 19.327 61.759 47.837 1.00 66.60 369 PRO B CA 1
ATOM 6527 C C . PRO B 1 369 ? 19.637 60.665 48.852 1.00 70.18 369 PRO B C 1
ATOM 6528 O O . PRO B 1 369 ? 19.571 59.471 48.518 1.00 70.30 369 PRO B O 1
ATOM 6532 N N . LYS B 1 370 ? 19.976 61.060 50.076 1.00 67.10 370 LYS B N 1
ATOM 6533 C CA . LYS B 1 370 ? 20.263 60.072 51.102 1.00 66.09 370 LYS B CA 1
ATOM 6534 C C . LYS B 1 370 ? 19.061 59.160 51.345 1.00 63.94 370 LYS B C 1
ATOM 6535 O O . LYS B 1 370 ? 19.212 57.944 51.481 1.00 66.35 370 LYS B O 1
ATOM 6541 N N . LEU B 1 371 ? 17.871 59.747 51.393 1.00 58.67 371 LEU B N 1
ATOM 6542 C CA . LEU B 1 371 ? 16.657 58.975 51.623 1.00 52.99 371 LEU B CA 1
ATOM 6543 C C . LEU B 1 371 ? 16.308 58.140 50.401 1.00 52.52 371 LEU B C 1
ATOM 6544 O O . LEU B 1 371 ? 15.753 57.045 50.529 1.00 51.74 371 LEU B O 1
ATOM 6549 N N . ALA B 1 372 ? 16.621 58.658 49.216 1.00 52.93 372 ALA B N 1
ATOM 6550 C CA . ALA B 1 372 ? 16.393 57.890 47.998 1.00 57.41 372 ALA B CA 1
ATOM 6551 C C . ALA B 1 372 ? 17.306 56.666 47.984 1.00 58.39 372 ALA B C 1
ATOM 6552 O O . ALA B 1 372 ? 16.922 55.605 47.504 1.00 56.31 372 ALA B O 1
ATOM 6554 N N . GLN B 1 373 ? 18.513 56.823 48.518 1.00 60.79 373 GLN B N 1
ATOM 6555 C CA . GLN B 1 373 ? 19.443 55.712 48.610 1.00 61.72 373 GLN B CA 1
ATOM 6556 C C . GLN B 1 373 ? 18.917 54.634 49.551 1.00 58.80 373 GLN B C 1
ATOM 6557 O O . GLN B 1 373 ? 19.023 53.448 49.248 1.00 57.11 373 GLN B O 1
ATOM 6563 N N . VAL B 1 374 ? 18.365 55.046 50.694 1.00 54.75 374 VAL B N 1
ATOM 6564 C CA . VAL B 1 374 ? 17.716 54.113 51.616 1.00 50.85 374 VAL B CA 1
ATOM 6565 C C . VAL B 1 374 ? 16.521 53.387 50.969 1.00 48.36 374 VAL B C 1
ATOM 6566 O O . VAL B 1 374 ? 16.360 52.177 51.115 1.00 46.28 374 VAL B O 1
ATOM 6570 N N . ASP B 1 375 ? 15.680 54.141 50.272 1.00 47.73 375 ASP B N 1
ATOM 6571 C CA . ASP B 1 375 ? 14.491 53.587 49.633 1.00 50.31 375 ASP B CA 1
ATOM 6572 C C . ASP B 1 375 ? 14.897 52.477 48.663 1.00 54.51 375 ASP B C 1
ATOM 6573 O O . ASP B 1 375 ? 14.222 51.452 48.541 1.00 54.62 375 ASP B O 1
ATOM 6578 N N . LEU B 1 376 ? 16.007 52.696 47.967 1.00 57.09 376 LEU B N 1
ATOM 6579 C CA . LEU B 1 376 ? 16.497 51.743 46.993 1.00 53.70 376 LEU B CA 1
ATOM 6580 C C . LEU B 1 376 ? 17.226 50.571 47.640 1.00 49.66 376 LEU B C 1
ATOM 6581 O O . LEU B 1 376 ? 16.937 49.405 47.345 1.00 47.77 376 LEU B O 1
ATOM 6586 N N . THR B 1 377 ? 18.155 50.872 48.538 1.00 45.21 377 THR B N 1
ATOM 6587 C CA . THR B 1 377 ? 19.067 49.838 49.031 1.00 47.85 377 THR B CA 1
ATOM 6588 C C . THR B 1 377 ? 18.446 48.889 50.064 1.00 47.79 377 THR B C 1
ATOM 6589 O O . THR B 1 377 ? 19.005 47.838 50.379 1.00 44.87 377 THR B O 1
ATOM 6593 N N . TYR B 1 378 ? 17.280 49.255 50.574 1.00 46.23 378 TYR B N 1
ATOM 6594 C CA . TYR B 1 378 ? 16.483 48.312 51.336 1.00 40.93 378 TYR B CA 1
ATOM 6595 C C . TYR B 1 378 ? 16.279 47.032 50.508 1.00 39.69 378 TYR B C 1
ATOM 6596 O O . TYR B 1 378 ? 16.212 45.946 51.068 1.00 38.46 378 TYR B O 1
ATOM 6605 N N . HIS B 1 379 ? 16.179 47.172 49.184 1.00 38.04 379 HIS B N 1
ATOM 6606 C CA . HIS B 1 379 ? 15.849 46.040 48.299 1.00 40.67 379 HIS B CA 1
ATOM 6607 C C . HIS B 1 379 ? 17.061 45.336 47.671 1.00 39.76 379 HIS B C 1
ATOM 6608 O O . HIS B 1 379 ? 16.917 44.454 46.801 1.00 35.47 379 HIS B O 1
ATOM 6615 N N . ASP B 1 380 ? 18.255 45.755 48.077 1.00 40.47 380 ASP B N 1
ATOM 6616 C CA . ASP B 1 380 ? 19.479 45.076 47.664 1.00 39.61 380 ASP B CA 1
ATOM 6617 C C . ASP B 1 380 ? 19.523 43.727 48.371 1.00 43.19 380 ASP B C 1
ATOM 6618 O O . ASP B 1 380 ? 19.526 43.667 49.597 1.00 47.42 380 ASP B O 1
ATOM 6623 N N . ILE B 1 381 ? 19.572 42.645 47.591 1.00 38.91 381 ILE B N 1
ATOM 6624 C CA . ILE B 1 381 ? 19.487 41.295 48.149 1.00 38.21 381 ILE B CA 1
ATOM 6625 C C . ILE B 1 381 ? 20.805 40.693 48.670 1.00 44.45 381 ILE B C 1
ATOM 6626 O O . ILE B 1 381 ? 20.809 39.590 49.224 1.00 51.00 381 ILE B O 1
ATOM 6631 N N . ARG B 1 382 ? 21.915 41.403 48.495 1.00 44.90 382 ARG B N 1
ATOM 6632 C CA . ARG B 1 382 ? 23.223 40.914 48.949 1.00 42.49 382 ARG B CA 1
ATOM 6633 C C . ARG B 1 382 ? 23.340 40.949 50.469 1.00 47.06 382 ARG B C 1
ATOM 6634 O O . ARG B 1 382 ? 23.274 42.020 51.078 1.00 51.18 382 ARG B O 1
ATOM 6642 N N . PRO B 1 383 ? 23.532 39.782 51.089 1.00 48.55 383 PRO B N 1
ATOM 6643 C CA . PRO B 1 383 ? 23.677 39.714 52.548 1.00 51.89 383 PRO B CA 1
ATOM 6644 C C . PRO B 1 383 ? 24.821 40.597 53.040 1.00 57.66 383 PRO B C 1
ATOM 6645 O O . PRO B 1 383 ? 25.928 40.548 52.496 1.00 57.59 383 PRO B O 1
ATOM 6649 N N . GLY B 1 384 ? 24.527 41.422 54.041 1.00 58.88 384 GLY B N 1
ATOM 6650 C CA . GLY B 1 384 ? 25.510 42.260 54.702 1.00 57.53 384 GLY B CA 1
ATOM 6651 C C . GLY B 1 384 ? 25.714 43.598 54.019 1.00 58.90 384 GLY B C 1
ATOM 6652 O O . GLY B 1 384 ? 26.131 44.557 54.664 1.00 62.53 384 GLY B O 1
ATOM 6653 N N . ARG B 1 385 ? 25.463 43.652 52.709 1.00 53.25 385 ARG B N 1
ATOM 6654 C CA . ARG B 1 385 ? 25.415 44.914 51.969 1.00 52.67 385 ARG B CA 1
ATOM 6655 C C . ARG B 1 385 ? 24.024 45.593 51.942 1.00 54.69 385 ARG B C 1
ATOM 6656 O O . ARG B 1 385 ? 23.917 46.814 52.012 1.00 51.74 385 ARG B O 1
ATOM 6664 N N . GLY B 1 386 ? 22.967 44.793 51.807 1.00 52.92 386 GLY B N 1
ATOM 6665 C CA . GLY B 1 386 ? 21.614 45.315 51.739 1.00 46.79 386 GLY B CA 1
ATOM 6666 C C . GLY B 1 386 ? 21.088 45.707 53.108 1.00 50.26 386 GLY B C 1
ATOM 6667 O O . GLY B 1 386 ? 21.405 45.058 54.118 1.00 46.80 386 GLY B O 1
ATOM 6668 N N . LEU B 1 387 ? 20.297 46.779 53.147 1.00 52.65 387 LEU B N 1
ATOM 6669 C CA . LEU B 1 387 ? 19.771 47.305 54.406 1.00 54.06 387 LEU B CA 1
ATOM 6670 C C . LEU B 1 387 ? 18.884 46.291 55.117 1.00 54.20 387 LEU B C 1
ATOM 6671 O O . LEU B 1 387 ? 18.985 46.101 56.335 1.00 55.25 387 LEU B O 1
ATOM 6676 N N . PHE B 1 388 ? 18.011 45.648 54.347 1.00 53.05 388 PHE B N 1
ATOM 6677 C CA . PHE B 1 388 ? 17.094 44.676 54.906 1.00 48.81 388 PHE B CA 1
ATOM 6678 C C . PHE B 1 388 ? 17.847 43.605 55.674 1.00 48.94 388 PHE B C 1
ATOM 6679 O O . PHE B 1 388 ? 17.458 43.214 56.765 1.00 50.75 388 PHE B O 1
ATOM 6687 N N . SER B 1 389 ? 18.922 43.122 55.078 1.00 50.35 389 SER B N 1
ATOM 6688 C CA . SER B 1 389 ? 19.704 42.054 55.669 1.00 54.65 389 SER B CA 1
ATOM 6689 C C . SER B 1 389 ? 20.429 42.542 56.931 1.00 56.96 389 SER B C 1
ATOM 6690 O O . SER B 1 389 ? 20.522 41.822 57.934 1.00 58.11 389 SER B O 1
ATOM 6693 N N . VAL B 1 390 ? 20.937 43.768 56.884 1.00 57.37 390 VAL B N 1
ATOM 6694 C CA . VAL B 1 390 ? 21.548 44.368 58.070 1.00 60.50 390 VAL B CA 1
ATOM 6695 C C . VAL B 1 390 ? 20.552 44.443 59.235 1.00 57.25 390 VAL B C 1
ATOM 6696 O O . VAL B 1 390 ? 20.872 44.060 60.358 1.00 59.53 390 VAL B O 1
ATOM 6700 N N . LEU B 1 391 ? 19.346 44.934 58.958 1.00 52.83 391 LEU B N 1
ATOM 6701 C CA . LEU B 1 391 ? 18.308 45.057 59.983 1.00 50.85 391 LEU B CA 1
ATOM 6702 C C . LEU B 1 391 ? 17.851 43.701 60.519 1.00 57.69 391 LEU B C 1
ATOM 6703 O O . LEU B 1 391 ? 17.681 43.533 61.728 1.00 61.76 391 LEU B O 1
ATOM 6708 N N . GLN B 1 392 ? 17.642 42.733 59.627 1.00 55.97 392 GLN B N 1
ATOM 6709 C CA . GLN B 1 392 ? 17.167 41.426 60.065 1.00 57.95 392 GLN B CA 1
ATOM 6710 C C . GLN B 1 392 ? 18.154 40.803 61.047 1.00 59.94 392 GLN B C 1
ATOM 6711 O O . GLN B 1 392 ? 17.759 40.124 62.003 1.00 60.04 392 GLN B O 1
ATOM 6717 N N . SER B 1 393 ? 19.440 41.044 60.811 1.00 60.71 393 SER B N 1
ATOM 6718 C CA . SER B 1 393 ? 20.483 40.568 61.720 1.00 66.12 393 SER B CA 1
ATOM 6719 C C . SER B 1 393 ? 20.350 41.153 63.123 1.00 66.47 393 SER B C 1
ATOM 6720 O O . SER B 1 393 ? 20.656 40.480 64.106 1.00 64.56 393 SER B O 1
ATOM 6723 N N . ARG B 1 394 ? 19.886 42.401 63.205 1.00 70.59 394 ARG B N 1
ATOM 6724 C CA . ARG B 1 394 ? 19.815 43.136 64.474 1.00 73.11 394 ARG B CA 1
ATOM 6725 C C . ARG B 1 394 ? 18.608 42.743 65.307 1.00 70.80 394 ARG B C 1
ATOM 6726 O O . ARG B 1 394 ? 18.468 43.189 66.439 1.00 72.70 394 ARG B O 1
ATOM 6734 N N . GLY B 1 395 ? 17.722 41.932 64.739 1.00 67.16 395 GLY B N 1
ATOM 6735 C CA . GLY B 1 395 ? 16.473 41.612 65.402 1.00 65.17 395 GLY B CA 1
ATOM 6736 C C . GLY B 1 395 ? 15.423 42.682 65.153 1.00 63.71 395 GLY B C 1
ATOM 6737 O O . GLY B 1 395 ? 14.356 42.665 65.769 1.00 63.61 395 GLY B O 1
ATOM 6738 N N . MET B 1 396 ? 15.726 43.603 64.237 1.00 60.69 396 MET B N 1
ATOM 6739 C CA . MET B 1 396 ? 14.816 44.693 63.870 1.00 56.78 396 MET B CA 1
ATOM 6740 C C . MET B 1 396 ? 13.727 44.254 62.879 1.00 55.56 396 MET B C 1
ATOM 6741 O O . MET B 1 396 ? 12.786 45.002 62.602 1.00 56.90 396 MET B O 1
ATOM 6746 N N . ILE B 1 397 ? 13.869 43.057 62.325 1.00 48.17 397 ILE B N 1
ATOM 6747 C CA . ILE B 1 397 ? 12.853 42.517 61.428 1.00 45.35 397 ILE B CA 1
ATOM 6748 C C . ILE B 1 397 ? 12.523 41.102 61.846 1.00 50.34 397 ILE B C 1
ATOM 6749 O O . ILE B 1 397 ? 13.417 40.276 61.987 1.00 54.89 397 ILE B O 1
ATOM 6754 N N . LYS B 1 398 ? 11.240 40.831 62.051 1.00 49.51 398 LYS B N 1
ATOM 6755 C CA . LYS B 1 398 ? 10.797 39.524 62.523 1.00 50.53 398 LYS B CA 1
ATOM 6756 C C . LYS B 1 398 ? 10.800 38.449 61.417 1.00 47.77 398 LYS B C 1
ATOM 6757 O O . LYS B 1 398 ? 10.534 38.744 60.243 1.00 45.85 398 LYS B O 1
ATOM 6763 N N . ARG B 1 399 ? 11.087 37.209 61.813 1.00 44.74 399 ARG B N 1
ATOM 6764 C CA . ARG B 1 399 ? 11.137 36.060 60.909 1.00 48.84 399 ARG B CA 1
ATOM 6765 C C . ARG B 1 399 ? 9.789 35.346 60.843 1.00 51.83 399 ARG B C 1
ATOM 6766 O O . ARG B 1 399 ? 9.052 35.303 61.828 1.00 55.61 399 ARG B O 1
ATOM 6774 N N . TRP B 1 400 ? 9.420 34.860 59.663 1.00 48.26 400 TRP B N 1
ATOM 6775 C CA . TRP B 1 400 ? 8.336 33.884 59.560 1.00 45.09 400 TRP B CA 1
ATOM 6776 C C . TRP B 1 400 ? 8.838 32.445 59.383 1.00 50.94 400 TRP B C 1
ATOM 6777 O O . TRP B 1 400 ? 8.116 31.487 59.658 1.00 51.26 400 TRP B O 1
ATOM 6788 N N . THR B 1 401 ? 10.101 32.305 58.991 1.00 52.04 401 THR B N 1
ATOM 6789 C CA . THR B 1 401 ? 10.680 30.998 58.687 1.00 49.34 401 THR B CA 1
ATOM 6790 C C . THR B 1 401 ? 12.130 30.985 59.154 1.00 51.52 401 THR B C 1
ATOM 6791 O O . THR B 1 401 ? 12.535 31.834 59.942 1.00 49.88 401 THR B O 1
ATOM 6795 N N . THR B 1 402 ? 12.899 29.991 58.737 1.00 50.48 402 THR B N 1
ATOM 6796 C CA . THR B 1 402 ? 14.260 29.876 59.234 1.00 48.49 402 THR B CA 1
ATOM 6797 C C . THR B 1 402 ? 15.254 29.848 58.091 1.00 46.74 402 THR B C 1
ATOM 6798 O O . THR B 1 402 ? 14.914 29.476 56.971 1.00 45.69 402 THR B O 1
ATOM 6802 N N . ASP B 1 403 ? 16.485 30.247 58.382 1.00 49.46 403 ASP B N 1
ATOM 6803 C CA . ASP B 1 403 ? 17.562 30.150 57.411 1.00 55.11 403 ASP B CA 1
ATOM 6804 C C . ASP B 1 403 ? 17.738 28.724 56.864 1.00 55.03 403 ASP B C 1
ATOM 6805 O O . ASP B 1 403 ? 18.010 28.550 55.674 1.00 57.86 403 ASP B O 1
ATOM 6810 N N . GLU B 1 404 ? 17.575 27.713 57.718 1.00 50.89 404 GLU B N 1
ATOM 6811 C CA . GLU B 1 404 ? 17.779 26.319 57.301 1.00 55.07 404 GLU B CA 1
ATOM 6812 C C . GLU B 1 404 ? 16.793 25.849 56.224 1.00 49.10 404 GLU B C 1
ATOM 6813 O O . GLU B 1 404 ? 17.189 25.210 55.246 1.00 47.70 404 GLU B O 1
ATOM 6819 N N . ALA B 1 405 ? 15.512 26.148 56.417 1.00 44.58 405 ALA B N 1
ATOM 6820 C CA . ALA B 1 405 ? 14.491 25.821 55.423 1.00 46.33 405 ALA B CA 1
ATOM 6821 C C . ALA B 1 405 ? 14.747 26.551 54.099 1.00 44.53 405 ALA B C 1
ATOM 6822 O O . ALA B 1 405 ? 14.548 25.990 53.027 1.00 43.96 405 ALA B O 1
ATOM 6824 N N . ILE B 1 406 ? 15.178 27.802 54.173 1.00 40.87 406 ILE B N 1
ATOM 6825 C CA . ILE B 1 406 ? 15.470 28.543 52.958 1.00 46.05 406 ILE B CA 1
ATOM 6826 C C . ILE B 1 406 ? 16.665 27.923 52.246 1.00 46.69 406 ILE B C 1
ATOM 6827 O O . ILE B 1 406 ? 16.640 27.724 51.032 1.00 45.11 406 ILE B O 1
ATOM 6832 N N . LEU B 1 407 ? 17.700 27.604 53.011 1.00 49.23 407 LEU B N 1
ATOM 6833 C CA . LEU B 1 407 ? 18.908 27.008 52.454 1.00 53.89 407 LEU B CA 1
ATOM 6834 C C . LEU B 1 407 ? 18.621 25.668 51.765 1.00 52.36 407 LEU B C 1
ATOM 6835 O O . LEU B 1 407 ? 19.124 25.398 50.674 1.00 51.03 407 LEU B O 1
ATOM 6840 N N . ALA B 1 408 ? 17.801 24.836 52.395 1.00 47.37 408 ALA B N 1
ATOM 6841 C CA . ALA B 1 408 ? 17.435 23.565 51.794 1.00 47.32 408 ALA B CA 1
ATOM 6842 C C . ALA B 1 408 ? 16.629 23.776 50.512 1.00 47.79 408 ALA B C 1
ATOM 6843 O O . ALA B 1 408 ? 16.750 23.010 49.556 1.00 48.38 408 ALA B O 1
ATOM 6845 N N . ALA B 1 409 ? 15.819 24.828 50.478 1.00 46.94 409 ALA B N 1
ATOM 6846 C CA . ALA B 1 409 ? 14.991 25.085 49.300 1.00 41.74 409 ALA B CA 1
ATOM 6847 C C . ALA B 1 409 ? 15.846 25.511 48.103 1.00 40.66 409 ALA B C 1
ATOM 6848 O O . ALA B 1 409 ? 15.392 25.491 46.965 1.00 38.70 409 ALA B O 1
ATOM 6850 N N . VAL B 1 410 ? 17.081 25.919 48.360 1.00 40.38 410 VAL B N 1
ATOM 6851 C CA . VAL B 1 410 ? 17.959 26.279 47.258 1.00 42.57 410 VAL B CA 1
ATOM 6852 C C . VAL B 1 410 ? 18.233 25.075 46.332 1.00 46.32 410 VAL B C 1
ATOM 6853 O O . VAL B 1 410 ? 18.233 25.227 45.112 1.00 45.96 410 VAL B O 1
ATOM 6857 N N . ASP B 1 411 ? 18.536 23.909 46.909 1.00 40.82 411 ASP B N 1
ATOM 6858 C CA . ASP B 1 411 ? 18.845 22.739 46.089 1.00 51.28 411 ASP B CA 1
ATOM 6859 C C . ASP B 1 411 ? 17.801 21.628 45.930 1.00 46.83 411 ASP B C 1
ATOM 6860 O O . ASP B 1 411 ? 17.981 20.748 45.105 1.00 45.77 411 ASP B O 1
ATOM 6865 N N . THR B 1 412 ? 16.703 21.699 46.669 1.00 43.62 412 THR B N 1
ATOM 6866 C CA . THR B 1 412 ? 15.768 20.581 46.747 1.00 40.67 412 THR B CA 1
ATOM 6867 C C . THR B 1 412 ? 14.348 21.082 46.620 1.00 40.95 412 THR B C 1
ATOM 6868 O O . THR B 1 412 ? 13.940 21.999 47.341 1.00 41.23 412 THR B O 1
ATOM 6872 N N . ALA B 1 413 ? 13.605 20.482 45.696 1.00 37.15 413 ALA B N 1
ATOM 6873 C CA . ALA B 1 413 ? 12.279 20.965 45.320 1.00 39.13 413 ALA B CA 1
ATOM 6874 C C . ALA B 1 413 ? 11.261 20.644 46.411 1.00 39.16 413 ALA B C 1
ATOM 6875 O O . ALA B 1 413 ? 11.523 19.793 47.259 1.00 38.38 413 ALA B O 1
ATOM 6877 N N . PRO B 1 414 ? 10.089 21.308 46.384 1.00 38.00 414 PRO B N 1
ATOM 6878 C CA . PRO B 1 414 ? 9.029 20.939 47.335 1.00 41.62 414 PRO B CA 1
ATOM 6879 C C . PRO B 1 414 ? 8.776 19.436 47.254 1.00 46.48 414 PRO B C 1
ATOM 6880 O O . PRO B 1 414 ? 8.841 18.865 46.158 1.00 46.77 414 PRO B O 1
ATOM 6884 N N . ASP B 1 415 ? 8.506 18.794 48.387 1.00 43.17 415 ASP B N 1
ATOM 6885 C CA . ASP B 1 415 ? 8.293 17.350 48.371 1.00 41.30 415 ASP B CA 1
ATOM 6886 C C . ASP B 1 415 ? 6.819 16.973 48.241 1.00 43.30 415 ASP B C 1
ATOM 6887 O O . ASP B 1 415 ? 6.481 15.801 48.183 1.00 45.66 415 ASP B O 1
ATOM 6892 N N . THR B 1 416 ? 5.940 17.971 48.245 1.00 40.52 416 THR B N 1
ATOM 6893 C CA . THR B 1 416 ? 4.502 17.717 48.243 1.00 40.88 416 THR B CA 1
ATOM 6894 C C . THR B 1 416 ? 3.756 17.914 46.915 1.00 38.90 416 THR B C 1
ATOM 6895 O O . THR B 1 416 ? 2.557 17.673 46.851 1.00 41.76 416 THR B O 1
ATOM 6899 N N . THR B 1 417 ? 4.442 18.383 45.875 1.00 31.25 417 THR B N 1
ATOM 6900 C CA . THR B 1 417 ? 3.773 18.708 44.616 1.00 32.07 417 THR B CA 1
ATOM 6901 C C . THR B 1 417 ? 4.488 18.073 43.443 1.00 31.76 417 THR B C 1
ATOM 6902 O O . THR B 1 417 ? 5.541 17.476 43.605 1.00 34.38 417 THR B O 1
ATOM 6906 N N . ARG B 1 418 ? 3.944 18.271 42.250 1.00 33.68 418 ARG B N 1
ATOM 6907 C CA . ARG B 1 418 ? 4.602 17.841 41.012 1.00 30.45 418 ARG B CA 1
ATOM 6908 C C . ARG B 1 418 ? 6.070 18.326 40.863 1.00 39.19 418 ARG B C 1
ATOM 6909 O O . ARG B 1 418 ? 6.853 17.707 40.153 1.00 31.22 418 ARG B O 1
ATOM 6917 N N . ALA B 1 419 ? 6.430 19.445 41.493 1.00 35.48 419 ALA B N 1
ATOM 6918 C CA . ALA B 1 419 ? 7.816 19.937 41.450 1.00 32.23 419 ALA B CA 1
ATOM 6919 C C . ALA B 1 419 ? 8.835 18.925 41.989 1.00 32.07 419 ALA B C 1
ATOM 6920 O O . ALA B 1 419 ? 10.007 18.913 41.574 1.00 30.52 419 ALA B O 1
ATOM 6922 N N . HIS B 1 420 ? 8.385 18.105 42.935 1.00 30.91 420 HIS B N 1
ATOM 6923 C CA . HIS B 1 420 ? 9.184 17.001 43.485 1.00 31.97 420 HIS B CA 1
ATOM 6924 C C . HIS B 1 420 ? 9.703 16.084 42.371 1.00 36.26 420 HIS B C 1
ATOM 6925 O O . HIS B 1 420 ? 10.859 15.648 42.375 1.00 36.15 420 HIS B O 1
ATOM 6932 N N . LEU B 1 421 ? 8.826 15.789 41.421 1.00 30.99 421 LEU B N 1
ATOM 6933 C CA . LEU B 1 421 ? 9.140 14.861 40.340 1.00 34.03 421 LEU B CA 1
ATOM 6934 C C . LEU B 1 421 ? 10.076 15.491 39.304 1.00 36.62 421 LEU B C 1
ATOM 6935 O O . LEU B 1 421 ? 11.018 14.846 38.855 1.00 37.18 421 LEU B O 1
ATOM 6940 N N . ARG B 1 422 ? 9.815 16.753 38.941 1.00 29.61 422 ARG B N 1
ATOM 6941 C CA . ARG B 1 422 ? 10.659 17.462 37.988 1.00 31.70 422 ARG B CA 1
ATOM 6942 C C . ARG B 1 422 ? 12.058 17.550 38.599 1.00 32.37 422 ARG B C 1
ATOM 6943 O O . ARG B 1 422 ? 13.073 17.375 37.907 1.00 28.51 422 ARG B O 1
ATOM 6951 N N . GLY B 1 423 ? 12.103 17.803 39.905 1.00 31.31 423 GLY B N 1
ATOM 6952 C CA . GLY B 1 423 ? 13.362 17.854 40.638 1.00 32.79 423 GLY B CA 1
ATOM 6953 C C . GLY B 1 423 ? 14.156 16.554 40.589 1.00 35.05 423 GLY B C 1
ATOM 6954 O O . GLY B 1 423 ? 15.364 16.555 40.320 1.00 35.53 423 GLY B O 1
ATOM 6955 N N . ARG B 1 424 ? 13.479 15.436 40.837 1.00 36.07 424 ARG B N 1
ATOM 6956 C CA . ARG B 1 424 ? 14.135 14.129 40.750 1.00 37.43 424 ARG B CA 1
ATOM 6957 C C . ARG B 1 424 ? 14.733 13.896 39.360 1.00 36.86 424 ARG B C 1
ATOM 6958 O O . ARG B 1 424 ? 15.835 13.352 39.225 1.00 37.50 424 ARG B O 1
ATOM 6966 N N . ILE B 1 425 ? 13.995 14.294 38.327 1.00 33.85 425 ILE B N 1
ATOM 6967 C CA . ILE B 1 425 ? 14.442 14.064 36.963 1.00 38.39 425 ILE B CA 1
ATOM 6968 C C . ILE B 1 425 ? 15.686 14.896 36.667 1.00 35.83 425 ILE B C 1
ATOM 6969 O O . ILE B 1 425 ? 16.653 14.403 36.069 1.00 36.52 425 ILE B O 1
ATOM 6974 N N . LEU B 1 426 ? 15.657 16.151 37.097 1.00 32.05 426 LEU B N 1
ATOM 6975 C CA . LEU B 1 426 ? 16.782 17.054 36.879 1.00 33.58 426 LEU B CA 1
ATOM 6976 C C . LEU B 1 426 ? 17.979 16.693 37.773 1.00 39.75 426 LEU B C 1
ATOM 6977 O O . LEU B 1 426 ? 19.126 16.842 37.348 1.00 38.71 426 LEU B O 1
ATOM 6982 N N . LYS B 1 427 ? 17.724 16.190 38.985 1.00 39.89 427 LYS B N 1
ATOM 6983 C CA . LYS B 1 427 ? 18.825 15.680 39.808 1.00 40.86 427 LYS B CA 1
ATOM 6984 C C . LYS B 1 427 ? 19.484 14.466 39.183 1.00 40.98 427 LYS B C 1
ATOM 6985 O O . LYS B 1 427 ? 20.706 14.343 39.197 1.00 44.51 427 LYS B O 1
ATOM 6991 N N . ALA B 1 428 ? 18.680 13.577 38.606 1.00 35.80 428 ALA B N 1
ATOM 6992 C CA . ALA B 1 428 ? 19.243 12.405 37.956 1.00 36.66 428 ALA B CA 1
ATOM 6993 C C . ALA B 1 428 ? 20.045 12.807 36.717 1.00 44.81 428 ALA B C 1
ATOM 6994 O O . ALA B 1 428 ? 21.093 12.233 36.438 1.00 49.84 428 ALA B O 1
ATOM 6996 N N . ALA B 1 429 ? 19.569 13.809 35.984 1.00 45.10 429 ALA B N 1
ATOM 6997 C CA . ALA B 1 429 ? 20.303 14.276 34.813 1.00 44.11 429 ALA B CA 1
ATOM 6998 C C . ALA B 1 429 ? 21.674 14.837 35.208 1.00 43.90 429 ALA B C 1
ATOM 6999 O O . ALA B 1 429 ? 22.662 14.585 34.520 1.00 46.28 429 ALA B O 1
ATOM 7001 N N . ASP B 1 430 ? 21.727 15.570 36.322 1.00 42.58 430 ASP B N 1
ATOM 7002 C CA . ASP B 1 430 ? 22.978 16.145 36.835 1.00 47.59 430 ASP B CA 1
ATOM 7003 C C . ASP B 1 430 ? 23.956 15.059 37.271 1.00 47.57 430 ASP B C 1
ATOM 7004 O O . ASP B 1 430 ? 25.126 15.078 36.891 1.00 51.34 430 ASP B O 1
ATOM 7009 N N . THR B 1 431 ? 23.483 14.115 38.074 1.00 44.40 431 THR B N 1
ATOM 7010 C CA . THR B 1 431 ? 24.372 13.073 38.568 1.00 45.93 431 THR B CA 1
ATOM 7011 C C . THR B 1 431 ? 24.811 12.105 37.459 1.00 45.84 431 THR B C 1
ATOM 7012 O O . THR B 1 431 ? 25.921 11.600 37.492 1.00 46.95 431 THR B O 1
ATOM 7016 N N . LEU B 1 432 ? 23.950 11.855 36.475 1.00 47.75 432 LEU B N 1
ATOM 7017 C CA . LEU B 1 432 ? 24.278 10.910 35.400 1.00 48.54 432 LEU B CA 1
ATOM 7018 C C . LEU B 1 432 ? 25.019 11.556 34.229 1.00 52.39 432 LEU B C 1
ATOM 7019 O O . LEU B 1 432 ? 25.482 10.866 33.327 1.00 56.62 432 LEU B O 1
ATOM 7024 N N . GLY B 1 433 ? 25.095 12.878 34.225 1.00 52.36 433 GLY B N 1
ATOM 7025 C CA . GLY B 1 433 ? 25.687 13.602 33.117 1.00 57.13 433 GLY B CA 1
ATOM 7026 C C . GLY B 1 433 ? 24.967 13.438 31.787 1.00 60.89 433 GLY B C 1
ATOM 7027 O O . GLY B 1 433 ? 25.603 13.439 30.732 1.00 65.16 433 GLY B O 1
ATOM 7028 N N . VAL B 1 434 ? 23.644 13.304 31.822 1.00 58.89 434 VAL B N 1
ATOM 7029 C CA . VAL B 1 434 ? 22.873 13.161 30.585 1.00 55.75 434 VAL B CA 1
ATOM 7030 C C . VAL B 1 434 ? 21.847 14.291 30.399 1.00 55.14 434 VAL B C 1
ATOM 7031 O O . VAL B 1 434 ? 21.311 14.831 31.370 1.00 52.42 434 VAL B O 1
ATOM 7035 N N . PRO B 1 435 ? 21.587 14.661 29.140 1.00 51.08 435 PRO B N 1
ATOM 7036 C CA . PRO B 1 435 ? 20.631 15.734 28.849 1.00 48.40 435 PRO B CA 1
ATOM 7037 C C . PRO B 1 435 ? 19.185 15.279 28.990 1.00 44.69 435 PRO B C 1
ATOM 7038 O O . PRO B 1 435 ? 18.862 14.129 28.701 1.00 47.87 435 PRO B O 1
ATOM 7042 N N . VAL B 1 436 ? 18.328 16.192 29.422 1.00 38.10 436 VAL B N 1
ATOM 7043 C CA . VAL B 1 436 ? 16.888 15.978 29.421 1.00 36.69 436 VAL B CA 1
ATOM 7044 C C . VAL B 1 436 ? 16.209 17.334 29.149 1.00 38.53 436 VAL B C 1
ATOM 7045 O O . VAL B 1 436 ? 16.765 18.380 29.465 1.00 37.84 436 VAL B O 1
ATOM 7049 N N . THR B 1 437 ? 15.033 17.337 28.538 1.00 39.43 437 THR B N 1
ATOM 7050 C CA . THR B 1 437 ? 14.332 18.596 28.321 1.00 38.52 437 THR B CA 1
ATOM 7051 C C . THR B 1 437 ? 13.050 18.595 29.143 1.00 39.79 437 THR B C 1
ATOM 7052 O O . THR B 1 437 ? 12.172 17.763 28.917 1.00 39.82 437 THR B O 1
ATOM 7056 N N . VAL B 1 438 ? 12.941 19.518 30.096 1.00 35.93 438 VAL B N 1
ATOM 7057 C CA . VAL B 1 438 ? 11.760 19.576 30.945 1.00 34.64 438 VAL B CA 1
ATOM 7058 C C . VAL B 1 438 ? 11.045 20.915 30.894 1.00 40.55 438 VAL B C 1
ATOM 7059 O O . VAL B 1 438 ? 11.603 21.929 30.482 1.00 37.52 438 VAL B O 1
ATOM 7063 N N . ASP B 1 439 ? 9.813 20.903 31.382 1.00 41.21 439 ASP B N 1
ATOM 7064 C CA . ASP B 1 439 ? 8.935 22.051 31.314 1.00 45.93 439 ASP B CA 1
ATOM 7065 C C . ASP B 1 439 ? 8.001 21.874 32.514 1.00 41.49 439 ASP B C 1
ATOM 7066 O O . ASP B 1 439 ? 8.148 20.891 33.249 1.00 39.19 439 ASP B O 1
ATOM 7071 N N . TRP B 1 440 ? 7.052 22.793 32.728 1.00 33.52 440 TRP B N 1
ATOM 7072 C CA . TRP B 1 440 ? 6.078 22.614 33.804 1.00 35.66 440 TRP B CA 1
ATOM 7073 C C . TRP B 1 440 ? 5.368 21.254 33.693 1.00 39.49 440 TRP B C 1
ATOM 7074 O O . TRP B 1 440 ? 5.148 20.586 34.706 1.00 35.27 440 TRP B O 1
ATOM 7085 N N . MET B 1 441 ? 4.902 20.911 32.493 1.00 42.51 441 MET B N 1
ATOM 7086 C CA . MET B 1 441 ? 4.229 19.628 32.280 1.00 46.30 441 MET B CA 1
ATOM 7087 C C . MET B 1 441 ? 4.963 18.491 31.546 1.00 43.28 441 MET B C 1
ATOM 7088 O O . MET B 1 441 ? 4.645 17.332 31.738 1.00 45.47 441 MET B O 1
ATOM 7093 N N . ARG B 1 442 ? 5.987 18.801 30.772 1.00 42.67 442 ARG B N 1
ATOM 7094 C CA . ARG B 1 442 ? 6.512 17.800 29.859 1.00 45.22 442 ARG B CA 1
ATOM 7095 C C . ARG B 1 442 ? 7.965 17.505 30.145 1.00 43.91 442 ARG B C 1
ATOM 7096 O O . ARG B 1 442 ? 8.734 18.401 30.495 1.00 42.72 442 ARG B O 1
ATOM 7104 N N . HIS B 1 443 ? 8.331 16.235 30.015 1.00 39.54 443 HIS B N 1
ATOM 7105 C CA . HIS B 1 443 ? 9.690 15.797 30.315 1.00 42.95 443 HIS B CA 1
ATOM 7106 C C . HIS B 1 443 ? 10.121 14.765 29.287 1.00 45.81 443 HIS B C 1
ATOM 7107 O O . HIS B 1 443 ? 9.430 13.770 29.081 1.00 49.81 443 HIS B O 1
ATOM 7114 N N . LYS B 1 444 ? 11.258 14.995 28.641 1.00 43.18 444 LYS B N 1
ATOM 7115 C CA . LYS B 1 444 ? 11.663 14.123 27.543 1.00 45.86 444 LYS B CA 1
ATOM 7116 C C . LYS B 1 444 ? 13.168 13.941 27.388 1.00 44.83 444 LYS B C 1
ATOM 7117 O O . LYS B 1 444 ? 13.937 14.874 27.586 1.00 45.21 444 LYS B O 1
ATOM 7123 N N . VAL B 1 445 ? 13.574 12.724 27.019 1.00 43.89 445 VAL B N 1
ATOM 7124 C CA . VAL B 1 445 ? 14.933 12.464 26.571 1.00 39.79 445 VAL B CA 1
ATOM 7125 C C . VAL B 1 445 ? 14.868 12.012 25.119 1.00 46.48 445 VAL B C 1
ATOM 7126 O O . VAL B 1 445 ? 13.903 11.361 24.713 1.00 49.39 445 VAL B O 1
ATOM 7130 N N . ASN B 1 446 ? 15.873 12.388 24.331 1.00 47.47 446 ASN B N 1
ATOM 7131 C CA . ASN B 1 446 ? 15.920 12.013 22.922 1.00 50.71 446 ASN B CA 1
ATOM 7132 C C . ASN B 1 446 ? 16.732 10.749 22.648 1.00 54.73 446 ASN B C 1
ATOM 7133 O O . ASN B 1 446 ? 16.642 10.168 21.563 1.00 58.66 446 ASN B O 1
ATOM 7138 N N . ARG B 1 447 ? 17.490 10.297 23.640 1.00 57.32 447 ARG B N 1
ATOM 7139 C CA . ARG B 1 447 ? 18.424 9.192 23.428 1.00 65.40 447 ARG B CA 1
ATOM 7140 C C . ARG B 1 447 ? 18.428 8.200 24.584 1.00 63.23 447 ARG B C 1
ATOM 7141 O O . ARG B 1 447 ? 18.100 8.561 25.715 1.00 60.94 447 ARG B O 1
ATOM 7149 N N . PRO B 1 448 ? 18.801 6.940 24.302 1.00 64.45 448 PRO B N 1
ATOM 7150 C CA . PRO B 1 448 ? 19.101 6.434 22.956 1.00 69.89 448 PRO B CA 1
ATOM 7151 C C . PRO B 1 448 ? 17.840 6.409 22.111 1.00 72.56 448 PRO B C 1
ATOM 7152 O O . PRO B 1 448 ? 17.882 6.472 20.886 1.00 69.70 448 PRO B O 1
ATOM 7156 N N . GLU B 1 449 ? 16.712 6.297 22.797 1.00 76.22 449 GLU B N 1
ATOM 7157 C CA . GLU B 1 449 ? 15.412 6.289 22.161 1.00 76.44 449 GLU B CA 1
ATOM 7158 C C . GLU B 1 449 ? 14.579 7.329 22.888 1.00 66.98 449 GLU B C 1
ATOM 7159 O O . GLU B 1 449 ? 14.661 7.440 24.105 1.00 66.25 449 GLU B O 1
ATOM 7165 N N . PRO B 1 450 ? 13.768 8.093 22.150 1.00 59.37 450 PRO B N 1
ATOM 7166 C CA . PRO B 1 450 ? 13.033 9.160 22.834 1.00 56.86 450 PRO B CA 1
ATOM 7167 C C . PRO B 1 450 ? 12.002 8.611 23.823 1.00 58.37 450 PRO B C 1
ATOM 7168 O O . PRO B 1 450 ? 11.221 7.726 23.472 1.00 59.18 450 PRO B O 1
ATOM 7172 N N . GLN B 1 451 ? 12.011 9.135 25.047 1.00 53.51 451 GLN B N 1
ATOM 7173 C CA . GLN B 1 451 ? 11.018 8.775 26.053 1.00 51.03 451 GLN B CA 1
ATOM 7174 C C . GLN B 1 451 ? 10.445 10.057 26.602 1.00 50.06 451 GLN B C 1
ATOM 7175 O O . GLN B 1 451 ? 11.185 10.983 26.955 1.00 47.58 451 GLN B O 1
ATOM 7181 N N . SER B 1 452 ? 9.125 10.101 26.676 1.00 48.32 452 SER B N 1
ATOM 7182 C CA . SER B 1 452 ? 8.430 11.291 27.127 1.00 49.63 452 SER B CA 1
ATOM 7183 C C . SER B 1 452 ? 7.401 10.950 28.210 1.00 46.66 452 SER B C 1
ATOM 7184 O O . SER B 1 452 ? 6.730 9.910 28.151 1.00 42.03 452 SER B O 1
ATOM 7187 N N . VAL B 1 453 ? 7.296 11.833 29.194 1.00 41.84 453 VAL B N 1
ATOM 7188 C CA . VAL B 1 453 ? 6.283 11.738 30.237 1.00 42.35 453 VAL B CA 1
ATOM 7189 C C . VAL B 1 453 ? 5.598 13.091 30.438 1.00 45.77 453 VAL B C 1
ATOM 7190 O O . VAL B 1 453 ? 6.276 14.122 30.564 1.00 45.95 453 VAL B O 1
ATOM 7194 N N . GLU B 1 454 ? 4.270 13.094 30.515 1.00 46.42 454 GLU B N 1
ATOM 7195 C CA . GLU B 1 454 ? 3.545 14.322 30.823 1.00 50.49 454 GLU B CA 1
ATOM 7196 C C . GLU B 1 454 ? 2.984 14.323 32.240 1.00 44.71 454 GLU B C 1
ATOM 7197 O O . GLU B 1 454 ? 2.359 13.359 32.657 1.00 42.57 454 GLU B O 1
ATOM 7203 N N . LEU B 1 455 ? 3.195 15.403 32.986 1.00 34.26 455 LEU B N 1
ATOM 7204 C CA . LEU B 1 455 ? 2.622 15.459 34.318 1.00 39.19 455 LEU B CA 1
ATOM 7205 C C . LEU B 1 455 ? 1.548 16.534 34.372 1.00 45.41 455 LEU B C 1
ATOM 7206 O O . LEU B 1 455 ? 1.837 17.719 34.578 1.00 41.94 455 LEU B O 1
ATOM 7211 N N . GLY B 1 456 ? 0.300 16.088 34.301 1.00 44.49 456 GLY B N 1
ATOM 7212 C CA . GLY B 1 456 ? -0.832 16.980 34.178 1.00 42.48 456 GLY B CA 1
ATOM 7213 C C . GLY B 1 456 ? -1.374 17.376 35.538 1.00 48.90 456 GLY B C 1
ATOM 7214 O O . GLY B 1 456 ? -2.098 18.355 35.668 1.00 54.87 456 GLY B O 1
ATOM 7215 N N . ASP B 1 457 ? -1.016 16.616 36.562 1.00 48.28 457 ASP B N 1
A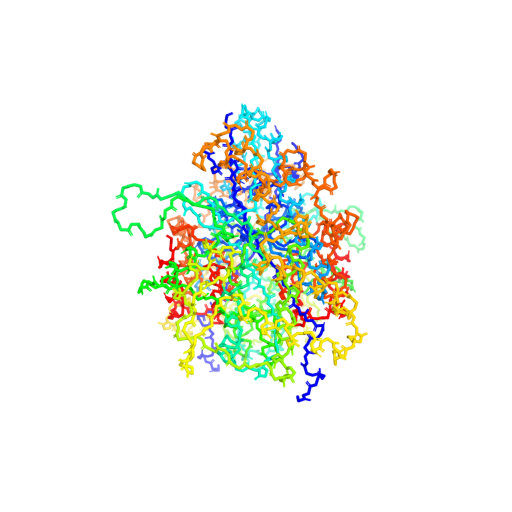TOM 7216 C CA . ASP B 1 457 ? -1.541 16.862 37.883 1.00 45.94 457 ASP B CA 1
ATOM 7217 C C . ASP B 1 457 ? -0.497 17.578 38.732 1.00 43.63 457 ASP B C 1
ATOM 7218 O O . ASP B 1 457 ? 0.498 16.975 39.124 1.00 42.96 457 ASP B O 1
ATOM 7223 N N . PRO B 1 458 ? -0.718 18.876 39.014 1.00 40.28 458 PRO B N 1
ATOM 7224 C CA . PRO B 1 458 ? 0.261 19.653 39.790 1.00 35.07 458 PRO B CA 1
ATOM 7225 C C . PRO B 1 458 ? 0.333 19.249 41.260 1.00 34.32 458 PRO B C 1
ATOM 7226 O O . PRO B 1 458 ? 1.324 19.570 41.893 1.00 35.92 458 PRO B O 1
ATOM 7230 N N . PHE B 1 459 ? -0.694 18.581 41.789 1.00 36.15 459 PHE B N 1
ATOM 7231 C CA . PHE B 1 459 ? -0.691 18.106 43.181 1.00 41.09 459 PHE B CA 1
ATOM 7232 C C . PHE B 1 459 ? 0.088 16.804 43.418 1.00 42.73 459 PHE B C 1
ATOM 7233 O O . PHE B 1 459 ? 0.451 16.482 44.563 1.00 42.92 459 PHE B O 1
ATOM 7241 N N . SER B 1 460 ? 0.320 16.032 42.364 1.00 38.85 460 SER B N 1
ATOM 7242 C CA . SER B 1 460 ? 0.872 14.691 42.574 1.00 39.51 460 SER B CA 1
ATOM 7243 C C . SER B 1 460 ? 2.393 14.678 42.626 1.00 39.49 460 SER B C 1
ATOM 7244 O O . SER B 1 460 ? 3.046 15.115 41.684 1.00 39.39 460 SER B O 1
ATOM 7247 N N . ALA B 1 461 ? 2.934 14.182 43.736 1.00 39.58 461 ALA B N 1
ATOM 7248 C CA . ALA B 1 461 ? 4.377 13.964 43.910 1.00 40.36 461 ALA B CA 1
ATOM 7249 C C . ALA B 1 461 ? 4.832 12.522 43.632 1.00 38.01 461 ALA B C 1
ATOM 7250 O O . ALA B 1 461 ? 5.947 12.154 43.954 1.00 39.97 461 ALA B O 1
ATOM 7252 N N . VAL B 1 462 ? 3.952 11.685 43.112 1.00 36.35 462 VAL B N 1
ATOM 7253 C CA . VAL B 1 462 ? 4.312 10.287 42.929 1.00 43.54 462 VAL B CA 1
ATOM 7254 C C . VAL B 1 462 ? 3.847 9.805 41.564 1.00 46.00 462 VAL B C 1
ATOM 7255 O O . VAL B 1 462 ? 2.676 9.968 41.210 1.00 46.32 462 VAL B O 1
ATOM 7259 N N . ASN B 1 463 ? 4.780 9.295 40.758 1.00 41.75 463 ASN B N 1
ATOM 7260 C CA . ASN B 1 463 ? 4.421 8.851 39.420 1.00 38.53 463 ASN B CA 1
ATOM 7261 C C . ASN B 1 463 ? 5.302 7.726 38.866 1.00 39.95 463 ASN B C 1
ATOM 7262 O O . ASN B 1 463 ? 6.530 7.897 38.764 1.00 38.83 463 ASN B O 1
ATOM 7267 N N . SER B 1 464 ? 4.683 6.630 38.422 1.00 37.43 464 SER B N 1
ATOM 7268 C CA . SER B 1 464 ? 5.419 5.455 37.948 1.00 37.73 464 SER B CA 1
ATOM 7269 C C . SER B 1 464 ? 6.234 5.722 36.682 1.00 42.11 464 SER B C 1
ATOM 7270 O O . SER B 1 464 ? 7.353 5.238 36.548 1.00 37.86 464 SER B O 1
ATOM 7273 N N . GLU B 1 465 ? 5.661 6.477 35.746 1.00 41.22 465 GLU B N 1
ATOM 7274 C CA . GLU B 1 465 ? 6.365 6.812 34.514 1.00 39.02 465 GLU B CA 1
ATOM 7275 C C . GLU B 1 465 ? 7.656 7.575 34.786 1.00 38.33 465 GLU B C 1
ATOM 7276 O O . GLU B 1 465 ? 8.662 7.397 34.085 1.00 37.36 465 GLU B O 1
ATOM 7282 N N . VAL B 1 466 ? 7.623 8.429 35.805 1.00 37.40 466 VAL B N 1
ATOM 7283 C CA . VAL B 1 466 ? 8.809 9.149 36.235 1.00 36.66 466 VAL B CA 1
ATOM 7284 C C . VAL B 1 466 ? 9.889 8.215 36.789 1.00 40.85 466 VAL B C 1
ATOM 7285 O O . VAL B 1 466 ? 11.052 8.345 36.411 1.00 39.87 466 VAL B O 1
ATOM 7289 N N . ASP B 1 467 ? 9.511 7.277 37.666 1.00 37.38 467 ASP B N 1
ATOM 7290 C CA . ASP B 1 467 ? 10.475 6.289 38.175 1.00 41.90 467 ASP B CA 1
ATOM 7291 C C . ASP B 1 467 ? 11.177 5.575 37.039 1.00 42.84 467 ASP B C 1
ATOM 7292 O O . ASP B 1 467 ? 12.384 5.341 37.091 1.00 43.77 467 ASP B O 1
ATOM 7297 N N . GLN B 1 468 ? 10.407 5.193 36.029 1.00 37.93 468 GLN B N 1
ATOM 7298 C CA . GLN B 1 468 ? 10.957 4.438 34.913 1.00 34.32 468 GLN B CA 1
ATOM 7299 C C . GLN B 1 468 ? 11.798 5.303 33.988 1.00 36.04 468 GLN B C 1
ATOM 7300 O O . GLN B 1 468 ? 12.778 4.830 33.422 1.00 41.17 468 GLN B O 1
ATOM 7306 N N . LEU B 1 469 ? 11.418 6.574 33.838 1.00 32.88 469 LEU B N 1
ATOM 7307 C CA . LEU B 1 469 ? 12.190 7.479 33.012 1.00 32.83 469 LEU B CA 1
ATOM 7308 C C . LEU B 1 469 ? 13.576 7.600 33.632 1.00 35.21 469 LEU B C 1
ATOM 7309 O O . LEU B 1 469 ? 14.594 7.466 32.950 1.00 33.88 469 LEU B O 1
ATOM 7314 N N . ILE B 1 470 ? 13.605 7.808 34.941 1.00 33.03 470 ILE B N 1
ATOM 7315 C CA . ILE B 1 470 ? 14.866 7.913 35.658 1.00 36.50 470 ILE B CA 1
ATOM 7316 C C . ILE B 1 470 ? 15.665 6.604 35.558 1.00 39.89 470 ILE B C 1
ATOM 7317 O O . ILE B 1 470 ? 16.885 6.619 35.415 1.00 41.82 470 ILE B O 1
ATOM 7322 N N . GLU B 1 471 ? 14.975 5.472 35.576 1.00 39.07 471 GLU B N 1
ATOM 7323 C CA . GLU B 1 471 ? 15.665 4.192 35.398 1.00 45.78 471 GLU B CA 1
ATOM 7324 C C . GLU B 1 471 ? 16.237 4.063 33.978 1.00 48.17 471 GLU B C 1
ATOM 7325 O O . GLU B 1 471 ? 17.375 3.644 33.789 1.00 47.72 471 GLU B O 1
ATOM 7331 N N . TYR B 1 472 ? 15.437 4.419 32.981 1.00 47.16 472 TYR B N 1
ATOM 7332 C CA . TYR B 1 472 ? 15.904 4.436 31.602 1.00 48.40 472 TYR B CA 1
ATOM 7333 C C . TYR B 1 472 ? 17.169 5.315 31.434 1.00 44.97 472 TYR B C 1
ATOM 7334 O O . TYR B 1 472 ? 18.145 4.912 30.782 1.00 41.28 472 TYR B O 1
ATOM 7343 N N . MET B 1 473 ? 17.158 6.506 32.029 1.00 38.60 473 MET B N 1
ATOM 7344 C CA . MET B 1 473 ? 18.331 7.393 31.982 1.00 41.98 473 MET B CA 1
ATOM 7345 C C . MET B 1 473 ? 19.547 6.744 32.640 1.00 46.30 473 MET B C 1
ATOM 7346 O O . MET B 1 473 ? 20.675 6.887 32.163 1.00 44.08 473 MET B O 1
ATOM 7351 N N . THR B 1 474 ? 19.319 6.039 33.742 1.00 47.49 474 THR B N 1
ATOM 7352 C CA . THR B 1 474 ? 20.420 5.447 34.494 1.00 49.31 474 THR B CA 1
ATOM 7353 C C . THR B 1 474 ? 21.064 4.329 33.701 1.00 52.33 474 THR B C 1
ATOM 7354 O O . THR B 1 474 ? 22.286 4.238 33.594 1.00 51.88 474 THR B O 1
ATOM 7358 N N . VAL B 1 475 ? 20.227 3.489 33.121 1.00 54.46 475 VAL B N 1
ATOM 7359 C CA . VAL B 1 475 ? 20.713 2.307 32.437 1.00 55.58 475 VAL B CA 1
ATOM 7360 C C . VAL B 1 475 ? 21.509 2.656 31.190 1.00 57.93 475 VAL B C 1
ATOM 7361 O O . VAL B 1 475 ? 22.477 1.983 30.861 1.00 66.14 475 VAL B O 1
ATOM 7365 N N . HIS B 1 476 ? 21.112 3.716 30.504 1.00 53.99 476 HIS B N 1
ATOM 7366 C CA . HIS B 1 476 ? 21.734 4.062 29.236 1.00 57.74 476 HIS B CA 1
ATOM 7367 C C . HIS B 1 476 ? 22.825 5.110 29.351 1.00 56.10 476 HIS B C 1
ATOM 7368 O O . HIS B 1 476 ? 23.358 5.553 28.344 1.00 57.87 476 HIS B O 1
ATOM 7375 N N . ALA B 1 477 ? 23.140 5.518 30.575 1.00 55.02 477 ALA B N 1
ATOM 7376 C CA . ALA B 1 477 ? 24.103 6.589 30.785 1.00 59.76 477 ALA B CA 1
ATOM 7377 C C . ALA B 1 477 ? 25.534 6.080 30.648 1.00 72.00 477 ALA B C 1
ATOM 7378 O O . ALA B 1 477 ? 25.834 4.942 31.008 1.00 75.17 477 ALA B O 1
ATOM 7380 N N . GLU B 1 478 ? 26.404 6.943 30.127 1.00 80.42 478 GLU B N 1
ATOM 7381 C CA . GLU B 1 478 ? 27.808 6.619 29.876 1.00 87.13 478 GLU B CA 1
ATOM 7382 C C . GLU B 1 478 ? 28.542 6.263 31.167 1.00 86.44 478 GLU B C 1
ATOM 7383 O O . GLU B 1 478 ? 28.875 5.100 31.405 1.00 87.08 478 GLU B O 1
#

Sequence (942 aa):
STVESALTRRIMGIETEYGLTFVDRPDEIARRMFRPIVEKYSSSNIFIPNGSRLYLDVGSHPEYATAECDNLTQLINFEKAGDVIADRMAVDAEESLAKEDIAGQVYLFKNNVDSVGNSYGCHENYLVGRSMPLKALGKRLMPFLITRQLICGAGRIHHPNPLDKGESFPLGYCISQRSDHVWEGVSSATTRSRPIINNTRDEPHADSHSYRRLHVIVGDANMAEPSIALKVGSTLLVLEMIEADFGLPSLELANDIASIREISRDATGSTLLSLKDGTTMTALQIQQVVFEHASKWLEQRPEPEFSGTSNTEMARVLDLWGRMLKAIESGDFSEVDTEIDWVIKKKLIDRFIQRGNLGLDDPKLAQVDLTYHDIRPGRGLFSVLQSRGMIKRWTTDEAILAAVDTAPDTTRAHLRGRILKAADTLGVPVTVDWMRHKVNRPEPQSVELGDPFSAVNSEVDQLIEYMTVHASTVESALTRRIMGIETEYGLTFVDLRPDEIARRMFRPIVEKYSSSNIFIPNGSRLYLDVGSHPEYATAECDNLTQLINFEKAGDVIADRMAVDAEESLAKEDIAGQVYLFKNNVDSVGNSYGCHENYLVGRSMPLKALGKRLMPFLITRQLICGAGRIHHPNPLDKGESFPLGYCISQRSDHVWEGVSSATTRSRPIINTRDEPHADSHSYRRLHVIVGDANMAEPSIALKVGSTLLVLEMIEADFGLPSLELANDIASIREISRDATGSTLLSLKDGTTMTALQIQQVVFEHASKWLEQRPEPEFSGTSNTEMARVLDLWGRMLKAIESGDFSEVDTEIDWVIKKKLIDRFIQRGNLGLDDPKLAQVDLTYHDIRPGRGLFSVLQSRGMIKRWTTDEAILAAVDTAPDTTRAHLRGRILKAADTLGVPVTVDWMRHKVNRPEPQSVELGDPFSAVNSEVDQLIEYMTVHAE

Radius of gyration: 33.46 Å; Cα contacts (8 Å, |Δi|>4): 1801; chains: 2; bounding box: 78×91×84 Å

Foldseek 3Di:
DDPVPDCPPDDDDDDDDDDDDDPPVCVVVVCVVCPVVCLVDPQQWAAALQLKTWRDHPVDDIDIGFHDDQELVLVLLRVLLVLVVVLVVQVVVQVVQVVPVHHDHDFDFQWAADPVGHGDWDKDKDKDWPLFDPVCCLFFVLLCLLLVLLQAAQKDFDPWDPPDPDDTDHGAIFSHDCLVQQLVQCVDPDVSHDDQKDFPPDQLFPPNTITMIMGTRGIRDDFSLSSSLSVLLSVLSSVCSSVVVPQGGQRAPDSSPCSVVSRRANLQQGWGQHPVNDIDGSLVSLVSSLVSSVVCLVVPDADPDHHYGSVSSVVSSVSSVLSSVCSNVVPCPVCCQEHNNNVLVVVLVVCCVVVVDDSPDPVSNCSNGQCRGSHAPRGPVNVCVVVVSHDHPDDPVSSVVSSNHYDQQWCSNLVSVVNVLCVVLVFDWDDDSFKTWGVPPNIDIGGDNGGRDNDDVSSVVVSVVSVVVD/DDPVPDCPPDDDDDDDDDDDDDDPDDVVVVVCVVCPVVCLPDPQQWAAALQLKTWRDHVPDDIDIGFHDDFALVLVLLRVLLVLVVVVVVQVVVQVVCVVPVDHDHDFDFQWAADPVGHGDFDKDKDKAWPPDDQVVLCQQLQLCLLLVLLQQAQKDFDDFDPVDPPTPDHGAIFSHDCLVVLLVLCDDPDPSRDDQWDFPDDNLAPPNTIIMIMGTRGIRDDFSLSSSLSVLLSVLSSVCVVVVVPQDRFGFPDRSPCNVVCRRQNLQQGWTAGPVGDIDGSLVSLVSSLVSSVVCLVVPDADPDDHYGSVSSVVNSVSSVLSSVCSNVVNCVPCCQGHNSSVLVVVLVVVCVVPVDDSPPVVSNCSSGQCRGSDAPRGPVNVCVVVVSHDHPDDPVSSVCSNNHYDQFWCSNLVSVQNVLCVVLVHDWDDDSFKIWDPPPHIDIGGDNHGRDNDDPSSVVVSVVSNVPGD

Organism: Corynebacterium glutamicum (strain ATCC 13032 / DSM 20300 / JCM 1318 / BCRC 11384 / CCUG 27702 / LMG 3730 / NBRC 12168 / NCIMB 10025 / NRRL B-2784 / 534) (NCBI:txid196627)

Solvent-accessible surface area: 38737 Å² total; per-residue (Å²): 112,77,31,143,52,10,45,18,52,6,14,5,11,2,31,3,24,5,4,44,61,42,81,148,209,96,58,75,12,7,77,54,4,6,46,76,27,14,56,127,48,19,26,15,28,2,11,11,21,1,0,0,17,4,7,8,32,52,48,32,59,9,7,4,4,6,0,13,0,1,31,0,34,27,0,0,16,10,4,18,0,0,12,41,17,6,12,118,14,1,46,78,3,34,88,33,0,65,161,90,153,40,68,26,74,0,38,3,19,0,8,1,30,41,128,121,46,70,47,17,8,0,36,0,16,2,12,2,13,122,91,4,76,132,143,8,20,30,55,71,0,18,1,0,2,1,0,3,18,0,0,6,2,0,0,28,14,23,93,62,90,128,150,76,187,86,72,88,29,94,70,18,30,1,3,3,4,16,3,25,39,2,72,97,6,53,56,29,109,90,73,188,44,92,66,7,24,12,16,207,22,65,37,38,8,72,65,166,59,55,35,37,1,24,1,15,16,5,7,0,0,4,0,1,0,0,0,0,0,2,0,0,0,1,6,0,0,0,2,1,16,13,0,96,35,50,6,49,51,15,46,10,65,85,44,12,60,16,0,30,63,0,2,58,34,41,80,0,68,20,104,4,67,10,137,112,69,76,69,29,22,0,21,83,0,0,56,39,4,34,100,49,0,32,126,0,36,142,105,8,50,100,20,183,116,40,4,4,42,34,102,14,0,46,100,0,14,80,2,0,15,53,0,6,108,3,5,104,70,52,86,47,73,109,0,21,45,8,0,0,10,8,8,1,59,106,14,0,60,111,72,50,134,154,46,137,37,40,39,89,31,108,99,0,48,115,7,19,74,32,0,0,2,18,31,94,60,65,0,35,12,26,50,7,40,100,166,57,68,4,110,74,24,15,72,79,129,34,10,97,64,5,11,89,72,9,2,93,26,0,4,0,56,2,0,3,84,0,14,79,16,10,66,118,52,53,28,18,20,34,17,52,23,49,65,0,31,0,17,60,86,69,39,58,52,12,87,6,13,62,3,28,35,25,129,38,87,92,0,65,120,7,28,102,44,3,78,57,60,81,96,74,31,147,49,10,50,20,49,6,14,6,11,3,30,3,22,3,5,42,69,38,84,135,105,191,108,80,35,4,7,93,40,4,6,58,77,26,16,55,132,51,16,22,16,29,2,13,12,21,1,0,0,22,5,2,7,32,42,73,43,53,10,5,3,3,6,0,14,0,3,31,0,34,24,1,0,16,10,3,18,0,0,11,48,16,6,16,114,15,1,46,78,2,38,113,37,8,69,179,86,148,87,81,32,79,0,40,4,16,0,8,1,29,40,124,124,48,69,39,13,7,1,42,1,18,2,7,7,17,117,97,65,73,72,136,41,10,7,87,75,0,15,4,2,3,2,0,3,20,0,0,5,2,0,0,26,11,19,89,39,78,109,158,69,191,67,58,88,27,92,70,17,30,0,2,3,3,5,5,17,37,1,74,91,8,50,53,47,112,58,105,118,47,97,68,8,25,17,20,211,20,60,37,49,7,47,86,133,44,57,61,43,1,23,0,9,16,5,7,0,0,4,0,2,0,0,0,0,1,1,0,0,0,0,7,0,0,1,3,1,14,26,1,92,43,52,10,50,71,19,52,5,53,84,55,17,61,14,4,46,64,0,1,54,36,42,81,0,63,21,117,6,70,9,129,104,66,75,71,31,28,0,18,81,0,0,40,35,3,44,93,52,0,36,118,0,36,136,107,8,47,98,22,179,126,42,6,4,45,34,101,15,0,45,99,0,15,79,1,0,14,58,0,8,156,5,4,118,82,54,85,45,78,124,0,22,44,8,0,0,10,8,9,0,64,109,32,0,60,146,40,47,157,162,42,144,47,40,41,86,33,108,93,0,40,115,8,18,69,21,0,0,2,17,32,92,60,58,0,39,10,24,64,26,42,100,186,59,89,4,115,79,25,14,73,86,129,33,17,103,63,5,10,86,71,9,3,99,28,0,4,0,58,1,0,3,83,0,12,82,14,11,58,118,51,51,27,33,22,45,17,31,36,46,76,0,41,7,39,79,49,67,38,58,47,8,96,7,22,58,4,28,33,29,124,41,75,96,0,64,112,6,29,110,43,7,72,80,52,27,182

Nearest PDB structures (foldseek):
  4b0t-assembly1_A  TM=1.002E+00  e=1.697E-82  Corynebacterium glutamicum
  4b0t-assembly1_B  TM=9.938E-01  e=2.236E-76  Corynebacterium glutamicum
  4bjr-assembly1_A  TM=9.007E-01  e=9.325E-68  Corynebacterium glutamicum
  4bjr-assembly1_B  TM=9.007E-01  e=2.092E-67  Corynebacterium glutamicum
  7oyh-assembly1_A  TM=8.142E-01  e=3.423E-31  Acidothermus cellulolyticus